Protein AF-A0AAD9R0N1-F1 (afdb_monomer_lite)

Secondary structure (DSSP, 8-state):
---TT----------HHHHHHHHHHHHHHHHTT----HHHHHHHHHHHHHHHHHSTTHHHHHHHHHHHHHHHHHHHHHHHHHT--SHHHHHHHHHHHHHHHHHHHHHTTGGGHHHHHHHT--PPP------TTPPPHHHHHHHHHHIIIIIHHHHHHH-----------TTHHIIIIIIHHHHHHHHHHHHHHHHHHHHHHHHHHHHHHHHHHHHHHHHHHHHHS--STT--HHHHHHHHHHHHHTGGGHHHHHHTHHHHHHHT-HHHHHHHHHHHTTSTTSSHHHHHHHHHHT----SHHHHHHHHHHHHHHHHHHHTT-HHHHHHHHHHHHHHHT-TTTSB---------S-------PPP-BSHHHHHHHHHHHHHBT-TTGGGS-HHHHHHHHHHHHHHHTT-S-HHHHHHHHHHHHHHHHHHT-BS-HHHHHHHHHHHHHTT--HHHHHHHHHHHHHHHHHHHHHHHHHHHHGGG-SGGGT-------TTTS---------PPPHHHHTTHHHHHHHHHHH-TT------GGG-EEEEEEEETTEEEEEEEESS-B-TTS-SEEEESPPSSGGG--TT-EEEE-TT--EEETTEEESEEEEE-B---------HHHHHHHHHHHHHHHHHHHSEEEHHHHHHHHHHHHTTT----HHHHHHHHHHHHHTTSEEE-SS-TTEEEE------PPEEEEE--SHHHHHHHHHHHHHSSSEEEEE-SSSSS-TT--EEEETTEEEESS--SBS-SBS-HHHHHHHHTTSS-GGGGG--S----TTSPPP----SSS---HHHHHHHHHHHHHHHHHHH-HHHHHHHHHHHTTT---SS-BHHHHHHHHHHHHHHH-TTS-HHHHHHHHHHHHHHHHHHHHHHT-S-GGGBBSTTGGG--PPBS-TTB--TT-TTHHHHHHHTTS-GGGEETT--EEEEE-------TT---S-SEEEEETTS-EEEESEEEE---HHHHHHHHHHHEESPPPHHHHHHHHHSEEE-EEEEEEEESS-SS-SS--EEE----HHHHH--S-STT---S---TTTS-GGGGG--EEEESSTT-SEEEEEEESTTHHHHHHS-HHHHHHHHHHHHHHHH--S--PPEEEEEE--SSS-TTTSSSEEE-BTT--THHHHHHH--BS-TTSB-TTSSB--SEEE-SGGG-SSSTTSHHHHHHHHHHHHHHHHHHHHT-

Radius of gyration: 57.83 Å; chains: 1; bounding box: 172×77×160 Å

pLDDT: mean 79.51, std 15.27, range [25.94, 98.38]

Organism: Acropora cervicornis (NCBI:txid6130)

Foldseek 3Di:
DPPPDDDDDDDDQDELVVCVVVLVVVLLCLLVVHDDDPVNLVSLLVVLLSQLPRPPCSLVVVVVVLLVSLLVSLLVLQCQLVVDPDPVVSVVSVVVVVVVLVVSLVPSCVSNPSSQVRVVDDDDDDDDPDDPDDRRPSSVSNVVSNCVRHVVVCLVVVDDDDDDDDDDDPCPCVVVTPLVVVLVVVLVVLLVVLVVCCVPPNLQVLLVVLVVVLVVLLVVCVVPPDDDPPDCSSVVSSLSSLCRSDVVCLVRNLVCLLVCVVVLVQVSLQSQLVSLVSPDCSCVSSLVSLLVVLDDDQAPVVLLVSLVSLVVSCCRRVVVPVSNVVSSLVSLLCRLWDCVSAWDDDPPPDDDDDDDDDDDDDTTGCNLVNLLVVLLCCFFPHPVVVVDDPVRSLVVLVSSLVSLLSDQQNQNNLLSNLVSLLLCLLVVGTPDPVVQVVSLVSCVVSPADPVSSVLSVQQVVQSVVQVVLLVVLLVVCVVVDACSVVDRDRQGDDVSNDDDPDDDDADDPPSVVVCVVSSQVSCCVVDPPDDDDDDQQSDWHWDWDQAPLAIETEIDRSDQFDPVQCQKDWPPHDPDPVRDDPPIDIDGDRPRFDADPNDTDRYYYYYRYDPSDDPSDDPPVLLVVLLVQLLVVCVVPQKDFQVRSLVSSQVVCSSNHRDDPVSNVVSVVVCVVVPQWDADPVDNRMIGGDPDPVQQFEEEEEAQALLSLLLQLLLQVVVRHHFAYEHQAPDHHQQFDWDDDPNDIFTFFDFFDFACAPQVLNVLCCVLVLDPPVLLPVFLAPDDLLDQDDDDDDDDDDDPPVLSVVLSVQQNVQLVLLLPLVSLVVVVVVCVVPDPDPFFFSQNSSVVSVVVVVVVVVVDDPVSSLVSVLSNLLSQLSVCQVQQAQGSRFAGSNCQNLADGYHGDRGRGGPPGPCVSSVSSCVSHDVVSYDYSFAWQAKEQDDDPPDPPDDPPARIWTAGPVRDIDGGNAYEYAFALLLCLVRQPRHYVVGDDPLLNLLSPQWGFWAKGKKKWAFPADPDALGWDKFFFRDRPCVQVPDDDDDPDDDPDPDLCNVQVQLSQFGIWTDSGRRGSMIMTMGIHPCLVVVLPDDQVSVVVSVVVRCCVRNVDPDDGDTPDIDMNDQCVDSRRNHRWIHNTSRHDLCSLCSNQAFPPGQVCADPLRGRSGHYGYAYLSNASHRGRDSSRRSVRSVVVSVSVVVRVVSD

Sequence (1204 aa):
MMSALLLNSKKSGIQFEDKWPELKPTVNKLLKQQAVSTQEWQTLFWDVHKICTWDEKGSQKVHKALKDEVASFIKHVQERVLKHEDNSTLLRSYISEWSKFFTQCSYLPKPFNTLESNLQGKAGGGSIKRPQNEQSTVQKLMLESWNDGIFNTIKSKLQSINLSSENLDKLKIYRENFEKAYLETTEEFYKTQAASYLQENGVQNYMQYAEMKLKEEEQRAVRYLETRKNCDSVLVLTDCCVNVLVGSFKETILAECPGMIAANETEKLLLMFQLMDRVRGGVDPMIANLESYIDSEKYVEELLTLFNRFSKLVKDAFNDDPRFLTARDKAFKTVVNDSTIFKLELPNKSKSGGGGLNTKSQPESRCPELLANFCDMLLRKTPYSKKLTSDEIQAKLKDVLLVLKYVINKDVFMRYHKAHLTRRLILDTSADSEMEENMVEWLRDVGMPADYINKLARMFQDIKVSNDLNQGFKTEYKKKGGIADSVNIKILNAGAWSRASERIPVSLPTELEDYIPGVEEFYRKNHSGRKLQWHHLMSNGVITFANKSGRFDLESLVAFAKLKRQILLCQPEAKSPKDFSESSLFWVNEDFAVIKNGKVQKRGKVNFIGRLQLSTEKSKQEENDGIEAIVKIMKMRKRITNAALQTELVEILKNMFIPQKKMIKEQIEWLIEHKYLRRDEEDINTFLYLLVMAKRPKVVVIGAGVAGLTAASKLYQSGQVEVCVLEASERVGGRMHTVTMGETKVEFGASWIHGTVGNPIFDLACNLKVLNKDDINKTWIHQGSRCKPEIVTMPYPYVDNQLLTEVWGVFHELLSETEDVAKMKSFKENFKQTTCLPKISVGEYLNHGFQSYLESCLSDKDEVLAMKKNLFRLFKERECINIGCHSLFDVNAEEFGEFNYFGGSDHCPIPGGYDNILKALQTQFDINCIHFNHAVMQVDWTTNHEEPSQKCHNPVKVLCNNGEAFEADHVILTVSLGVLKENALSLFNPPLPVEKISAIQNLGFGCVGKIVLEFEKPFWSTEEYSIHVIWDEEEFNNHGFNNGQLSKERGIFHDHPWVRCVFGFTTSCPGSNILLAWFHGKEARQIESTSTQEIAQICFAILEKCTSLKSFPPLLSVQVTQWATNPLTQGSYSFLSKAARASDFDCLASPLPPLSSVNKSGLPALQVMFAGEATNRHYYGTVHGAHMTGIREAERLLEYLGGQ

Structure (mmCIF, N/CA/C/O backbone):
data_AF-A0AAD9R0N1-F1
#
_entry.id   AF-A0AAD9R0N1-F1
#
loop_
_atom_site.group_PDB
_atom_site.id
_atom_site.type_symbol
_atom_site.label_atom_id
_atom_site.label_alt_id
_atom_site.label_comp_id
_atom_site.label_asym_id
_atom_site.label_entity_id
_atom_site.label_seq_id
_atom_site.pdbx_PDB_ins_code
_atom_site.Cartn_x
_atom_site.Cartn_y
_atom_site.Cartn_z
_atom_site.occupancy
_atom_site.B_iso_or_equiv
_atom_site.auth_seq_id
_atom_site.auth_comp_id
_atom_site.auth_asym_id
_atom_site.auth_atom_id
_atom_site.pdbx_PDB_model_num
ATOM 1 N N . MET A 1 1 ? -115.446 15.462 22.655 1.00 30.50 1 MET A N 1
ATOM 2 C CA . MET A 1 1 ? -116.686 14.842 22.132 1.00 30.50 1 MET A CA 1
ATOM 3 C C . MET A 1 1 ? -116.356 13.416 21.719 1.00 30.50 1 MET A C 1
ATOM 5 O O . MET A 1 1 ? -115.307 13.221 21.132 1.00 30.50 1 MET A O 1
ATOM 9 N N . MET A 1 2 ? -117.217 12.465 22.096 1.00 25.94 2 MET A N 1
ATOM 10 C CA . MET A 1 2 ? -117.108 11.002 21.930 1.00 25.94 2 MET A CA 1
ATOM 11 C C . MET A 1 2 ? -115.980 10.272 22.682 1.00 25.94 2 MET A C 1
ATOM 13 O O . MET A 1 2 ? -115.148 9.580 22.121 1.00 25.94 2 MET A O 1
ATOM 17 N N . SER A 1 3 ? -116.053 10.336 24.008 1.00 26.89 3 SER A N 1
ATOM 18 C CA . SER A 1 3 ? -116.666 9.220 24.750 1.00 26.89 3 SER A CA 1
ATOM 19 C C . SER A 1 3 ? -117.393 9.786 25.973 1.00 26.89 3 SER A C 1
ATOM 21 O O . SER A 1 3 ? -117.138 9.435 27.123 1.00 26.89 3 SER A O 1
ATOM 23 N N . ALA A 1 4 ? -118.282 10.748 25.726 1.00 36.97 4 ALA A N 1
ATOM 24 C CA . ALA A 1 4 ? -119.276 11.129 26.714 1.00 36.97 4 ALA A CA 1
ATOM 25 C C . ALA A 1 4 ? -120.370 10.060 26.655 1.00 36.97 4 ALA A C 1
ATOM 27 O O . ALA A 1 4 ? -121.183 10.149 25.743 1.00 36.97 4 ALA A O 1
ATOM 28 N N . LEU A 1 5 ? -120.308 9.036 27.526 1.00 31.19 5 LEU A N 1
ATOM 29 C CA . LEU A 1 5 ? -121.458 8.206 27.960 1.00 31.19 5 LEU A CA 1
ATOM 30 C C . LEU A 1 5 ? -121.145 7.061 28.957 1.00 31.19 5 LEU A C 1
ATOM 32 O O . LEU A 1 5 ? -121.941 6.140 29.084 1.00 31.19 5 LEU A O 1
ATOM 36 N N . LEU A 1 6 ? -120.061 7.118 29.742 1.00 36.75 6 LEU A N 1
ATOM 37 C CA . LEU A 1 6 ? -119.893 6.235 30.915 1.00 36.75 6 LEU A CA 1
ATOM 38 C C . LEU A 1 6 ? -119.541 7.057 32.162 1.00 36.75 6 LEU A C 1
ATOM 40 O O . LEU A 1 6 ? -118.459 6.968 32.731 1.00 36.75 6 LEU A O 1
ATOM 44 N N . LEU A 1 7 ? -120.480 7.921 32.549 1.00 39.88 7 LEU A N 1
ATOM 45 C CA . LEU A 1 7 ? -120.493 8.614 33.834 1.00 39.88 7 LEU A CA 1
ATOM 46 C C . LEU A 1 7 ? -121.350 7.819 34.830 1.00 39.88 7 LEU A C 1
ATOM 48 O O . LEU A 1 7 ? -122.467 7.425 34.509 1.00 39.88 7 LEU A O 1
ATOM 52 N N . ASN A 1 8 ? -120.830 7.731 36.058 1.00 40.97 8 ASN A N 1
ATOM 53 C CA . ASN A 1 8 ? -121.511 7.498 37.339 1.00 40.97 8 ASN A CA 1
ATOM 54 C C . ASN A 1 8 ? -121.691 6.065 37.876 1.00 40.97 8 ASN A C 1
ATOM 56 O O . ASN A 1 8 ? -122.774 5.491 37.809 1.00 40.97 8 ASN A O 1
ATOM 60 N N . SER A 1 9 ? -120.715 5.638 38.696 1.00 32.88 9 SER A N 1
ATOM 61 C CA . SER A 1 9 ? -121.011 5.018 40.003 1.00 32.88 9 SER A CA 1
ATOM 62 C C . SER A 1 9 ? -119.950 5.324 41.097 1.00 32.88 9 SER A C 1
ATOM 64 O O . SER A 1 9 ? -118.884 4.728 41.121 1.00 32.88 9 SER A O 1
ATOM 66 N N . LYS A 1 10 ? -120.283 6.273 41.992 1.00 41.28 10 LYS A N 1
ATOM 67 C CA . LYS A 1 10 ? -119.985 6.437 43.449 1.00 41.28 10 LYS A CA 1
ATOM 68 C C . LYS A 1 10 ? -118.621 6.048 44.115 1.00 41.28 10 LYS A C 1
ATOM 70 O O . LYS A 1 10 ? -118.294 4.878 44.220 1.00 41.28 10 LYS A O 1
ATOM 75 N N . LYS A 1 11 ? -118.054 7.061 44.820 1.00 46.06 11 LYS A N 1
ATOM 76 C CA . LYS A 1 11 ? -117.529 7.150 46.230 1.00 46.06 11 LYS A CA 1
ATOM 77 C C . LYS A 1 11 ? -116.320 6.311 46.728 1.00 46.06 11 LYS A C 1
ATOM 79 O O . LYS A 1 11 ? -116.475 5.124 46.952 1.00 46.06 11 LYS A O 1
ATOM 84 N N . SER A 1 12 ? -115.226 6.983 47.147 1.00 43.59 12 SER A N 1
ATOM 85 C CA . SER A 1 12 ? -114.833 7.291 48.560 1.00 43.59 12 SER A CA 1
ATOM 86 C C . SER A 1 12 ? -113.334 7.664 48.656 1.00 43.59 12 SER A C 1
ATOM 88 O O . SER A 1 12 ? -112.488 6.836 48.333 1.00 43.59 12 SER A O 1
ATOM 90 N N . GLY A 1 13 ? -112.985 8.880 49.095 1.00 53.50 13 GLY A N 1
ATOM 91 C CA . GLY A 1 13 ? -111.584 9.278 49.314 1.00 53.50 13 GLY A CA 1
ATOM 92 C C . GLY A 1 13 ? -111.029 8.681 50.612 1.00 53.50 13 GLY A C 1
ATOM 93 O O . GLY A 1 13 ? -111.632 8.871 51.661 1.00 53.50 13 GLY A O 1
ATOM 94 N N . ILE A 1 14 ? -109.912 7.955 50.538 1.00 65.38 14 ILE A N 1
ATOM 95 C CA . ILE A 1 14 ? -109.178 7.432 51.703 1.00 65.38 14 ILE A CA 1
ATOM 96 C C . ILE A 1 14 ? -108.215 8.526 52.186 1.00 65.38 14 ILE A C 1
ATOM 98 O O . ILE A 1 14 ? -107.434 9.024 51.380 1.00 65.38 14 ILE A O 1
ATOM 102 N N . GLN A 1 15 ? -108.260 8.888 53.472 1.00 74.38 15 GLN A N 1
ATOM 103 C CA . GLN A 1 15 ? -107.358 9.867 54.103 1.00 74.38 15 GLN A CA 1
ATOM 104 C C . GLN A 1 15 ? -106.393 9.174 55.085 1.00 74.38 15 GLN A C 1
ATOM 106 O O . GLN A 1 15 ? -106.718 8.126 55.650 1.00 74.38 15 GLN A O 1
ATOM 111 N N . PHE A 1 16 ? -105.199 9.743 55.299 1.00 80.00 16 PHE A N 1
ATOM 112 C CA . PHE A 1 16 ? -104.203 9.228 56.256 1.00 80.00 16 PHE A CA 1
ATOM 113 C C . PHE A 1 16 ? -104.770 9.056 57.676 1.00 80.00 16 PHE A C 1
ATOM 115 O O . PHE A 1 16 ? -104.472 8.066 58.350 1.00 80.00 16 PHE A O 1
ATOM 122 N N . GLU A 1 17 ? -105.595 10.008 58.111 1.00 79.44 17 GLU A N 1
ATOM 123 C CA . GLU A 1 17 ? -106.146 10.100 59.463 1.00 79.44 17 GLU A CA 1
ATOM 124 C C . GLU A 1 17 ? -107.025 8.893 59.834 1.00 79.44 17 GLU A C 1
ATOM 126 O O . GLU A 1 17 ? -107.040 8.493 60.997 1.00 79.44 17 GLU A O 1
ATOM 131 N N . ASP A 1 18 ? -107.666 8.256 58.850 1.00 76.88 18 ASP A N 1
ATOM 132 C CA . ASP A 1 18 ? -108.555 7.109 59.069 1.00 76.88 18 ASP A CA 1
ATOM 133 C C . ASP A 1 18 ? -107.799 5.773 59.136 1.00 76.88 18 ASP A C 1
ATOM 135 O O . ASP A 1 18 ? -108.271 4.811 59.738 1.00 76.88 18 ASP A O 1
ATOM 139 N N . LYS A 1 19 ? -106.621 5.689 58.503 1.00 79.50 19 LYS A N 1
ATOM 140 C CA . LYS A 1 19 ? -105.899 4.423 58.287 1.00 79.50 19 LYS A CA 1
ATOM 141 C C . LYS A 1 19 ? -104.656 4.263 59.155 1.00 79.50 19 LYS A C 1
ATOM 143 O O . LYS A 1 19 ? -104.335 3.150 59.561 1.00 79.50 19 LYS A O 1
ATOM 148 N N . TRP A 1 20 ? -103.957 5.345 59.497 1.00 83.44 20 TRP A N 1
ATOM 149 C CA . TRP A 1 20 ? -102.739 5.258 60.313 1.00 83.44 20 TRP A CA 1
ATOM 150 C C . TRP A 1 20 ? -102.938 4.637 61.712 1.00 83.44 20 TRP A C 1
ATOM 152 O O . TRP A 1 20 ? -102.081 3.842 62.117 1.00 83.44 20 TRP A O 1
ATOM 162 N N . PRO A 1 21 ? -104.041 4.901 62.448 1.00 80.88 21 PRO A N 1
ATOM 163 C CA . PRO A 1 21 ? -104.295 4.245 63.733 1.00 80.88 21 PRO A CA 1
ATOM 164 C C . PRO A 1 21 ? -104.389 2.713 63.634 1.00 80.88 21 PRO A C 1
ATOM 166 O O . PRO A 1 21 ? -103.973 2.024 64.563 1.00 80.88 21 PRO A O 1
ATOM 169 N N . GLU A 1 22 ? -104.866 2.181 62.502 1.00 79.38 22 GLU A N 1
ATOM 170 C CA . GLU A 1 22 ? -104.946 0.737 62.230 1.00 79.38 22 GLU A CA 1
ATOM 171 C C . GLU A 1 22 ? -103.569 0.134 61.883 1.00 79.38 22 GLU A C 1
ATOM 173 O O . GLU A 1 22 ? -103.292 -1.020 62.207 1.00 79.38 22 GLU A O 1
ATOM 178 N N . LEU A 1 23 ? -102.670 0.919 61.272 1.00 81.81 23 LEU A N 1
ATOM 179 C CA . LEU A 1 23 ? -101.340 0.474 60.824 1.00 81.81 23 LEU A CA 1
ATOM 180 C C . LEU A 1 23 ? -100.257 0.583 61.907 1.00 81.81 23 LEU A C 1
ATOM 182 O O . LEU A 1 23 ? -99.329 -0.233 61.956 1.00 81.81 23 LEU A O 1
ATOM 186 N N . LYS A 1 24 ? -100.369 1.580 62.792 1.00 82.69 24 LYS A N 1
ATOM 187 C CA . LYS A 1 24 ? -99.398 1.874 63.859 1.00 82.69 24 LYS A CA 1
ATOM 188 C C . LYS A 1 24 ? -99.059 0.669 64.762 1.00 82.69 24 LYS A C 1
ATOM 190 O O . LYS A 1 24 ? -97.879 0.516 65.096 1.00 82.69 24 LYS A O 1
ATOM 195 N N . PRO A 1 25 ? -100.002 -0.211 65.159 1.00 83.69 25 PRO A N 1
ATOM 196 C CA . PRO A 1 25 ? -99.687 -1.412 65.936 1.00 83.69 25 PRO A CA 1
ATOM 197 C C . PRO A 1 25 ? -98.745 -2.372 65.202 1.00 83.69 25 PRO A C 1
ATOM 199 O O . PRO A 1 25 ? -97.802 -2.887 65.802 1.00 83.69 25 PRO A O 1
ATOM 202 N N . THR A 1 26 ? -98.945 -2.570 63.898 1.00 82.62 26 THR A N 1
ATOM 203 C CA . THR A 1 26 ? -98.114 -3.458 63.071 1.00 82.62 26 THR A CA 1
ATOM 204 C C . THR A 1 26 ? -96.700 -2.901 62.900 1.00 82.62 26 THR A C 1
ATOM 206 O O . THR A 1 26 ? -95.727 -3.640 63.044 1.00 82.62 26 THR A O 1
ATOM 209 N N . VAL A 1 27 ? -96.557 -1.586 62.696 1.00 82.62 27 VAL A N 1
ATOM 210 C CA . VAL A 1 27 ? -95.244 -0.908 62.654 1.00 82.62 27 VAL A CA 1
ATOM 211 C C . VAL A 1 27 ? -94.501 -1.057 63.985 1.00 82.62 27 VAL A C 1
ATOM 213 O O . VAL A 1 27 ? -93.316 -1.388 64.007 1.00 82.62 27 VAL A O 1
ATOM 216 N N . ASN A 1 28 ? -95.211 -0.910 65.106 1.00 83.00 28 ASN A N 1
ATOM 217 C CA . ASN A 1 28 ? -94.647 -1.121 66.437 1.00 83.00 28 ASN A CA 1
ATOM 218 C C . ASN A 1 28 ? -94.223 -2.577 66.689 1.00 83.00 28 ASN A C 1
ATOM 220 O O . ASN A 1 28 ? -93.177 -2.800 67.301 1.00 83.00 28 ASN A O 1
ATOM 224 N N . LYS A 1 29 ? -94.979 -3.570 66.197 1.00 83.44 29 LYS A N 1
ATOM 225 C CA . LYS A 1 29 ? -94.567 -4.984 66.247 1.00 83.44 29 LYS A CA 1
ATOM 226 C C . LYS A 1 29 ? -93.256 -5.204 65.490 1.00 83.44 29 LYS A C 1
ATOM 228 O O . LYS A 1 29 ? -92.356 -5.849 66.023 1.00 83.44 29 LYS A O 1
ATOM 233 N N . LEU A 1 30 ? -93.107 -4.612 64.303 1.00 83.00 30 LEU A N 1
ATOM 234 C CA . LEU A 1 30 ? -91.883 -4.722 63.498 1.00 83.00 30 LEU A CA 1
ATOM 235 C C . LEU A 1 30 ? -90.668 -4.063 64.171 1.00 83.00 30 LEU A C 1
ATOM 237 O O . LEU A 1 30 ? -89.592 -4.667 64.195 1.00 83.00 30 LEU A O 1
ATOM 241 N N . LEU A 1 31 ? -90.852 -2.879 64.768 1.00 82.94 31 LEU A N 1
ATOM 242 C CA . LEU A 1 31 ? -89.825 -2.185 65.561 1.00 82.94 31 LEU A CA 1
ATOM 243 C C . LEU A 1 31 ? -89.439 -2.960 66.829 1.00 82.94 31 LEU A C 1
ATOM 245 O O . LEU A 1 31 ? -88.293 -2.918 67.259 1.00 82.94 31 LEU A O 1
ATOM 249 N N . LYS A 1 32 ? -90.367 -3.718 67.422 1.00 81.31 32 LYS A N 1
ATOM 250 C CA . LYS A 1 32 ? -90.118 -4.541 68.618 1.00 81.31 32 LYS A CA 1
ATOM 251 C C . LYS A 1 32 ? -89.719 -5.991 68.311 1.00 81.31 32 LYS A C 1
ATOM 253 O O . LYS A 1 32 ? -89.624 -6.776 69.248 1.00 81.31 32 LYS A O 1
ATOM 258 N N . GLN A 1 33 ? -89.490 -6.357 67.043 1.00 79.25 33 GLN A N 1
ATOM 259 C CA . GLN A 1 33 ? -89.204 -7.744 66.620 1.00 79.25 33 GLN A CA 1
ATOM 260 C C . GLN A 1 33 ? -90.277 -8.768 67.041 1.00 79.25 33 GLN A C 1
ATOM 262 O O . GLN A 1 33 ? -89.993 -9.941 67.268 1.00 79.25 33 GLN A O 1
ATOM 267 N N . GLN A 1 34 ? -91.531 -8.334 67.139 1.00 82.69 34 GLN A N 1
ATOM 268 C CA . GLN A 1 34 ? -92.659 -9.214 67.431 1.00 82.69 34 GLN A CA 1
ATOM 269 C C . GLN A 1 34 ? -93.178 -9.871 66.147 1.00 82.69 34 GLN A C 1
ATOM 271 O O . GLN A 1 34 ? -93.032 -9.326 65.052 1.00 82.69 34 GLN A O 1
ATOM 276 N N . ALA A 1 35 ? -93.802 -11.043 66.280 1.00 78.62 35 ALA A N 1
ATOM 277 C CA . ALA A 1 35 ? -94.359 -11.765 65.143 1.00 78.62 35 ALA A CA 1
ATOM 278 C C . ALA A 1 35 ? -95.481 -10.955 64.469 1.00 78.62 35 ALA A C 1
ATOM 280 O O . ALA A 1 35 ? -96.425 -10.509 65.125 1.00 78.62 35 ALA A O 1
ATOM 281 N N . VAL A 1 36 ? -95.365 -10.793 63.150 1.00 81.56 36 VAL A N 1
ATOM 282 C CA . VAL A 1 36 ? -96.368 -10.161 62.287 1.00 81.56 36 VAL A CA 1
ATOM 283 C C . VAL A 1 36 ? -96.816 -11.198 61.266 1.00 81.56 36 VAL A C 1
ATOM 285 O O . VAL A 1 36 ? -95.991 -11.764 60.548 1.00 81.56 36 VAL A O 1
ATOM 288 N N . SER A 1 37 ? -98.116 -11.469 61.223 1.00 84.25 37 SER A N 1
ATOM 289 C CA . SER A 1 37 ? -98.718 -12.428 60.296 1.00 84.25 37 SER A CA 1
ATOM 290 C C . SER A 1 37 ? -98.630 -11.946 58.844 1.00 84.25 37 SER A C 1
ATOM 292 O O . SER A 1 37 ? -98.535 -10.749 58.565 1.00 84.25 37 SER A O 1
ATOM 294 N N . THR A 1 38 ? -98.716 -12.872 57.885 1.00 81.50 38 THR A N 1
ATOM 295 C CA . THR A 1 38 ? -98.737 -12.533 56.451 1.00 81.50 38 THR A CA 1
ATOM 296 C C . THR A 1 38 ? -99.882 -11.577 56.102 1.00 81.50 38 THR A C 1
ATOM 298 O O . THR A 1 38 ? -99.714 -10.694 55.263 1.00 81.50 38 THR A O 1
ATOM 301 N N . GLN A 1 39 ? -101.026 -11.704 56.781 1.00 82.38 39 GLN A N 1
ATOM 302 C CA . GLN A 1 39 ? -102.185 -10.839 56.570 1.00 82.38 39 GLN A CA 1
ATOM 303 C C . GLN A 1 39 ? -101.932 -9.410 57.066 1.00 82.38 39 GLN A C 1
ATOM 305 O O . GLN A 1 39 ? -102.245 -8.455 56.358 1.00 82.38 39 GLN A O 1
ATOM 310 N N . GLU A 1 40 ? -101.304 -9.245 58.234 1.00 83.62 40 GLU A N 1
ATOM 311 C CA . GLU A 1 40 ? -100.885 -7.930 58.741 1.00 83.62 40 GLU A CA 1
ATOM 312 C C . GLU A 1 40 ? -99.843 -7.276 57.818 1.00 83.62 40 GLU A C 1
ATOM 314 O O . GLU A 1 40 ? -99.919 -6.076 57.566 1.00 83.62 40 GLU A O 1
ATOM 319 N N . TRP A 1 41 ? -98.916 -8.057 57.252 1.00 83.50 41 TRP A N 1
ATOM 320 C CA . TRP A 1 41 ? -97.927 -7.584 56.274 1.00 83.50 41 TRP A CA 1
ATOM 321 C C . TRP A 1 41 ? -98.556 -7.099 54.964 1.00 83.50 41 TRP A C 1
ATOM 323 O O . TRP A 1 41 ? -98.208 -6.025 54.471 1.00 83.50 41 TRP A O 1
ATOM 333 N N . GLN A 1 42 ? -99.485 -7.874 54.400 1.00 82.00 42 GLN A N 1
ATOM 334 C CA . GLN A 1 42 ? -100.199 -7.505 53.174 1.00 82.00 42 GLN A CA 1
ATOM 335 C C . GLN A 1 42 ? -101.091 -6.281 53.390 1.00 82.00 42 GLN A C 1
ATOM 337 O O . GLN A 1 42 ? -101.125 -5.395 52.538 1.00 82.00 42 GLN A O 1
ATOM 342 N N . THR A 1 43 ? -101.757 -6.207 54.545 1.00 83.69 43 THR A N 1
ATOM 343 C CA . THR A 1 43 ? -102.575 -5.050 54.934 1.00 83.69 43 THR A CA 1
ATOM 344 C C . THR A 1 43 ? -101.703 -3.805 55.074 1.00 83.69 43 THR A C 1
ATOM 346 O O . THR A 1 43 ? -102.003 -2.784 54.462 1.00 83.69 43 THR A O 1
ATOM 349 N N . LEU A 1 44 ? -100.564 -3.912 55.774 1.00 83.88 44 LEU A N 1
ATOM 350 C CA . LEU A 1 44 ? -99.612 -2.812 55.930 1.00 83.88 44 LEU A CA 1
ATOM 351 C C . LEU A 1 44 ? -99.099 -2.304 54.577 1.00 83.88 44 LEU A C 1
ATOM 353 O O . LEU A 1 44 ? -99.120 -1.103 54.331 1.00 83.88 44 LEU A O 1
ATOM 357 N N . PHE A 1 45 ? -98.691 -3.206 53.682 1.00 83.31 45 PHE A N 1
ATOM 358 C CA . PHE A 1 45 ? -98.234 -2.842 52.339 1.00 83.31 45 PHE A CA 1
ATOM 359 C C . PHE A 1 45 ? -99.336 -2.146 51.524 1.00 83.31 45 PHE A C 1
ATOM 361 O O . PHE A 1 45 ? -99.106 -1.102 50.909 1.00 83.31 45 PHE A O 1
ATOM 368 N N . TRP A 1 46 ? -100.542 -2.719 51.515 1.00 81.44 46 TRP A N 1
ATOM 369 C CA . TRP A 1 46 ? -101.650 -2.249 50.686 1.00 81.44 46 TRP A CA 1
ATOM 370 C C . TRP A 1 46 ? -102.214 -0.909 51.155 1.00 81.44 46 TRP A C 1
ATOM 372 O O . TRP A 1 46 ? -102.475 -0.029 50.332 1.00 81.44 46 TRP A O 1
ATOM 382 N N . ASP A 1 47 ? -102.360 -0.719 52.463 1.00 82.25 47 ASP A N 1
ATOM 383 C CA . ASP A 1 47 ? -102.876 0.528 53.019 1.00 82.25 47 ASP A CA 1
ATOM 384 C C . ASP A 1 47 ? -101.835 1.650 52.946 1.00 82.25 47 ASP A C 1
ATOM 386 O O . ASP A 1 47 ? -102.193 2.775 52.597 1.00 82.25 47 ASP A O 1
ATOM 390 N N . VAL A 1 48 ? -100.539 1.356 53.137 1.00 82.19 48 VAL A N 1
ATOM 391 C CA . VAL A 1 48 ? -99.461 2.327 52.867 1.00 82.19 48 VAL A CA 1
ATOM 392 C C . VAL A 1 48 ? -99.455 2.727 51.390 1.00 82.19 48 VAL A C 1
ATOM 394 O O . VAL A 1 48 ? -99.392 3.918 51.085 1.00 82.19 48 VAL A O 1
ATOM 397 N N . HIS A 1 49 ? -99.594 1.773 50.463 1.00 80.38 49 HIS A N 1
ATOM 398 C CA . HIS A 1 49 ? -99.714 2.065 49.032 1.00 80.38 49 HIS A CA 1
ATOM 399 C C . HIS A 1 49 ? -100.936 2.949 48.733 1.00 80.38 49 HIS A C 1
ATOM 401 O O . HIS A 1 49 ? -100.819 3.938 48.007 1.00 80.38 49 HIS A O 1
ATOM 407 N N . LYS A 1 50 ? -102.105 2.637 49.306 1.00 78.94 50 LYS A N 1
ATOM 408 C CA . LYS A 1 50 ? -103.331 3.430 49.132 1.00 78.94 50 LYS A CA 1
ATOM 409 C C . LYS A 1 50 ? -103.183 4.852 49.666 1.00 78.94 50 LYS A C 1
ATOM 411 O O . LYS A 1 50 ? -103.488 5.788 48.935 1.00 78.94 50 LYS A O 1
ATOM 416 N N . ILE A 1 51 ? -102.675 5.022 50.885 1.00 80.69 51 ILE A N 1
ATOM 417 C CA . ILE A 1 51 ? -102.450 6.346 51.480 1.00 80.69 51 ILE A CA 1
ATOM 418 C C . ILE A 1 51 ? -101.479 7.160 50.618 1.00 80.69 51 ILE A C 1
ATOM 420 O O . ILE A 1 51 ? -101.754 8.315 50.317 1.00 80.69 51 ILE A O 1
ATOM 424 N N . CYS A 1 52 ? -100.378 6.556 50.160 1.00 78.69 52 CYS A N 1
ATOM 425 C CA . CYS A 1 52 ? -99.393 7.258 49.332 1.00 78.69 52 CYS A CA 1
ATOM 426 C C . CYS A 1 52 ? -99.919 7.630 47.934 1.00 78.69 52 CYS A C 1
ATOM 428 O O . CYS A 1 52 ? -99.387 8.556 47.330 1.00 78.69 52 CYS A O 1
ATOM 430 N N . THR A 1 53 ? -100.929 6.916 47.417 1.00 76.75 53 THR A N 1
ATOM 431 C CA . THR A 1 53 ? -101.468 7.118 46.057 1.00 76.75 53 THR A CA 1
ATOM 432 C C . THR A 1 53 ? -102.681 8.053 46.022 1.00 76.75 53 THR A C 1
ATOM 434 O O . THR A 1 53 ? -102.851 8.783 45.049 1.00 76.75 53 THR A O 1
ATOM 437 N N . TRP A 1 54 ? -103.542 8.013 47.045 1.00 72.38 54 TRP A N 1
ATOM 438 C CA . TRP A 1 54 ? -104.861 8.663 47.022 1.00 72.38 54 TRP A CA 1
ATOM 439 C C . TRP A 1 54 ? -104.995 9.875 47.964 1.00 72.38 54 TRP A C 1
ATOM 441 O O . TRP A 1 54 ? -105.912 10.668 47.765 1.00 72.38 54 TRP A O 1
ATOM 451 N N . ASP A 1 55 ? -104.096 10.054 48.943 1.00 74.62 55 ASP A N 1
ATOM 452 C CA . ASP A 1 55 ? -103.983 11.280 49.755 1.00 74.62 55 ASP A CA 1
ATOM 453 C C . ASP A 1 55 ? -102.800 12.118 49.233 1.00 74.62 55 ASP A C 1
ATOM 455 O O . ASP A 1 55 ? -101.649 11.678 49.288 1.00 74.62 55 ASP A O 1
ATOM 459 N N . GLU A 1 56 ? -103.064 13.340 48.751 1.00 73.19 56 GLU A N 1
ATOM 460 C CA . GLU A 1 56 ? -102.043 14.253 48.203 1.00 73.19 56 GLU A CA 1
ATOM 461 C C . GLU A 1 56 ? -100.890 14.533 49.182 1.00 73.19 56 GLU A C 1
ATOM 463 O O . GLU A 1 56 ? -99.755 14.754 48.756 1.00 73.19 56 GLU A O 1
ATOM 468 N N . LYS A 1 57 ? -101.150 14.503 50.498 1.00 77.12 57 LYS A N 1
ATOM 469 C CA . LYS A 1 57 ? -100.130 14.673 51.550 1.00 77.12 57 LYS A CA 1
ATOM 470 C C . LYS A 1 57 ? -99.795 13.365 52.272 1.00 77.12 57 LYS A C 1
ATOM 472 O O . LYS A 1 57 ? -98.974 13.375 53.193 1.00 77.12 57 LYS A O 1
ATOM 477 N N . GLY A 1 58 ? -100.368 12.238 51.848 1.00 77.69 58 GLY A N 1
ATOM 478 C CA . GLY A 1 58 ? -100.256 10.939 52.515 1.00 77.69 58 GLY A CA 1
ATOM 479 C C . GLY A 1 58 ? -98.811 10.472 52.686 1.00 77.69 58 GLY A C 1
ATOM 480 O O . GLY A 1 58 ? -98.406 10.111 53.788 1.00 77.69 58 GLY A O 1
ATOM 481 N N . SER A 1 59 ? -97.988 10.574 51.637 1.00 80.12 59 SER A N 1
ATOM 482 C CA . SER A 1 59 ? -96.575 10.153 51.681 1.00 80.12 59 SER A CA 1
ATOM 483 C C . SER A 1 59 ? -95.739 10.948 52.700 1.00 80.12 59 SER A C 1
ATOM 485 O O . SER A 1 59 ? -94.919 10.377 53.419 1.00 80.12 59 SER A O 1
ATOM 487 N N . GLN A 1 60 ? -95.972 12.262 52.822 1.00 80.75 60 GLN A N 1
ATOM 488 C CA . GLN A 1 60 ? -95.279 13.113 53.802 1.00 80.75 60 GLN A CA 1
ATOM 489 C C . GLN A 1 60 ? -95.751 12.832 55.235 1.00 80.75 60 GLN A C 1
ATOM 491 O O . GLN A 1 60 ? -94.931 12.778 56.156 1.00 80.75 60 GLN A O 1
ATOM 496 N N . LYS A 1 61 ? -97.060 12.612 55.427 1.00 82.25 61 LYS A N 1
ATOM 497 C CA . LYS A 1 61 ? -97.644 12.267 56.732 1.00 82.25 61 LYS A CA 1
ATOM 498 C C . LYS A 1 61 ? -97.147 10.906 57.237 1.00 82.25 61 LYS A C 1
ATOM 500 O O . LYS A 1 61 ? -96.729 10.816 58.389 1.00 82.25 61 LYS A O 1
ATOM 505 N N . VAL A 1 62 ? -97.096 9.884 56.373 1.00 82.50 62 VAL A N 1
ATOM 506 C CA . VAL A 1 62 ? -96.557 8.551 56.712 1.00 82.50 62 VAL A CA 1
ATOM 507 C C . VAL A 1 62 ? -95.072 8.627 57.073 1.00 82.50 62 VAL A C 1
ATOM 509 O O . VAL A 1 62 ? -94.667 8.046 58.076 1.00 82.50 62 VAL A O 1
ATOM 512 N N . HIS A 1 63 ? -94.261 9.381 56.323 1.00 83.75 63 HIS A N 1
ATOM 513 C CA . HIS A 1 63 ? -92.837 9.552 56.637 1.00 83.75 63 HIS A CA 1
ATOM 514 C C . HIS A 1 63 ? -92.615 10.231 57.995 1.00 83.75 63 HIS A C 1
ATOM 516 O O . HIS A 1 63 ? -91.795 9.774 58.791 1.00 83.75 63 HIS A O 1
ATOM 522 N N . LYS A 1 64 ? -93.366 11.303 58.285 1.00 83.56 64 LYS A N 1
ATOM 523 C CA . LYS A 1 64 ? -93.293 11.999 59.576 1.00 83.56 64 LYS A CA 1
ATOM 524 C C . LYS A 1 64 ? -93.709 11.083 60.729 1.00 83.56 64 LYS A C 1
ATOM 526 O O . LYS A 1 64 ? -92.985 10.982 61.711 1.00 83.56 64 LYS A O 1
ATOM 531 N N . ALA A 1 65 ? -94.821 10.369 60.583 1.00 83.81 65 ALA A N 1
ATOM 532 C CA . ALA A 1 65 ? -95.299 9.471 61.625 1.00 83.81 65 ALA A CA 1
ATOM 533 C C . ALA A 1 65 ? -94.349 8.282 61.856 1.00 83.81 65 ALA A C 1
ATOM 535 O O . ALA A 1 65 ? -94.109 7.902 62.997 1.00 83.81 65 ALA A O 1
ATOM 536 N N . LEU A 1 66 ? -93.745 7.734 60.796 1.00 84.56 66 LEU A N 1
ATOM 537 C CA . LEU A 1 66 ? -92.721 6.694 60.915 1.00 84.56 66 LEU A CA 1
ATOM 538 C C . LEU A 1 66 ? -91.460 7.211 61.624 1.00 84.56 66 LEU A C 1
ATOM 540 O O . LEU A 1 66 ? -90.906 6.504 62.463 1.00 84.56 66 LEU A O 1
ATOM 544 N N . LYS A 1 67 ? -91.034 8.449 61.337 1.00 84.31 67 LYS A N 1
ATOM 545 C CA . LYS A 1 67 ? -89.927 9.116 62.042 1.00 84.31 67 LYS A CA 1
ATOM 546 C C . LYS A 1 67 ? -90.201 9.248 63.538 1.00 84.31 67 LYS A C 1
ATOM 548 O O . LYS A 1 67 ? -89.318 8.931 64.331 1.00 84.31 67 LYS A O 1
ATOM 553 N N . ASP A 1 68 ? -91.409 9.649 63.917 1.00 85.00 68 ASP A N 1
ATOM 554 C CA . ASP A 1 68 ? -91.784 9.800 65.324 1.00 85.00 68 ASP A CA 1
ATOM 555 C C . ASP A 1 68 ? -91.805 8.440 66.060 1.00 85.00 68 ASP A C 1
ATOM 557 O O . ASP A 1 68 ? -91.295 8.333 67.179 1.00 85.00 68 ASP A O 1
ATOM 561 N N . GLU A 1 69 ? -92.311 7.371 65.428 1.00 86.12 69 GLU A N 1
ATOM 562 C CA . GLU A 1 69 ? -92.306 6.017 66.016 1.00 86.12 69 GLU A CA 1
ATOM 563 C C . GLU A 1 69 ? -90.887 5.437 66.143 1.00 86.12 69 GLU A C 1
ATOM 565 O O . GLU A 1 69 ? -90.547 4.856 67.177 1.00 86.12 69 GLU A O 1
ATOM 570 N N . VAL A 1 70 ? -90.032 5.628 65.129 1.00 84.50 70 VAL A N 1
ATOM 571 C CA . VAL A 1 70 ? -88.620 5.213 65.177 1.00 84.50 70 VAL A CA 1
ATOM 572 C C . VAL A 1 70 ? -87.889 5.968 66.285 1.00 84.50 70 VAL A C 1
ATOM 574 O O . VAL A 1 70 ? -87.254 5.328 67.118 1.00 84.50 70 VAL A O 1
ATOM 577 N N . ALA A 1 71 ? -88.019 7.296 66.359 1.00 84.06 71 ALA A N 1
ATOM 578 C CA . ALA A 1 71 ? -87.362 8.114 67.381 1.00 84.06 71 ALA A CA 1
ATOM 579 C C . ALA A 1 71 ? -87.802 7.730 68.803 1.00 84.06 71 ALA A C 1
ATOM 581 O O . ALA A 1 71 ? -86.967 7.593 69.700 1.00 84.06 71 ALA A O 1
ATOM 582 N N . SER A 1 72 ? -89.102 7.482 68.998 1.00 84.19 72 SER A N 1
ATOM 583 C CA . SER A 1 72 ? -89.638 6.957 70.258 1.00 84.19 72 SER A CA 1
ATOM 584 C C . SER A 1 72 ? -89.007 5.611 70.619 1.00 84.19 72 SER A C 1
ATOM 586 O O . SER A 1 72 ? -88.568 5.414 71.755 1.00 84.19 72 SER A O 1
ATOM 588 N N . PHE A 1 73 ? -88.895 4.687 69.660 1.00 85.69 73 PHE A N 1
ATOM 589 C CA . PHE A 1 73 ? -88.262 3.392 69.890 1.00 85.69 73 PHE A CA 1
ATOM 590 C C . PHE A 1 73 ? -86.792 3.531 70.307 1.00 85.69 73 PHE A C 1
ATOM 592 O O . PHE A 1 73 ? -86.394 2.916 71.300 1.00 85.69 73 PHE A O 1
ATOM 599 N N . ILE A 1 74 ? -85.992 4.358 69.620 1.00 85.12 74 ILE A N 1
ATOM 600 C CA . ILE A 1 74 ? -84.563 4.465 69.966 1.00 85.12 74 ILE A CA 1
ATOM 601 C C . ILE A 1 74 ? -84.360 5.144 71.316 1.00 85.12 74 ILE A C 1
ATOM 603 O O . ILE A 1 74 ? -83.449 4.743 72.029 1.00 85.12 74 ILE A O 1
ATOM 607 N N . LYS A 1 75 ? -85.238 6.065 71.736 1.00 82.88 75 LYS A N 1
ATOM 608 C CA . LYS A 1 75 ? -85.201 6.627 73.096 1.00 82.88 75 LYS A CA 1
ATOM 609 C C . LYS A 1 75 ? -85.358 5.541 74.171 1.00 82.88 75 LYS A C 1
ATOM 611 O O . LYS A 1 75 ? -84.600 5.509 75.135 1.00 82.88 75 LYS A O 1
ATOM 616 N N . HIS A 1 76 ? -86.264 4.582 73.970 1.00 81.75 76 HIS A N 1
ATOM 617 C CA . HIS A 1 76 ? -86.413 3.447 74.892 1.00 81.75 76 HIS A CA 1
ATOM 618 C C . HIS A 1 76 ? -85.203 2.500 74.868 1.00 81.75 76 HIS A C 1
ATOM 620 O O . HIS A 1 76 ? -84.867 1.894 75.883 1.00 81.75 76 HIS A O 1
ATOM 626 N N . VAL A 1 77 ? -84.554 2.325 73.713 1.00 83.19 77 VAL A N 1
ATOM 627 C CA . VAL A 1 77 ? -83.323 1.524 73.612 1.00 83.19 77 VAL A CA 1
ATOM 628 C C . VAL A 1 77 ? -82.155 2.249 74.292 1.00 83.19 77 VAL A C 1
ATOM 630 O O . VAL A 1 77 ? -81.384 1.621 75.013 1.00 83.19 77 VAL A O 1
ATOM 633 N N . GLN A 1 78 ? -82.063 3.570 74.125 1.00 81.75 78 GLN A N 1
ATOM 634 C CA . GLN A 1 78 ? -81.065 4.435 74.750 1.00 81.75 78 GLN A CA 1
ATOM 635 C C . GLN A 1 78 ? -81.090 4.290 76.276 1.00 81.75 78 GLN A C 1
ATOM 637 O O . GLN A 1 78 ? -80.047 4.051 76.881 1.00 81.75 78 GLN A O 1
ATOM 642 N N . GLU A 1 79 ? -82.274 4.346 76.893 1.00 81.88 79 GLU A N 1
ATOM 643 C CA . GLU A 1 79 ? -82.453 4.144 78.339 1.00 81.88 79 GLU A CA 1
ATOM 644 C C . GLU A 1 79 ? -81.987 2.752 78.801 1.00 81.88 79 GLU A C 1
ATOM 646 O O . GLU A 1 79 ? -81.392 2.622 79.871 1.00 81.88 79 GLU A O 1
ATOM 651 N N . ARG A 1 80 ? -82.197 1.702 77.989 1.00 80.31 80 ARG A N 1
ATOM 652 C CA . ARG A 1 80 ? -81.724 0.341 78.307 1.00 80.31 80 ARG A CA 1
ATOM 653 C C . ARG A 1 80 ? -80.207 0.217 78.242 1.00 80.31 80 ARG A C 1
ATOM 655 O O . ARG A 1 80 ? -79.619 -0.410 79.119 1.00 80.31 80 ARG A O 1
ATOM 662 N N . VAL A 1 81 ? -79.581 0.800 77.221 1.00 77.69 81 VAL A N 1
ATOM 663 C CA . VAL A 1 81 ? -78.122 0.761 77.050 1.00 77.69 81 VAL A CA 1
ATOM 664 C C . VAL A 1 81 ? -77.442 1.585 78.147 1.00 77.69 81 VAL A C 1
ATOM 666 O O . VAL A 1 81 ? -76.532 1.088 78.805 1.00 77.69 81 VAL A O 1
ATOM 669 N N . LEU A 1 82 ? -77.927 2.803 78.416 1.00 75.62 82 LEU A N 1
ATOM 670 C CA . LEU A 1 82 ? -77.336 3.730 79.391 1.00 75.62 82 LEU A CA 1
ATOM 671 C C . LEU A 1 82 ? -77.553 3.343 80.862 1.00 75.62 82 LEU A C 1
ATOM 673 O O . LEU A 1 82 ? -76.974 3.984 81.736 1.00 75.62 82 LEU A O 1
ATOM 677 N N . LYS A 1 83 ? -78.340 2.298 81.153 1.00 77.88 83 LYS A N 1
ATOM 678 C CA . LYS A 1 83 ? -78.545 1.786 82.518 1.00 77.88 83 LYS A CA 1
ATOM 679 C C . LYS A 1 83 ? -77.273 1.183 83.135 1.00 77.88 83 LYS A C 1
ATOM 681 O O . LYS A 1 83 ? -77.199 1.033 84.351 1.00 77.88 83 LYS A O 1
ATOM 686 N N . HIS A 1 84 ? -76.292 0.806 82.317 1.00 71.94 84 HIS A N 1
ATOM 687 C CA . HIS A 1 84 ? -75.047 0.192 82.777 1.00 71.94 84 HIS A CA 1
ATOM 688 C C . HIS A 1 84 ? -73.941 1.246 82.965 1.00 71.94 84 HIS A C 1
ATOM 690 O O . HIS A 1 84 ? -73.644 1.999 82.039 1.00 71.94 84 HIS A O 1
ATOM 696 N N . GLU A 1 85 ? -73.321 1.285 84.151 1.00 63.66 85 GLU A N 1
ATOM 697 C CA . GLU A 1 85 ? -72.206 2.201 84.463 1.00 63.66 85 GLU A CA 1
ATOM 698 C C . GLU A 1 85 ? -70.827 1.646 84.067 1.00 63.66 85 GLU A C 1
ATOM 700 O O . GLU A 1 85 ? -69.954 2.417 83.681 1.00 63.66 85 GLU A O 1
ATOM 705 N N . ASP A 1 86 ? -70.631 0.322 84.115 1.00 73.25 86 ASP A N 1
ATOM 706 C CA . ASP A 1 86 ? -69.373 -0.330 83.726 1.00 73.25 86 ASP A CA 1
ATOM 707 C C . ASP A 1 86 ? -69.171 -0.324 82.201 1.00 73.25 86 ASP A C 1
ATOM 709 O O . ASP A 1 86 ? -70.023 -0.810 81.452 1.00 73.25 86 ASP A O 1
ATOM 713 N N . ASN A 1 87 ? -68.009 0.157 81.745 1.00 63.06 87 ASN A N 1
ATOM 714 C CA . ASN A 1 87 ? -67.679 0.318 80.323 1.00 63.06 87 ASN A CA 1
ATOM 715 C C . ASN A 1 87 ? -67.749 -1.005 79.538 1.00 63.06 87 ASN A C 1
ATOM 717 O O . ASN A 1 87 ? -68.210 -1.030 78.393 1.00 63.06 87 ASN A O 1
ATOM 721 N N . SER A 1 88 ? -67.346 -2.120 80.154 1.00 54.75 88 SER A N 1
ATOM 722 C CA . SER A 1 88 ? -67.330 -3.443 79.512 1.00 54.75 88 SER A CA 1
ATOM 723 C C . SER A 1 88 ? -68.748 -3.981 79.294 1.00 54.75 88 SER A C 1
ATOM 725 O O . SER A 1 88 ? -69.079 -4.530 78.238 1.00 54.75 88 SER A O 1
ATOM 727 N N . THR A 1 89 ? -69.606 -3.805 80.297 1.00 69.31 89 THR A N 1
ATOM 728 C CA . THR A 1 89 ? -71.007 -4.243 80.292 1.00 69.31 89 THR A CA 1
ATOM 729 C C . THR A 1 89 ? -71.878 -3.328 79.427 1.00 69.31 89 THR A C 1
ATOM 731 O O . THR A 1 89 ? -72.737 -3.814 78.686 1.00 69.31 89 THR A O 1
ATOM 734 N N . LEU A 1 90 ? -71.599 -2.021 79.441 1.00 71.56 90 LEU A N 1
ATOM 735 C CA . LEU A 1 90 ? -72.193 -1.017 78.556 1.00 71.56 90 LEU A CA 1
ATOM 736 C C . LEU A 1 90 ? -71.952 -1.367 77.081 1.00 71.56 90 LEU A C 1
ATOM 738 O O . LEU A 1 90 ? -72.901 -1.396 76.296 1.00 71.56 90 LEU A O 1
ATOM 742 N N . LEU A 1 91 ? -70.711 -1.707 76.712 1.00 66.38 91 LEU A N 1
ATOM 743 C CA . LEU A 1 91 ? -70.355 -2.069 75.337 1.00 66.38 91 LEU A CA 1
ATOM 744 C C . LEU A 1 91 ? -71.054 -3.359 74.879 1.00 66.38 91 LEU A C 1
ATOM 746 O O . LEU A 1 91 ? -71.590 -3.412 73.773 1.00 66.38 91 LEU A O 1
ATOM 750 N N . ARG A 1 92 ? -71.114 -4.390 75.734 1.00 67.44 92 ARG A N 1
ATOM 751 C CA . ARG A 1 92 ? -71.837 -5.640 75.423 1.00 67.44 92 ARG A CA 1
ATOM 752 C C . ARG A 1 92 ? -73.336 -5.407 75.227 1.00 67.44 92 ARG A C 1
ATOM 754 O O . ARG A 1 92 ? -73.921 -5.964 74.297 1.00 67.44 92 ARG A O 1
ATOM 761 N N . SER A 1 93 ? -73.943 -4.571 76.071 1.00 73.50 93 SER A N 1
ATOM 762 C CA . SER A 1 93 ? -75.356 -4.191 75.965 1.00 73.50 93 SER A CA 1
ATOM 763 C C . SER A 1 93 ? -75.629 -3.402 74.678 1.00 73.50 93 SER A C 1
ATOM 765 O O . SER A 1 93 ? -76.546 -3.741 73.927 1.00 73.50 93 SER A O 1
ATOM 767 N N . TYR A 1 94 ? -74.762 -2.438 74.344 1.00 75.94 94 TYR A N 1
ATOM 768 C CA . TYR A 1 94 ? -74.829 -1.690 73.087 1.00 75.94 94 TYR A CA 1
ATOM 769 C C . TYR A 1 94 ? -74.737 -2.600 71.856 1.00 75.94 94 TYR A C 1
ATOM 771 O O . TYR A 1 94 ? -75.578 -2.504 70.965 1.00 75.94 94 TYR A O 1
ATOM 779 N N . ILE A 1 95 ? -73.762 -3.517 71.812 1.00 71.19 95 ILE A N 1
ATOM 780 C CA . ILE A 1 95 ? -73.587 -4.454 70.689 1.00 71.19 95 ILE A CA 1
ATOM 781 C C . ILE A 1 95 ? -74.823 -5.351 70.529 1.00 71.19 95 ILE A C 1
ATOM 783 O O . ILE A 1 95 ? -75.275 -5.582 69.405 1.00 71.19 95 ILE A O 1
ATOM 787 N N . SER A 1 96 ? -75.395 -5.830 71.639 1.00 75.06 96 SER A N 1
ATOM 788 C CA . SER A 1 96 ? -76.603 -6.662 71.617 1.00 75.06 96 SER A CA 1
ATOM 789 C C . SER A 1 96 ? -77.804 -5.913 71.035 1.00 75.06 96 SER A C 1
ATOM 791 O O . SER A 1 96 ? -78.485 -6.431 70.147 1.00 75.06 96 SER A O 1
ATOM 793 N N . GLU A 1 97 ? -78.051 -4.680 71.482 1.00 81.06 97 GLU A N 1
ATOM 794 C CA . GLU A 1 97 ? -79.174 -3.877 70.990 1.00 81.06 97 GLU A CA 1
ATOM 795 C C . GLU A 1 97 ? -78.939 -3.377 69.552 1.00 81.06 97 GLU A C 1
ATOM 797 O O . GLU A 1 97 ? -79.876 -3.381 68.753 1.00 81.06 97 GLU A O 1
ATOM 802 N N . TRP A 1 98 ? -77.699 -3.040 69.175 1.00 80.56 98 TRP A N 1
ATOM 803 C CA . TRP A 1 98 ? -77.339 -2.688 67.796 1.00 80.56 98 TRP A CA 1
ATOM 804 C C . TRP A 1 98 ? -77.557 -3.854 66.834 1.00 80.56 98 TRP A C 1
ATOM 806 O O . TRP A 1 98 ? -78.106 -3.657 65.756 1.00 80.56 98 TRP A O 1
ATOM 816 N N . SER A 1 99 ? -77.189 -5.081 67.214 1.00 76.56 99 SER A N 1
ATOM 817 C CA . SER A 1 99 ? -77.406 -6.264 66.371 1.00 76.56 99 SER A CA 1
ATOM 818 C C . SER A 1 99 ? -78.899 -6.500 66.092 1.00 76.56 99 SER A C 1
ATOM 820 O O . SER A 1 99 ? -79.301 -6.743 64.945 1.00 76.56 99 SER A O 1
ATOM 822 N N . LYS A 1 100 ? -79.748 -6.333 67.116 1.00 79.19 100 LYS A N 1
ATOM 823 C CA . LYS A 1 100 ? -81.211 -6.396 66.963 1.00 79.19 100 LYS A CA 1
ATOM 824 C C . LYS A 1 100 ? -81.712 -5.285 66.038 1.00 79.19 100 LYS A C 1
ATOM 826 O O . LYS A 1 100 ? -82.434 -5.567 65.082 1.00 79.19 100 LYS A O 1
ATOM 831 N N . PHE A 1 101 ? -81.287 -4.046 66.273 1.00 82.75 101 PHE A N 1
ATOM 832 C CA . PHE A 1 101 ? -81.688 -2.889 65.474 1.00 82.75 101 PHE A CA 1
ATOM 833 C C . PHE A 1 101 ? -81.240 -2.982 64.010 1.00 82.75 101 PHE A C 1
ATOM 835 O O . PHE A 1 101 ? -82.022 -2.751 63.092 1.00 82.75 101 PHE A O 1
ATOM 842 N N . PHE A 1 102 ? -80.005 -3.410 63.765 1.00 78.81 102 PHE A N 1
ATOM 843 C CA . PHE A 1 102 ? -79.472 -3.598 62.420 1.00 78.81 102 PHE A CA 1
ATOM 844 C C . PHE A 1 102 ? -80.279 -4.639 61.632 1.00 78.81 102 PHE A C 1
ATOM 846 O O . PHE A 1 102 ? -80.556 -4.454 60.446 1.00 78.81 102 PHE A O 1
ATOM 853 N N . THR A 1 103 ? -80.741 -5.695 62.308 1.00 78.69 103 THR A N 1
ATOM 854 C CA . THR A 1 103 ? -81.657 -6.671 61.706 1.00 78.69 103 THR A CA 1
ATOM 855 C C . THR A 1 103 ? -82.994 -6.011 61.337 1.00 78.69 103 THR A C 1
ATOM 857 O O . THR A 1 103 ? -83.489 -6.239 60.234 1.00 78.69 103 THR A O 1
ATOM 860 N N . GLN A 1 104 ? -83.547 -5.131 62.185 1.00 80.44 104 GLN A N 1
ATOM 861 C CA . GLN A 1 104 ? -84.783 -4.371 61.901 1.00 80.44 104 GLN A CA 1
ATOM 862 C C . GLN A 1 104 ? -84.671 -3.499 60.647 1.00 80.44 104 GLN A C 1
ATOM 864 O O . GLN A 1 104 ? -85.583 -3.493 59.814 1.00 80.44 104 GLN A O 1
ATOM 869 N N . CYS A 1 105 ? -83.524 -2.846 60.459 1.00 79.69 105 CYS A N 1
ATOM 870 C CA . CYS A 1 105 ? -83.220 -2.021 59.289 1.00 79.69 105 CYS A CA 1
ATOM 871 C C . CYS A 1 105 ? -83.257 -2.790 57.956 1.00 79.69 105 CYS A C 1
ATOM 873 O O . CYS A 1 105 ? -83.343 -2.166 56.901 1.00 79.69 105 CYS A O 1
ATOM 875 N N . SER A 1 106 ? -83.200 -4.127 57.975 1.00 75.69 106 SER A N 1
ATOM 876 C CA . SER A 1 106 ? -83.245 -4.955 56.761 1.00 75.69 106 SER A CA 1
ATOM 877 C C . SER A 1 106 ? -84.663 -5.300 56.287 1.00 75.69 106 SER A C 1
ATOM 879 O O . SER A 1 106 ? -84.861 -5.609 55.108 1.00 75.69 106 SER A O 1
ATOM 881 N N . TYR A 1 107 ? -85.663 -5.261 57.177 1.00 78.88 107 TYR A N 1
ATOM 882 C CA . TYR A 1 107 ? -87.029 -5.680 56.850 1.00 78.88 107 TYR A CA 1
ATOM 883 C C . TYR A 1 107 ? -88.090 -4.597 57.060 1.00 78.88 107 TYR A C 1
ATOM 885 O O . TYR A 1 107 ? -89.035 -4.568 56.273 1.00 78.88 107 TYR A O 1
ATOM 893 N N . LEU A 1 108 ? -87.945 -3.685 58.033 1.00 81.81 108 LEU A N 1
ATOM 894 C CA . LEU A 1 108 ? -88.905 -2.591 58.254 1.00 81.81 108 LEU A CA 1
ATOM 895 C C . LEU A 1 108 ? -89.118 -1.700 57.017 1.00 81.81 108 LEU A C 1
ATOM 897 O O . LEU A 1 108 ? -90.245 -1.260 56.835 1.00 81.81 108 LEU A O 1
ATOM 901 N N . PRO A 1 109 ? -88.123 -1.458 56.141 1.00 82.69 109 PRO A N 1
ATOM 902 C CA . PRO A 1 109 ? -88.333 -0.670 54.925 1.00 82.69 109 PRO A CA 1
ATOM 903 C C . PRO A 1 109 ? -89.248 -1.302 53.867 1.00 82.69 109 PRO A C 1
ATOM 905 O O . PRO A 1 109 ? -89.898 -0.587 53.109 1.00 82.69 109 PRO A O 1
ATOM 908 N N . LYS A 1 110 ? -89.339 -2.638 53.817 1.00 79.31 110 LYS A N 1
ATOM 909 C CA . LYS A 1 110 ? -90.002 -3.379 52.725 1.00 79.31 110 LYS A CA 1
ATOM 910 C C . LYS A 1 110 ? -91.472 -2.991 52.452 1.00 79.31 110 LYS A C 1
ATOM 912 O O . LYS A 1 110 ? -91.825 -2.895 51.278 1.00 79.31 110 LYS A O 1
ATOM 917 N N . PRO A 1 111 ? -92.346 -2.760 53.455 1.00 76.81 111 PRO A N 1
ATOM 918 C CA . PRO A 1 111 ? -93.726 -2.345 53.225 1.00 76.81 111 PRO A CA 1
ATOM 919 C C . PRO A 1 111 ? -93.879 -0.855 52.878 1.00 76.81 111 PRO A C 1
ATOM 921 O O . PRO A 1 111 ? -94.964 -0.435 52.487 1.00 76.81 111 PRO A O 1
ATOM 924 N N . PHE A 1 112 ? -92.804 -0.064 52.966 1.00 81.56 112 PHE A N 1
ATOM 925 C CA . PHE A 1 112 ? -92.792 1.373 52.685 1.00 81.56 112 PHE A CA 1
ATOM 926 C C . PHE A 1 112 ? -92.102 1.726 51.360 1.00 81.56 112 PHE A C 1
ATOM 928 O O . PHE A 1 112 ? -91.880 2.899 51.090 1.00 81.56 112 PHE A O 1
ATOM 935 N N . ASN A 1 113 ? -91.806 0.759 50.488 1.00 76.56 113 ASN A N 1
ATOM 936 C CA . ASN A 1 113 ? -91.163 1.033 49.194 1.00 76.56 113 ASN A CA 1
ATOM 937 C C . ASN A 1 113 ? -91.939 2.062 48.340 1.00 76.56 113 ASN A C 1
ATOM 939 O O . ASN A 1 113 ? -91.335 2.896 47.670 1.00 76.56 113 ASN A O 1
ATOM 943 N N . THR A 1 114 ? -93.276 2.059 48.404 1.00 68.56 114 THR A N 1
ATOM 944 C CA . THR A 1 114 ? -94.146 3.013 47.687 1.00 68.56 114 THR A CA 1
ATOM 945 C C . THR A 1 114 ? -93.995 4.461 48.171 1.00 68.56 114 THR A C 1
ATOM 947 O O . THR A 1 114 ? -94.308 5.401 47.436 1.00 68.56 114 THR A O 1
ATOM 950 N N . LEU A 1 115 ? -93.513 4.645 49.405 1.00 72.75 115 LEU A N 1
ATOM 951 C CA . LEU A 1 115 ? -93.202 5.945 49.998 1.00 72.75 115 LEU A CA 1
ATOM 952 C C . LEU A 1 115 ? -92.024 6.603 49.265 1.00 72.75 115 LEU A C 1
ATOM 954 O O . LEU A 1 115 ? -92.037 7.806 49.015 1.00 72.75 115 LEU A O 1
ATOM 958 N N . GLU A 1 116 ? -91.028 5.805 48.874 1.00 68.50 116 GLU A N 1
ATOM 959 C CA . GLU A 1 116 ? -89.810 6.289 48.215 1.00 68.50 116 GLU A CA 1
ATOM 960 C C . GLU A 1 116 ? -90.093 6.839 46.818 1.00 68.50 116 GLU A C 1
ATOM 962 O O . GLU A 1 116 ? -89.518 7.848 46.420 1.00 68.50 116 GLU A O 1
ATOM 967 N N . SER A 1 117 ? -91.006 6.198 46.082 1.00 63.38 117 SER A N 1
ATOM 968 C CA . SER A 1 117 ? -91.394 6.619 44.733 1.00 63.38 117 SER A CA 1
ATOM 969 C C . SER A 1 117 ? -92.176 7.937 44.728 1.00 63.38 117 SER A C 1
ATOM 971 O O . SER A 1 117 ? -92.042 8.718 43.793 1.00 63.38 117 SER A O 1
ATOM 973 N N . ASN A 1 118 ? -92.980 8.197 45.766 1.00 62.88 118 ASN A N 1
ATOM 974 C CA . ASN A 1 118 ? -93.843 9.381 45.835 1.00 62.88 118 ASN A CA 1
ATOM 975 C C . ASN A 1 118 ? -93.175 10.588 46.512 1.00 62.88 118 ASN A C 1
ATOM 977 O O . ASN A 1 118 ? -93.465 11.724 46.143 1.00 62.88 118 ASN A O 1
ATOM 981 N N . LEU A 1 119 ? -92.254 10.377 47.460 1.00 64.94 119 LEU A N 1
ATOM 982 C CA . LEU A 1 119 ? -91.499 11.468 48.095 1.00 64.94 119 LEU A CA 1
ATOM 983 C C . LEU A 1 119 ? -90.455 12.113 47.167 1.00 64.94 119 LEU A C 1
ATOM 985 O O . LEU A 1 119 ? -90.054 13.245 47.420 1.00 64.94 119 LEU A O 1
ATOM 989 N N . GLN A 1 120 ? -90.036 11.433 46.092 1.00 57.75 120 GLN A N 1
ATOM 990 C CA . GLN A 1 120 ? -89.052 11.953 45.128 1.00 57.75 120 GLN A CA 1
ATOM 991 C C . GLN A 1 120 ? -89.647 12.863 44.029 1.00 57.75 120 GLN A C 1
ATOM 993 O O . GLN A 1 120 ? -88.887 13.460 43.273 1.00 57.75 120 GLN A O 1
ATOM 998 N N . GLY A 1 121 ? -90.975 13.047 43.973 1.00 50.91 121 GLY A N 1
ATOM 999 C CA . GLY A 1 121 ? -91.645 13.917 42.995 1.00 50.91 121 GLY A CA 1
ATOM 1000 C C . GLY A 1 121 ? -91.686 13.338 41.570 1.00 50.91 121 GLY A C 1
ATOM 1001 O O . GLY A 1 121 ? -90.791 12.616 41.142 1.00 50.91 121 GLY A O 1
ATOM 1002 N N . LYS A 1 122 ? -92.748 13.643 40.804 1.00 43.97 122 LYS A N 1
ATOM 1003 C CA . LYS A 1 122 ? -92.862 13.277 39.377 1.00 43.97 122 LYS A CA 1
ATOM 1004 C C . LYS A 1 122 ? -91.787 14.004 38.551 1.00 43.97 122 LYS A C 1
ATOM 1006 O O . LYS A 1 122 ? -92.052 15.067 37.999 1.00 43.97 122 LYS A O 1
ATOM 1011 N N . ALA A 1 123 ? -90.602 13.415 38.432 1.00 36.38 123 ALA A N 1
ATOM 1012 C CA . ALA A 1 123 ? -89.694 13.661 37.316 1.00 36.38 123 ALA A CA 1
ATOM 1013 C C . ALA A 1 123 ? -89.985 12.635 36.205 1.00 36.38 123 ALA A C 1
ATOM 1015 O O . ALA A 1 123 ? -90.305 11.481 36.484 1.00 36.38 123 ALA A O 1
ATOM 1016 N N . GLY A 1 124 ? -89.972 13.104 34.956 1.00 33.50 124 GLY A N 1
ATOM 1017 C CA . GLY A 1 124 ? -90.513 12.438 33.769 1.00 33.50 124 GLY A CA 1
ATOM 1018 C C . GLY A 1 124 ? -89.994 11.027 33.468 1.00 33.50 124 GLY A C 1
ATOM 1019 O O . GLY A 1 124 ? -88.957 10.586 33.950 1.00 33.50 124 GLY A O 1
ATOM 1020 N N . GLY A 1 125 ? -90.781 10.325 32.650 1.00 36.19 125 GLY A N 1
ATOM 1021 C CA . GLY A 1 125 ? -90.657 8.903 32.358 1.00 36.19 125 GLY A CA 1
ATOM 1022 C C . GLY A 1 125 ? -89.292 8.442 31.842 1.00 36.19 125 GLY A C 1
ATOM 1023 O O . GLY A 1 125 ? -88.674 9.060 30.982 1.00 36.19 125 GLY A O 1
ATOM 1024 N N . GLY A 1 126 ? -88.889 7.277 32.341 1.00 31.92 126 GLY A N 1
ATOM 1025 C CA . GLY A 1 126 ? -87.756 6.492 31.872 1.00 31.92 126 GLY A CA 1
ATOM 1026 C C . GLY A 1 126 ? -87.558 5.304 32.807 1.00 31.92 126 GLY A C 1
ATOM 1027 O O . GLY A 1 126 ? -87.392 5.480 34.010 1.00 31.92 126 GLY A O 1
ATOM 1028 N N . SER A 1 127 ? -87.621 4.081 32.277 1.00 39.53 127 SER A N 1
ATOM 1029 C CA . SER A 1 127 ? -87.315 2.862 33.030 1.00 39.53 127 SER A CA 1
ATOM 1030 C C . SER A 1 127 ? -85.829 2.863 33.405 1.00 39.53 127 SER A C 1
ATOM 1032 O O . SER A 1 127 ? -84.979 2.483 32.603 1.00 39.53 127 SER A O 1
ATOM 1034 N N . ILE A 1 128 ? -85.505 3.327 34.613 1.00 36.75 128 ILE A N 1
ATOM 1035 C CA . ILE A 1 128 ? -84.167 3.217 35.198 1.00 36.75 128 ILE A CA 1
ATOM 1036 C C . ILE A 1 128 ? -84.162 1.980 36.098 1.00 36.75 128 ILE A C 1
ATOM 1038 O O . ILE A 1 128 ? -84.785 1.958 37.161 1.00 36.75 128 ILE A O 1
ATOM 1042 N N . LYS A 1 129 ? -83.443 0.934 35.673 1.00 38.66 129 LYS A N 1
ATOM 1043 C CA . LYS A 1 129 ? -83.018 -0.155 36.562 1.00 38.66 129 LYS A CA 1
ATOM 1044 C C . LYS A 1 129 ? -82.136 0.455 37.658 1.00 38.66 129 LYS A C 1
ATOM 1046 O O . LYS A 1 129 ? -81.013 0.863 37.375 1.00 38.66 129 LYS A O 1
ATOM 1051 N N . ARG A 1 130 ? -82.651 0.543 38.891 1.00 34.66 130 ARG A N 1
ATOM 1052 C CA . ARG A 1 130 ? -81.889 1.031 40.052 1.00 34.66 130 ARG A CA 1
ATOM 1053 C C . ARG A 1 130 ? -80.717 0.082 40.372 1.00 34.66 130 ARG A C 1
ATOM 1055 O O . ARG A 1 130 ? -80.922 -1.135 40.371 1.00 34.66 130 ARG A O 1
ATOM 1062 N N . PRO A 1 131 ? -79.514 0.599 40.681 1.00 36.03 131 PRO A N 1
ATOM 1063 C CA . PRO A 1 131 ? -78.422 -0.192 41.245 1.00 36.03 131 PRO A CA 1
ATOM 1064 C C . PRO A 1 131 ? -78.845 -0.794 42.594 1.00 36.03 131 PRO A C 1
ATOM 1066 O O . PRO A 1 131 ? -79.479 -0.122 43.402 1.00 36.03 131 PRO A O 1
ATOM 1069 N N . GLN A 1 132 ? -78.463 -2.043 42.871 1.00 39.81 132 GLN A N 1
ATOM 1070 C CA . GLN A 1 132 ? -78.834 -2.823 44.070 1.00 39.81 132 GLN A CA 1
ATOM 1071 C C . GLN A 1 132 ? -78.348 -2.259 45.432 1.00 39.81 132 GLN A C 1
ATOM 1073 O O . GLN A 1 132 ? -78.417 -2.968 46.430 1.00 39.81 132 GLN A O 1
ATOM 1078 N N . ASN A 1 133 ? -77.845 -1.021 45.508 1.00 42.81 133 ASN A N 1
ATOM 1079 C CA . ASN A 1 133 ? -77.077 -0.533 46.662 1.00 42.81 133 ASN A CA 1
ATOM 1080 C C . ASN A 1 133 ? -77.434 0.879 47.170 1.00 42.81 133 ASN A C 1
ATOM 1082 O O . ASN A 1 133 ? -76.661 1.454 47.937 1.00 42.81 133 ASN A O 1
ATOM 1086 N N . GLU A 1 134 ? -78.588 1.438 46.803 1.00 50.59 134 GLU A N 1
ATOM 1087 C CA . GLU A 1 134 ? -79.104 2.644 47.467 1.00 50.59 134 GLU A CA 1
ATOM 1088 C C . GLU A 1 134 ? -79.902 2.252 48.720 1.00 50.59 134 GLU A C 1
ATOM 1090 O O . GLU A 1 134 ? -80.880 1.508 48.640 1.00 50.59 134 GLU A O 1
ATOM 1095 N N . GLN A 1 135 ? -79.448 2.718 49.893 1.00 57.19 135 GLN A N 1
ATOM 1096 C CA . GLN A 1 135 ? -80.155 2.522 51.161 1.00 57.19 135 GLN A CA 1
ATOM 1097 C C . GLN A 1 135 ? -81.550 3.135 51.071 1.00 57.19 135 GLN A C 1
ATOM 1099 O O . GLN A 1 135 ? -81.706 4.281 50.649 1.00 57.19 135 GLN A O 1
ATOM 1104 N N . SER A 1 136 ? -82.548 2.376 51.520 1.00 65.44 136 SER A N 1
ATOM 1105 C CA . SER A 1 136 ? -83.920 2.864 51.612 1.00 65.44 136 SER A CA 1
ATOM 1106 C C . SER A 1 136 ? -83.984 4.171 52.414 1.00 65.44 136 SER A C 1
ATOM 1108 O O . SER A 1 136 ? -83.274 4.327 53.409 1.00 65.44 136 SER A O 1
ATOM 1110 N N . THR A 1 137 ? -84.883 5.090 52.048 1.00 73.25 137 THR A N 1
ATOM 1111 C CA . THR A 1 137 ? -85.089 6.343 52.809 1.00 73.25 137 THR A CA 1
ATOM 1112 C C . THR A 1 137 ? -85.465 6.048 54.268 1.00 73.25 137 THR A C 1
ATOM 1114 O O . THR A 1 137 ? -85.008 6.728 55.185 1.00 73.25 137 THR A O 1
ATOM 1117 N N . VAL A 1 138 ? -86.217 4.966 54.498 1.00 77.62 138 VAL A N 1
ATOM 1118 C CA . VAL A 1 138 ? -86.564 4.474 55.840 1.00 77.62 138 VAL A CA 1
ATOM 1119 C C . VAL A 1 138 ? -85.343 3.885 56.548 1.00 77.62 138 VAL A C 1
ATOM 1121 O O . VAL A 1 138 ? -85.137 4.136 57.731 1.00 77.62 138 VAL A O 1
ATOM 1124 N N . GLN A 1 139 ? -84.499 3.140 55.833 1.00 79.88 139 GLN A N 1
ATOM 1125 C CA . GLN A 1 139 ? -83.264 2.587 56.395 1.00 79.88 139 GLN A CA 1
ATOM 1126 C C . GLN A 1 139 ? -82.284 3.694 56.808 1.00 79.88 139 GLN A C 1
ATOM 1128 O O . GLN A 1 139 ? -81.694 3.618 57.885 1.00 79.88 139 GLN A O 1
ATOM 1133 N N . LYS A 1 140 ? -82.147 4.740 55.988 1.00 79.00 140 LYS A N 1
ATOM 1134 C CA . LYS A 1 140 ? -81.335 5.923 56.291 1.00 79.00 140 LYS A CA 1
ATOM 1135 C C . LYS A 1 140 ? -81.856 6.648 57.534 1.00 79.00 140 LYS A C 1
ATOM 1137 O O . LYS A 1 140 ? -81.090 6.865 58.465 1.00 79.00 140 LYS A O 1
ATOM 1142 N N . LEU A 1 141 ? -83.165 6.898 57.598 1.00 81.00 141 LEU A N 1
ATOM 1143 C CA . LEU A 1 141 ? -83.828 7.486 58.765 1.00 81.00 141 LEU A CA 1
ATOM 1144 C C . LEU A 1 141 ? -83.566 6.689 60.054 1.00 81.00 141 LEU A C 1
ATOM 1146 O O . LEU A 1 141 ? -83.288 7.280 61.097 1.00 81.00 141 LEU A O 1
ATOM 1150 N N . MET A 1 142 ? -83.650 5.356 59.996 1.00 81.12 142 MET A N 1
ATOM 1151 C CA . MET A 1 142 ? -83.374 4.489 61.145 1.00 81.12 142 MET A CA 1
ATOM 1152 C C . MET A 1 142 ? -81.913 4.591 61.604 1.00 81.12 142 MET A C 1
ATOM 1154 O O . MET A 1 142 ? -81.658 4.761 62.796 1.00 81.12 142 MET A O 1
ATOM 1158 N N . LEU A 1 143 ? -80.956 4.515 60.674 1.00 80.81 143 LEU A N 1
ATOM 1159 C CA . LEU A 1 143 ? -79.526 4.585 60.989 1.00 80.81 143 LEU A CA 1
ATOM 1160 C C . LEU A 1 143 ? -79.117 5.961 61.538 1.00 80.81 143 LEU A C 1
ATOM 1162 O O . LEU A 1 143 ? -78.386 6.017 62.525 1.00 80.81 143 LEU A O 1
ATOM 1166 N N . GLU A 1 144 ? -79.624 7.050 60.955 1.00 79.62 144 GLU A N 1
ATOM 1167 C CA . GLU A 1 144 ? -79.400 8.419 61.445 1.00 79.62 144 GLU A CA 1
ATOM 1168 C C . GLU A 1 144 ? -79.989 8.606 62.845 1.00 79.62 144 GLU A C 1
ATOM 1170 O O . GLU A 1 144 ? -79.299 9.067 63.752 1.00 79.62 144 GLU A O 1
ATOM 1175 N N . SER A 1 145 ? -81.223 8.141 63.063 1.00 80.31 145 SER A N 1
ATOM 1176 C CA . SER A 1 145 ? -81.866 8.236 64.377 1.00 80.31 145 SER A CA 1
ATOM 1177 C C . SER A 1 145 ? -81.085 7.461 65.447 1.00 80.31 145 SER A C 1
ATOM 1179 O O . SER A 1 145 ? -81.003 7.913 66.588 1.00 80.31 145 SER A O 1
ATOM 1181 N N . TRP A 1 146 ? -80.513 6.292 65.119 1.00 81.62 146 TRP A N 1
ATOM 1182 C CA . TRP A 1 146 ? -79.707 5.513 66.071 1.00 81.62 146 TRP A CA 1
ATOM 1183 C C . TRP A 1 146 ? -78.385 6.203 66.393 1.00 81.62 146 TRP A C 1
ATOM 1185 O O . TRP A 1 146 ? -77.949 6.218 67.549 1.00 81.62 146 TRP A O 1
ATOM 1195 N N . ASN A 1 147 ? -77.757 6.776 65.366 1.00 76.12 147 ASN A N 1
ATOM 1196 C CA . ASN A 1 147 ? -76.521 7.523 65.509 1.00 76.12 147 ASN A CA 1
ATOM 1197 C C . ASN A 1 147 ? -76.710 8.721 66.453 1.00 76.12 147 ASN A C 1
ATOM 1199 O O . ASN A 1 147 ? -75.959 8.869 67.416 1.00 76.12 147 ASN A O 1
ATOM 1203 N N . ASP A 1 148 ? -77.760 9.511 66.228 1.00 76.56 148 ASP A N 1
ATOM 1204 C CA . ASP A 1 148 ? -78.067 10.693 67.035 1.00 76.56 148 ASP A CA 1
ATOM 1205 C C . ASP A 1 148 ? -78.559 10.328 68.439 1.00 76.56 148 ASP A C 1
ATOM 1207 O O . ASP A 1 148 ? -78.140 10.934 69.425 1.00 76.56 148 ASP A O 1
ATOM 1211 N N . GLY A 1 149 ? -79.414 9.310 68.549 1.00 73.50 149 GLY A N 1
ATOM 1212 C CA . GLY A 1 149 ? -80.032 8.925 69.815 1.00 73.50 149 GLY A CA 1
ATOM 1213 C C . GLY A 1 149 ? -79.096 8.174 70.758 1.00 73.50 149 GLY A C 1
ATOM 1214 O O . GLY A 1 149 ? -79.086 8.441 71.953 1.00 73.50 149 GLY A O 1
ATOM 1215 N N . ILE A 1 150 ? -78.294 7.231 70.261 1.00 75.62 150 ILE A N 1
ATOM 1216 C CA . ILE A 1 150 ? -77.531 6.316 71.125 1.00 75.62 150 ILE A CA 1
ATOM 1217 C C . ILE A 1 150 ? -76.037 6.509 70.931 1.00 75.62 150 ILE A C 1
ATOM 1219 O O . ILE A 1 150 ? -75.344 6.808 71.903 1.00 75.62 150 ILE A O 1
ATOM 1223 N N . PHE A 1 151 ? -75.545 6.374 69.697 1.00 72.50 151 PHE A N 1
ATOM 1224 C CA . PHE A 1 151 ? -74.107 6.345 69.420 1.00 72.50 151 PHE A CA 1
ATOM 1225 C C . PHE A 1 151 ? -73.405 7.643 69.834 1.00 72.50 151 PHE A C 1
ATOM 1227 O O . PHE A 1 151 ? -72.450 7.589 70.600 1.00 72.50 151 PHE A O 1
ATOM 1234 N N . ASN A 1 152 ? -73.918 8.810 69.434 1.00 70.75 152 ASN A N 1
ATOM 1235 C CA . ASN A 1 152 ? -73.356 10.110 69.819 1.00 70.75 152 ASN A CA 1
ATOM 1236 C C . ASN A 1 152 ? -73.412 10.361 71.337 1.00 70.75 152 ASN A C 1
ATOM 1238 O O . ASN A 1 152 ? -72.551 11.055 71.873 1.00 70.75 152 ASN A O 1
ATOM 1242 N N . THR A 1 153 ? -74.376 9.764 72.046 1.00 69.81 153 THR A N 1
ATOM 1243 C CA . THR A 1 153 ? -74.501 9.907 73.506 1.00 69.81 153 THR A CA 1
ATOM 1244 C C . THR A 1 153 ? -73.486 9.039 74.253 1.00 69.81 153 THR A C 1
ATOM 1246 O O . THR A 1 153 ? -72.917 9.475 75.251 1.00 69.81 153 THR A O 1
ATOM 1249 N N . ILE A 1 154 ? -73.231 7.813 73.779 1.00 69.06 154 ILE A N 1
ATOM 1250 C CA . ILE A 1 154 ? -72.207 6.928 74.362 1.00 69.06 154 ILE A CA 1
ATOM 1251 C C . ILE A 1 154 ? -70.794 7.253 73.859 1.00 69.06 154 ILE A C 1
ATOM 1253 O O . ILE A 1 154 ? -69.825 6.868 74.508 1.00 69.06 154 ILE A O 1
ATOM 1257 N N . LYS A 1 155 ? -70.668 7.986 72.741 1.00 62.91 155 LYS A N 1
ATOM 1258 C CA . LYS A 1 155 ? -69.396 8.403 72.131 1.00 62.91 155 LYS A CA 1
ATOM 1259 C C . LYS A 1 155 ? -68.487 9.098 73.142 1.00 62.91 155 LYS A C 1
ATOM 1261 O O . LYS A 1 155 ? -67.328 8.726 73.253 1.00 62.91 155 LYS A O 1
ATOM 1266 N N . SER A 1 156 ? -69.026 10.032 73.929 1.00 58.34 156 SER A N 1
ATOM 1267 C CA . SER A 1 156 ? -68.270 10.769 74.954 1.00 58.34 156 SER A CA 1
ATOM 1268 C C . SER A 1 156 ? -67.844 9.911 76.151 1.00 58.34 156 SER A C 1
ATOM 1270 O O . SER A 1 156 ? -66.831 10.214 76.775 1.00 58.34 156 SER A O 1
ATOM 1272 N N . LYS A 1 157 ? -68.583 8.836 76.466 1.00 62.22 157 LYS A N 1
ATOM 1273 C CA . LYS A 1 157 ? -68.195 7.855 77.496 1.00 62.22 157 LYS A CA 1
ATOM 1274 C C . LYS A 1 157 ? -67.126 6.878 77.005 1.00 62.22 157 LYS A C 1
ATOM 1276 O O . LYS A 1 157 ? -66.391 6.338 77.823 1.00 62.22 157 LYS A O 1
ATOM 1281 N N . LEU A 1 158 ? -67.064 6.629 75.697 1.00 56.62 158 LEU A N 1
ATOM 1282 C CA . LEU A 1 158 ? -66.149 5.657 75.104 1.00 56.62 158 LEU A CA 1
ATOM 1283 C C . LEU A 1 158 ? -64.835 6.281 74.632 1.00 56.62 158 LEU A C 1
ATOM 1285 O O . LEU A 1 158 ? -63.812 5.620 74.763 1.00 56.62 158 LEU A O 1
ATOM 1289 N N . GLN A 1 159 ? -64.823 7.523 74.143 1.00 48.03 159 GLN A N 1
ATOM 1290 C CA . GLN A 1 159 ? -63.602 8.189 73.686 1.00 48.03 159 GLN A CA 1
ATOM 1291 C C . GLN A 1 159 ? -63.657 9.708 73.902 1.00 48.03 159 GLN A C 1
ATOM 1293 O O . GLN A 1 159 ? -64.584 10.403 73.482 1.00 48.03 159 GLN A O 1
ATOM 1298 N N . SER A 1 160 ? -62.615 10.218 74.557 1.00 40.47 160 SER A N 1
ATOM 1299 C CA . SER A 1 160 ? -62.277 11.633 74.643 1.00 40.47 160 SER A CA 1
ATOM 1300 C C . SER A 1 160 ? -61.746 12.156 73.303 1.00 40.47 160 SER A C 1
ATOM 1302 O O . SER A 1 160 ? -60.884 11.526 72.699 1.00 40.47 160 SER A O 1
ATOM 1304 N N . ILE A 1 161 ? -62.168 13.379 72.961 1.00 34.91 161 ILE A N 1
ATOM 1305 C CA . ILE A 1 161 ? -61.691 14.267 71.879 1.00 34.91 161 ILE A CA 1
ATOM 1306 C C . I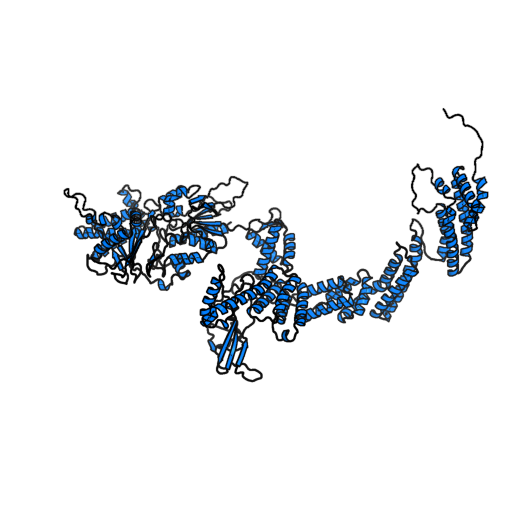LE A 1 161 ? -62.456 14.153 70.542 1.00 34.91 161 ILE A C 1
ATOM 1308 O O . ILE A 1 161 ? -63.103 13.172 70.203 1.00 34.91 161 ILE A O 1
ATOM 1312 N N . ASN A 1 162 ? -62.501 15.302 69.874 1.00 31.86 162 ASN A N 1
ATOM 1313 C CA . ASN A 1 162 ? -63.622 15.956 69.218 1.00 31.86 162 ASN A CA 1
ATOM 1314 C C . ASN A 1 162 ? -63.434 16.010 67.690 1.00 31.86 162 ASN A C 1
ATOM 1316 O O . ASN A 1 162 ? -62.303 16.190 67.250 1.00 31.86 162 ASN A O 1
ATOM 1320 N N . LEU A 1 163 ? -64.536 15.940 66.929 1.00 32.72 163 LEU A N 1
ATOM 1321 C CA . LEU A 1 163 ? -64.875 16.748 65.736 1.00 32.72 163 LEU A CA 1
ATOM 1322 C C . LEU A 1 163 ? -65.924 16.059 64.849 1.00 32.72 163 LEU A C 1
ATOM 1324 O O . LEU A 1 163 ? -66.121 14.845 64.860 1.00 32.72 163 LEU A O 1
ATOM 1328 N N . SER A 1 164 ? -66.662 16.909 64.144 1.00 32.88 164 SER A N 1
ATOM 1329 C CA . SER A 1 164 ? -67.937 16.658 63.488 1.00 32.88 164 SER A CA 1
ATOM 1330 C C . SER A 1 164 ? -67.861 16.797 61.966 1.00 32.88 164 SER A C 1
ATOM 1332 O O . SER A 1 164 ? -67.281 17.752 61.461 1.00 32.88 164 SER A O 1
ATOM 1334 N N . SER A 1 165 ? -68.662 15.952 61.315 1.00 32.03 165 SER A N 1
ATOM 1335 C CA . SER A 1 165 ? -69.476 16.215 60.121 1.00 32.03 165 SER A CA 1
ATOM 1336 C C . SER A 1 165 ? -68.924 15.961 58.705 1.00 32.03 165 SER A C 1
ATOM 1338 O O . SER A 1 165 ? -67.927 16.510 58.253 1.00 32.03 165 SER A O 1
ATOM 1340 N N . GLU A 1 166 ? -69.744 15.162 58.015 1.00 34.34 166 GLU A N 1
ATOM 1341 C CA . GLU A 1 166 ? -70.116 15.132 56.596 1.00 34.34 166 GLU A CA 1
ATOM 1342 C C . GLU A 1 166 ? -69.320 14.345 55.533 1.00 34.34 166 GLU A C 1
ATOM 1344 O O . GLU A 1 166 ? -68.101 14.405 55.400 1.00 34.34 166 GLU A O 1
ATOM 1349 N N . ASN A 1 167 ? -70.146 13.617 54.765 1.00 34.78 167 ASN A N 1
ATOM 1350 C CA . ASN A 1 167 ? -69.986 12.837 53.535 1.00 34.78 167 ASN A CA 1
ATOM 1351 C C . ASN A 1 167 ? -69.351 11.427 53.557 1.00 34.78 167 ASN A C 1
ATOM 1353 O O . ASN A 1 167 ? -68.148 11.242 53.690 1.00 34.78 167 ASN A O 1
ATOM 1357 N N . LEU A 1 168 ? -70.247 10.443 53.348 1.00 44.31 168 LEU A N 1
ATOM 1358 C CA . LEU A 1 168 ? -70.149 9.242 52.496 1.00 44.31 168 LEU A CA 1
ATOM 1359 C C . LEU A 1 168 ? -68.793 8.506 52.417 1.00 44.31 168 LEU A C 1
ATOM 1361 O O . LEU A 1 168 ? -68.323 8.183 51.332 1.00 44.31 168 LEU A O 1
ATOM 1365 N N . ASP A 1 169 ? -68.235 8.107 53.559 1.00 48.56 169 ASP A N 1
ATOM 1366 C CA . ASP A 1 169 ? -67.363 6.926 53.629 1.00 48.56 169 ASP A CA 1
ATOM 1367 C C . ASP A 1 169 ? -67.849 6.013 54.768 1.00 48.56 169 ASP A C 1
ATOM 1369 O O . ASP A 1 169 ? -67.938 6.430 55.926 1.00 48.56 169 ASP A O 1
ATOM 1373 N N . LYS A 1 170 ? -68.205 4.759 54.443 1.00 54.03 170 LYS A N 1
ATOM 1374 C CA . LYS A 1 170 ? -68.749 3.772 55.400 1.00 54.03 170 LYS A CA 1
ATOM 1375 C C . LYS A 1 170 ? -67.764 3.453 56.539 1.00 54.03 170 LYS A C 1
ATOM 1377 O O . LYS A 1 170 ? -68.191 2.886 57.541 1.00 54.03 170 LYS A O 1
ATOM 1382 N N . LEU A 1 171 ? -66.483 3.812 56.394 1.00 58.81 171 LEU A N 1
ATOM 1383 C CA . LEU A 1 171 ? -65.410 3.571 57.367 1.00 58.81 171 LEU A CA 1
ATOM 1384 C C . LEU A 1 171 ? -64.926 4.835 58.108 1.00 58.81 171 LEU A C 1
ATOM 1386 O O . LEU A 1 171 ? -64.096 4.709 59.006 1.00 58.81 171 LEU A O 1
ATOM 1390 N N . LYS A 1 172 ? -65.451 6.035 57.808 1.00 61.62 172 LYS A N 1
ATOM 1391 C CA . LYS A 1 172 ? -64.960 7.315 58.372 1.00 61.62 172 LYS A CA 1
ATOM 1392 C C . LYS A 1 172 ? -64.932 7.333 59.907 1.00 61.62 172 LYS A C 1
ATOM 1394 O O . LYS A 1 172 ? -63.922 7.680 60.505 1.00 61.62 172 LYS A O 1
ATOM 1399 N N . ILE A 1 173 ? -66.003 6.859 60.547 1.00 61.44 173 ILE A N 1
ATOM 1400 C CA . ILE A 1 173 ? -66.120 6.809 62.016 1.00 61.44 173 ILE A CA 1
ATOM 1401 C C . ILE A 1 173 ? -65.070 5.877 62.638 1.00 61.44 173 ILE A C 1
ATOM 1403 O O . ILE A 1 173 ? -64.527 6.188 63.695 1.00 61.44 173 ILE A O 1
ATOM 1407 N N . TYR A 1 174 ? -64.783 4.744 61.996 1.00 68.25 174 TYR A N 1
ATOM 1408 C CA . TYR A 1 174 ? -63.772 3.799 62.463 1.00 68.25 174 TYR A CA 1
ATOM 1409 C C . TYR A 1 174 ? -62.366 4.413 62.379 1.00 68.25 174 TYR A C 1
ATOM 1411 O O . TYR A 1 174 ? -61.631 4.355 63.366 1.00 68.25 174 TYR A O 1
ATOM 1419 N N . ARG A 1 175 ? -62.041 5.076 61.257 1.00 68.12 175 ARG A N 1
ATOM 1420 C CA . ARG A 1 175 ? -60.733 5.719 61.054 1.00 68.12 175 ARG A CA 1
ATOM 1421 C C . ARG A 1 175 ? -60.500 6.899 62.003 1.00 68.12 175 ARG A C 1
ATOM 1423 O O . ARG A 1 175 ? -59.448 7.011 62.624 1.00 68.12 175 ARG A O 1
ATOM 1430 N N . GLU A 1 176 ? -61.503 7.764 62.152 1.00 66.19 176 GLU A N 1
ATOM 1431 C CA . GLU A 1 176 ? -61.386 9.003 62.935 1.00 66.19 176 GLU A CA 1
ATOM 1432 C C . GLU A 1 176 ? -61.392 8.777 64.450 1.00 66.19 176 GLU A C 1
ATOM 1434 O O . GLU A 1 176 ? -60.783 9.564 65.171 1.00 66.19 176 GLU A O 1
ATOM 1439 N N . ASN A 1 177 ? -62.067 7.729 64.937 1.00 65.00 177 ASN A N 1
ATOM 1440 C CA . ASN A 1 177 ? -62.245 7.522 66.377 1.00 65.00 177 ASN A CA 1
ATOM 1441 C C . ASN A 1 177 ? -61.420 6.337 66.911 1.00 65.00 177 ASN A C 1
ATOM 1443 O O . ASN A 1 177 ? -60.685 6.494 67.881 1.00 65.00 177 ASN A O 1
ATOM 1447 N N . PHE A 1 178 ? -61.493 5.150 66.295 1.00 71.50 178 PHE A N 1
ATOM 1448 C CA . PHE A 1 178 ? -60.808 3.959 66.820 1.00 71.50 178 PHE A CA 1
ATOM 1449 C C . PHE A 1 178 ? -59.378 3.822 66.296 1.00 71.50 178 PHE A C 1
ATOM 1451 O O . PHE A 1 178 ? -58.449 3.7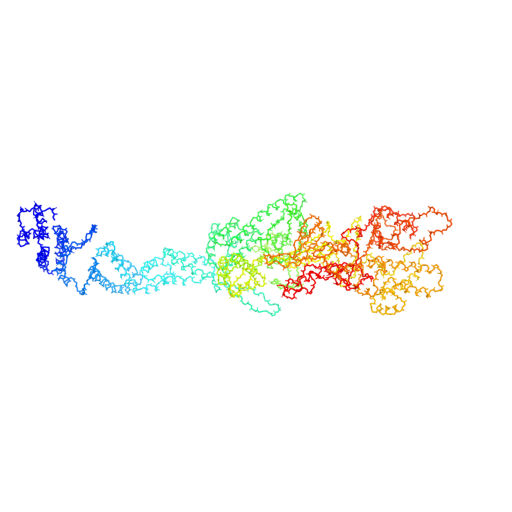68 67.095 1.00 71.50 178 PHE A O 1
ATOM 1458 N N . GLU A 1 179 ? -59.195 3.799 64.973 1.00 76.62 179 GLU A N 1
ATOM 1459 C CA . GLU A 1 179 ? -57.885 3.591 64.340 1.00 76.62 179 GLU A CA 1
ATOM 1460 C C . GLU A 1 179 ? -56.881 4.665 64.768 1.00 76.62 179 GLU A C 1
ATOM 1462 O O . GLU A 1 179 ? -55.783 4.334 65.203 1.00 76.62 179 GLU A O 1
ATOM 1467 N N . LYS A 1 180 ? -57.280 5.943 64.741 1.00 78.31 180 LYS A N 1
ATOM 1468 C CA . LYS A 1 180 ? -56.433 7.055 65.185 1.00 78.31 180 LYS A CA 1
ATOM 1469 C C . LYS A 1 180 ? -55.986 6.919 66.647 1.00 78.31 180 LYS A C 1
ATOM 1471 O O . LYS A 1 180 ? -54.793 6.978 66.919 1.00 78.31 180 LYS A O 1
ATOM 1476 N N . ALA A 1 181 ? -56.919 6.690 67.574 1.00 73.88 181 ALA A N 1
ATOM 1477 C CA . ALA A 1 181 ? -56.590 6.538 68.994 1.00 73.88 181 ALA A CA 1
ATOM 1478 C C . ALA A 1 181 ? -55.717 5.296 69.257 1.00 73.88 181 ALA A C 1
ATOM 1480 O O . ALA A 1 181 ? -54.831 5.318 70.113 1.00 73.88 181 ALA A O 1
ATOM 1481 N N . TYR A 1 182 ? -55.951 4.214 68.507 1.00 78.75 182 TYR A N 1
ATOM 1482 C CA . TYR A 1 182 ? -55.161 2.989 68.577 1.00 78.75 182 TYR A CA 1
ATOM 1483 C C . TYR A 1 182 ? -53.713 3.219 68.119 1.00 78.75 182 TYR A C 1
ATOM 1485 O O . TYR A 1 182 ? -52.784 2.783 68.799 1.00 78.75 182 TYR A O 1
ATOM 1493 N N . LEU A 1 183 ? -53.519 3.940 67.009 1.00 82.31 183 LEU A N 1
ATOM 1494 C CA . LEU A 1 183 ? -52.199 4.312 66.489 1.00 82.31 183 LEU A CA 1
ATOM 1495 C C . LEU A 1 183 ? -51.439 5.210 67.472 1.00 82.31 183 LEU A C 1
ATOM 1497 O O . LEU A 1 183 ? -50.314 4.878 67.833 1.00 82.31 183 LEU A O 1
ATOM 1501 N N . GLU A 1 184 ? -52.071 6.283 67.962 1.00 81.75 184 GLU A N 1
ATOM 1502 C CA . GLU A 1 184 ? -51.456 7.237 68.902 1.00 81.75 184 GLU A CA 1
ATOM 1503 C C . GLU A 1 184 ? -51.000 6.546 70.200 1.00 81.75 184 GLU A C 1
ATOM 1505 O O . GLU A 1 184 ? -49.869 6.734 70.647 1.00 81.75 184 GLU A O 1
ATOM 1510 N N . THR A 1 185 ? -51.841 5.671 70.763 1.00 80.75 185 THR A N 1
ATOM 1511 C CA . THR A 1 185 ? -51.503 4.924 71.990 1.00 80.75 185 THR A CA 1
ATOM 1512 C C . THR A 1 185 ? -50.368 3.922 71.751 1.00 80.75 185 THR A C 1
ATOM 1514 O O . THR A 1 185 ? -49.492 3.747 72.601 1.00 80.75 185 THR A O 1
ATOM 1517 N N . THR A 1 186 ? -50.370 3.252 70.594 1.00 84.56 186 THR A N 1
ATOM 1518 C CA . THR A 1 186 ? -49.337 2.268 70.235 1.00 84.56 186 THR A CA 1
ATOM 1519 C C . THR A 1 186 ? -47.987 2.948 69.999 1.00 84.56 186 THR A C 1
ATOM 1521 O O . THR A 1 186 ? -46.959 2.458 70.469 1.00 84.56 186 THR A O 1
ATOM 1524 N N . GLU A 1 187 ? -47.981 4.102 69.328 1.00 86.00 187 GLU A N 1
ATOM 1525 C CA . GLU A 1 187 ? -46.789 4.929 69.139 1.00 86.00 187 GLU A CA 1
ATOM 1526 C C . GLU A 1 187 ? -46.204 5.396 70.476 1.00 86.00 187 GLU A C 1
ATOM 1528 O O . GLU A 1 187 ? -45.011 5.203 70.716 1.00 86.00 187 GLU A O 1
ATOM 1533 N N . GLU A 1 188 ? -47.020 5.955 71.374 1.00 85.00 188 GLU A N 1
ATOM 1534 C CA . GLU A 1 188 ? -46.554 6.458 72.673 1.00 85.00 188 GLU A CA 1
ATOM 1535 C C . GLU A 1 188 ? -45.947 5.345 73.547 1.00 85.00 188 GLU A C 1
ATOM 1537 O O . GLU A 1 188 ? -44.874 5.518 74.144 1.00 85.00 188 GLU A O 1
ATOM 1542 N N . PHE A 1 189 ? -46.588 4.171 73.555 1.00 86.38 189 PHE A N 1
ATOM 1543 C CA . PHE A 1 189 ? -46.102 2.988 74.259 1.00 86.38 189 PHE A CA 1
ATOM 1544 C C . PHE A 1 189 ? -44.719 2.555 73.757 1.00 86.38 189 PHE A C 1
ATOM 1546 O O . PHE A 1 189 ? -43.771 2.441 74.545 1.00 86.38 189 PHE A O 1
ATOM 1553 N N . TYR A 1 190 ? -44.572 2.360 72.442 1.00 89.62 190 TYR A N 1
ATOM 1554 C CA . TYR A 1 190 ? -43.307 1.898 71.878 1.00 89.62 190 TYR A CA 1
ATOM 1555 C C . TYR A 1 190 ? -42.217 2.959 71.910 1.00 89.62 190 TYR A C 1
ATOM 1557 O O . TYR A 1 190 ? -41.061 2.602 72.109 1.00 89.62 190 TYR A O 1
ATOM 1565 N N . LYS A 1 191 ? -42.547 4.247 71.812 1.00 84.94 191 LYS A N 1
ATOM 1566 C CA . LYS A 1 191 ? -41.564 5.335 71.907 1.00 84.94 191 LYS A CA 1
ATOM 1567 C C . LYS A 1 191 ? -40.828 5.326 73.248 1.00 84.94 191 LYS A C 1
ATOM 1569 O O . LYS A 1 191 ? -39.617 5.526 73.285 1.00 84.94 191 LYS A O 1
ATOM 1574 N N . THR A 1 192 ? -41.542 5.040 74.335 1.00 85.38 192 THR A N 1
ATOM 1575 C CA . THR A 1 192 ? -40.953 4.945 75.678 1.00 85.38 192 THR A CA 1
ATOM 1576 C C . THR A 1 192 ? -40.224 3.614 75.874 1.00 85.38 192 THR A C 1
ATOM 1578 O O . THR A 1 192 ? -39.071 3.578 76.307 1.00 85.38 192 THR A O 1
ATOM 1581 N N . GLN A 1 193 ? -40.877 2.503 75.524 1.00 87.81 193 GLN A N 1
ATOM 1582 C CA . GLN A 1 193 ? -40.339 1.169 75.780 1.00 87.81 193 GLN A CA 1
ATOM 1583 C C . GLN A 1 193 ? -39.099 0.858 74.928 1.00 87.81 193 GLN A C 1
ATOM 1585 O O . GLN A 1 193 ? -38.142 0.265 75.427 1.00 87.81 193 GLN A O 1
ATOM 1590 N N . ALA A 1 194 ? -39.096 1.271 73.659 1.00 88.19 194 ALA A N 1
ATOM 1591 C CA . ALA A 1 194 ? -37.986 1.048 72.742 1.00 88.19 194 ALA A CA 1
ATOM 1592 C C . ALA A 1 194 ? -36.708 1.764 73.191 1.00 88.19 194 ALA A C 1
ATOM 1594 O O . ALA A 1 194 ? -35.642 1.152 73.224 1.00 88.19 194 ALA A O 1
ATOM 1595 N N . ALA A 1 195 ? -36.828 3.033 73.597 1.00 86.19 195 ALA A N 1
ATOM 1596 C CA . ALA A 1 195 ? -35.704 3.819 74.092 1.00 86.19 195 ALA A CA 1
ATOM 1597 C C . ALA A 1 195 ? -35.071 3.190 75.346 1.00 86.19 195 ALA A C 1
ATOM 1599 O O . ALA A 1 195 ? -33.848 3.077 75.422 1.00 86.19 195 ALA A O 1
ATOM 1600 N N . SER A 1 196 ? -35.897 2.720 76.293 1.00 87.81 196 SER A N 1
ATOM 1601 C CA . SER A 1 196 ? -35.432 2.027 77.507 1.00 87.81 196 SER A CA 1
ATOM 1602 C C . SER A 1 196 ? -34.699 0.725 77.168 1.00 87.81 196 SER A C 1
ATOM 1604 O O . SER A 1 196 ? -33.597 0.483 77.656 1.00 87.81 196 SER A O 1
ATOM 1606 N N . TYR A 1 197 ? -35.271 -0.097 76.281 1.00 90.25 197 TYR A N 1
ATOM 1607 C CA . TYR A 1 197 ? -34.693 -1.398 75.938 1.00 90.25 197 TYR A CA 1
ATOM 1608 C C . TYR A 1 197 ? -33.348 -1.268 75.214 1.00 90.25 197 TYR A C 1
ATOM 1610 O O . TYR A 1 197 ? -32.432 -2.050 75.472 1.00 90.25 197 TYR A O 1
ATOM 1618 N N . LEU A 1 198 ? -33.222 -0.283 74.315 1.00 89.44 198 LEU A N 1
ATOM 1619 C CA . LEU A 1 198 ? -31.983 -0.015 73.585 1.00 89.44 198 LEU A CA 1
ATOM 1620 C C . LEU A 1 198 ? -30.839 0.380 74.532 1.00 89.44 198 LEU A C 1
ATOM 1622 O O . LEU A 1 198 ? -29.717 -0.092 74.352 1.00 89.44 198 LEU A O 1
ATOM 1626 N N . GLN A 1 199 ? -31.122 1.213 75.540 1.00 87.12 199 GLN A N 1
ATOM 1627 C CA . GLN A 1 199 ? -30.123 1.649 76.521 1.00 87.12 199 GLN A CA 1
ATOM 1628 C C . GLN A 1 199 ? -29.624 0.505 77.412 1.00 87.12 199 GLN A C 1
ATOM 1630 O O . GLN A 1 199 ? -28.439 0.460 77.728 1.00 87.12 199 GLN A O 1
ATOM 1635 N N . GLU A 1 200 ? -30.501 -0.424 77.796 1.00 89.50 200 GLU A N 1
ATOM 1636 C CA . GLU A 1 200 ? -30.146 -1.532 78.693 1.00 89.50 200 GLU A CA 1
ATOM 1637 C C . GLU A 1 200 ? -29.431 -2.687 77.979 1.00 89.50 200 GLU A C 1
ATOM 1639 O O . GLU A 1 200 ? -28.513 -3.284 78.539 1.00 89.50 200 GLU A O 1
ATOM 1644 N N . ASN A 1 201 ? -29.842 -3.015 76.749 1.00 87.25 201 ASN A N 1
ATOM 1645 C CA . ASN A 1 201 ? -29.467 -4.278 76.097 1.00 87.25 201 ASN A CA 1
ATOM 1646 C C . ASN A 1 201 ? -28.565 -4.110 74.864 1.00 87.25 201 ASN A C 1
ATOM 1648 O O . ASN A 1 201 ? -28.089 -5.108 74.313 1.00 87.25 201 ASN A O 1
ATOM 1652 N N . GLY A 1 202 ? -28.322 -2.870 74.428 1.00 88.31 202 GLY A N 1
ATOM 1653 C CA . GLY A 1 202 ? -27.508 -2.547 73.259 1.00 88.31 202 GLY A CA 1
ATOM 1654 C C . GLY A 1 202 ? -28.200 -2.814 71.916 1.00 88.31 202 GLY A C 1
ATOM 1655 O O . GLY A 1 202 ? -29.271 -3.416 71.827 1.00 88.31 202 GLY A O 1
ATOM 1656 N N . VAL A 1 203 ? -27.559 -2.361 70.834 1.00 88.00 203 VAL A N 1
ATOM 1657 C CA . VAL A 1 203 ? -28.143 -2.309 69.479 1.00 88.00 203 VAL A CA 1
ATOM 1658 C C . VAL A 1 203 ? -28.483 -3.697 68.922 1.00 88.00 203 VAL A C 1
ATOM 1660 O O . VAL A 1 203 ? -29.539 -3.886 68.323 1.00 88.00 203 VAL A O 1
ATOM 1663 N N . GLN A 1 204 ? -27.618 -4.692 69.136 1.00 84.25 204 GLN A N 1
ATOM 1664 C CA . GLN A 1 204 ? -27.785 -6.026 68.542 1.00 84.25 204 GLN A CA 1
ATOM 1665 C C . GLN A 1 204 ? -29.008 -6.767 69.103 1.00 84.25 204 GLN A C 1
ATOM 1667 O O . GLN A 1 204 ? -29.816 -7.295 68.338 1.00 84.25 204 GLN A O 1
ATOM 1672 N N . ASN A 1 205 ? -29.186 -6.751 70.427 1.00 87.19 205 ASN A N 1
ATOM 1673 C CA . ASN A 1 205 ? -30.360 -7.341 71.078 1.00 87.19 205 ASN A CA 1
ATOM 1674 C C . ASN A 1 205 ? -31.626 -6.532 70.777 1.00 87.19 205 ASN A C 1
ATOM 1676 O O . ASN A 1 205 ? -32.705 -7.098 70.602 1.00 87.19 205 ASN A O 1
ATOM 1680 N N . TYR A 1 206 ? -31.493 -5.208 70.654 1.00 91.50 206 TYR A N 1
ATOM 1681 C CA . TYR A 1 206 ? -32.595 -4.341 70.261 1.00 91.50 206 TYR A CA 1
ATOM 1682 C C . TYR A 1 206 ? -33.149 -4.679 68.868 1.00 91.50 206 TYR A C 1
ATOM 1684 O O . TYR A 1 206 ? -34.363 -4.693 68.694 1.00 91.50 206 TYR A O 1
ATOM 1692 N N . MET A 1 207 ? -32.304 -5.019 67.886 1.00 89.62 207 MET A N 1
ATOM 1693 C CA . MET A 1 207 ? -32.782 -5.440 66.559 1.00 89.62 207 MET A CA 1
ATOM 1694 C C . MET A 1 207 ? -33.673 -6.691 66.631 1.00 89.62 207 MET A C 1
ATOM 1696 O O . MET A 1 207 ? -34.726 -6.743 65.996 1.00 89.62 207 MET A O 1
ATOM 1700 N N . GLN A 1 208 ? -33.297 -7.686 67.441 1.00 89.62 208 GLN A N 1
ATOM 1701 C CA . GLN A 1 208 ? -34.118 -8.889 67.635 1.00 89.62 208 GLN A CA 1
ATOM 1702 C C . GLN A 1 208 ? -35.441 -8.553 68.330 1.00 89.62 208 GLN A C 1
ATOM 1704 O O . GLN A 1 208 ? -36.500 -9.039 67.928 1.00 89.62 208 GLN A O 1
ATOM 1709 N N . TYR A 1 209 ? -35.383 -7.681 69.340 1.00 90.12 209 TYR A N 1
ATOM 1710 C CA . TYR A 1 209 ? -36.560 -7.171 70.034 1.00 90.12 209 TYR A CA 1
ATOM 1711 C C . TYR A 1 209 ? -37.514 -6.434 69.081 1.00 90.12 209 TYR A C 1
ATOM 1713 O O . TYR A 1 209 ? -38.714 -6.710 69.088 1.00 90.12 209 TYR A O 1
ATOM 1721 N N . ALA A 1 210 ? -36.993 -5.551 68.225 1.00 89.69 210 ALA A N 1
ATOM 1722 C CA . ALA A 1 210 ? -37.777 -4.798 67.253 1.00 89.69 210 ALA A CA 1
ATOM 1723 C C . ALA A 1 210 ? -38.477 -5.725 66.246 1.00 89.69 210 ALA A C 1
ATOM 1725 O O . ALA A 1 210 ? -39.683 -5.603 66.050 1.00 89.69 210 ALA A O 1
ATOM 1726 N N . GLU A 1 211 ? -37.767 -6.702 65.672 1.00 88.50 211 GLU A N 1
ATOM 1727 C CA . GLU A 1 211 ? -38.353 -7.667 64.728 1.00 88.50 211 GLU A CA 1
ATOM 1728 C C . GLU A 1 211 ? -39.441 -8.534 65.382 1.00 88.50 211 GLU A C 1
ATOM 1730 O O . GLU A 1 211 ? -40.498 -8.776 64.794 1.00 88.50 211 GLU A O 1
ATOM 1735 N N . MET A 1 212 ? -39.211 -8.977 66.622 1.00 90.19 212 MET A N 1
ATOM 1736 C CA . MET A 1 212 ? -40.200 -9.732 67.392 1.00 90.19 212 MET A CA 1
ATOM 1737 C C . MET A 1 212 ? -41.456 -8.894 67.657 1.00 90.19 212 MET A C 1
ATOM 1739 O O . MET A 1 212 ? -42.570 -9.372 67.440 1.00 90.19 212 MET A O 1
ATOM 1743 N N . LYS A 1 213 ? -41.296 -7.634 68.080 1.00 90.38 213 LYS A N 1
ATOM 1744 C CA . LYS A 1 213 ? -42.426 -6.742 68.373 1.00 90.38 213 LYS A CA 1
ATOM 1745 C C . LYS A 1 213 ? -43.203 -6.341 67.128 1.00 90.38 213 LYS A C 1
ATOM 1747 O O . LYS A 1 213 ? -44.428 -6.311 67.188 1.00 90.38 213 LYS A O 1
ATOM 1752 N N . LEU A 1 214 ? -42.533 -6.132 65.997 1.00 88.25 214 LEU A N 1
ATOM 1753 C CA . LEU A 1 214 ? -43.205 -5.901 64.717 1.00 88.25 214 LEU A CA 1
ATOM 1754 C C . LEU A 1 214 ? -44.108 -7.082 64.332 1.00 88.25 214 LEU A C 1
ATOM 1756 O O . LEU A 1 214 ? -45.256 -6.866 63.953 1.00 88.25 214 LEU A O 1
ATOM 1760 N N . LYS A 1 215 ? -43.637 -8.326 64.497 1.00 85.38 215 LYS A N 1
ATOM 1761 C CA . LYS A 1 215 ? -44.449 -9.532 64.245 1.00 85.38 215 LYS A CA 1
ATOM 1762 C C . LYS A 1 215 ? -45.630 -9.670 65.206 1.00 85.38 215 LYS A C 1
ATOM 1764 O O . LYS A 1 215 ? -46.717 -10.065 64.785 1.00 85.38 215 LYS A O 1
ATOM 1769 N N . GLU A 1 216 ? -45.432 -9.372 66.489 1.00 87.00 216 GLU A N 1
ATOM 1770 C CA . GLU A 1 216 ? -46.515 -9.390 67.482 1.00 87.00 216 GLU A CA 1
ATOM 1771 C C . GLU A 1 216 ? -47.610 -8.368 67.146 1.00 87.00 216 GLU A C 1
ATOM 1773 O O . GLU A 1 216 ? -48.796 -8.706 67.207 1.00 87.00 216 GLU A O 1
ATOM 1778 N N . GLU A 1 217 ? -47.230 -7.146 66.763 1.00 86.81 217 GLU A N 1
ATOM 1779 C CA . GLU A 1 217 ? -48.183 -6.090 66.412 1.00 86.81 217 GLU A CA 1
ATOM 1780 C C . GLU A 1 217 ? -48.871 -6.342 65.076 1.00 86.81 217 GLU A C 1
ATOM 1782 O O . GLU A 1 217 ? -50.072 -6.128 64.983 1.00 86.81 217 GLU A O 1
ATOM 1787 N N . GLU A 1 218 ? -48.189 -6.903 64.077 1.00 82.94 218 GLU A N 1
ATOM 1788 C CA . GLU A 1 218 ? -48.829 -7.327 62.825 1.00 82.94 218 GLU A CA 1
ATOM 1789 C C . GLU A 1 218 ? -49.913 -8.394 63.086 1.00 82.94 218 GLU A C 1
ATOM 1791 O O . GLU A 1 218 ? -51.046 -8.291 62.606 1.00 82.94 218 GLU A O 1
ATOM 1796 N N . GLN A 1 219 ? -49.625 -9.387 63.936 1.00 83.12 219 GLN A N 1
ATOM 1797 C CA . GLN A 1 219 ? -50.617 -10.392 64.340 1.00 83.12 219 GLN A CA 1
ATOM 1798 C C . GLN A 1 219 ? -51.766 -9.795 65.160 1.00 83.12 219 GLN A C 1
ATOM 1800 O O . GLN A 1 219 ? -52.906 -10.265 65.069 1.00 83.12 219 GLN A O 1
ATOM 1805 N N . ARG A 1 220 ? -51.484 -8.779 65.979 1.00 82.25 220 ARG A N 1
ATOM 1806 C CA . ARG A 1 220 ? -52.494 -8.054 66.754 1.00 82.25 220 ARG A CA 1
ATOM 1807 C C . ARG A 1 220 ? -53.379 -7.209 65.835 1.00 82.25 220 ARG A C 1
ATOM 1809 O O . ARG A 1 220 ? -54.601 -7.267 65.963 1.00 82.25 220 ARG A O 1
ATOM 1816 N N . ALA A 1 221 ? -52.791 -6.529 64.857 1.00 80.88 221 ALA A N 1
ATOM 1817 C CA . ALA A 1 221 ? -53.465 -5.720 63.849 1.00 80.88 221 ALA A CA 1
ATOM 1818 C C . ALA A 1 221 ? -54.551 -6.517 63.125 1.00 80.88 221 ALA A C 1
ATOM 1820 O O . ALA A 1 221 ? -55.699 -6.091 63.069 1.00 80.88 221 ALA A O 1
ATOM 1821 N N . VAL A 1 222 ? -54.219 -7.722 62.653 1.00 80.00 222 VAL A N 1
ATOM 1822 C CA . VAL A 1 222 ? -55.156 -8.602 61.931 1.00 80.00 222 VAL A CA 1
ATOM 1823 C C . VAL A 1 222 ? -56.366 -9.002 62.788 1.00 80.00 222 VAL A C 1
ATOM 1825 O O . VAL A 1 222 ? -57.437 -9.279 62.250 1.00 80.00 222 VAL A O 1
ATOM 1828 N N . ARG A 1 223 ? -56.223 -9.036 64.120 1.00 75.75 223 ARG A N 1
ATOM 1829 C CA . ARG A 1 223 ? -57.305 -9.408 65.049 1.00 75.75 223 ARG A CA 1
ATOM 1830 C C . ARG A 1 223 ? -58.218 -8.241 65.418 1.00 75.75 223 ARG A C 1
ATOM 1832 O O . ARG A 1 223 ? -59.399 -8.475 65.659 1.00 75.75 223 ARG A O 1
ATOM 1839 N N . TYR A 1 224 ? -57.673 -7.029 65.523 1.00 73.12 224 TYR A N 1
ATOM 1840 C CA . TYR A 1 224 ? -58.379 -5.874 66.094 1.00 73.12 224 TYR A CA 1
ATOM 1841 C C . TYR A 1 224 ? -58.679 -4.752 65.089 1.00 73.12 224 TYR A C 1
ATOM 1843 O O . TYR A 1 224 ? -59.554 -3.932 65.366 1.00 73.12 224 TYR A O 1
ATOM 1851 N N . LEU A 1 225 ? -58.003 -4.716 63.938 1.00 76.31 225 LEU A N 1
ATOM 1852 C CA . LEU A 1 225 ? -58.234 -3.743 62.870 1.00 76.31 225 LEU A CA 1
ATOM 1853 C C . LEU A 1 225 ? -59.061 -4.341 61.722 1.00 76.31 225 LEU A C 1
ATOM 1855 O O . LEU A 1 225 ? -59.160 -5.554 61.545 1.00 76.31 225 LEU A O 1
ATOM 1859 N N . GLU A 1 226 ? -59.682 -3.466 60.934 1.00 73.75 226 GLU A N 1
ATOM 1860 C CA . GLU A 1 226 ? -60.496 -3.831 59.776 1.00 73.75 226 GLU A CA 1
ATOM 1861 C C . GLU A 1 226 ? -59.646 -4.444 58.647 1.00 73.75 226 GLU A C 1
ATOM 1863 O O . GLU A 1 226 ? -58.680 -3.840 58.185 1.00 73.75 226 GLU A O 1
ATOM 1868 N N . THR A 1 227 ? -60.043 -5.631 58.173 1.00 75.56 227 THR A N 1
ATOM 1869 C CA . THR A 1 227 ? -59.308 -6.438 57.175 1.00 75.56 227 THR A CA 1
ATOM 1870 C C . THR A 1 227 ? -60.067 -6.633 55.854 1.00 75.56 227 THR A C 1
ATOM 1872 O O . THR A 1 227 ? -59.602 -7.345 54.960 1.00 75.56 227 THR A O 1
ATOM 1875 N N . ARG A 1 228 ? -61.250 -6.019 55.686 1.00 72.25 228 ARG A N 1
ATOM 1876 C CA . ARG A 1 228 ? -62.004 -6.061 54.420 1.00 72.25 228 ARG A CA 1
ATOM 1877 C C . ARG A 1 228 ? -61.218 -5.431 53.261 1.00 72.25 228 ARG A C 1
ATOM 1879 O O . ARG A 1 228 ? -60.509 -4.442 53.431 1.00 72.25 228 ARG A O 1
ATOM 1886 N N . LYS A 1 229 ? -61.412 -5.967 52.044 1.00 55.06 229 LYS A N 1
ATOM 1887 C CA . LYS A 1 229 ? -60.842 -5.406 50.802 1.00 55.06 229 LYS A CA 1
ATOM 1888 C C . LYS A 1 229 ? -61.215 -3.919 50.689 1.00 55.06 229 LYS A C 1
ATOM 1890 O O . LYS A 1 229 ? -62.406 -3.607 50.713 1.00 55.06 229 LYS A O 1
ATOM 1895 N N . ASN A 1 230 ? -60.197 -3.060 50.545 1.00 58.53 230 ASN A N 1
ATOM 1896 C CA . ASN A 1 230 ? -60.223 -1.583 50.512 1.00 58.53 230 ASN A CA 1
ATOM 1897 C C . ASN A 1 230 ? -59.983 -0.859 51.862 1.00 58.53 230 ASN A C 1
ATOM 1899 O O . ASN A 1 230 ? -60.270 0.337 51.957 1.00 58.53 230 ASN A O 1
ATOM 1903 N N . CYS A 1 231 ? -59.465 -1.537 52.896 1.00 66.88 231 CYS A N 1
ATOM 1904 C CA . CYS A 1 231 ? -59.017 -0.897 54.139 1.00 66.88 231 CYS A CA 1
ATOM 1905 C C . CYS A 1 231 ? -57.537 -1.199 54.422 1.00 66.88 231 CYS A C 1
ATOM 1907 O O . CYS A 1 231 ? -57.177 -2.354 54.628 1.00 66.88 231 CYS A O 1
ATOM 1909 N N . ASP A 1 232 ? -56.704 -0.156 54.475 1.00 75.94 232 ASP A N 1
ATOM 1910 C CA . ASP A 1 232 ? -55.249 -0.268 54.671 1.00 75.94 232 ASP A CA 1
ATOM 1911 C C . ASP A 1 232 ? -54.827 -0.145 56.148 1.00 75.94 232 ASP A C 1
ATOM 1913 O O . ASP A 1 232 ? -53.663 0.083 56.453 1.00 75.94 232 ASP A O 1
ATOM 1917 N N . SER A 1 233 ? -55.755 -0.304 57.096 1.00 78.81 233 SER A N 1
ATOM 1918 C CA . SER A 1 233 ? -55.508 -0.039 58.522 1.00 78.81 233 SER A CA 1
ATOM 1919 C C . SER A 1 233 ? -54.380 -0.860 59.134 1.00 78.81 233 SER A C 1
ATOM 1921 O O . SER A 1 233 ? -53.602 -0.363 59.944 1.00 78.81 233 SER A O 1
ATOM 1923 N N . VAL A 1 234 ? -54.261 -2.120 58.715 1.00 81.12 234 VAL A N 1
ATOM 1924 C CA . VAL A 1 234 ? -53.161 -2.996 59.133 1.00 81.12 234 VAL A CA 1
ATOM 1925 C C . VAL A 1 234 ? -51.818 -2.483 58.599 1.00 81.12 234 VAL A C 1
ATOM 1927 O O . VAL A 1 234 ? -50.826 -2.507 59.326 1.00 81.12 234 VAL A O 1
ATOM 1930 N N . LEU A 1 235 ? -51.784 -1.963 57.368 1.00 81.31 235 LEU A N 1
ATOM 1931 C CA . LEU A 1 235 ? -50.580 -1.375 56.773 1.00 81.31 235 LEU A CA 1
ATOM 1932 C C . LEU A 1 235 ? -50.193 -0.073 57.484 1.00 81.31 235 LEU A C 1
ATOM 1934 O O . LEU A 1 235 ? -49.024 0.114 57.798 1.00 81.31 235 LEU A O 1
ATOM 1938 N N . VAL A 1 236 ? -51.166 0.783 57.819 1.00 84.06 236 VAL A N 1
ATOM 1939 C CA . VAL A 1 236 ? -50.925 2.048 58.538 1.00 84.06 236 VAL A CA 1
ATOM 1940 C C . VAL A 1 236 ? -50.351 1.804 59.939 1.00 84.06 236 VAL A C 1
ATOM 1942 O O . VAL A 1 236 ? -49.405 2.486 60.335 1.00 84.06 236 VAL A O 1
ATOM 1945 N N . LEU A 1 237 ? -50.866 0.815 60.683 1.00 85.31 237 LEU A N 1
ATOM 1946 C CA . LEU A 1 237 ? -50.275 0.424 61.971 1.00 85.31 237 LEU A CA 1
ATOM 1947 C C . LEU A 1 237 ? -48.865 -0.135 61.793 1.00 85.31 237 LEU A C 1
ATOM 1949 O O . LEU A 1 237 ? -47.969 0.229 62.549 1.00 85.31 237 LEU A O 1
ATOM 1953 N N . THR A 1 238 ? -48.662 -0.987 60.789 1.00 83.69 238 THR A N 1
ATOM 1954 C CA . THR A 1 238 ? -47.345 -1.574 60.517 1.00 83.69 238 THR A CA 1
ATOM 1955 C C . THR A 1 238 ? -46.319 -0.481 60.212 1.00 83.69 238 THR A C 1
ATOM 1957 O O . THR A 1 238 ? -45.252 -0.474 60.822 1.00 83.69 238 THR A O 1
ATOM 1960 N N . ASP A 1 239 ? -46.663 0.504 59.377 1.00 84.75 239 ASP A N 1
ATOM 1961 C CA . ASP A 1 239 ? -45.819 1.672 59.091 1.00 84.75 239 ASP A CA 1
ATOM 1962 C C . ASP A 1 239 ? -45.539 2.505 60.353 1.00 84.75 239 ASP A C 1
ATOM 1964 O O . ASP A 1 239 ? -44.406 2.934 60.583 1.00 84.75 239 ASP A O 1
ATOM 1968 N N . CYS A 1 240 ? -46.545 2.712 61.209 1.00 86.25 240 CYS A N 1
ATOM 1969 C CA . CYS A 1 240 ? -46.385 3.403 62.489 1.00 86.25 240 CYS A CA 1
ATOM 1970 C C . CYS A 1 240 ? -45.390 2.672 63.404 1.00 86.25 240 CYS A C 1
ATOM 1972 O O . CYS A 1 240 ? -44.426 3.270 63.887 1.00 86.25 240 CYS A O 1
ATOM 1974 N N . CYS A 1 241 ? -45.567 1.363 63.599 1.00 86.69 241 CYS A N 1
ATOM 1975 C CA . CYS A 1 241 ? -44.672 0.545 64.413 1.00 86.69 241 CYS A CA 1
ATOM 1976 C C . CYS A 1 241 ? -43.252 0.511 63.836 1.00 86.69 241 CYS A C 1
ATOM 1978 O O . CYS A 1 241 ? -42.292 0.633 64.594 1.00 86.69 241 CYS A O 1
ATOM 1980 N N . VAL A 1 242 ? -43.096 0.408 62.512 1.00 88.25 242 VAL A N 1
ATOM 1981 C CA . VAL A 1 242 ? -41.788 0.465 61.840 1.00 88.25 242 VAL A CA 1
ATOM 1982 C C . VAL A 1 242 ? -41.107 1.815 62.073 1.00 88.25 242 VAL A C 1
ATOM 1984 O O . VAL A 1 242 ? -39.923 1.850 62.406 1.00 88.25 242 VAL A O 1
ATOM 1987 N N . ASN A 1 243 ? -41.829 2.932 61.973 1.00 86.75 243 ASN A N 1
ATOM 1988 C CA . ASN A 1 243 ? -41.259 4.261 62.214 1.00 86.75 243 ASN A CA 1
ATOM 1989 C C . ASN A 1 243 ? -40.810 4.458 63.672 1.00 86.75 243 ASN A C 1
ATOM 1991 O O . ASN A 1 243 ? -39.747 5.031 63.923 1.00 86.75 243 ASN A O 1
ATOM 1995 N N . VAL A 1 244 ? -41.578 3.958 64.640 1.00 89.25 244 VAL A N 1
ATOM 1996 C CA . VAL A 1 244 ? -41.277 4.129 66.071 1.00 89.25 244 VAL A CA 1
ATOM 1997 C C . VAL A 1 244 ? -40.181 3.169 66.539 1.00 89.25 244 VAL A C 1
ATOM 1999 O O . VAL A 1 244 ? -39.244 3.593 67.212 1.00 89.25 244 VAL A O 1
ATOM 2002 N N . LEU A 1 245 ? -40.254 1.890 66.155 1.00 87.81 245 LEU A N 1
ATOM 2003 C CA . LEU A 1 245 ? -39.294 0.863 66.573 1.00 87.81 245 LEU A CA 1
ATOM 2004 C C . LEU A 1 245 ? -37.991 0.907 65.769 1.00 87.81 245 LEU A C 1
ATOM 2006 O O . LEU A 1 245 ? -36.923 0.643 66.312 1.00 87.81 245 LEU A O 1
ATOM 2010 N N . VAL A 1 246 ? -38.047 1.224 64.478 1.00 87.94 246 VAL A N 1
ATOM 2011 C CA . VAL A 1 246 ? -36.878 1.132 63.592 1.00 87.94 246 VAL A CA 1
ATOM 2012 C C . VAL A 1 246 ? -36.473 2.510 63.080 1.00 87.94 246 VAL A C 1
ATOM 2014 O O . VAL A 1 246 ? -35.318 2.902 63.229 1.00 87.94 246 VAL A O 1
ATOM 2017 N N . GLY A 1 247 ? -37.418 3.287 62.543 1.00 86.38 247 GLY A N 1
ATOM 2018 C CA . GLY A 1 247 ? -37.151 4.601 61.947 1.00 86.38 247 GLY A CA 1
ATOM 2019 C C . GLY A 1 247 ? -36.520 5.610 62.914 1.00 86.38 247 GLY A C 1
ATOM 2020 O O . GLY A 1 247 ? -35.576 6.307 62.541 1.00 86.38 247 GLY A O 1
ATOM 2021 N N . SER A 1 248 ? -36.982 5.645 64.166 1.00 86.44 248 SER A N 1
ATOM 2022 C CA . SER A 1 248 ? -36.494 6.565 65.208 1.00 86.44 248 SER A CA 1
ATOM 2023 C C . SER A 1 248 ? -35.065 6.260 65.671 1.00 86.44 248 SER A C 1
ATOM 2025 O O . SER A 1 248 ? -34.355 7.164 66.102 1.00 86.44 248 SER A O 1
ATOM 2027 N N . PHE A 1 249 ? -34.623 5.006 65.540 1.00 88.56 249 PHE A N 1
ATOM 2028 C CA . PHE A 1 249 ? -33.298 4.538 65.968 1.00 88.56 249 PHE A CA 1
ATOM 2029 C C . PHE A 1 249 ? -32.398 4.150 64.789 1.00 88.56 249 PHE A C 1
ATOM 2031 O O . PHE A 1 249 ? -31.342 3.545 64.983 1.00 88.56 249 PHE A O 1
ATOM 2038 N N . LYS A 1 250 ? -32.795 4.505 63.559 1.00 87.88 250 LYS A N 1
ATOM 2039 C CA . LYS A 1 250 ? -32.116 4.094 62.324 1.00 87.88 250 LYS A CA 1
ATOM 2040 C C . LYS A 1 250 ? -30.620 4.416 62.339 1.00 87.88 250 LYS A C 1
ATOM 2042 O O . LYS A 1 250 ? -29.816 3.571 61.977 1.00 87.88 250 LYS A O 1
ATOM 2047 N N . GLU A 1 251 ? -30.233 5.609 62.797 1.00 87.62 251 GLU A N 1
ATOM 2048 C CA . GLU A 1 251 ? -28.835 6.060 62.772 1.00 87.62 251 GLU A CA 1
ATOM 2049 C C . GLU A 1 251 ? -27.975 5.253 63.746 1.00 87.62 251 GLU A C 1
ATOM 2051 O O . GLU A 1 251 ? -26.861 4.857 63.412 1.00 87.62 251 GLU A O 1
ATOM 2056 N N . THR A 1 252 ? -28.523 4.932 64.920 1.00 87.38 252 THR A N 1
ATOM 2057 C CA . THR A 1 252 ? -27.861 4.104 65.932 1.00 87.38 252 THR A CA 1
ATOM 2058 C C . THR A 1 252 ? -27.702 2.660 65.463 1.00 87.38 252 THR A C 1
ATOM 2060 O O . THR A 1 252 ? -26.656 2.059 65.689 1.00 87.38 252 THR A O 1
ATOM 2063 N N . ILE A 1 253 ? -28.708 2.108 64.775 1.00 88.44 253 ILE A N 1
ATOM 2064 C CA . ILE A 1 253 ? -28.627 0.759 64.199 1.00 88.44 253 ILE A CA 1
ATOM 2065 C C . ILE A 1 253 ? -27.585 0.717 63.072 1.00 88.44 253 ILE A C 1
ATOM 2067 O O . ILE A 1 253 ? -26.743 -0.178 63.035 1.00 88.44 253 ILE A O 1
ATOM 2071 N N . LEU A 1 254 ? -27.596 1.709 62.179 1.00 86.88 254 LEU A N 1
ATOM 2072 C CA . LEU A 1 254 ? -26.693 1.776 61.027 1.00 86.88 254 LEU A CA 1
ATOM 2073 C C . LEU A 1 254 ? -25.224 2.012 61.408 1.00 86.88 254 LEU A C 1
ATOM 2075 O O . LEU A 1 254 ? -24.341 1.605 60.653 1.00 86.88 254 LEU A O 1
ATOM 2079 N N . ALA A 1 255 ? -24.942 2.612 62.568 1.00 88.00 255 ALA A N 1
ATOM 2080 C CA . ALA A 1 255 ? -23.577 2.812 63.064 1.00 88.00 255 ALA A CA 1
ATOM 2081 C C . ALA A 1 255 ? -22.820 1.492 63.320 1.00 88.00 255 ALA A C 1
ATOM 2083 O O . ALA A 1 255 ? -21.598 1.452 63.191 1.00 88.00 255 ALA A O 1
ATOM 2084 N N . GLU A 1 256 ? -23.531 0.402 63.617 1.00 88.44 256 GLU A N 1
ATOM 2085 C CA . GLU A 1 256 ? -22.946 -0.933 63.824 1.00 88.44 256 GLU A CA 1
ATOM 2086 C C . GLU A 1 256 ? -22.646 -1.670 62.503 1.00 88.44 256 GLU A C 1
ATOM 2088 O O . GLU A 1 256 ? -21.878 -2.636 62.474 1.00 88.44 256 GLU A O 1
ATOM 2093 N N . CYS A 1 257 ? -23.227 -1.215 61.387 1.00 86.69 257 CYS A N 1
ATOM 2094 C CA . CYS A 1 257 ? -23.146 -1.882 60.086 1.00 86.69 257 CYS A CA 1
ATOM 2095 C C . CYS A 1 257 ? -21.695 -2.082 59.583 1.00 86.69 257 CYS A C 1
ATOM 2097 O O . CYS A 1 257 ? -21.364 -3.213 59.215 1.00 86.69 257 CYS A O 1
ATOM 2099 N N . PRO A 1 258 ? -20.786 -1.079 59.618 1.00 84.12 258 PRO A N 1
ATOM 2100 C CA . PRO A 1 258 ? -19.398 -1.269 59.182 1.00 84.12 258 PRO A CA 1
ATOM 2101 C C . PRO A 1 258 ? -18.645 -2.336 59.990 1.00 84.12 258 PRO A C 1
ATOM 2103 O O . PRO A 1 258 ? -17.897 -3.132 59.421 1.00 84.12 258 PRO A O 1
ATOM 2106 N N . GLY A 1 259 ? -18.864 -2.388 61.310 1.00 83.19 259 GLY A N 1
ATOM 2107 C CA . GLY A 1 259 ? -18.236 -3.373 62.194 1.00 83.19 259 GLY A CA 1
ATOM 2108 C C . GLY A 1 259 ? -18.693 -4.801 61.892 1.00 83.19 259 GLY A C 1
ATOM 2109 O O . GLY A 1 259 ? -17.869 -5.713 61.806 1.00 83.19 259 GLY A O 1
ATOM 2110 N N . MET A 1 260 ? -19.992 -4.987 61.639 1.00 85.56 260 MET A N 1
ATOM 2111 C CA . MET A 1 260 ? -20.564 -6.288 61.273 1.00 85.56 260 MET A CA 1
ATOM 2112 C C . MET A 1 260 ? -20.093 -6.774 59.895 1.00 85.56 260 MET A C 1
ATOM 2114 O O . MET A 1 260 ? -19.825 -7.966 59.724 1.00 85.56 260 MET A O 1
ATOM 2118 N N . ILE A 1 261 ? -19.938 -5.864 58.922 1.00 83.50 261 ILE A N 1
ATOM 2119 C CA . ILE A 1 261 ? -19.357 -6.172 57.603 1.00 83.50 261 ILE A CA 1
ATOM 2120 C C . ILE A 1 261 ? -17.899 -6.627 57.763 1.00 83.50 261 ILE A C 1
ATOM 2122 O O . ILE A 1 261 ? -17.506 -7.654 57.202 1.00 83.50 261 ILE A O 1
ATOM 2126 N N . ALA A 1 262 ? -17.109 -5.915 58.572 1.00 80.25 262 ALA A N 1
ATOM 2127 C CA . ALA A 1 262 ? -15.709 -6.253 58.807 1.00 80.25 262 ALA A CA 1
ATOM 2128 C C . ALA A 1 262 ? -15.528 -7.625 59.478 1.00 80.25 262 ALA A C 1
ATOM 2130 O O . ALA A 1 262 ? -14.667 -8.408 59.065 1.00 80.25 262 ALA A O 1
ATOM 2131 N N . ALA A 1 263 ? -16.375 -7.936 60.461 1.00 81.94 263 ALA A N 1
ATOM 2132 C CA . ALA A 1 263 ? -16.374 -9.197 61.202 1.00 81.94 263 ALA A CA 1
ATOM 2133 C C . ALA A 1 263 ? -17.076 -10.365 60.474 1.00 81.94 263 ALA A C 1
ATOM 2135 O O . ALA A 1 263 ? -17.022 -11.496 60.953 1.00 81.94 263 ALA A O 1
ATOM 2136 N N . ASN A 1 264 ? -17.691 -10.124 59.307 1.00 80.31 264 ASN A N 1
ATOM 2137 C CA . ASN A 1 264 ? -18.433 -11.117 58.521 1.00 80.31 264 ASN A CA 1
ATOM 2138 C C . ASN A 1 264 ? -19.608 -11.766 59.294 1.00 80.31 264 ASN A C 1
ATOM 2140 O O . ASN A 1 264 ? -19.861 -12.966 59.172 1.00 80.31 264 ASN A O 1
ATOM 2144 N N . GLU A 1 265 ? -20.332 -10.973 60.090 1.00 86.75 265 GLU A N 1
ATOM 2145 C CA . GLU A 1 265 ? -21.474 -11.420 60.903 1.00 86.75 265 GLU A CA 1
ATOM 2146 C C . GLU A 1 265 ? -22.779 -11.471 60.076 1.00 86.75 265 GLU A C 1
ATOM 2148 O O . GLU A 1 265 ? -23.677 -10.640 60.232 1.00 86.75 265 GLU A O 1
ATOM 2153 N N . THR A 1 266 ? -22.886 -12.450 59.172 1.00 85.88 266 THR A N 1
ATOM 2154 C CA . THR A 1 266 ? -23.967 -12.555 58.168 1.00 85.88 266 THR A CA 1
ATOM 2155 C C . THR A 1 266 ? -25.377 -12.613 58.762 1.00 85.88 266 THR A C 1
ATOM 2157 O O . THR A 1 266 ? -26.268 -11.930 58.268 1.00 85.88 266 THR A O 1
ATOM 2160 N N . GLU A 1 267 ? -25.588 -13.364 59.845 1.00 84.62 267 GLU A N 1
ATOM 2161 C CA . GLU A 1 267 ? -26.908 -13.499 60.486 1.00 84.62 267 GLU A CA 1
ATOM 2162 C C . GLU A 1 267 ? -27.425 -12.169 61.055 1.00 84.62 267 GLU A C 1
ATOM 2164 O O . GLU A 1 267 ? -28.610 -11.849 60.943 1.00 84.62 267 GLU A O 1
ATOM 2169 N N . LYS A 1 268 ? -26.530 -11.362 61.638 1.00 86.31 268 LYS A N 1
ATOM 2170 C CA . LYS A 1 268 ? -26.890 -10.060 62.218 1.00 86.31 268 LYS A CA 1
ATOM 2171 C C . LYS A 1 268 ? -27.136 -9.016 61.135 1.00 86.31 268 LYS A C 1
ATOM 2173 O O . LYS A 1 268 ? -28.063 -8.218 61.256 1.00 86.31 268 LYS A O 1
ATOM 2178 N N . LEU A 1 269 ? -26.346 -9.050 60.063 1.00 86.62 269 LEU A N 1
ATOM 2179 C CA . LEU A 1 269 ? -26.555 -8.205 58.889 1.00 86.62 269 LEU A CA 1
ATOM 2180 C C . LEU A 1 269 ? -27.873 -8.529 58.176 1.00 86.62 269 LEU A C 1
ATOM 2182 O O . LEU A 1 269 ? -28.558 -7.600 57.755 1.00 86.62 269 LEU A O 1
ATOM 2186 N N . LEU A 1 270 ? -28.266 -9.806 58.112 1.00 87.88 270 LEU A N 1
ATOM 2187 C CA . LEU A 1 270 ? -29.560 -10.221 57.566 1.00 87.88 270 LEU A CA 1
ATOM 2188 C C . LEU A 1 270 ? -30.725 -9.656 58.380 1.00 87.88 270 LEU A C 1
ATOM 2190 O O . LEU A 1 270 ? -31.676 -9.125 57.806 1.00 87.88 270 LEU A O 1
ATOM 2194 N N . LEU A 1 271 ? -30.634 -9.708 59.711 1.00 88.69 271 LEU A N 1
ATOM 2195 C CA . LEU A 1 271 ? -31.625 -9.095 60.595 1.00 88.69 271 LEU A CA 1
ATOM 2196 C C . LEU A 1 271 ? -31.681 -7.570 60.413 1.00 88.69 271 LEU A C 1
ATOM 2198 O O . LEU A 1 271 ? -32.765 -7.000 60.300 1.00 88.69 271 LEU A O 1
ATOM 2202 N N . MET A 1 272 ? -30.522 -6.909 60.341 1.00 89.75 272 MET A N 1
ATOM 2203 C CA . MET A 1 272 ? -30.440 -5.468 60.091 1.00 89.75 272 MET A CA 1
ATOM 2204 C C . MET A 1 272 ? -31.073 -5.098 58.744 1.00 89.75 272 MET A C 1
ATOM 2206 O O . MET A 1 272 ? -31.854 -4.152 58.679 1.00 89.75 272 MET A O 1
ATOM 2210 N N . PHE A 1 273 ? -30.796 -5.867 57.688 1.00 88.62 273 PHE A N 1
ATOM 2211 C CA . PHE A 1 273 ? -31.375 -5.671 56.360 1.00 88.62 273 PHE A CA 1
ATOM 2212 C C . PHE A 1 273 ? -32.900 -5.817 56.375 1.00 88.62 273 PHE A C 1
ATOM 2214 O O . PHE A 1 273 ? -33.594 -4.929 55.887 1.00 88.62 273 PHE A O 1
ATOM 2221 N N . GLN A 1 274 ? -33.434 -6.871 57.001 1.00 87.12 274 GLN A N 1
ATOM 2222 C CA . GLN A 1 274 ? -34.882 -7.093 57.114 1.00 87.12 274 GLN A CA 1
ATOM 2223 C C . GLN A 1 274 ? -35.614 -5.952 57.832 1.00 87.12 274 GLN A C 1
ATOM 2225 O O . GLN A 1 274 ? -36.758 -5.649 57.492 1.00 87.12 274 GLN A O 1
ATOM 2230 N N . LEU A 1 275 ? -34.968 -5.319 58.815 1.00 88.25 275 LEU A N 1
ATOM 2231 C CA . LEU A 1 275 ? -35.511 -4.159 59.523 1.00 88.25 275 LEU A CA 1
ATOM 2232 C C . LEU A 1 275 ? -35.403 -2.879 58.685 1.00 88.25 275 LEU A C 1
ATOM 2234 O O . LEU A 1 275 ? -36.374 -2.131 58.575 1.00 88.25 275 LEU A O 1
ATOM 2238 N N . MET A 1 276 ? -34.237 -2.626 58.086 1.00 88.94 276 MET A N 1
ATOM 2239 C CA . MET A 1 276 ? -33.977 -1.418 57.297 1.00 88.94 276 MET A CA 1
ATOM 2240 C C . MET A 1 276 ? -34.756 -1.381 55.981 1.00 88.94 276 MET A C 1
ATOM 2242 O O . MET A 1 276 ? -35.095 -0.293 55.526 1.00 88.94 276 MET A O 1
ATOM 2246 N N . ASP A 1 277 ? -35.091 -2.533 55.395 1.00 88.12 277 ASP A N 1
ATOM 2247 C CA . ASP A 1 277 ? -35.908 -2.612 54.176 1.00 88.12 277 ASP A CA 1
ATOM 2248 C C . ASP A 1 277 ? -37.362 -2.174 54.405 1.00 88.12 277 ASP A C 1
ATOM 2250 O O . ASP A 1 277 ? -38.021 -1.677 53.493 1.00 88.12 277 ASP A O 1
ATOM 2254 N N . ARG A 1 278 ? -37.848 -2.264 55.650 1.00 85.19 278 ARG A N 1
ATOM 2255 C CA . ARG A 1 278 ? -39.170 -1.745 56.036 1.00 85.19 278 ARG A CA 1
ATOM 2256 C C . ARG A 1 278 ? -39.176 -0.222 56.195 1.00 85.19 278 ARG A C 1
ATOM 2258 O O . ARG A 1 278 ? -40.236 0.394 56.131 1.00 85.19 278 ARG A O 1
ATOM 2265 N N . VAL A 1 279 ? -38.013 0.405 56.391 1.00 85.69 279 VAL A N 1
ATOM 2266 C CA . VAL A 1 279 ? -37.880 1.859 56.563 1.00 85.69 279 VAL A CA 1
ATOM 2267 C C . VAL A 1 279 ? -37.561 2.516 55.223 1.00 85.69 279 VAL A C 1
ATOM 2269 O O . VAL A 1 279 ? -36.603 2.156 54.540 1.00 85.69 279 VAL A O 1
ATOM 2272 N N . ARG A 1 280 ? -38.310 3.563 54.859 1.00 77.62 280 ARG A N 1
ATOM 2273 C CA . ARG A 1 280 ? -38.014 4.340 53.644 1.00 77.62 280 ARG A CA 1
ATOM 2274 C C . ARG A 1 280 ? -36.596 4.923 53.706 1.00 77.62 280 ARG A C 1
ATOM 2276 O O . ARG A 1 280 ? -36.294 5.722 54.589 1.00 77.62 280 ARG A O 1
ATOM 2283 N N . GLY A 1 281 ? -35.748 4.530 52.755 1.00 77.56 281 GLY A N 1
ATOM 2284 C CA . GLY A 1 281 ? -34.346 4.961 52.676 1.00 77.56 281 GLY A CA 1
ATOM 2285 C C . GLY A 1 281 ? -33.427 4.364 53.751 1.00 77.56 281 GLY A C 1
ATOM 2286 O O . GLY A 1 281 ? -32.316 4.852 53.932 1.00 77.56 281 GLY A O 1
ATOM 2287 N N . GLY A 1 282 ? -33.861 3.333 54.489 1.00 82.00 282 GLY A N 1
ATOM 2288 C CA . GLY A 1 282 ? -33.037 2.681 55.518 1.00 82.00 282 GLY A CA 1
ATOM 2289 C C . GLY A 1 282 ? -31.891 1.836 54.950 1.00 82.00 282 GLY A C 1
ATOM 2290 O O . GLY A 1 282 ? -30.868 1.660 55.605 1.00 82.00 282 GLY A O 1
ATOM 2291 N N . VAL A 1 283 ? -32.042 1.341 53.719 1.00 86.50 283 VAL A N 1
ATOM 2292 C CA . VAL A 1 283 ? -31.072 0.453 53.054 1.00 86.50 283 VAL A CA 1
ATOM 2293 C C . VAL A 1 283 ? -29.911 1.227 52.408 1.00 86.50 283 VAL A C 1
ATOM 2295 O O . VAL A 1 283 ? -28.799 0.705 52.325 1.00 86.50 283 VAL A O 1
ATOM 2298 N N . ASP A 1 284 ? -30.122 2.483 51.998 1.00 84.56 284 ASP A N 1
ATOM 2299 C CA . ASP A 1 284 ? -29.118 3.279 51.270 1.00 84.56 284 ASP A CA 1
ATOM 2300 C C . ASP A 1 284 ? -27.788 3.452 52.039 1.00 84.56 284 ASP A C 1
ATOM 2302 O O . ASP A 1 284 ? -26.721 3.289 51.439 1.00 84.56 284 ASP A O 1
ATOM 2306 N N . PRO A 1 285 ? -27.784 3.697 53.366 1.00 84.75 285 PRO A N 1
ATOM 2307 C CA . PRO A 1 285 ? -26.543 3.770 54.138 1.00 84.75 285 PRO A CA 1
ATOM 2308 C C . PRO A 1 285 ? -25.821 2.420 54.258 1.00 84.75 285 PRO A C 1
ATOM 2310 O O . PRO A 1 285 ? -24.592 2.383 54.290 1.00 84.75 285 PRO A O 1
ATOM 2313 N N . MET A 1 286 ? -26.555 1.299 54.280 1.00 85.12 286 MET A N 1
ATOM 2314 C CA . MET A 1 286 ? -25.950 -0.041 54.286 1.00 85.12 286 MET A CA 1
ATOM 2315 C C . MET A 1 286 ? -25.232 -0.331 52.963 1.00 85.12 286 MET A C 1
ATOM 2317 O O . MET A 1 286 ? -24.140 -0.899 52.961 1.00 85.12 286 MET A O 1
ATOM 2321 N N . ILE A 1 287 ? -25.815 0.112 51.845 1.00 82.25 287 ILE A N 1
ATOM 2322 C CA . ILE A 1 287 ? -25.193 0.055 50.518 1.00 82.25 287 ILE A CA 1
ATOM 2323 C C . ILE A 1 287 ? -23.897 0.875 50.499 1.00 82.25 287 ILE A C 1
ATOM 2325 O O . ILE A 1 287 ? -22.861 0.363 50.077 1.00 82.25 287 ILE A O 1
ATOM 2329 N N . ALA A 1 288 ? -23.929 2.110 51.007 1.00 81.38 288 ALA A N 1
ATOM 2330 C CA . ALA A 1 288 ? -22.747 2.971 51.071 1.00 81.38 288 ALA A CA 1
ATOM 2331 C C . ALA A 1 288 ? -21.616 2.362 51.926 1.00 81.38 288 ALA A C 1
ATOM 2333 O O . ALA A 1 288 ? -20.451 2.398 51.527 1.00 81.38 288 ALA A O 1
ATOM 2334 N N . ASN A 1 289 ? -21.955 1.745 53.065 1.00 80.69 289 ASN A N 1
ATOM 2335 C CA . ASN A 1 289 ? -20.989 1.055 53.925 1.00 80.69 289 ASN A CA 1
ATOM 2336 C C . ASN A 1 289 ? -20.348 -0.158 53.229 1.00 80.69 289 ASN A C 1
ATOM 2338 O O . ASN A 1 289 ? -19.142 -0.369 53.361 1.00 80.69 289 ASN A O 1
ATOM 2342 N N . LEU A 1 290 ? -21.126 -0.932 52.459 1.00 80.06 290 LEU A N 1
ATOM 2343 C CA . LEU A 1 290 ? -20.599 -2.045 51.665 1.00 80.06 290 LEU A CA 1
ATOM 2344 C C . LEU A 1 290 ? -19.655 -1.550 50.557 1.00 80.06 290 LEU A C 1
ATOM 2346 O O . LEU A 1 290 ? -18.575 -2.113 50.392 1.00 80.06 290 LEU A O 1
ATOM 2350 N N . GLU A 1 291 ? -20.031 -0.493 49.824 1.00 76.25 291 GLU A N 1
ATOM 2351 C CA . GLU A 1 291 ? -19.189 0.095 48.769 1.00 76.25 291 GLU A CA 1
ATOM 2352 C C . GLU A 1 291 ? -17.847 0.598 49.323 1.00 76.25 291 GLU A C 1
ATOM 2354 O O . GLU A 1 291 ? -16.809 0.372 48.702 1.00 76.25 291 GLU A O 1
ATOM 2359 N N . SER A 1 292 ? -17.854 1.232 50.501 1.00 73.50 292 SER A N 1
ATOM 2360 C CA . SER A 1 292 ? -16.644 1.765 51.139 1.00 73.50 292 SER A CA 1
ATOM 2361 C C . SER A 1 292 ? -15.701 0.686 51.681 1.00 73.50 292 SER A C 1
ATOM 2363 O O . SER A 1 292 ? -14.509 0.952 51.813 1.00 73.50 292 SER A O 1
ATOM 2365 N N . TYR A 1 293 ? -16.205 -0.498 52.040 1.00 71.69 293 TYR A N 1
ATOM 2366 C CA . TYR A 1 293 ? -15.388 -1.557 52.647 1.00 71.69 293 TYR A CA 1
ATOM 2367 C C . TYR A 1 293 ? -14.675 -2.447 51.610 1.00 71.69 293 TYR A C 1
ATOM 2369 O O . TYR A 1 293 ? -13.774 -3.202 51.959 1.00 71.69 293 TYR A O 1
ATOM 2377 N N . ILE A 1 294 ? -15.040 -2.348 50.327 1.00 66.38 294 ILE A N 1
ATOM 2378 C CA . ILE A 1 294 ? -14.434 -3.111 49.218 1.00 66.38 294 ILE A CA 1
ATOM 2379 C C . ILE A 1 294 ? -13.070 -2.514 48.777 1.00 66.38 294 ILE A C 1
ATOM 2381 O O . ILE A 1 294 ? -12.491 -2.950 47.787 1.00 66.38 294 ILE A O 1
ATOM 2385 N N . ASP A 1 295 ? -12.503 -1.552 49.512 1.00 54.00 295 ASP A N 1
ATOM 2386 C CA . ASP A 1 295 ? -11.279 -0.847 49.116 1.00 54.00 295 ASP A CA 1
ATOM 2387 C C . ASP A 1 295 ? -9.972 -1.514 49.608 1.00 54.00 295 ASP A C 1
ATOM 2389 O O . ASP A 1 295 ? -9.842 -1.937 50.757 1.00 54.00 295 ASP A O 1
ATOM 2393 N N . SER A 1 296 ? -8.963 -1.504 48.733 1.00 51.62 296 SER A N 1
ATOM 2394 C CA . SER A 1 296 ? -7.549 -1.869 48.931 1.00 51.62 296 SER A CA 1
ATOM 2395 C C . SER A 1 296 ? -7.156 -3.357 49.047 1.00 51.62 296 SER A C 1
ATOM 2397 O O . SER A 1 296 ? -7.076 -3.910 50.132 1.00 51.62 296 SER A O 1
ATOM 2399 N N . GLU A 1 297 ? -6.709 -3.973 47.940 1.00 50.12 297 GLU A N 1
ATOM 2400 C CA . GLU A 1 297 ? -5.804 -5.143 47.975 1.00 50.12 297 GLU A CA 1
ATOM 2401 C C . GLU A 1 297 ? -4.946 -5.232 46.691 1.00 50.12 297 GLU A C 1
ATOM 2403 O O . GLU A 1 297 ? -5.362 -4.796 45.616 1.00 50.12 297 GLU A O 1
ATOM 2408 N N . LYS A 1 298 ? -3.690 -5.704 46.806 1.00 50.09 298 LYS A N 1
ATOM 2409 C CA . LYS A 1 298 ? -2.611 -5.432 45.821 1.00 50.09 298 LYS A CA 1
ATOM 2410 C C . LYS A 1 298 ? -2.279 -6.591 44.871 1.00 50.09 298 LYS A C 1
ATOM 2412 O O . LYS A 1 298 ? -1.542 -6.369 43.906 1.00 50.09 298 LYS A O 1
ATOM 2417 N N . TYR A 1 299 ? -2.801 -7.799 45.091 1.00 60.03 299 TYR A N 1
ATOM 2418 C CA . TYR A 1 299 ? -2.500 -8.976 44.261 1.00 60.03 299 TYR A CA 1
ATOM 2419 C C . TYR A 1 299 ? -3.744 -9.603 43.615 1.00 60.03 299 TYR A C 1
ATOM 2421 O O . TYR A 1 299 ? -4.846 -9.520 44.138 1.00 60.03 299 TYR A O 1
ATOM 2429 N N . VAL A 1 300 ? -3.571 -10.266 42.463 1.00 62.69 300 VAL A N 1
ATOM 2430 C CA . VAL A 1 300 ? -4.682 -10.881 41.702 1.00 62.69 300 VAL A CA 1
ATOM 2431 C C . VAL A 1 300 ? -5.397 -11.980 42.496 1.00 62.69 300 VAL A C 1
ATOM 2433 O O . VAL A 1 300 ? -6.618 -12.038 42.464 1.00 62.69 300 VAL A O 1
ATOM 2436 N N . GLU A 1 301 ? -4.675 -12.838 43.226 1.00 66.31 301 GLU A N 1
ATOM 2437 C CA . GLU A 1 301 ? -5.313 -13.880 44.052 1.00 66.31 301 GLU A CA 1
ATOM 2438 C C . GLU A 1 301 ? -6.085 -13.298 45.239 1.00 66.31 301 GLU A C 1
ATOM 2440 O O . GLU A 1 301 ? -7.165 -13.785 45.568 1.00 66.31 301 GLU A O 1
ATOM 2445 N N . GLU A 1 302 ? -5.556 -12.236 45.842 1.00 68.25 302 GLU A N 1
ATOM 2446 C CA . GLU A 1 302 ? -6.230 -11.471 46.893 1.00 68.25 302 GLU A CA 1
ATOM 2447 C C . GLU A 1 302 ? -7.507 -10.827 46.333 1.00 68.25 302 GLU A C 1
ATOM 2449 O O . GLU A 1 302 ? -8.581 -11.027 46.884 1.00 68.25 302 GLU A O 1
ATOM 2454 N N . LEU A 1 303 ? -7.448 -10.230 45.137 1.00 73.06 303 LEU A N 1
ATOM 2455 C CA . LEU A 1 303 ? -8.605 -9.635 44.460 1.00 73.06 303 LEU A CA 1
ATOM 2456 C C . LEU A 1 303 ? -9.703 -10.659 44.107 1.00 73.06 303 LEU A C 1
ATOM 2458 O O . LEU A 1 303 ? -10.892 -10.364 44.240 1.00 73.06 303 LEU A O 1
ATOM 2462 N N . LEU A 1 304 ? -9.327 -11.876 43.700 1.00 72.81 304 LEU A N 1
ATOM 2463 C CA . LEU A 1 304 ? -10.278 -12.978 43.488 1.00 72.81 304 LEU A CA 1
ATOM 2464 C C . LEU A 1 304 ? -10.889 -13.455 44.815 1.00 72.81 304 LEU A C 1
ATOM 2466 O O . LEU A 1 304 ? -12.089 -13.723 44.897 1.00 72.81 304 LEU A O 1
ATOM 2470 N N . THR A 1 305 ? -10.079 -13.518 45.874 1.00 77.00 305 THR A N 1
ATOM 2471 C CA . THR A 1 305 ? -10.534 -13.879 47.225 1.00 77.00 305 THR A CA 1
ATOM 2472 C C . THR A 1 305 ? -11.512 -12.838 47.769 1.00 77.00 305 THR A C 1
ATOM 2474 O O . THR A 1 305 ? -12.560 -13.202 48.305 1.00 77.00 305 THR A O 1
ATOM 2477 N N . LEU A 1 306 ? -11.220 -11.554 47.557 1.00 77.62 306 LEU A N 1
ATOM 2478 C CA . LEU A 1 306 ? -12.069 -10.418 47.892 1.00 77.62 306 LEU A CA 1
ATOM 2479 C C . LEU A 1 306 ? -13.430 -10.539 47.194 1.00 77.62 306 LEU A C 1
ATOM 2481 O O . LEU A 1 306 ? -14.471 -10.485 47.851 1.00 77.62 306 LEU A O 1
ATOM 2485 N N . PHE A 1 307 ? -13.440 -10.789 45.878 1.00 79.44 307 PHE A N 1
ATOM 2486 C CA . PHE A 1 307 ? -14.674 -10.963 45.102 1.00 79.44 307 PHE A CA 1
ATOM 2487 C C . PHE A 1 307 ? -15.543 -12.107 45.622 1.00 79.44 307 PHE A C 1
ATOM 2489 O O . PHE A 1 307 ? -16.753 -11.939 45.815 1.00 79.44 307 PHE A O 1
ATOM 2496 N N . ASN A 1 308 ? -14.931 -13.256 45.901 1.00 80.94 308 ASN A N 1
ATOM 2497 C CA . ASN A 1 308 ? -15.638 -14.417 46.429 1.00 80.94 308 ASN A CA 1
ATOM 2498 C C . ASN A 1 308 ? -16.176 -14.166 47.845 1.00 80.94 308 ASN A C 1
ATOM 2500 O O . ASN A 1 308 ? -17.324 -14.513 48.134 1.00 80.94 308 ASN A O 1
ATOM 2504 N N . ARG A 1 309 ? -15.394 -13.502 48.709 1.00 82.50 309 ARG A N 1
ATOM 2505 C CA . ARG A 1 309 ? -15.808 -13.123 50.068 1.00 82.50 309 ARG A CA 1
ATOM 2506 C C . ARG A 1 309 ? -17.036 -12.216 50.045 1.00 82.50 309 ARG A C 1
ATOM 2508 O O . ARG A 1 309 ? -18.023 -12.530 50.704 1.00 82.50 309 ARG A O 1
ATOM 2515 N N . PHE A 1 310 ? -17.011 -11.132 49.271 1.00 82.25 310 PHE A N 1
ATOM 2516 C CA . PHE A 1 310 ? -18.138 -10.196 49.205 1.00 82.25 310 PHE A CA 1
ATOM 2517 C C . PHE A 1 310 ? -19.343 -10.756 48.451 1.00 82.25 310 PHE A C 1
ATOM 2519 O O . PHE A 1 310 ? -20.474 -10.438 48.799 1.00 82.25 310 PHE A O 1
ATOM 2526 N N . SER A 1 311 ? -19.139 -11.626 47.461 1.00 84.44 311 SER A N 1
ATOM 2527 C CA . SER A 1 311 ? -20.254 -12.322 46.808 1.00 84.44 311 SER A CA 1
ATOM 2528 C C . SER A 1 311 ? -20.967 -13.268 47.768 1.00 84.44 311 SER A C 1
ATOM 2530 O O . SER A 1 311 ? -22.194 -13.296 47.794 1.00 84.44 311 SER A O 1
ATOM 2532 N N . LYS A 1 312 ? -20.213 -13.985 48.610 1.00 84.19 312 LYS A N 1
ATOM 2533 C CA . LYS A 1 312 ? -20.791 -14.797 49.681 1.00 84.19 312 LYS A CA 1
ATOM 2534 C C . LYS A 1 312 ? -21.471 -13.934 50.745 1.00 84.19 312 LYS A C 1
ATOM 2536 O O . LYS A 1 312 ? -22.564 -14.275 51.174 1.00 84.19 312 LYS A O 1
ATOM 2541 N N . LEU A 1 313 ? -20.872 -12.801 51.120 1.00 84.56 313 LEU A N 1
ATOM 2542 C CA . LEU A 1 313 ? -21.481 -11.853 52.055 1.00 84.56 313 LEU A CA 1
ATOM 2543 C C . LEU A 1 313 ? -22.832 -11.347 51.536 1.00 84.56 313 LEU A C 1
ATOM 2545 O O . LEU A 1 313 ? -23.802 -11.385 52.275 1.00 84.56 313 LEU A O 1
ATOM 2549 N N . VAL A 1 314 ? -22.924 -10.918 50.273 1.00 87.12 314 VAL A N 1
ATOM 2550 C CA . VAL A 1 314 ? -24.191 -10.428 49.702 1.00 87.12 314 VAL A CA 1
ATOM 2551 C C . VAL A 1 314 ? -25.255 -11.519 49.659 1.00 87.12 314 VAL A C 1
ATOM 2553 O O . VAL A 1 314 ? -26.411 -11.264 49.996 1.00 87.12 314 VAL A O 1
ATOM 2556 N N . LYS A 1 315 ? -24.857 -12.745 49.327 1.00 85.50 315 LYS A N 1
ATOM 2557 C CA . LYS A 1 315 ? -25.754 -13.895 49.354 1.00 85.50 315 LYS A CA 1
ATOM 2558 C C . LYS A 1 315 ? -26.276 -14.190 50.760 1.00 85.50 315 LYS A C 1
ATOM 2560 O O . LYS A 1 315 ? -27.482 -14.257 50.969 1.00 85.50 315 LYS A O 1
ATOM 2565 N N . ASP A 1 316 ? -25.372 -14.341 51.722 1.00 85.25 316 ASP A N 1
ATOM 2566 C CA . ASP A 1 316 ? -25.703 -14.834 53.060 1.00 85.25 316 ASP A CA 1
ATOM 2567 C C . ASP A 1 316 ? -26.312 -13.732 53.955 1.00 85.25 316 ASP A C 1
ATOM 2569 O O . ASP A 1 316 ? -27.202 -14.010 54.753 1.00 85.25 316 ASP A O 1
ATOM 2573 N N . ALA A 1 317 ? -25.854 -12.481 53.827 1.00 85.00 317 ALA A N 1
ATOM 2574 C CA . ALA A 1 317 ? -26.284 -11.347 54.653 1.00 85.00 317 ALA A CA 1
ATOM 2575 C C . ALA A 1 317 ? -27.411 -10.510 54.031 1.00 85.00 317 ALA A C 1
ATOM 2577 O O . ALA A 1 317 ? -28.181 -9.895 54.760 1.00 85.00 317 ALA A O 1
ATOM 2578 N N . PHE A 1 318 ? -27.513 -10.459 52.699 1.00 87.94 318 PHE A N 1
ATOM 2579 C CA . PHE A 1 318 ? -28.487 -9.613 51.992 1.00 87.94 318 PHE A CA 1
ATOM 2580 C C . PHE A 1 318 ? -29.400 -10.411 51.049 1.00 87.94 318 PHE A C 1
ATOM 2582 O O . PHE A 1 318 ? -30.136 -9.815 50.270 1.00 87.94 318 PHE A O 1
ATOM 2589 N N . ASN A 1 319 ? -29.379 -11.749 51.125 1.00 86.25 319 ASN A N 1
ATOM 2590 C CA . ASN A 1 319 ? -30.252 -12.662 50.375 1.00 86.25 319 ASN A CA 1
ATOM 2591 C C . ASN A 1 319 ? -30.282 -12.395 48.856 1.00 86.25 319 ASN A C 1
ATOM 2593 O O . ASN A 1 319 ? -31.346 -12.418 48.237 1.00 86.25 319 ASN A O 1
ATOM 2597 N N . ASP A 1 320 ? -29.116 -12.099 48.272 1.00 85.69 320 ASP A N 1
ATOM 2598 C CA . ASP A 1 320 ? -28.964 -11.755 46.850 1.00 85.69 320 ASP A CA 1
ATOM 2599 C C . ASP A 1 320 ? -29.839 -10.560 46.398 1.00 85.69 320 ASP A C 1
ATOM 2601 O O . ASP A 1 320 ? -30.275 -10.489 45.245 1.00 85.69 320 ASP A O 1
ATOM 2605 N N . ASP A 1 321 ? -30.084 -9.585 47.285 1.00 87.25 321 ASP A N 1
ATOM 2606 C CA . ASP A 1 321 ? -30.839 -8.377 46.941 1.00 87.25 321 ASP A CA 1
ATOM 2607 C C . ASP A 1 321 ? -30.168 -7.604 45.776 1.00 87.25 321 ASP A C 1
ATOM 2609 O O . ASP A 1 321 ? -28.968 -7.289 45.834 1.00 87.25 321 ASP A O 1
ATOM 2613 N N . PRO A 1 322 ? -30.923 -7.243 44.716 1.00 85.31 322 PRO A N 1
ATOM 2614 C CA . PRO A 1 322 ? -30.375 -6.575 43.536 1.00 85.31 322 PRO A CA 1
ATOM 2615 C C . PRO A 1 322 ? -29.638 -5.259 43.822 1.00 85.31 322 PRO A C 1
ATOM 2617 O O . PRO A 1 322 ? -28.706 -4.912 43.088 1.00 85.31 322 PRO A O 1
ATOM 2620 N N . ARG A 1 323 ? -30.017 -4.519 44.875 1.00 86.62 323 ARG A N 1
ATOM 2621 C CA . ARG A 1 323 ? -29.373 -3.248 45.247 1.00 86.62 323 ARG A CA 1
ATOM 2622 C C . ARG A 1 323 ? -27.962 -3.495 45.778 1.00 86.62 323 ARG A C 1
ATOM 2624 O O . ARG A 1 323 ? -27.028 -2.817 45.353 1.00 86.62 323 ARG A O 1
ATOM 2631 N N . PHE A 1 324 ? -27.779 -4.511 46.622 1.00 84.31 324 PHE A N 1
ATOM 2632 C CA . PHE A 1 324 ? -26.466 -4.896 47.152 1.00 84.31 324 PHE A CA 1
ATOM 2633 C C . PHE A 1 324 ? -25.585 -5.585 46.104 1.00 84.31 324 PHE A C 1
ATOM 2635 O O . PHE A 1 324 ? -24.375 -5.353 46.077 1.00 84.31 324 PHE A O 1
ATOM 2642 N N . LEU A 1 325 ? -26.173 -6.364 45.189 1.00 84.81 325 LEU A N 1
ATOM 2643 C CA . LEU A 1 325 ? -25.453 -6.892 44.025 1.00 84.81 325 LEU A CA 1
ATOM 2644 C C . LEU A 1 325 ? -24.918 -5.758 43.137 1.00 84.81 325 LEU A C 1
ATOM 2646 O O . LEU A 1 325 ? -23.753 -5.787 42.739 1.00 84.81 325 LEU A O 1
ATOM 2650 N N . THR A 1 326 ? -25.734 -4.727 42.889 1.00 85.69 326 THR A N 1
ATOM 2651 C CA . THR A 1 326 ? -25.332 -3.533 42.124 1.00 85.69 326 THR A CA 1
ATOM 2652 C C . THR A 1 326 ? -24.225 -2.751 42.835 1.00 85.69 326 THR A C 1
ATOM 2654 O O . THR A 1 326 ? -23.260 -2.336 42.193 1.00 85.69 326 THR A O 1
ATOM 2657 N N . ALA A 1 327 ? -24.333 -2.584 44.155 1.00 82.50 327 ALA A N 1
ATOM 2658 C CA . ALA A 1 327 ? -23.332 -1.915 44.986 1.00 82.50 327 ALA A CA 1
ATOM 2659 C C . ALA A 1 327 ? -21.978 -2.635 44.950 1.00 82.50 327 ALA A C 1
ATOM 2661 O O . ALA A 1 327 ? -20.948 -2.022 44.664 1.00 82.50 327 ALA A O 1
ATOM 2662 N N . ARG A 1 328 ? -21.988 -3.961 45.149 1.00 86.88 328 ARG A N 1
ATOM 2663 C CA . ARG A 1 328 ? -20.807 -4.819 44.994 1.00 86.88 328 ARG A CA 1
ATOM 2664 C C . ARG A 1 328 ? -20.197 -4.634 43.606 1.00 86.88 328 ARG A C 1
ATOM 2666 O O . ARG A 1 328 ? -19.016 -4.327 43.494 1.00 86.88 328 ARG A O 1
ATOM 2673 N N . ASP A 1 329 ? -20.991 -4.787 42.549 1.00 84.56 329 ASP A N 1
ATOM 2674 C CA . ASP A 1 329 ? -20.517 -4.693 41.164 1.00 84.56 329 ASP A CA 1
ATOM 2675 C C . ASP A 1 329 ? -19.906 -3.319 40.844 1.00 84.56 329 ASP A C 1
ATOM 2677 O O . ASP A 1 329 ? -18.873 -3.233 40.172 1.00 84.56 329 ASP A O 1
ATOM 2681 N N . LYS A 1 330 ? -20.509 -2.239 41.353 1.00 83.25 330 LYS A N 1
ATOM 2682 C CA . LYS A 1 330 ? -19.998 -0.869 41.229 1.00 83.25 330 LYS A CA 1
ATOM 2683 C C . LYS A 1 330 ? -18.679 -0.691 41.980 1.00 83.25 330 LYS A C 1
ATOM 2685 O O . LYS A 1 330 ? -17.735 -0.157 41.398 1.00 83.25 330 LYS A O 1
ATOM 2690 N N . ALA A 1 331 ? -18.584 -1.168 43.218 1.00 81.06 331 ALA A N 1
ATOM 2691 C CA . ALA A 1 331 ? -17.364 -1.085 44.015 1.00 81.06 331 ALA A CA 1
ATOM 2692 C C . ALA A 1 331 ? -16.211 -1.881 43.380 1.00 81.06 331 ALA A C 1
ATOM 2694 O O . ALA A 1 331 ? -15.128 -1.336 43.172 1.00 81.06 331 ALA A O 1
ATOM 2695 N N . PHE A 1 332 ? -16.461 -3.122 42.946 1.00 81.44 332 PHE A N 1
ATOM 2696 C CA . PHE A 1 332 ? -15.459 -3.934 42.245 1.00 81.44 332 PHE A CA 1
ATOM 2697 C C . PHE A 1 332 ? -14.999 -3.301 40.934 1.00 81.44 332 PHE A C 1
ATOM 2699 O O . PHE A 1 332 ? -13.804 -3.313 40.629 1.00 81.44 332 PHE A O 1
ATOM 2706 N N . LYS A 1 333 ? -15.916 -2.697 40.168 1.00 83.62 333 LYS A N 1
ATOM 2707 C CA . LYS A 1 333 ? -15.554 -1.943 38.963 1.00 83.62 333 LYS A CA 1
ATOM 2708 C C . LYS A 1 333 ? -14.632 -0.767 39.285 1.00 83.62 333 LYS A C 1
ATOM 2710 O O . LYS A 1 333 ? -13.713 -0.513 38.512 1.00 83.62 333 LYS A O 1
ATOM 2715 N N . THR A 1 334 ? -14.831 -0.069 40.398 1.00 80.94 334 THR A N 1
ATOM 2716 C CA . THR A 1 334 ? -13.928 1.012 40.819 1.00 80.94 334 THR A CA 1
ATOM 2717 C C . THR A 1 334 ? -12.540 0.468 41.162 1.00 80.94 334 THR A C 1
ATOM 2719 O O . THR A 1 334 ? -11.560 0.918 40.575 1.00 80.94 334 THR A O 1
ATOM 2722 N N . VAL A 1 335 ? -12.457 -0.567 42.004 1.00 79.00 335 VAL A N 1
ATOM 2723 C CA . VAL A 1 335 ? -11.184 -1.151 42.475 1.00 79.00 335 VAL A CA 1
ATOM 2724 C C . VAL A 1 335 ? -10.331 -1.705 41.333 1.00 79.00 335 VAL A C 1
ATOM 2726 O O . VAL A 1 335 ? -9.140 -1.415 41.234 1.00 79.00 335 VAL A O 1
ATOM 2729 N N . VAL A 1 336 ? -10.930 -2.482 40.426 1.00 78.75 336 VAL A N 1
ATOM 2730 C CA . VAL A 1 336 ? -10.215 -3.120 39.304 1.00 78.75 336 VAL A CA 1
ATOM 2731 C C . VAL A 1 336 ? -9.611 -2.085 38.342 1.00 78.75 336 VAL A C 1
ATOM 2733 O O . VAL A 1 336 ? -8.557 -2.317 37.738 1.00 78.75 336 VAL A O 1
ATOM 2736 N N . ASN A 1 337 ? -10.258 -0.927 38.206 1.00 79.25 337 ASN A N 1
ATOM 2737 C CA . ASN A 1 337 ? -9.839 0.136 37.295 1.00 79.25 337 ASN A CA 1
ATOM 2738 C C . ASN A 1 337 ? -9.062 1.271 37.991 1.00 79.25 337 ASN A C 1
ATOM 2740 O O . ASN A 1 337 ? -8.691 2.236 37.322 1.00 79.25 337 ASN A O 1
ATOM 2744 N N . ASP A 1 338 ? -8.764 1.156 39.289 1.00 74.38 338 ASP A N 1
ATOM 2745 C CA . ASP A 1 338 ? -8.013 2.169 40.029 1.00 74.38 338 ASP A CA 1
ATOM 2746 C C . ASP A 1 338 ? -6.508 2.138 39.683 1.00 74.38 338 ASP A C 1
ATOM 2748 O O . ASP A 1 338 ? -5.781 1.168 39.926 1.00 74.38 338 ASP A O 1
ATOM 2752 N N . SER A 1 339 ? -6.023 3.243 39.112 1.00 65.31 339 SER A N 1
ATOM 2753 C CA . SER A 1 339 ? -4.620 3.434 38.714 1.00 65.31 339 SER A CA 1
ATOM 2754 C C . SER A 1 339 ? -3.669 3.713 39.887 1.00 65.31 339 SER A C 1
ATOM 2756 O O . SER A 1 339 ? -2.454 3.557 39.742 1.00 65.31 339 SER A O 1
ATOM 2758 N N . THR A 1 340 ? -4.185 4.114 41.052 1.00 62.38 340 THR A N 1
ATOM 2759 C CA . THR A 1 340 ? -3.393 4.363 42.265 1.00 62.38 340 THR A CA 1
ATOM 2760 C C . THR A 1 340 ? -3.017 3.063 42.975 1.00 62.38 340 THR A C 1
ATOM 2762 O O . THR A 1 340 ? -1.898 2.959 43.488 1.00 62.38 340 THR A O 1
ATOM 2765 N N . ILE A 1 341 ? -3.902 2.060 42.919 1.00 60.22 341 ILE A N 1
ATOM 2766 C CA . ILE A 1 341 ? -3.686 0.701 43.435 1.00 60.22 341 ILE A CA 1
ATOM 2767 C C . ILE A 1 341 ? -2.765 -0.084 42.489 1.00 60.22 341 ILE A C 1
ATOM 2769 O O . ILE A 1 341 ? -1.789 -0.697 42.930 1.00 60.22 341 ILE A O 1
ATOM 2773 N N . PHE A 1 342 ? -3.014 -0.006 41.177 1.00 58.03 342 PHE A N 1
ATOM 2774 C CA . PHE A 1 342 ? -2.280 -0.746 40.147 1.00 58.03 342 PHE A CA 1
ATOM 2775 C C . PHE A 1 342 ? -1.544 0.196 39.180 1.00 58.03 342 PHE A C 1
ATOM 2777 O O . PHE A 1 342 ? -1.949 0.354 38.031 1.00 58.03 342 PHE A O 1
ATOM 2784 N N . LYS A 1 343 ? -0.434 0.810 39.611 1.00 52.16 343 LYS A N 1
ATOM 2785 C CA . LYS A 1 343 ? 0.344 1.733 38.759 1.00 52.16 343 LYS A CA 1
ATOM 2786 C C . LYS A 1 343 ? 1.046 1.021 37.596 1.00 52.16 343 LYS A C 1
ATOM 2788 O O . LYS A 1 343 ? 1.869 0.125 37.806 1.00 52.16 343 LYS A O 1
ATOM 2793 N N . LEU A 1 344 ? 0.790 1.484 36.374 1.00 46.31 344 LEU A N 1
ATOM 2794 C CA . LEU A 1 344 ? 1.587 1.181 35.186 1.00 46.31 344 LEU A CA 1
ATOM 2795 C C . LEU A 1 344 ? 2.620 2.302 34.956 1.00 46.31 344 LEU A C 1
ATOM 2797 O O . LEU A 1 344 ? 2.287 3.351 34.408 1.00 46.31 344 LEU A O 1
ATOM 2801 N N . GLU A 1 345 ? 3.882 2.098 35.345 1.00 41.59 345 GLU A N 1
ATOM 2802 C CA . GLU A 1 345 ? 4.976 2.929 34.822 1.00 41.59 345 GLU A CA 1
ATOM 2803 C C . GLU A 1 345 ? 5.404 2.373 33.462 1.00 41.59 345 GLU A C 1
ATOM 2805 O O . GLU A 1 345 ? 6.067 1.338 33.365 1.00 41.59 345 GLU A O 1
ATOM 2810 N N . LEU A 1 346 ? 4.988 3.043 32.387 1.00 41.59 346 LEU A N 1
ATOM 2811 C CA . LEU A 1 346 ? 5.523 2.778 31.056 1.00 41.59 346 LEU A CA 1
ATOM 2812 C C . LEU A 1 346 ? 7.012 3.168 31.047 1.00 41.59 346 LEU A C 1
ATOM 2814 O O . LEU A 1 346 ? 7.344 4.282 31.465 1.00 41.59 346 LEU A O 1
ATOM 2818 N N . PRO A 1 347 ? 7.929 2.317 30.549 1.00 36.91 347 PRO A N 1
ATOM 2819 C CA . PRO A 1 347 ? 9.296 2.740 30.305 1.00 36.91 347 PRO A CA 1
ATOM 2820 C C . PRO A 1 347 ? 9.281 3.745 29.150 1.00 36.91 347 PRO A C 1
ATOM 2822 O O . PRO A 1 347 ? 9.302 3.368 27.979 1.00 36.91 347 PRO A O 1
ATOM 2825 N N . ASN A 1 348 ? 9.255 5.037 29.473 1.00 32.50 348 ASN A N 1
ATOM 2826 C CA . ASN A 1 348 ? 9.622 6.075 28.523 1.00 32.50 348 ASN A CA 1
ATOM 2827 C C . ASN A 1 348 ? 11.081 5.826 28.134 1.00 32.50 348 ASN A C 1
ATOM 2829 O O . ASN A 1 348 ? 11.994 6.081 28.923 1.00 32.50 348 ASN A O 1
ATOM 2833 N N . LYS A 1 349 ? 11.313 5.305 26.923 1.00 34.50 349 LYS A N 1
ATOM 2834 C CA . LYS A 1 349 ? 12.641 5.349 26.309 1.00 34.50 349 LYS A CA 1
ATOM 2835 C C . LYS A 1 349 ? 13.079 6.815 26.305 1.00 34.50 349 LYS A C 1
ATOM 2837 O O . LYS A 1 349 ? 12.463 7.669 25.675 1.00 34.50 349 LYS A O 1
ATOM 2842 N N . SER A 1 350 ? 14.115 7.103 27.078 1.00 33.22 350 SER A N 1
ATOM 2843 C CA . SER A 1 350 ? 14.726 8.415 27.184 1.00 33.22 350 SER A CA 1
ATOM 2844 C C . SER A 1 350 ? 15.338 8.845 25.851 1.00 33.22 350 SER A C 1
ATOM 2846 O O . SER A 1 350 ? 16.173 8.130 25.307 1.00 33.22 350 SER A O 1
ATOM 2848 N N . LYS A 1 351 ? 14.961 10.052 25.420 1.00 37.44 351 LYS A N 1
ATOM 2849 C CA . LYS A 1 351 ? 15.821 11.118 24.883 1.00 37.44 351 LYS A CA 1
ATOM 2850 C C . LYS A 1 351 ? 16.923 10.713 23.890 1.00 37.44 351 LYS A C 1
ATOM 2852 O O . LYS A 1 351 ? 18.026 10.359 24.292 1.00 37.44 351 LYS A O 1
ATOM 2857 N N . SER A 1 352 ? 16.688 11.040 22.623 1.00 30.78 352 SER A N 1
ATOM 2858 C CA . SER A 1 352 ? 17.729 11.557 21.731 1.00 30.78 352 SER A CA 1
ATOM 2859 C C . SER A 1 352 ? 17.127 12.608 20.790 1.00 30.78 352 SER A C 1
ATOM 2861 O O . SER A 1 352 ? 16.354 12.257 19.910 1.00 30.78 352 SER A O 1
ATOM 2863 N N . GLY A 1 353 ? 17.470 13.878 21.043 1.00 34.34 353 GLY A N 1
ATOM 2864 C CA . GLY A 1 353 ? 17.516 15.005 20.095 1.00 34.34 353 GLY A CA 1
ATOM 2865 C C . GLY A 1 353 ? 16.265 15.384 19.288 1.00 34.34 353 GLY A C 1
ATOM 2866 O O . GLY A 1 353 ? 15.944 14.729 18.308 1.00 34.34 353 GLY A O 1
ATOM 2867 N N . GLY A 1 354 ? 15.669 16.540 19.607 1.00 30.03 354 GLY A N 1
ATOM 2868 C CA . GLY A 1 354 ? 14.766 17.278 18.709 1.00 30.03 354 GLY A CA 1
ATOM 2869 C C . GLY A 1 354 ? 13.483 17.738 19.396 1.00 30.03 354 GLY A C 1
ATOM 2870 O O . GLY A 1 354 ? 12.700 16.918 19.858 1.00 30.03 354 GLY A O 1
ATOM 2871 N N . GLY A 1 355 ? 13.286 19.054 19.514 1.00 34.25 355 GLY A N 1
ATOM 2872 C CA . GLY A 1 355 ? 12.150 19.658 20.211 1.00 34.25 355 GLY A CA 1
ATOM 2873 C C . GLY A 1 355 ? 10.794 19.266 19.614 1.00 34.25 355 GLY A C 1
ATOM 2874 O O . GLY A 1 355 ? 10.506 19.568 18.463 1.00 34.25 355 GLY A O 1
ATOM 2875 N N . GLY A 1 356 ? 9.951 18.642 20.434 1.00 29.64 356 GLY A N 1
ATOM 2876 C CA . GLY A 1 356 ? 8.542 18.361 20.165 1.00 29.64 356 GLY A CA 1
ATOM 2877 C C . GLY A 1 356 ? 7.803 18.212 21.497 1.00 29.64 356 GLY A C 1
ATOM 2878 O O . GLY A 1 356 ? 8.364 17.687 22.458 1.00 29.64 356 GLY A O 1
ATOM 2879 N N . LEU A 1 357 ? 6.590 18.762 21.590 1.00 32.53 357 LEU A N 1
ATOM 2880 C CA . LEU A 1 357 ? 5.834 18.935 22.833 1.00 32.53 357 LEU A CA 1
ATOM 2881 C C . LEU A 1 357 ? 5.681 17.637 23.655 1.00 32.53 357 LEU A C 1
ATOM 2883 O O . LEU A 1 357 ? 5.240 16.605 23.161 1.00 32.53 357 LEU A O 1
ATOM 2887 N N . ASN A 1 358 ? 5.962 17.740 24.958 1.00 30.89 358 ASN A N 1
ATOM 2888 C CA . ASN A 1 358 ? 5.729 16.705 25.968 1.00 30.89 358 ASN A CA 1
ATOM 2889 C C . ASN A 1 358 ? 4.231 16.367 26.110 1.00 30.89 358 ASN A C 1
ATOM 2891 O O . ASN A 1 358 ? 3.495 17.076 26.799 1.00 30.89 358 ASN A O 1
ATOM 2895 N N . THR A 1 359 ? 3.780 15.237 25.568 1.00 36.44 359 THR A N 1
ATOM 2896 C CA . THR A 1 359 ? 2.483 14.639 25.923 1.00 36.44 359 THR A CA 1
ATOM 2897 C C . THR A 1 359 ? 2.647 13.672 27.097 1.00 36.44 359 THR A C 1
ATOM 2899 O O . THR A 1 359 ? 3.117 12.549 26.929 1.00 36.44 359 THR A O 1
ATOM 2902 N N . LYS A 1 360 ? 2.246 14.089 28.305 1.00 39.25 360 LYS A N 1
ATOM 2903 C CA . LYS A 1 360 ? 2.049 13.174 29.443 1.00 39.25 360 LYS A CA 1
ATOM 2904 C C . LYS A 1 360 ? 0.790 12.330 29.190 1.00 39.25 360 LYS A C 1
ATOM 2906 O O . LYS A 1 360 ? -0.310 12.877 29.205 1.00 39.25 360 LYS A O 1
ATOM 2911 N N . SER A 1 361 ? 0.934 11.025 28.964 1.00 47.88 361 SER A N 1
ATOM 2912 C CA . SER A 1 361 ? -0.186 10.073 29.007 1.00 47.88 361 SER A CA 1
ATOM 2913 C C . SER A 1 361 ? -0.660 9.880 30.454 1.00 47.88 361 SER A C 1
ATOM 2915 O O . SER A 1 361 ? 0.170 9.801 31.362 1.00 47.88 361 SER A O 1
ATOM 2917 N N . GLN A 1 362 ? -1.975 9.807 30.677 1.00 48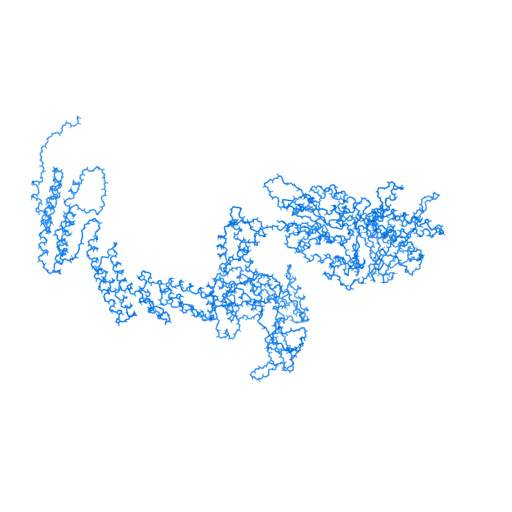.75 362 GLN A N 1
ATOM 2918 C CA . GLN A 1 362 ? -2.563 9.493 31.989 1.00 48.75 362 GLN A CA 1
ATOM 2919 C C . GLN A 1 362 ? -2.154 8.075 32.452 1.00 48.75 362 GLN A C 1
ATOM 2921 O O . GLN A 1 362 ? -1.983 7.193 31.608 1.00 48.75 362 GLN A O 1
ATOM 2926 N N . PRO A 1 363 ? -1.978 7.839 33.765 1.00 54.00 363 PRO A N 1
ATOM 2927 C CA . PRO A 1 363 ? -1.681 6.516 34.308 1.00 54.00 363 PRO A CA 1
ATOM 2928 C C . PRO A 1 363 ? -2.894 5.579 34.171 1.00 54.00 363 PRO A C 1
ATOM 2930 O O . PRO A 1 363 ? -4.009 5.935 34.538 1.00 54.00 363 PRO A O 1
ATOM 2933 N N . GLU A 1 364 ? -2.674 4.368 33.661 1.00 62.06 364 GLU A N 1
ATOM 2934 C CA . GLU A 1 364 ? -3.699 3.322 33.531 1.00 62.06 364 GLU A CA 1
ATOM 2935 C C . GLU A 1 364 ? -3.497 2.208 34.567 1.00 62.06 364 GLU A C 1
ATOM 2937 O O . GLU A 1 364 ? -2.375 1.977 35.025 1.00 62.06 364 GLU A O 1
ATOM 2942 N N . SER A 1 365 ? -4.580 1.497 34.910 1.00 67.62 365 SER A N 1
ATOM 2943 C CA . SER A 1 365 ? -4.527 0.325 35.793 1.00 67.62 365 SER A CA 1
ATOM 2944 C C . SER A 1 365 ? -3.725 -0.812 35.153 1.00 67.62 365 SER A C 1
ATOM 2946 O O . SER A 1 365 ? -3.956 -1.199 34.006 1.00 67.62 365 SER A O 1
ATOM 2948 N N . ARG A 1 366 ? -2.803 -1.398 35.921 1.00 72.06 366 ARG A N 1
ATOM 2949 C CA . ARG A 1 366 ? -2.033 -2.595 35.547 1.00 72.06 366 ARG A CA 1
ATOM 2950 C C . ARG A 1 366 ? -2.823 -3.903 35.709 1.00 72.06 366 ARG A C 1
ATOM 2952 O O . ARG A 1 366 ? -2.342 -4.963 35.309 1.00 72.06 366 ARG A O 1
ATOM 2959 N N . CYS A 1 367 ? -4.034 -3.858 36.268 1.00 79.56 367 CYS A N 1
ATOM 2960 C CA . CYS A 1 367 ? -4.853 -5.047 36.518 1.00 79.56 367 CYS A CA 1
ATOM 2961 C C . CYS A 1 367 ? -5.062 -5.942 35.268 1.00 79.56 367 CYS A C 1
ATOM 2963 O O . CYS A 1 367 ? -4.763 -7.134 35.361 1.00 79.56 367 CYS A O 1
ATOM 2965 N N . PRO A 1 368 ? -5.433 -5.424 34.074 1.00 83.56 368 PRO A N 1
ATOM 2966 C CA . PRO A 1 368 ? -5.612 -6.260 32.880 1.00 83.56 368 PRO A CA 1
ATOM 2967 C C . PRO A 1 368 ? -4.338 -7.020 32.460 1.00 83.56 368 PRO A C 1
ATOM 2969 O O . PRO A 1 368 ? -4.410 -8.182 32.058 1.00 83.56 368 PRO A O 1
ATOM 2972 N N . GLU A 1 369 ? -3.157 -6.397 32.585 1.00 80.75 369 GLU A N 1
ATOM 2973 C CA . GLU A 1 369 ? -1.861 -7.050 32.327 1.00 80.75 369 GLU A CA 1
ATOM 2974 C C . GLU A 1 369 ? -1.620 -8.187 33.329 1.00 80.75 369 GLU A C 1
ATOM 2976 O O . GLU A 1 369 ? -1.217 -9.290 32.950 1.00 80.75 369 GLU A O 1
ATOM 2981 N N . LEU A 1 370 ? -1.863 -7.929 34.618 1.00 79.75 370 LEU A N 1
ATOM 2982 C CA . LEU A 1 370 ? -1.664 -8.912 35.680 1.00 79.75 370 LEU A CA 1
ATOM 2983 C C . LEU A 1 370 ? -2.599 -10.115 35.520 1.00 79.75 370 LEU A C 1
ATOM 2985 O O . LEU A 1 370 ? -2.135 -11.247 35.658 1.00 79.75 370 LEU A O 1
ATOM 2989 N N . LEU A 1 371 ? -3.865 -9.892 35.152 1.00 85.94 371 LEU A N 1
ATOM 2990 C CA . LEU A 1 371 ? -4.820 -10.963 34.845 1.00 85.94 371 LEU A CA 1
ATOM 2991 C C . LEU A 1 371 ? -4.344 -11.815 33.658 1.00 85.94 371 LEU A C 1
ATOM 2993 O O . LEU A 1 371 ? -4.358 -13.045 33.738 1.00 85.94 371 LEU A O 1
ATOM 2997 N N . ALA A 1 372 ? -3.850 -11.191 32.583 1.00 87.44 372 ALA A N 1
ATOM 2998 C CA . ALA A 1 372 ? -3.318 -11.914 31.425 1.00 87.44 372 ALA A CA 1
ATOM 2999 C C . ALA A 1 372 ? -2.053 -12.724 31.769 1.00 87.44 372 ALA A C 1
ATOM 3001 O O . ALA A 1 372 ? -1.903 -13.866 31.330 1.00 87.44 372 ALA A O 1
ATOM 3002 N N . ASN A 1 373 ? -1.156 -12.162 32.587 1.00 83.81 373 ASN A N 1
ATOM 3003 C CA . ASN A 1 373 ? 0.040 -12.849 33.082 1.00 83.81 373 ASN A CA 1
ATOM 3004 C C . ASN A 1 373 ? -0.307 -14.025 34.007 1.00 83.81 373 ASN A C 1
ATOM 3006 O O . ASN A 1 373 ? 0.365 -15.056 33.972 1.00 83.81 373 ASN A O 1
ATOM 3010 N N . PHE A 1 374 ? -1.346 -13.880 34.830 1.00 84.94 374 PHE A N 1
ATOM 3011 C CA . PHE A 1 374 ? -1.831 -14.952 35.693 1.00 84.94 374 PHE A CA 1
ATOM 3012 C C . PHE A 1 374 ? -2.436 -16.095 34.866 1.00 84.94 374 PHE A C 1
ATOM 3014 O O . PHE A 1 374 ? -2.081 -17.251 35.092 1.00 84.94 374 PHE A O 1
ATOM 3021 N N . CYS A 1 375 ? -3.223 -15.781 33.828 1.00 89.81 375 CYS A N 1
ATOM 3022 C CA . CYS A 1 375 ? -3.692 -16.779 32.858 1.00 89.81 375 CYS A CA 1
ATOM 3023 C C . CYS A 1 375 ? -2.520 -17.525 32.197 1.00 89.81 375 CYS A C 1
ATOM 3025 O O . CYS A 1 375 ? -2.540 -18.750 32.135 1.00 89.81 375 CYS A O 1
ATOM 3027 N N . ASP A 1 376 ? -1.468 -16.821 31.752 1.00 88.44 376 ASP A N 1
ATOM 3028 C CA . ASP A 1 376 ? -0.264 -17.469 31.194 1.00 88.44 376 ASP A CA 1
ATOM 3029 C C . ASP A 1 376 ? 0.428 -18.399 32.198 1.00 88.44 376 ASP A C 1
ATOM 3031 O O . ASP A 1 376 ? 0.901 -19.477 31.837 1.00 88.44 376 ASP A O 1
ATOM 3035 N N . MET A 1 377 ? 0.485 -18.004 33.472 1.00 84.88 377 MET A N 1
ATOM 3036 C CA . MET A 1 377 ? 1.095 -18.816 34.524 1.00 84.88 377 MET A CA 1
ATOM 3037 C C . MET A 1 377 ? 0.327 -20.119 34.786 1.00 84.88 377 MET A C 1
ATOM 3039 O O . MET A 1 377 ? 0.968 -21.125 35.108 1.00 84.88 377 MET A O 1
ATOM 3043 N N . LEU A 1 378 ? -1.003 -20.092 34.651 1.00 87.81 378 LEU A N 1
ATOM 3044 C CA . LEU A 1 378 ? -1.891 -21.249 34.791 1.00 87.81 378 LEU A CA 1
ATOM 3045 C C . LEU A 1 378 ? -1.859 -22.161 33.555 1.00 87.81 378 LEU A C 1
ATOM 3047 O O . LEU A 1 378 ? -1.743 -23.374 33.698 1.00 87.81 378 LEU A O 1
ATOM 3051 N N . LEU A 1 379 ? -1.891 -21.580 32.351 1.00 90.31 379 LEU A N 1
ATOM 3052 C CA . LEU A 1 379 ? -1.960 -22.303 31.072 1.00 90.31 379 LEU A CA 1
ATOM 3053 C C . LEU A 1 379 ? -0.609 -22.875 30.604 1.00 90.31 379 LEU A C 1
ATOM 3055 O O . LEU A 1 379 ? -0.546 -23.593 29.610 1.00 90.31 379 LEU A O 1
ATOM 3059 N N . ARG A 1 380 ? 0.490 -22.594 31.311 1.00 87.12 380 ARG A N 1
ATOM 3060 C CA . ARG A 1 380 ? 1.835 -23.132 31.040 1.00 87.12 380 ARG A CA 1
ATOM 3061 C C . ARG A 1 380 ? 2.307 -24.012 32.189 1.00 87.12 380 ARG A C 1
ATOM 3063 O O . ARG A 1 380 ? 2.007 -23.723 33.338 1.00 87.12 380 ARG A O 1
ATOM 3070 N N . LYS A 1 381 ? 3.162 -25.006 31.904 1.00 79.88 381 LYS A N 1
ATOM 3071 C CA . LYS A 1 381 ? 3.773 -25.932 32.892 1.00 79.88 381 LYS A CA 1
ATOM 3072 C C . LYS A 1 381 ? 4.767 -25.252 33.854 1.00 79.88 381 LYS A C 1
ATOM 3074 O O . LYS A 1 381 ? 5.972 -25.516 33.840 1.00 79.88 381 LYS A O 1
ATOM 3079 N N . THR A 1 382 ? 4.267 -24.363 34.697 1.00 79.25 382 THR A N 1
ATOM 3080 C CA . THR A 1 382 ? 4.977 -23.652 35.766 1.00 79.25 382 THR A CA 1
ATOM 3081 C C . THR A 1 382 ? 5.052 -24.489 37.054 1.00 79.25 382 THR A C 1
ATOM 3083 O O . THR A 1 382 ? 4.275 -25.422 37.237 1.00 79.25 382 THR A O 1
ATOM 3086 N N . PRO A 1 383 ? 5.967 -24.186 37.996 1.00 75.19 383 PRO A N 1
ATOM 3087 C CA . PRO A 1 383 ? 5.964 -24.834 39.311 1.00 75.19 383 PRO A CA 1
ATOM 3088 C C . PRO A 1 383 ? 4.651 -24.659 40.086 1.00 75.19 383 PRO A C 1
ATOM 3090 O O . PRO A 1 383 ? 4.374 -25.452 40.976 1.00 75.19 383 PRO A O 1
ATOM 3093 N N . TYR A 1 384 ? 3.882 -23.615 39.765 1.00 76.56 384 TYR A N 1
ATOM 3094 C CA . TYR A 1 384 ? 2.595 -23.317 40.381 1.00 76.56 384 TYR A CA 1
ATOM 3095 C C . TYR A 1 384 ? 1.466 -24.158 39.768 1.00 76.56 384 TYR A C 1
ATOM 3097 O O . TYR A 1 384 ? 0.845 -24.931 40.485 1.00 76.56 384 TYR A O 1
ATOM 3105 N N . SER A 1 385 ? 1.278 -24.117 38.442 1.00 83.12 385 SER A N 1
ATOM 3106 C CA . SER A 1 385 ? 0.285 -24.958 37.738 1.00 83.12 385 SER A CA 1
ATOM 3107 C C . SER A 1 385 ? 0.482 -26.455 37.985 1.00 83.12 385 SER A C 1
ATOM 3109 O O . SER A 1 385 ? -0.489 -27.177 38.135 1.00 83.12 385 SER A O 1
ATOM 3111 N N . LYS A 1 386 ? 1.730 -26.931 38.113 1.00 83.44 386 LYS A N 1
ATOM 3112 C CA . LYS A 1 386 ? 2.028 -28.342 38.427 1.00 83.44 386 LYS A CA 1
ATOM 3113 C C . LYS A 1 386 ? 1.509 -28.814 39.789 1.00 83.44 386 LYS A C 1
ATOM 3115 O O . LYS A 1 386 ? 1.483 -30.018 40.017 1.00 83.44 386 LYS A O 1
ATOM 3120 N N . LYS A 1 387 ? 1.194 -27.895 40.706 1.00 86.00 387 LYS A N 1
ATOM 3121 C CA . LYS A 1 387 ? 0.614 -28.217 42.018 1.00 86.00 387 LYS A CA 1
ATOM 3122 C C . LYS A 1 387 ? -0.914 -28.269 41.992 1.00 86.00 387 LYS A C 1
ATOM 3124 O O . LYS A 1 387 ? -1.492 -28.643 43.002 1.00 86.00 387 LYS A O 1
ATOM 3129 N N . LEU A 1 388 ? -1.530 -27.864 40.883 1.00 85.19 388 LEU A N 1
ATOM 3130 C CA . LEU A 1 388 ? -2.972 -27.772 40.713 1.00 85.19 388 LEU A CA 1
ATOM 3131 C C . LEU A 1 388 ? -3.454 -28.873 39.764 1.00 85.19 388 LEU A C 1
ATOM 3133 O O . LEU A 1 388 ? -2.744 -29.283 38.842 1.00 85.19 388 LEU A O 1
ATOM 3137 N N . THR A 1 389 ? -4.671 -29.342 39.994 1.00 89.56 389 THR A N 1
ATOM 3138 C CA . THR A 1 389 ? -5.408 -30.224 39.084 1.00 89.56 389 THR A CA 1
ATOM 3139 C C . THR A 1 389 ? -5.991 -29.436 37.905 1.00 89.56 389 THR A C 1
ATOM 3141 O O . THR A 1 389 ? -6.087 -28.208 37.954 1.00 89.56 389 THR A O 1
ATOM 3144 N N . SER A 1 390 ? -6.391 -30.129 36.831 1.00 87.25 390 SER A N 1
ATOM 3145 C CA . SER A 1 390 ? -7.009 -29.467 35.667 1.00 87.25 390 SER A CA 1
ATOM 3146 C C . SER A 1 390 ? -8.304 -28.734 36.048 1.00 87.25 390 SER A C 1
ATOM 3148 O O . SER A 1 390 ? -8.509 -27.589 35.646 1.00 87.25 390 SER A O 1
ATOM 3150 N N . ASP A 1 391 ? -9.110 -29.327 36.936 1.00 88.81 391 ASP A N 1
ATOM 3151 C CA . ASP A 1 391 ? -10.350 -28.724 37.440 1.00 88.81 391 ASP A CA 1
ATOM 3152 C C . ASP A 1 391 ? -10.094 -27.452 38.267 1.00 88.81 391 ASP A C 1
ATOM 3154 O O . ASP A 1 391 ? -10.798 -26.452 38.111 1.00 88.81 391 ASP A O 1
ATOM 3158 N N . GLU A 1 392 ? -9.054 -27.443 39.109 1.00 88.75 392 GLU A N 1
ATOM 3159 C CA . GLU A 1 392 ? -8.657 -26.251 39.873 1.00 88.75 392 GLU A CA 1
ATOM 3160 C C . GLU A 1 392 ? -8.138 -25.130 38.963 1.00 88.75 392 GLU A C 1
ATOM 3162 O O . GLU A 1 392 ? -8.415 -23.952 39.207 1.00 88.75 392 GLU A O 1
ATOM 3167 N N . ILE A 1 393 ? -7.398 -25.479 37.904 1.00 89.31 393 ILE A N 1
ATOM 3168 C CA . ILE A 1 393 ? -6.942 -24.516 36.893 1.00 89.31 393 ILE A CA 1
ATOM 3169 C C . ILE A 1 393 ? -8.147 -23.915 36.165 1.00 89.31 393 ILE A C 1
ATOM 3171 O O . ILE A 1 393 ? -8.237 -22.691 36.053 1.00 89.31 393 ILE A O 1
ATOM 3175 N N . GLN A 1 394 ? -9.094 -24.748 35.730 1.00 91.12 394 GLN A N 1
ATOM 3176 C CA . GLN A 1 394 ? -10.334 -24.305 35.096 1.00 91.12 394 GLN A CA 1
ATOM 3177 C C . GLN A 1 394 ? -11.137 -23.364 36.002 1.00 91.12 394 GLN A C 1
ATOM 3179 O O . GLN A 1 394 ? -11.586 -22.313 35.541 1.00 91.12 394 GLN A O 1
ATOM 3184 N N . ALA A 1 395 ? -11.307 -23.707 37.282 1.00 88.50 395 ALA A N 1
ATOM 3185 C CA . ALA A 1 395 ? -12.016 -22.863 38.242 1.00 88.50 395 ALA A CA 1
ATOM 3186 C C . ALA A 1 395 ? -11.344 -21.487 38.381 1.00 88.50 395 ALA A C 1
ATOM 3188 O O . ALA A 1 395 ? -11.997 -20.460 38.201 1.00 88.50 395 ALA A O 1
ATOM 3189 N N . LYS A 1 396 ? -10.017 -21.454 38.573 1.00 86.50 396 LYS A N 1
ATOM 3190 C CA . LYS A 1 396 ? -9.257 -20.196 38.669 1.00 86.50 396 LYS A CA 1
ATOM 3191 C C . LYS A 1 396 ? -9.326 -19.356 37.390 1.00 86.50 396 LYS A C 1
ATOM 3193 O O . LYS A 1 396 ? -9.384 -18.133 37.478 1.00 86.50 396 LYS A O 1
ATOM 3198 N N . LEU A 1 397 ? -9.322 -19.975 36.206 1.00 90.44 397 LEU A N 1
ATOM 3199 C CA . LEU A 1 397 ? -9.489 -19.255 34.936 1.00 90.44 397 LEU A CA 1
ATOM 3200 C C . LEU A 1 397 ? -10.886 -18.628 34.826 1.00 90.44 397 LEU A C 1
ATOM 3202 O O . LEU A 1 397 ? -10.996 -17.472 34.422 1.00 90.44 397 LEU A O 1
ATOM 3206 N N . LYS A 1 398 ? -11.942 -19.336 35.245 1.00 89.19 398 LYS A N 1
ATOM 3207 C CA . LYS A 1 398 ? -13.308 -18.787 35.281 1.00 89.19 398 LYS A CA 1
ATOM 3208 C C . LYS A 1 398 ? -13.442 -17.616 36.256 1.00 89.19 398 LYS A C 1
ATOM 3210 O O . LYS A 1 398 ? -14.068 -16.618 35.902 1.00 89.19 398 LYS A O 1
ATOM 3215 N N . ASP A 1 399 ? -12.792 -17.677 37.416 1.00 85.69 399 ASP A N 1
ATOM 3216 C CA . ASP A 1 399 ? -12.782 -16.558 38.367 1.00 85.69 399 ASP A CA 1
ATOM 3217 C C . ASP A 1 399 ? -12.093 -15.316 37.767 1.00 85.69 399 ASP A C 1
ATOM 3219 O O . ASP A 1 399 ? -12.576 -14.190 37.905 1.00 85.69 399 ASP A O 1
ATOM 3223 N N . VAL A 1 400 ? -10.995 -15.504 37.021 1.00 87.56 400 VAL A N 1
ATOM 3224 C CA . VAL A 1 400 ? -10.323 -14.407 36.300 1.00 87.56 400 VAL A CA 1
ATOM 3225 C C . VAL A 1 400 ? -11.250 -13.765 35.268 1.00 87.56 400 VAL A C 1
ATOM 3227 O O . VAL A 1 400 ? -11.280 -12.540 35.146 1.00 87.56 400 VAL A O 1
ATOM 3230 N N . LEU A 1 401 ? -12.020 -14.569 34.536 1.00 87.31 401 LEU A N 1
ATOM 3231 C CA . LEU A 1 401 ? -12.978 -14.081 33.543 1.00 87.31 401 LEU A CA 1
ATOM 3232 C C . LEU A 1 401 ? -14.129 -13.289 34.176 1.00 87.31 401 LEU A C 1
ATOM 3234 O O . LEU A 1 401 ? -14.598 -12.309 33.592 1.00 87.31 401 LEU A O 1
ATOM 3238 N N . LEU A 1 402 ? -14.539 -13.661 35.390 1.00 83.44 402 LEU A N 1
ATOM 3239 C CA . LEU A 1 402 ? -15.531 -12.919 36.161 1.00 83.44 402 LEU A CA 1
ATOM 3240 C C . LEU A 1 402 ? -15.019 -11.524 36.533 1.00 83.44 402 LEU A C 1
ATOM 3242 O O . LEU A 1 402 ? -15.725 -10.539 36.327 1.00 83.44 402 LEU A O 1
ATOM 3246 N N . VAL A 1 403 ? -13.764 -11.416 36.980 1.00 84.19 403 VAL A N 1
ATOM 3247 C CA . VAL A 1 403 ? -13.112 -10.120 37.239 1.00 84.19 403 VAL A CA 1
ATOM 3248 C C . VAL A 1 403 ? -12.928 -9.318 35.948 1.00 84.19 403 VAL A C 1
ATOM 3250 O O . VAL A 1 403 ? -13.182 -8.112 35.923 1.00 84.19 403 VAL A O 1
ATOM 3253 N N . LEU A 1 404 ? -12.546 -9.979 34.851 1.00 87.12 404 LEU A N 1
ATOM 3254 C CA . LEU A 1 404 ? -12.343 -9.351 33.543 1.00 87.12 404 LEU A CA 1
ATOM 3255 C C . LEU A 1 404 ? -13.611 -8.652 33.025 1.00 87.12 404 LEU A C 1
ATOM 3257 O O . LEU A 1 404 ? -13.508 -7.668 32.293 1.00 87.12 404 LEU A O 1
ATOM 3261 N N . LYS A 1 405 ? -14.807 -9.092 33.440 1.00 84.62 405 LYS A N 1
ATOM 3262 C CA . LYS A 1 405 ? -16.078 -8.418 33.129 1.00 84.62 405 LYS A CA 1
ATOM 3263 C C . LYS A 1 405 ? -16.120 -6.968 33.634 1.00 84.62 405 LYS A C 1
ATOM 3265 O O . LYS A 1 405 ? -16.715 -6.126 32.960 1.00 84.62 405 LYS A O 1
ATOM 3270 N N . TYR A 1 406 ? -15.483 -6.681 34.771 1.00 85.44 406 TYR A N 1
ATOM 3271 C CA . TYR A 1 406 ? -15.451 -5.358 35.408 1.00 85.44 406 TYR A CA 1
ATOM 3272 C C . TYR A 1 406 ? -14.295 -4.472 34.916 1.00 85.44 406 TYR A C 1
ATOM 3274 O O . TYR A 1 406 ? -14.286 -3.269 35.181 1.00 85.44 406 TYR A O 1
ATOM 3282 N N . VAL A 1 407 ? -13.339 -5.033 34.171 1.00 83.88 407 VAL A N 1
ATOM 3283 C CA . VAL A 1 407 ? -12.236 -4.287 33.551 1.00 83.88 407 VAL A CA 1
ATOM 3284 C C . VAL A 1 407 ? -12.763 -3.419 32.404 1.00 83.88 407 VAL A C 1
ATOM 3286 O O . VAL A 1 407 ? -13.505 -3.899 31.547 1.00 83.88 407 VAL A O 1
ATOM 3289 N N . ILE A 1 408 ? -12.354 -2.148 32.368 1.00 80.38 408 ILE A N 1
ATOM 3290 C CA . ILE A 1 408 ? -12.710 -1.201 31.301 1.00 80.38 408 ILE A CA 1
ATOM 3291 C C . ILE A 1 408 ? -11.809 -1.389 30.069 1.00 80.38 408 ILE A C 1
ATOM 3293 O O . ILE A 1 408 ? -12.317 -1.551 28.964 1.00 80.38 408 ILE A O 1
ATOM 3297 N N . ASN A 1 409 ? -10.486 -1.407 30.257 1.00 78.62 409 ASN A N 1
ATOM 3298 C CA . ASN A 1 409 ? -9.496 -1.549 29.178 1.00 78.62 409 ASN A CA 1
ATOM 3299 C C . ASN A 1 409 ? -9.152 -3.032 28.948 1.00 78.62 409 ASN A C 1
ATOM 3301 O O . ASN A 1 409 ? -8.097 -3.538 29.348 1.00 78.62 409 ASN A O 1
ATOM 3305 N N . LYS A 1 410 ? -10.111 -3.762 28.375 1.00 84.88 410 LYS A N 1
ATOM 3306 C CA . LYS A 1 410 ? -10.003 -5.188 28.025 1.00 84.88 410 LYS A CA 1
ATOM 3307 C C . LYS A 1 410 ? -9.035 -5.431 26.864 1.00 84.88 410 LYS A C 1
ATOM 3309 O O . LYS A 1 410 ? -8.439 -6.503 26.781 1.00 84.88 410 LYS A O 1
ATOM 3314 N N . ASP A 1 411 ? -8.832 -4.441 26.004 1.00 77.31 411 ASP A N 1
ATOM 3315 C CA . ASP A 1 411 ? -7.833 -4.424 24.934 1.00 77.31 411 ASP A CA 1
ATOM 3316 C C . ASP A 1 411 ? -6.412 -4.710 25.458 1.00 77.31 411 ASP A C 1
ATOM 3318 O O . ASP A 1 411 ? -5.675 -5.504 24.865 1.00 77.31 411 ASP A O 1
ATOM 3322 N N . VAL A 1 412 ? -6.059 -4.156 26.624 1.00 79.25 412 VAL A N 1
ATOM 3323 C CA . VAL A 1 412 ? -4.774 -4.395 27.287 1.00 79.25 412 VAL A CA 1
ATOM 3324 C C . VAL A 1 412 ? -4.648 -5.871 27.648 1.00 79.25 412 VAL A C 1
ATOM 3326 O O . VAL A 1 412 ? -3.647 -6.499 27.294 1.00 79.25 412 VAL A O 1
ATOM 3329 N N . PHE A 1 413 ? -5.673 -6.452 28.282 1.00 86.38 413 PHE A N 1
ATOM 3330 C CA . PHE A 1 413 ? -5.705 -7.889 28.567 1.00 86.38 413 PHE A CA 1
ATOM 3331 C C . PHE A 1 413 ? -5.548 -8.700 27.275 1.00 86.38 413 PHE A C 1
ATOM 3333 O O . PHE A 1 413 ? -4.687 -9.574 27.213 1.00 86.38 413 PHE A O 1
ATOM 3340 N N . MET A 1 414 ? -6.312 -8.379 26.225 1.00 84.81 414 MET A N 1
ATOM 3341 C CA . MET A 1 414 ? -6.287 -9.109 24.953 1.00 84.81 414 MET A CA 1
ATOM 3342 C C . MET A 1 414 ? -4.932 -9.027 24.251 1.00 84.81 414 MET A C 1
ATOM 3344 O O . MET A 1 414 ? -4.468 -10.029 23.707 1.00 84.81 414 MET A O 1
ATOM 3348 N N . ARG A 1 415 ? -4.249 -7.878 24.300 1.00 78.62 415 ARG A N 1
ATOM 3349 C CA . ARG A 1 415 ? -2.901 -7.704 23.742 1.00 78.62 415 ARG A CA 1
ATOM 3350 C C . ARG A 1 415 ? -1.891 -8.618 24.430 1.00 78.62 415 ARG A C 1
ATOM 3352 O O . ARG A 1 415 ? -1.153 -9.332 23.749 1.00 78.62 415 ARG A O 1
ATOM 3359 N N . TYR A 1 416 ? -1.873 -8.630 25.765 1.00 81.19 416 TYR A N 1
ATOM 3360 C CA . TYR A 1 416 ? -0.979 -9.506 26.528 1.00 81.19 416 TYR A CA 1
ATOM 3361 C C . TYR A 1 416 ? -1.368 -10.979 26.387 1.00 81.19 416 TYR A C 1
ATOM 3363 O O . TYR A 1 416 ? -0.498 -11.818 26.168 1.00 81.19 416 TYR A O 1
ATOM 3371 N N . HIS A 1 417 ? -2.660 -11.301 26.443 1.00 87.56 417 HIS A N 1
ATOM 3372 C CA . HIS A 1 417 ? -3.156 -12.663 26.286 1.00 87.56 417 HIS A CA 1
ATOM 3373 C C . HIS A 1 417 ? -2.806 -13.229 24.906 1.00 87.56 417 HIS A C 1
ATOM 3375 O O . HIS A 1 417 ? -2.255 -14.325 24.826 1.00 87.56 417 HIS A O 1
ATOM 3381 N N . LYS A 1 418 ? -3.023 -12.458 23.830 1.00 85.25 418 LYS A N 1
ATOM 3382 C CA . LYS A 1 418 ? -2.623 -12.829 22.467 1.00 85.25 418 LYS A CA 1
ATOM 3383 C C . LYS A 1 418 ? -1.117 -13.043 22.365 1.00 85.25 418 LYS A C 1
ATOM 3385 O O . LYS A 1 418 ? -0.692 -14.049 21.812 1.00 85.25 418 LYS A O 1
ATOM 3390 N N . ALA A 1 419 ? -0.310 -12.131 22.908 1.00 79.69 419 ALA A N 1
ATOM 3391 C CA . ALA A 1 419 ? 1.145 -12.270 22.900 1.00 79.69 419 ALA A CA 1
ATOM 3392 C C . ALA A 1 419 ? 1.599 -13.555 23.619 1.00 79.69 419 ALA A C 1
ATOM 3394 O O . ALA A 1 419 ? 2.428 -14.310 23.102 1.00 79.69 419 ALA A O 1
ATOM 3395 N N . HIS A 1 420 ? 1.017 -13.844 24.784 1.00 84.56 420 HIS A N 1
ATOM 3396 C CA . HIS A 1 420 ? 1.301 -15.070 25.525 1.00 84.56 420 HIS A CA 1
ATOM 3397 C C . HIS A 1 420 ? 0.837 -16.318 24.770 1.00 84.56 420 HIS A C 1
ATOM 3399 O O . HIS A 1 420 ? 1.603 -17.272 24.670 1.00 84.56 420 HIS A O 1
ATOM 3405 N N . LEU A 1 421 ? -0.353 -16.300 24.164 1.00 88.44 421 LEU A N 1
ATOM 3406 C CA . LEU A 1 421 ? -0.855 -17.406 23.348 1.00 88.44 421 LEU A CA 1
ATOM 3407 C C . LEU A 1 421 ? 0.045 -17.666 22.134 1.00 88.44 421 LEU A C 1
ATOM 3409 O O . LEU A 1 421 ? 0.475 -18.797 21.926 1.00 88.44 421 LEU A O 1
ATOM 3413 N N . THR A 1 422 ? 0.401 -16.624 21.373 1.00 85.25 422 THR A N 1
ATOM 3414 C CA . THR A 1 422 ? 1.342 -16.706 20.242 1.00 85.25 422 THR A CA 1
ATOM 3415 C C . THR A 1 422 ? 2.622 -17.418 20.660 1.00 85.25 422 THR A C 1
ATOM 3417 O O . THR A 1 422 ? 3.087 -18.346 19.997 1.00 85.25 422 THR A O 1
ATOM 3420 N N . ARG A 1 423 ? 3.176 -17.018 21.806 1.00 80.69 423 ARG A N 1
ATOM 3421 C CA . ARG A 1 423 ? 4.372 -17.639 22.359 1.00 80.69 423 ARG A CA 1
ATOM 3422 C C . ARG A 1 423 ? 4.140 -19.103 22.734 1.00 80.69 423 ARG A C 1
ATOM 3424 O O . ARG A 1 423 ? 4.997 -19.934 22.433 1.00 80.69 423 ARG A O 1
ATOM 3431 N N . ARG A 1 424 ? 3.039 -19.420 23.420 1.00 87.44 424 ARG A N 1
ATOM 3432 C CA . ARG A 1 424 ? 2.749 -20.785 23.874 1.00 87.44 424 ARG A CA 1
ATOM 3433 C C . ARG A 1 424 ? 2.545 -21.742 22.705 1.00 87.44 424 ARG A C 1
ATOM 3435 O O . ARG A 1 424 ? 3.124 -22.824 22.747 1.00 87.44 424 ARG A O 1
ATOM 3442 N N . LEU A 1 425 ? 1.853 -21.305 21.652 1.00 88.62 425 LEU A N 1
ATOM 3443 C CA . LEU A 1 425 ? 1.622 -22.081 20.431 1.00 88.62 425 LEU A CA 1
ATOM 3444 C C . LEU A 1 425 ? 2.872 -22.229 19.554 1.00 88.62 425 LEU A C 1
ATOM 3446 O O . LEU A 1 425 ? 3.073 -23.274 18.944 1.00 88.62 425 LEU A O 1
ATOM 3450 N N . ILE A 1 426 ? 3.746 -21.220 19.474 1.00 84.19 426 ILE A N 1
ATOM 3451 C CA . ILE A 1 426 ? 5.000 -21.347 18.707 1.00 84.19 426 ILE A CA 1
ATOM 3452 C C . ILE A 1 426 ? 6.003 -22.235 19.437 1.00 84.19 426 ILE A C 1
ATOM 3454 O O . ILE A 1 426 ? 6.647 -23.067 18.805 1.00 84.19 426 ILE A O 1
ATOM 3458 N N . LEU A 1 427 ? 6.114 -22.101 20.759 1.00 79.75 427 LEU A N 1
ATOM 3459 C CA . LEU A 1 427 ? 7.079 -22.861 21.555 1.00 79.75 427 LEU A CA 1
ATOM 3460 C C . LEU A 1 427 ? 6.545 -24.216 22.049 1.00 79.75 427 LEU A C 1
ATOM 3462 O O . LEU A 1 427 ? 7.282 -24.916 22.737 1.00 79.75 427 LEU A O 1
ATOM 3466 N N . ASP A 1 428 ? 5.285 -24.556 21.759 1.00 82.69 428 ASP A N 1
ATOM 3467 C CA . ASP A 1 428 ? 4.582 -25.749 22.259 1.00 82.69 428 ASP A CA 1
ATOM 3468 C C . ASP A 1 428 ? 4.699 -25.904 23.789 1.00 82.69 428 ASP A C 1
ATOM 3470 O O . ASP A 1 428 ? 5.023 -26.962 24.328 1.00 82.69 428 ASP A O 1
ATOM 3474 N N . THR A 1 429 ? 4.475 -24.800 24.513 1.00 83.38 429 THR A N 1
ATOM 3475 C CA . THR A 1 429 ? 4.652 -24.736 25.981 1.00 83.38 429 THR A CA 1
ATOM 3476 C C . THR A 1 429 ? 3.350 -24.777 26.781 1.00 83.38 429 THR A C 1
ATOM 3478 O O . THR A 1 429 ? 3.400 -24.700 28.014 1.00 83.38 429 THR A O 1
ATOM 3481 N N . SER A 1 430 ? 2.203 -24.919 26.115 1.00 85.75 430 SER A N 1
ATOM 3482 C CA . SER A 1 430 ? 0.902 -25.076 26.770 1.00 85.75 430 SER A CA 1
ATOM 3483 C C . SER A 1 430 ? 0.888 -26.298 27.695 1.00 85.75 430 SER A C 1
ATOM 3485 O O . SER A 1 430 ? 1.484 -27.343 27.415 1.00 85.75 430 SER A O 1
ATOM 3487 N N . ALA A 1 431 ? 0.259 -26.143 28.858 1.00 83.38 431 ALA A N 1
ATOM 3488 C CA . ALA A 1 431 ? 0.062 -27.224 29.815 1.00 83.38 431 ALA A CA 1
ATOM 3489 C C . ALA A 1 431 ? -0.996 -28.212 29.320 1.00 83.38 431 ALA A C 1
ATOM 3491 O O . ALA A 1 431 ? -0.769 -29.419 29.414 1.00 83.38 431 ALA A O 1
ATOM 3492 N N . ASP A 1 432 ? -2.076 -27.667 28.764 1.00 86.00 432 ASP A N 1
ATOM 3493 C CA . ASP A 1 432 ? -3.261 -28.364 28.287 1.00 86.00 432 ASP A CA 1
ATOM 3494 C C . ASP A 1 432 ? -3.792 -27.624 27.047 1.00 86.00 432 ASP A C 1
ATOM 3496 O O . ASP A 1 432 ? -4.001 -26.411 27.093 1.00 86.00 432 ASP A O 1
ATOM 3500 N N . SER A 1 433 ? -3.935 -28.330 25.926 1.00 85.38 433 SER A N 1
ATOM 3501 C CA . SER A 1 433 ? -4.388 -27.744 24.659 1.00 85.38 433 SER A CA 1
ATOM 3502 C C . SER A 1 433 ? -5.901 -27.538 24.606 1.00 85.38 433 SER A C 1
ATOM 3504 O O . SER A 1 433 ? -6.348 -26.587 23.972 1.00 85.38 433 SER A O 1
ATOM 3506 N N . GLU A 1 434 ? -6.680 -28.385 25.278 1.00 89.12 434 GLU A N 1
ATOM 3507 C CA . GLU A 1 434 ? -8.140 -28.264 25.334 1.00 89.12 434 GLU A CA 1
ATOM 3508 C C . GLU A 1 434 ? -8.528 -27.054 26.185 1.00 89.12 434 GLU A C 1
ATOM 3510 O O . GLU A 1 434 ? -9.363 -26.246 25.787 1.00 89.12 434 GLU A O 1
ATOM 3515 N N . MET A 1 435 ? -7.825 -26.845 27.302 1.00 89.31 435 MET A N 1
ATOM 3516 C CA . MET A 1 435 ? -8.010 -25.662 28.146 1.00 89.31 435 MET A CA 1
ATOM 3517 C C . MET A 1 435 ? -7.725 -24.347 27.398 1.00 89.31 435 MET A C 1
ATOM 3519 O O . MET A 1 435 ? -8.359 -23.328 27.665 1.00 89.31 435 MET A O 1
ATOM 3523 N N . GLU A 1 436 ? -6.780 -24.353 26.455 1.00 90.25 436 GLU A N 1
ATOM 3524 C CA . GLU A 1 436 ? -6.464 -23.182 25.624 1.00 90.25 436 GLU A CA 1
ATOM 3525 C C . GLU A 1 436 ? -7.571 -22.891 24.602 1.00 90.25 436 GLU A C 1
ATOM 3527 O O . GLU A 1 436 ? -7.909 -21.724 24.401 1.00 90.25 436 GLU A O 1
ATOM 3532 N N . GLU A 1 437 ? -8.160 -23.924 23.988 1.00 90.38 437 GLU A N 1
ATOM 3533 C CA . GLU A 1 437 ? -9.324 -23.767 23.103 1.00 90.38 437 GLU A CA 1
ATOM 3534 C C . GLU A 1 437 ? -10.552 -23.287 23.904 1.00 90.38 437 GLU A C 1
ATOM 3536 O O . GLU A 1 437 ? -11.172 -22.287 23.530 1.00 90.38 437 GLU A O 1
ATOM 3541 N N . ASN A 1 438 ? -10.815 -23.889 25.071 1.00 91.69 438 ASN A N 1
ATOM 3542 C CA . ASN A 1 438 ? -11.879 -23.475 25.994 1.00 91.69 438 ASN A CA 1
ATOM 3543 C C . ASN A 1 438 ? -11.726 -22.015 26.441 1.00 91.69 438 ASN A C 1
ATOM 3545 O O . ASN A 1 438 ? -12.708 -21.281 26.512 1.00 91.69 438 ASN A O 1
ATOM 3549 N N . MET A 1 439 ? -10.499 -21.550 26.698 1.00 92.00 439 MET A N 1
ATOM 3550 C CA . MET A 1 439 ? -10.246 -20.154 27.065 1.00 92.00 439 MET A CA 1
ATOM 3551 C C . MET A 1 439 ? -10.691 -19.177 25.964 1.00 92.00 439 MET A C 1
ATOM 3553 O O . MET A 1 439 ? -11.216 -18.107 26.270 1.00 92.00 439 MET A O 1
ATOM 3557 N N . VAL A 1 440 ? -10.522 -19.527 24.683 1.00 90.94 440 VAL A N 1
ATOM 3558 C CA . VAL A 1 440 ? -10.995 -18.698 23.558 1.00 90.94 440 VAL A CA 1
ATOM 3559 C C . VAL A 1 440 ? -12.522 -18.638 23.517 1.00 90.94 440 VAL A C 1
ATOM 3561 O O . VAL A 1 440 ? -13.081 -17.573 23.241 1.00 90.94 440 VAL A O 1
ATOM 3564 N N . GLU A 1 441 ? -13.195 -19.752 23.803 1.00 89.50 441 GLU A N 1
ATOM 3565 C CA . GLU A 1 441 ? -14.656 -19.799 23.905 1.00 89.50 441 GLU A CA 1
ATOM 3566 C C . GLU A 1 441 ? -15.154 -18.976 25.092 1.00 89.50 441 GLU A C 1
ATOM 3568 O O . GLU A 1 441 ? -16.001 -18.102 24.921 1.00 89.50 441 GLU A O 1
ATOM 3573 N N . TRP A 1 442 ? -14.553 -19.130 26.270 1.00 93.31 442 TRP A N 1
ATOM 3574 C CA . TRP A 1 442 ? -14.961 -18.360 27.440 1.00 93.31 442 TRP A CA 1
ATOM 3575 C C . TRP A 1 442 ? -14.704 -16.854 27.278 1.00 93.31 442 TRP A C 1
ATOM 3577 O O . TRP A 1 442 ? -15.492 -16.037 27.750 1.00 93.31 442 TRP A O 1
ATOM 3587 N N . LEU A 1 443 ? -13.645 -16.446 26.567 1.00 91.12 443 LEU A N 1
ATOM 3588 C CA . LEU A 1 443 ? -13.434 -15.034 26.223 1.00 91.12 443 LEU A CA 1
ATOM 3589 C C . LEU A 1 443 ? -14.531 -14.491 25.295 1.00 91.12 443 LEU A C 1
ATOM 3591 O O . LEU A 1 443 ? -14.888 -13.314 25.401 1.00 91.12 443 LEU A O 1
ATOM 3595 N N . ARG A 1 444 ? -15.096 -15.332 24.420 1.00 88.94 444 ARG A N 1
ATOM 3596 C CA . ARG A 1 444 ? -16.276 -14.985 23.616 1.00 88.94 444 ARG A CA 1
ATOM 3597 C C . ARG A 1 444 ? -17.486 -14.728 24.515 1.00 88.94 444 ARG A C 1
ATOM 3599 O O . ARG A 1 444 ? -18.141 -13.702 24.344 1.00 88.94 444 ARG A O 1
ATOM 3606 N N . ASP A 1 445 ? -17.719 -15.591 25.502 1.00 87.25 445 ASP A N 1
ATOM 3607 C CA . ASP A 1 445 ? -18.852 -15.493 26.436 1.00 87.25 445 ASP A CA 1
ATOM 3608 C C . ASP A 1 445 ? -18.772 -14.259 27.350 1.00 87.25 445 ASP A C 1
ATOM 3610 O O . ASP A 1 445 ? -19.791 -13.657 27.690 1.00 87.25 445 ASP A O 1
ATOM 3614 N N . VAL A 1 446 ? -17.559 -13.811 27.698 1.00 86.00 446 VAL A N 1
ATOM 3615 C CA . VAL A 1 446 ? -17.324 -12.555 28.445 1.00 86.00 446 VAL A CA 1
ATOM 3616 C C . VAL A 1 446 ? -17.650 -11.300 27.609 1.00 86.00 446 VAL A C 1
ATOM 3618 O O . VAL A 1 446 ? -17.707 -10.185 28.141 1.00 86.00 446 VAL A O 1
ATOM 3621 N N . GLY A 1 447 ? -17.902 -11.458 26.306 1.00 82.88 447 GLY A N 1
ATOM 3622 C CA . GLY A 1 447 ? -18.271 -10.377 25.393 1.00 82.88 447 GLY A CA 1
ATOM 3623 C C . GLY A 1 447 ? -17.076 -9.673 24.750 1.00 82.88 447 GLY A C 1
ATOM 3624 O O . GLY A 1 447 ? -17.177 -8.492 24.408 1.00 82.88 447 GLY A O 1
ATOM 3625 N N . MET A 1 448 ? -15.938 -10.361 24.599 1.00 84.69 448 MET A N 1
ATOM 3626 C CA . MET A 1 448 ? -14.820 -9.846 23.800 1.00 84.69 448 MET A CA 1
ATOM 3627 C C . MET A 1 448 ? -15.215 -9.769 22.314 1.00 84.69 448 MET A C 1
ATOM 3629 O O . MET A 1 448 ? -15.954 -10.636 21.838 1.00 84.69 448 MET A O 1
ATOM 3633 N N . PRO A 1 449 ? -14.729 -8.777 21.541 1.00 79.94 449 PRO A N 1
ATOM 3634 C CA . PRO A 1 449 ? -15.124 -8.629 20.143 1.00 79.94 449 PRO A CA 1
ATOM 3635 C C . PRO A 1 449 ? -14.806 -9.859 19.294 1.00 79.94 449 PRO A C 1
ATOM 3637 O O . PRO A 1 449 ? -13.693 -10.396 19.334 1.00 79.94 449 PRO A O 1
ATOM 3640 N N . ALA A 1 450 ? -15.769 -10.246 18.457 1.00 80.50 450 ALA A N 1
ATOM 3641 C CA . ALA A 1 450 ? -15.670 -11.427 17.608 1.00 80.50 450 ALA A CA 1
ATOM 3642 C C . ALA A 1 450 ? -14.428 -11.403 16.704 1.00 80.50 450 ALA A C 1
ATOM 3644 O O . ALA A 1 450 ? -13.771 -12.428 16.561 1.00 80.50 450 ALA A O 1
ATOM 3645 N N . ASP A 1 451 ? -14.039 -10.247 16.159 1.00 77.69 451 ASP A N 1
ATOM 3646 C CA . ASP A 1 451 ? -12.881 -10.139 15.259 1.00 77.69 451 ASP A CA 1
ATOM 3647 C C . ASP A 1 451 ? -11.559 -10.536 15.930 1.00 77.69 451 ASP A C 1
ATOM 3649 O O . ASP A 1 451 ? -10.705 -11.175 15.311 1.00 77.69 451 ASP A O 1
ATOM 3653 N N . TYR A 1 452 ? -11.389 -10.208 17.213 1.00 80.31 452 TYR A N 1
ATOM 3654 C CA . TYR A 1 452 ? -10.208 -10.596 17.986 1.00 80.31 452 TYR A CA 1
ATOM 3655 C C . TYR A 1 452 ? -10.240 -12.084 18.339 1.00 80.31 452 TYR A C 1
ATOM 3657 O O . TYR A 1 452 ? -9.242 -12.783 18.154 1.00 80.31 452 TYR A O 1
ATOM 3665 N N . ILE A 1 453 ? -11.393 -12.586 18.782 1.00 88.94 453 ILE A N 1
ATOM 3666 C CA . ILE A 1 453 ? -11.583 -14.002 19.119 1.00 88.94 453 ILE A CA 1
ATOM 3667 C C . ILE A 1 453 ? -11.408 -14.899 17.890 1.00 88.94 453 ILE A C 1
ATOM 3669 O O . ILE A 1 453 ? -10.739 -15.927 17.968 1.00 88.94 453 ILE A O 1
ATOM 3673 N N . ASN A 1 454 ? -11.909 -14.480 16.730 1.00 87.75 454 ASN A N 1
ATOM 3674 C CA . ASN A 1 454 ? -11.744 -15.187 15.462 1.00 87.75 454 ASN A CA 1
ATOM 3675 C C . ASN A 1 454 ? -10.272 -15.256 15.038 1.00 87.75 454 ASN A C 1
ATOM 3677 O O . ASN A 1 454 ? -9.837 -16.279 14.509 1.00 87.75 454 ASN A O 1
ATOM 3681 N N . LYS A 1 455 ? -9.482 -14.203 15.301 1.00 86.31 455 LYS A N 1
ATOM 3682 C CA . LYS A 1 455 ? -8.026 -14.235 15.091 1.00 86.31 455 LYS A CA 1
ATOM 3683 C C . LYS A 1 455 ? -7.357 -15.261 16.011 1.00 86.31 455 LYS A C 1
ATOM 3685 O O . LYS A 1 455 ? -6.540 -16.027 15.512 1.00 86.31 455 LYS A O 1
ATOM 3690 N N . LEU A 1 456 ? -7.718 -15.320 17.300 1.00 90.31 456 LEU A N 1
ATOM 3691 C CA . LEU A 1 456 ? -7.179 -16.328 18.231 1.00 90.31 456 LEU A CA 1
ATOM 3692 C C . LEU A 1 456 ? -7.567 -17.751 17.811 1.00 90.31 456 LEU A C 1
ATOM 3694 O O . LEU A 1 456 ? -6.696 -18.604 17.701 1.00 90.31 456 LEU A O 1
ATOM 3698 N N . ALA A 1 457 ? -8.839 -17.997 17.489 1.00 90.56 457 ALA A N 1
ATOM 3699 C CA . ALA A 1 457 ? -9.310 -19.298 17.011 1.00 90.56 457 ALA A CA 1
ATOM 3700 C C . ALA A 1 457 ? -8.581 -19.738 15.726 1.00 90.56 457 ALA A C 1
ATOM 3702 O O . ALA A 1 457 ? -8.153 -20.887 15.603 1.00 90.56 457 ALA A O 1
ATOM 3703 N N . ARG A 1 458 ? -8.357 -18.805 14.788 1.00 91.12 458 ARG A N 1
ATOM 3704 C CA . ARG A 1 458 ? -7.589 -19.066 13.563 1.00 91.12 458 ARG A CA 1
ATOM 3705 C C . ARG A 1 458 ? -6.126 -19.423 13.843 1.00 91.12 458 ARG A C 1
ATOM 3707 O O . ARG A 1 458 ? -5.578 -20.231 13.105 1.00 91.12 458 ARG A O 1
ATOM 3714 N N . MET A 1 459 ? -5.513 -18.923 14.920 1.00 92.00 459 MET A N 1
ATOM 3715 C CA . MET A 1 459 ? -4.154 -19.336 15.304 1.00 92.00 459 MET A CA 1
ATOM 3716 C C . MET A 1 459 ? -4.078 -20.841 15.616 1.00 92.00 459 MET A C 1
ATOM 3718 O O . MET A 1 459 ? -3.145 -21.504 15.173 1.00 92.00 459 MET A O 1
ATOM 3722 N N . PHE A 1 460 ? -5.071 -21.424 16.296 1.00 92.25 460 PHE A N 1
ATOM 3723 C CA . PHE A 1 460 ? -5.105 -22.878 16.527 1.00 92.25 460 PHE A CA 1
ATOM 3724 C C . PHE A 1 460 ? -5.271 -23.663 15.223 1.00 92.25 460 PHE A C 1
ATOM 3726 O O . PHE A 1 460 ? -4.598 -24.674 15.018 1.00 92.25 460 PHE A O 1
ATOM 3733 N N . GLN A 1 461 ? -6.128 -23.178 14.318 1.00 91.56 461 GLN A N 1
ATOM 3734 C CA . GLN A 1 461 ? -6.302 -23.784 12.998 1.00 91.56 461 GLN A CA 1
ATOM 3735 C C . GLN A 1 461 ? -4.999 -23.751 12.187 1.00 91.56 461 GLN A C 1
ATOM 3737 O O . GLN A 1 461 ? -4.623 -24.766 11.605 1.00 91.56 461 GLN A O 1
ATOM 3742 N N . ASP A 1 462 ? -4.286 -22.623 12.192 1.00 92.50 462 ASP A N 1
ATOM 3743 C CA . ASP A 1 462 ? -3.001 -22.479 11.505 1.00 92.50 462 ASP A CA 1
ATOM 3744 C C . ASP A 1 462 ? -1.952 -23.458 12.055 1.00 92.50 462 ASP A C 1
ATOM 3746 O O . ASP A 1 462 ? -1.208 -24.048 11.276 1.00 92.50 462 ASP A O 1
ATOM 3750 N N . ILE A 1 463 ? -1.910 -23.692 13.376 1.00 92.12 463 ILE A N 1
ATOM 3751 C CA . ILE A 1 463 ? -1.014 -24.698 13.976 1.00 92.12 463 ILE A CA 1
ATOM 3752 C C . ILE A 1 463 ? -1.361 -26.109 13.498 1.00 92.12 463 ILE A C 1
ATOM 3754 O O . ILE A 1 463 ? -0.455 -26.857 13.130 1.00 92.12 463 ILE A O 1
ATOM 3758 N N . LYS A 1 464 ? -2.651 -26.469 13.461 1.00 91.19 464 LYS A N 1
ATOM 3759 C CA . LYS A 1 464 ? -3.105 -27.781 12.965 1.00 91.19 464 LYS A CA 1
ATOM 3760 C C . LYS A 1 464 ? -2.691 -27.975 11.498 1.00 91.19 464 LYS A C 1
ATOM 3762 O O . LYS A 1 464 ? -1.971 -28.922 11.197 1.00 91.19 464 LYS A O 1
ATOM 3767 N N . VAL A 1 465 ? -3.007 -27.011 10.629 1.00 91.62 465 VAL A N 1
ATOM 3768 C CA . VAL A 1 465 ? -2.621 -27.031 9.202 1.00 91.62 465 VAL A CA 1
ATOM 3769 C C . VAL A 1 465 ? -1.102 -27.086 9.027 1.00 91.62 465 VAL A C 1
ATOM 3771 O O . VAL A 1 465 ? -0.590 -27.814 8.179 1.00 91.62 465 VAL A O 1
ATOM 3774 N N . SER A 1 466 ? -0.354 -26.337 9.835 1.00 92.12 466 SER A N 1
ATOM 3775 C CA . SER A 1 466 ? 1.103 -26.351 9.768 1.00 92.12 466 SER A CA 1
ATOM 3776 C C . SER A 1 466 ? 1.695 -27.696 10.188 1.00 92.12 466 SER A C 1
ATOM 3778 O O . SER A 1 466 ? 2.713 -28.101 9.629 1.00 92.12 466 SER A O 1
ATOM 3780 N N . ASN A 1 467 ? 1.099 -28.387 11.160 1.00 90.75 467 ASN A N 1
ATOM 3781 C CA . ASN A 1 467 ? 1.542 -29.721 11.557 1.00 90.75 467 ASN A CA 1
ATOM 3782 C C . ASN A 1 467 ? 1.317 -30.738 10.431 1.00 90.75 467 ASN A C 1
ATOM 3784 O O . ASN A 1 467 ? 2.215 -31.536 10.162 1.00 90.75 467 ASN A O 1
ATOM 3788 N N . ASP A 1 468 ? 0.189 -30.655 9.724 1.00 90.06 468 ASP A N 1
ATOM 3789 C CA . ASP A 1 468 ? -0.095 -31.507 8.563 1.00 90.06 468 ASP A CA 1
ATOM 3790 C C . ASP A 1 468 ? 0.920 -31.264 7.433 1.00 90.06 468 ASP A C 1
ATOM 3792 O O . ASP A 1 468 ? 1.484 -32.208 6.873 1.00 90.06 468 ASP A O 1
ATOM 3796 N N . LEU A 1 469 ? 1.238 -29.993 7.154 1.00 89.44 469 LEU A N 1
ATOM 3797 C CA . LEU A 1 469 ? 2.271 -29.618 6.182 1.00 89.44 469 LEU A CA 1
ATOM 3798 C C . LEU A 1 469 ? 3.656 -30.140 6.579 1.00 89.44 469 LEU A C 1
ATOM 3800 O O . LEU A 1 469 ? 4.380 -30.651 5.725 1.00 89.44 469 LEU A O 1
ATOM 3804 N N . ASN A 1 470 ? 4.016 -30.068 7.864 1.00 89.12 470 ASN A N 1
ATOM 3805 C CA . ASN A 1 470 ? 5.271 -30.634 8.362 1.00 89.12 470 ASN A CA 1
ATOM 3806 C C . ASN A 1 470 ? 5.339 -32.146 8.173 1.00 89.12 470 ASN A C 1
ATOM 3808 O O . ASN A 1 470 ? 6.383 -32.660 7.778 1.00 89.12 470 ASN A O 1
ATOM 3812 N N . GLN A 1 471 ? 4.256 -32.870 8.455 1.00 88.69 471 GLN A N 1
ATOM 3813 C CA . GLN A 1 471 ? 4.218 -34.320 8.261 1.00 88.69 471 GLN A CA 1
ATOM 3814 C C . GLN A 1 471 ? 4.338 -34.690 6.779 1.00 88.69 471 GLN A C 1
ATOM 3816 O O . GLN A 1 471 ? 5.109 -35.593 6.434 1.00 88.69 471 GLN A O 1
ATOM 3821 N N . GLY A 1 472 ? 3.641 -33.962 5.900 1.00 87.50 472 GLY A N 1
ATOM 3822 C CA . GLY A 1 472 ? 3.758 -34.124 4.451 1.00 87.50 472 GLY A CA 1
ATOM 3823 C C . GLY A 1 472 ? 5.187 -33.889 3.965 1.00 87.50 472 GLY A C 1
ATOM 3824 O O . GLY A 1 472 ? 5.763 -34.740 3.286 1.00 87.50 472 GLY A O 1
ATOM 3825 N N . PHE A 1 473 ? 5.801 -32.791 4.408 1.00 87.12 473 PHE A N 1
ATOM 3826 C CA . PHE A 1 473 ? 7.171 -32.447 4.049 1.00 87.12 473 PHE A CA 1
ATOM 3827 C C . PHE A 1 473 ? 8.186 -33.481 4.545 1.00 87.12 473 PHE A C 1
ATOM 3829 O O . PHE A 1 473 ? 9.004 -33.963 3.761 1.00 87.12 473 PHE A O 1
ATOM 3836 N N . LYS A 1 474 ? 8.093 -33.899 5.817 1.00 87.06 474 LYS A N 1
ATOM 3837 C CA . LYS A 1 474 ? 8.958 -34.948 6.381 1.00 87.06 474 LYS A CA 1
ATOM 3838 C C . LYS A 1 474 ? 8.842 -36.251 5.601 1.00 87.06 474 LYS A C 1
ATOM 3840 O O . LYS A 1 474 ? 9.854 -36.897 5.363 1.00 87.06 474 LYS A O 1
ATOM 3845 N N . THR A 1 475 ? 7.642 -36.620 5.158 1.00 85.69 475 THR A N 1
ATOM 3846 C CA . THR A 1 475 ? 7.417 -37.844 4.374 1.00 85.69 475 THR A CA 1
ATOM 3847 C C . THR A 1 475 ? 8.069 -37.773 2.988 1.00 85.69 475 THR A C 1
ATOM 3849 O O . THR A 1 475 ? 8.701 -38.742 2.564 1.00 85.69 475 THR A O 1
ATOM 3852 N N . GLU A 1 476 ? 7.968 -36.634 2.295 1.00 82.88 476 GLU A N 1
ATOM 3853 C CA . GLU A 1 476 ? 8.564 -36.434 0.963 1.00 82.88 476 GLU A CA 1
ATOM 3854 C C . GLU A 1 476 ? 10.100 -36.341 1.031 1.00 82.88 476 GLU A C 1
ATOM 3856 O O . GLU A 1 476 ? 10.797 -36.948 0.213 1.00 82.88 476 GLU A O 1
ATOM 3861 N N . TYR A 1 477 ? 10.643 -35.665 2.050 1.00 78.00 477 TYR A N 1
ATOM 3862 C CA . TYR A 1 477 ? 12.086 -35.442 2.207 1.00 78.00 477 TYR A CA 1
ATOM 3863 C C . TYR A 1 477 ? 12.835 -36.554 2.955 1.00 78.00 477 TYR A C 1
ATOM 3865 O O . TYR A 1 477 ? 14.065 -36.602 2.885 1.00 78.00 477 TYR A O 1
ATOM 3873 N N . LYS A 1 478 ? 12.139 -37.522 3.572 1.00 70.62 478 LYS A N 1
ATOM 3874 C CA . LYS A 1 478 ? 12.769 -38.676 4.248 1.00 70.62 478 LYS A CA 1
ATOM 3875 C C . LYS A 1 478 ? 13.697 -39.482 3.335 1.00 70.62 478 LYS A C 1
ATOM 3877 O O . LYS A 1 478 ? 14.670 -40.069 3.796 1.00 70.62 478 LYS A O 1
ATOM 3882 N N . LYS A 1 479 ? 13.400 -39.504 2.030 1.00 64.25 479 LYS A N 1
ATOM 3883 C CA . LYS A 1 479 ? 14.154 -40.258 1.015 1.00 64.25 479 LYS A CA 1
ATOM 3884 C C . LYS A 1 479 ? 15.499 -39.624 0.640 1.00 64.25 479 LYS A C 1
ATOM 3886 O O . LYS A 1 479 ? 16.333 -40.320 0.075 1.00 64.25 479 LYS A O 1
ATOM 3891 N N . LYS A 1 480 ? 15.712 -38.335 0.934 1.00 65.81 480 LYS A N 1
ATOM 3892 C CA . LYS A 1 480 ? 16.928 -37.592 0.555 1.00 65.81 480 LYS A CA 1
ATOM 3893 C C . LYS A 1 480 ? 18.028 -37.610 1.633 1.00 65.81 480 LYS A C 1
ATOM 3895 O O . LYS A 1 480 ? 19.147 -37.209 1.339 1.00 65.81 480 LYS A O 1
ATOM 3900 N N . GLY A 1 481 ? 17.737 -38.119 2.838 1.00 60.00 481 GLY A N 1
ATOM 3901 C CA . GLY A 1 481 ? 18.644 -38.057 3.994 1.00 60.00 481 GLY A CA 1
ATOM 3902 C C . GLY A 1 481 ? 18.807 -36.628 4.543 1.00 60.00 481 GLY A C 1
ATOM 3903 O O . GLY A 1 481 ? 18.557 -35.656 3.838 1.00 60.00 481 GLY A O 1
ATOM 3904 N N . GLY A 1 482 ? 19.187 -36.481 5.819 1.00 68.69 482 GLY A N 1
ATOM 3905 C CA . GLY A 1 482 ? 19.492 -35.176 6.434 1.00 68.69 482 GLY A CA 1
ATOM 3906 C C . GLY A 1 482 ? 18.731 -34.872 7.730 1.00 68.69 482 GLY A C 1
ATOM 3907 O O . GLY A 1 482 ? 18.157 -35.758 8.358 1.00 68.69 482 GLY A O 1
ATOM 3908 N N . ILE A 1 483 ? 18.724 -33.596 8.134 1.00 74.69 483 ILE A N 1
ATOM 3909 C CA . ILE A 1 483 ? 18.143 -33.104 9.402 1.00 74.69 483 ILE A CA 1
ATOM 3910 C C . ILE A 1 483 ? 16.605 -33.010 9.405 1.00 74.69 483 ILE A C 1
ATOM 3912 O O . ILE A 1 483 ? 16.025 -32.475 10.347 1.00 74.69 483 ILE A O 1
ATOM 3916 N N . ALA A 1 484 ? 15.932 -33.519 8.369 1.00 72.75 484 ALA A N 1
ATOM 3917 C CA . ALA A 1 484 ? 14.508 -33.286 8.135 1.00 72.75 484 ALA A CA 1
ATOM 3918 C C . ALA A 1 484 ? 13.596 -33.758 9.280 1.00 72.75 484 ALA A C 1
ATOM 3920 O O . ALA A 1 484 ? 12.623 -33.088 9.629 1.00 72.75 484 ALA A O 1
ATOM 3921 N N . ASP A 1 485 ? 13.946 -34.874 9.923 1.00 78.19 485 ASP A N 1
ATOM 3922 C CA . ASP A 1 485 ? 13.206 -35.389 11.078 1.00 78.19 485 ASP A CA 1
ATOM 3923 C C . ASP A 1 485 ? 13.347 -34.478 12.315 1.00 78.19 485 ASP A C 1
ATOM 3925 O O . ASP A 1 485 ? 12.406 -34.371 13.112 1.00 78.19 485 ASP A O 1
ATOM 3929 N N . SER A 1 486 ? 14.470 -33.761 12.427 1.00 80.31 486 SER A N 1
ATOM 3930 C CA . SER A 1 486 ? 14.827 -32.875 13.544 1.00 80.31 486 SER A CA 1
ATOM 3931 C C . SER A 1 486 ? 14.302 -31.441 13.400 1.00 80.31 486 SER A C 1
ATOM 3933 O O . SER A 1 486 ? 14.286 -30.705 14.385 1.00 80.31 486 SER A O 1
ATOM 3935 N N . VAL A 1 487 ? 13.862 -31.033 12.204 1.00 84.75 487 VAL A N 1
ATOM 3936 C CA . VAL A 1 487 ? 13.340 -29.683 11.935 1.00 84.75 487 VAL A CA 1
ATOM 3937 C C . VAL A 1 487 ? 11.807 -29.683 11.961 1.00 84.75 487 VAL A C 1
ATOM 3939 O O . VAL A 1 487 ? 11.155 -30.615 11.488 1.00 84.75 487 VAL A O 1
ATOM 3942 N N . ASN A 1 488 ? 11.209 -28.636 12.535 1.00 87.00 488 ASN A N 1
ATOM 3943 C CA . ASN A 1 488 ? 9.761 -28.426 12.567 1.00 87.00 488 ASN A CA 1
ATOM 3944 C C . ASN A 1 488 ? 9.439 -27.006 12.079 1.00 87.00 488 ASN A C 1
ATOM 3946 O O . ASN A 1 488 ? 9.892 -26.038 12.688 1.00 87.00 488 ASN A O 1
ATOM 3950 N N . ILE A 1 489 ? 8.688 -26.866 10.984 1.00 88.75 489 ILE A N 1
ATOM 3951 C CA . ILE A 1 489 ? 8.457 -25.580 10.309 1.00 88.75 489 ILE A CA 1
ATOM 3952 C C . ILE A 1 489 ? 7.039 -25.100 10.583 1.00 88.75 489 ILE A C 1
ATOM 3954 O O . ILE A 1 489 ? 6.069 -25.715 10.156 1.00 88.75 489 ILE A O 1
ATOM 3958 N N . LYS A 1 490 ? 6.890 -23.959 11.253 1.00 89.62 490 LYS A N 1
ATOM 3959 C CA . LYS A 1 490 ? 5.566 -23.385 11.517 1.00 89.62 490 LYS A CA 1
ATOM 3960 C C . LYS A 1 490 ? 5.186 -22.381 10.428 1.00 89.62 490 LYS A C 1
ATOM 3962 O O . LYS A 1 490 ? 5.691 -21.261 10.424 1.00 89.62 490 LYS A O 1
ATOM 3967 N N . ILE A 1 491 ? 4.309 -22.780 9.506 1.00 90.12 491 ILE A N 1
ATOM 3968 C CA . ILE A 1 491 ? 3.776 -21.923 8.437 1.00 90.12 491 ILE A CA 1
ATOM 3969 C C . ILE A 1 491 ? 2.460 -21.313 8.915 1.00 90.12 491 ILE A C 1
ATOM 3971 O O . ILE A 1 491 ? 1.450 -22.001 9.028 1.00 90.12 491 ILE A O 1
ATOM 3975 N N . LEU A 1 492 ? 2.484 -20.013 9.207 1.00 89.88 492 LEU A N 1
ATOM 3976 C CA . LEU A 1 492 ? 1.414 -19.313 9.921 1.00 89.88 492 LEU A CA 1
ATOM 3977 C C . LEU A 1 492 ? 0.853 -18.154 9.089 1.00 89.88 492 LEU A C 1
ATOM 3979 O O . LEU A 1 492 ? 1.576 -17.519 8.318 1.00 89.88 492 LEU A O 1
ATOM 3983 N N . ASN A 1 493 ? -0.435 -17.836 9.255 1.00 87.50 493 ASN A N 1
ATOM 3984 C CA . ASN A 1 493 ? -1.059 -16.727 8.539 1.00 87.50 493 ASN A CA 1
ATOM 3985 C C . ASN A 1 493 ? -0.627 -15.371 9.125 1.00 87.50 493 ASN A C 1
ATOM 3987 O O . ASN A 1 493 ? -0.962 -15.025 10.261 1.00 87.50 493 ASN A O 1
ATOM 3991 N N . ALA A 1 494 ? 0.037 -14.545 8.314 1.00 80.50 494 ALA A N 1
ATOM 3992 C CA . ALA A 1 494 ? 0.528 -13.232 8.733 1.00 80.50 494 ALA A CA 1
ATOM 3993 C C . ALA A 1 494 ? -0.563 -12.286 9.289 1.00 80.50 494 ALA A C 1
ATOM 3995 O O . ALA A 1 494 ? -0.259 -11.408 10.095 1.00 80.50 494 ALA A O 1
ATOM 3996 N N . GLY A 1 495 ? -1.828 -12.441 8.882 1.00 77.00 495 GLY A N 1
ATOM 3997 C CA . GLY A 1 495 ? -2.943 -11.609 9.349 1.00 77.00 495 GLY A CA 1
ATOM 3998 C C . GLY A 1 495 ? -3.436 -11.939 10.764 1.00 77.00 495 GLY A C 1
ATOM 3999 O O . GLY A 1 495 ? -3.932 -11.053 11.460 1.00 77.00 495 GLY A O 1
ATOM 4000 N N . ALA A 1 496 ? -3.288 -13.188 11.220 1.00 80.81 496 ALA A N 1
ATOM 4001 C CA . ALA A 1 496 ? -3.779 -13.622 12.532 1.00 80.81 496 ALA A CA 1
ATOM 4002 C C . ALA A 1 496 ? -2.732 -13.442 13.648 1.00 80.81 496 ALA A C 1
ATOM 4004 O O . ALA A 1 496 ? -3.082 -13.026 14.755 1.00 80.81 496 ALA A O 1
ATOM 4005 N N . TRP A 1 497 ? -1.447 -13.653 13.352 1.00 80.75 497 TRP A N 1
ATOM 4006 C CA . TRP A 1 497 ? -0.379 -13.805 14.354 1.00 80.75 497 TRP A CA 1
ATOM 4007 C C . TRP A 1 497 ? 0.295 -12.503 14.838 1.00 80.75 497 TRP A C 1
ATOM 4009 O O . TRP A 1 497 ? 1.127 -12.562 15.739 1.00 80.75 497 TRP A O 1
ATOM 4019 N N . SER A 1 498 ? -0.152 -11.336 14.345 1.00 62.66 498 SER A N 1
ATOM 4020 C CA . SER A 1 498 ? 0.395 -9.985 14.612 1.00 62.66 498 SER A CA 1
ATOM 4021 C C . SER A 1 498 ? 1.836 -9.765 14.120 1.00 62.66 498 SER A C 1
ATOM 4023 O O . SER A 1 498 ? 2.713 -10.604 14.287 1.00 62.66 498 SER A O 1
ATOM 4025 N N . ARG A 1 499 ? 2.084 -8.602 13.501 1.00 60.50 499 ARG A N 1
ATOM 4026 C CA . ARG A 1 499 ? 3.370 -8.233 12.886 1.00 60.50 499 ARG A CA 1
ATOM 4027 C C . ARG A 1 499 ? 4.295 -7.562 13.905 1.00 60.50 499 ARG A C 1
ATOM 4029 O O . ARG A 1 499 ? 3.905 -6.554 14.484 1.00 60.50 499 ARG A O 1
ATOM 4036 N N . ALA A 1 500 ? 5.530 -8.040 14.035 1.00 52.19 500 ALA A N 1
ATOM 4037 C CA . ALA A 1 500 ? 6.654 -7.154 14.321 1.00 52.19 500 ALA A CA 1
ATOM 4038 C C . ALA A 1 500 ? 7.147 -6.619 12.966 1.00 52.19 500 ALA A C 1
ATOM 4040 O O . ALA A 1 500 ? 7.408 -7.398 12.051 1.00 52.19 500 ALA A O 1
ATOM 4041 N N . SER A 1 501 ? 7.204 -5.299 12.792 1.00 48.47 501 SER A N 1
ATOM 4042 C CA . SER A 1 501 ? 7.683 -4.669 11.549 1.00 48.47 501 SER A CA 1
ATOM 4043 C C . SER A 1 501 ? 9.197 -4.793 11.354 1.00 48.47 501 SER A C 1
ATOM 4045 O O . SER A 1 501 ? 9.699 -4.517 10.266 1.00 48.47 501 SER A O 1
ATOM 4047 N N . GLU A 1 502 ? 9.931 -5.197 12.390 1.00 52.34 502 GLU A N 1
ATOM 4048 C CA . GLU A 1 502 ? 11.386 -5.278 12.360 1.00 52.34 502 GLU A CA 1
ATOM 4049 C C . GLU A 1 502 ? 11.858 -6.577 11.704 1.00 52.34 502 GLU A C 1
ATOM 4051 O O . GLU A 1 502 ? 11.818 -7.665 12.281 1.00 52.34 502 GLU A O 1
ATOM 4056 N N . ARG A 1 503 ? 12.346 -6.441 10.469 1.00 61.66 503 ARG A N 1
ATOM 4057 C CA . ARG A 1 503 ? 13.148 -7.469 9.809 1.00 61.66 503 ARG A CA 1
ATOM 4058 C C . ARG A 1 503 ? 14.547 -7.425 10.404 1.00 61.66 503 ARG A C 1
ATOM 4060 O O . ARG A 1 503 ? 15.337 -6.560 10.041 1.00 61.66 503 ARG A O 1
ATOM 4067 N N . ILE A 1 504 ? 14.844 -8.350 11.306 1.00 64.31 504 ILE A N 1
ATOM 4068 C CA . ILE A 1 504 ? 16.208 -8.544 11.793 1.00 64.31 504 ILE A CA 1
ATOM 4069 C C . ILE A 1 504 ? 16.832 -9.654 10.939 1.00 64.31 504 ILE A C 1
ATOM 4071 O O . ILE A 1 504 ? 16.410 -10.806 11.074 1.00 64.31 504 ILE A O 1
ATOM 4075 N N . PRO A 1 505 ? 17.770 -9.335 10.026 1.00 64.19 505 PRO A N 1
ATOM 4076 C CA . PRO A 1 505 ? 18.501 -10.362 9.302 1.00 64.19 505 PRO A CA 1
ATOM 4077 C C . PRO A 1 505 ? 19.352 -11.145 10.303 1.00 64.19 505 PRO A C 1
ATOM 4079 O O . PRO A 1 505 ? 20.067 -10.556 11.114 1.00 64.19 505 PRO A O 1
ATOM 4082 N N . VAL A 1 506 ? 19.252 -12.471 10.266 1.00 71.69 506 VAL A N 1
ATOM 4083 C CA . VAL A 1 506 ? 20.076 -13.359 11.087 1.00 71.69 506 VAL A CA 1
ATOM 4084 C C . VAL A 1 506 ? 20.726 -14.382 10.174 1.00 71.69 506 VAL A C 1
ATOM 4086 O O . VAL A 1 506 ? 20.031 -15.007 9.379 1.00 71.69 506 VAL A O 1
ATOM 4089 N N . SER A 1 507 ? 22.041 -14.545 10.294 1.00 75.06 507 SER A N 1
ATOM 4090 C CA . SER A 1 507 ? 22.777 -15.632 9.646 1.00 75.06 507 SER A CA 1
ATOM 4091 C C . SER A 1 507 ? 22.486 -16.942 10.372 1.00 75.06 507 SER A C 1
ATOM 4093 O O . SER A 1 507 ? 22.586 -16.999 11.603 1.00 75.06 507 SER A O 1
ATOM 4095 N N . LEU A 1 508 ? 22.098 -17.979 9.632 1.00 80.06 508 LEU A N 1
ATOM 4096 C CA . LEU A 1 508 ? 21.789 -19.286 10.204 1.00 80.06 508 LEU A CA 1
ATOM 4097 C C . LEU A 1 508 ? 22.976 -20.244 10.011 1.00 80.06 508 LEU A C 1
ATOM 4099 O O . LEU A 1 508 ? 23.806 -20.033 9.133 1.00 80.06 508 LEU A O 1
ATOM 4103 N N . PRO A 1 509 ? 23.083 -21.310 10.823 1.00 81.62 509 PRO A N 1
ATOM 4104 C CA . PRO A 1 509 ? 23.987 -22.417 10.525 1.00 81.62 509 PRO A CA 1
ATOM 4105 C C . PRO A 1 509 ? 23.727 -22.990 9.127 1.00 81.62 509 PRO A C 1
ATOM 4107 O O . PRO A 1 509 ? 22.567 -23.116 8.723 1.00 81.62 509 PRO A O 1
ATOM 4110 N N . THR A 1 510 ? 24.792 -23.375 8.421 1.00 79.38 510 THR A N 1
ATOM 4111 C CA . THR A 1 510 ? 24.740 -23.867 7.034 1.00 79.38 510 THR A CA 1
ATOM 4112 C C . THR A 1 510 ? 23.757 -25.026 6.867 1.00 79.38 510 THR A C 1
ATOM 4114 O O . THR A 1 510 ? 23.009 -25.064 5.896 1.00 79.38 510 THR A O 1
ATOM 4117 N N . GLU A 1 511 ? 23.646 -25.911 7.864 1.00 79.31 511 GLU A N 1
ATOM 4118 C CA . GLU A 1 511 ? 22.717 -27.045 7.827 1.00 79.31 511 GLU A CA 1
ATOM 4119 C C . GLU A 1 511 ? 21.241 -26.614 7.752 1.00 79.31 511 GLU A C 1
ATOM 4121 O O . GLU A 1 511 ? 20.411 -27.347 7.217 1.00 79.31 511 GLU A O 1
ATOM 4126 N N . LEU A 1 512 ? 20.897 -25.439 8.295 1.00 82.62 512 LEU A N 1
ATOM 4127 C CA . LEU A 1 512 ? 19.555 -24.857 8.207 1.00 82.62 512 LEU A CA 1
ATOM 4128 C C . LEU A 1 512 ? 19.377 -24.005 6.943 1.00 82.62 512 LEU A C 1
ATOM 4130 O O . LEU A 1 512 ? 18.281 -24.008 6.382 1.00 82.62 512 LEU A O 1
ATOM 4134 N N . GLU A 1 513 ? 20.420 -23.301 6.489 1.00 83.00 513 GLU A N 1
ATOM 4135 C CA . GLU A 1 513 ? 20.381 -22.514 5.244 1.00 83.00 513 GLU A CA 1
ATOM 4136 C C . GLU A 1 513 ? 20.145 -23.409 4.022 1.00 83.00 513 GLU A C 1
ATOM 4138 O O . GLU A 1 513 ? 19.267 -23.108 3.213 1.00 83.00 513 GLU A O 1
ATOM 4143 N N . ASP A 1 514 ? 20.809 -24.566 3.958 1.00 82.00 514 ASP A N 1
ATOM 4144 C CA . ASP A 1 514 ? 20.628 -25.558 2.888 1.00 82.00 514 ASP A CA 1
ATOM 4145 C C . ASP A 1 514 ? 19.214 -26.168 2.878 1.00 82.00 514 ASP A C 1
ATOM 4147 O O . ASP A 1 514 ? 18.730 -26.666 1.857 1.00 82.00 514 ASP A O 1
ATOM 4151 N N . TYR A 1 515 ? 18.522 -26.126 4.019 1.00 82.94 515 TYR A N 1
ATOM 4152 C CA . TYR A 1 515 ? 17.195 -26.710 4.182 1.00 82.94 515 TYR A CA 1
ATOM 4153 C C . TYR A 1 515 ? 16.066 -25.776 3.716 1.00 82.94 515 TYR A C 1
ATOM 4155 O O . TYR A 1 515 ? 15.034 -2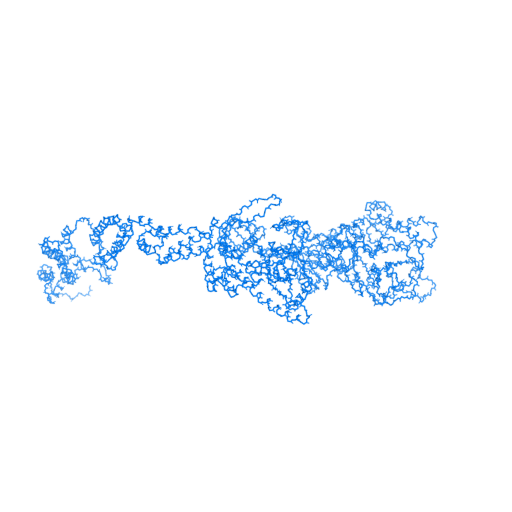6.251 3.235 1.00 82.94 515 TYR A O 1
ATOM 4163 N N . ILE A 1 516 ? 16.253 -24.453 3.817 1.00 87.50 516 ILE A N 1
ATOM 4164 C CA . ILE A 1 516 ? 15.237 -23.434 3.493 1.00 87.50 516 ILE A CA 1
ATOM 4165 C C . ILE A 1 516 ? 14.714 -23.543 2.046 1.00 87.50 516 ILE A C 1
ATOM 4167 O O . ILE A 1 516 ? 13.489 -23.602 1.881 1.00 87.50 516 ILE A O 1
ATOM 4171 N N . PRO A 1 517 ? 15.562 -23.636 0.999 1.00 87.62 517 PRO A N 1
ATOM 4172 C CA . PRO A 1 517 ? 15.088 -23.738 -0.382 1.00 87.62 517 PRO A CA 1
ATOM 4173 C C . PRO A 1 517 ? 14.180 -24.950 -0.621 1.00 87.62 517 PRO A C 1
ATOM 4175 O O . PRO A 1 517 ? 13.184 -24.843 -1.337 1.00 87.62 517 PRO A O 1
ATOM 4178 N N . GLY A 1 518 ? 14.472 -26.085 0.027 1.00 86.94 518 GLY A N 1
ATOM 4179 C CA . GLY A 1 518 ? 13.657 -27.298 -0.087 1.00 86.94 518 GLY A CA 1
ATOM 4180 C C . GLY A 1 518 ? 12.253 -27.137 0.502 1.00 86.94 518 GLY A C 1
ATOM 4181 O O . GLY A 1 518 ? 11.279 -27.644 -0.055 1.00 86.94 518 GLY A O 1
ATOM 4182 N N . VAL A 1 519 ? 12.127 -26.375 1.592 1.00 88.19 519 VAL A N 1
ATOM 4183 C CA . VAL A 1 519 ? 10.827 -26.021 2.185 1.00 88.19 519 VAL A CA 1
ATOM 4184 C C . VAL A 1 519 ? 10.033 -25.105 1.258 1.00 88.19 519 VAL A C 1
ATOM 4186 O O . VAL A 1 519 ? 8.833 -25.306 1.059 1.00 88.19 519 VAL A O 1
ATOM 4189 N N . GLU A 1 520 ? 10.692 -24.097 0.685 1.00 89.69 520 GLU A N 1
ATOM 4190 C CA . GLU A 1 520 ? 10.053 -23.145 -0.225 1.00 89.69 520 GLU A CA 1
ATOM 4191 C C . GLU A 1 520 ? 9.563 -23.815 -1.508 1.00 89.69 520 GLU A C 1
ATOM 4193 O O . GLU A 1 520 ? 8.472 -23.497 -1.986 1.00 89.69 520 GLU A O 1
ATOM 4198 N N . GLU A 1 521 ? 10.333 -24.759 -2.045 1.00 88.12 521 GLU A N 1
ATOM 4199 C CA . GLU A 1 521 ? 9.949 -25.557 -3.206 1.00 88.12 521 GLU A CA 1
ATOM 4200 C C . GLU A 1 521 ? 8.739 -26.453 -2.904 1.00 88.12 521 GLU A C 1
ATOM 4202 O O . GLU A 1 521 ? 7.745 -26.403 -3.636 1.00 88.12 521 GLU A O 1
ATOM 4207 N N . PHE A 1 522 ? 8.771 -27.204 -1.794 1.00 88.75 522 PHE A N 1
ATOM 4208 C CA . PHE A 1 522 ? 7.644 -28.032 -1.351 1.00 88.75 522 PHE A CA 1
ATOM 4209 C C . PHE A 1 522 ? 6.364 -27.206 -1.177 1.00 88.75 522 PHE A C 1
ATOM 4211 O O . PHE A 1 522 ? 5.290 -27.590 -1.648 1.00 88.75 522 PHE A O 1
ATOM 4218 N N . TYR A 1 523 ? 6.467 -26.039 -0.537 1.00 90.19 523 TYR A N 1
ATOM 4219 C CA . TYR A 1 523 ? 5.309 -25.180 -0.314 1.00 90.19 523 TYR A CA 1
ATOM 4220 C C . TYR A 1 523 ? 4.769 -24.586 -1.619 1.00 90.19 523 TYR A C 1
ATOM 4222 O O . TYR A 1 523 ? 3.558 -24.589 -1.832 1.00 90.19 523 TYR A O 1
ATOM 4230 N N . ARG A 1 524 ? 5.650 -24.122 -2.516 1.00 89.06 524 ARG A N 1
ATOM 4231 C CA . ARG A 1 524 ? 5.274 -23.557 -3.824 1.00 89.06 524 ARG A CA 1
ATOM 4232 C C . ARG A 1 524 ? 4.565 -24.580 -4.709 1.00 89.06 524 ARG A C 1
ATOM 4234 O O . ARG A 1 524 ? 3.616 -24.223 -5.398 1.00 89.06 524 ARG A O 1
ATOM 4241 N N . LYS A 1 525 ? 4.997 -25.844 -4.662 1.00 87.69 525 LYS A N 1
ATOM 4242 C CA . LYS A 1 525 ? 4.371 -26.962 -5.384 1.00 87.69 525 LYS A CA 1
ATOM 4243 C C . LYS A 1 525 ? 2.937 -27.225 -4.915 1.00 87.69 525 LYS A C 1
ATOM 4245 O O . LYS A 1 525 ? 2.072 -27.501 -5.739 1.00 87.69 525 LYS A O 1
ATOM 4250 N N . ASN A 1 526 ? 2.679 -27.108 -3.611 1.00 86.00 526 ASN A N 1
ATOM 4251 C CA . ASN A 1 526 ? 1.371 -27.406 -3.017 1.00 86.00 526 ASN A CA 1
ATOM 4252 C C . ASN A 1 526 ? 0.438 -26.184 -2.928 1.00 86.00 526 ASN A C 1
ATOM 4254 O O . ASN A 1 526 ? -0.775 -26.341 -2.784 1.00 86.00 526 ASN A O 1
ATOM 4258 N N . HIS A 1 527 ? 0.978 -24.964 -3.016 1.00 86.31 527 HIS A N 1
ATOM 4259 C CA . HIS A 1 527 ? 0.220 -23.721 -2.892 1.00 86.31 527 HIS A CA 1
ATOM 4260 C C . HIS A 1 527 ? 0.679 -22.664 -3.910 1.00 86.31 527 HIS A C 1
ATOM 4262 O O . HIS A 1 527 ? 1.672 -21.964 -3.705 1.00 86.31 527 HIS A O 1
ATOM 4268 N N . SER A 1 528 ? -0.101 -22.478 -4.978 1.00 82.88 528 SER A N 1
ATOM 4269 C CA . SER A 1 528 ? 0.117 -21.420 -5.973 1.00 82.88 528 SER A CA 1
ATOM 4270 C C . SER A 1 528 ? -0.345 -20.048 -5.463 1.00 82.88 528 SER A C 1
ATOM 4272 O O . SER A 1 528 ? -1.391 -19.931 -4.824 1.00 82.88 528 SER A O 1
ATOM 4274 N N . GLY A 1 529 ? 0.415 -18.992 -5.766 1.00 80.62 529 GLY A N 1
ATOM 4275 C CA . GLY A 1 529 ? 0.046 -17.605 -5.439 1.00 80.62 529 GLY A CA 1
ATOM 4276 C C . GLY A 1 529 ? 0.321 -17.169 -3.993 1.00 80.62 529 GLY A C 1
ATOM 4277 O O . GLY A 1 529 ? -0.100 -16.087 -3.591 1.00 80.62 529 GLY A O 1
ATOM 4278 N N . ARG A 1 530 ? 1.030 -17.979 -3.193 1.00 84.19 530 ARG A N 1
ATOM 4279 C CA . ARG A 1 530 ? 1.451 -17.628 -1.825 1.00 84.19 530 ARG A CA 1
ATOM 4280 C C . ARG A 1 530 ? 2.972 -17.518 -1.738 1.00 84.19 530 ARG A C 1
ATOM 4282 O O . ARG A 1 530 ? 3.688 -18.306 -2.346 1.00 84.19 530 ARG A O 1
ATOM 4289 N N . LYS A 1 531 ? 3.467 -16.561 -0.948 1.00 80.00 531 LYS A N 1
ATOM 4290 C CA . LYS A 1 531 ? 4.902 -16.355 -0.695 1.00 80.00 531 LYS A CA 1
ATOM 4291 C C . LYS A 1 531 ? 5.209 -16.558 0.785 1.00 80.00 531 LYS A C 1
ATOM 4293 O O . LYS A 1 531 ? 4.555 -15.951 1.633 1.00 80.00 531 LYS A O 1
ATOM 4298 N N . LEU A 1 532 ? 6.205 -17.392 1.082 1.00 86.75 532 LEU A N 1
ATOM 4299 C CA . LEU A 1 532 ? 6.702 -17.576 2.443 1.00 86.75 532 LEU A CA 1
ATOM 4300 C C . LEU A 1 532 ? 7.561 -16.382 2.872 1.00 86.75 532 LEU A C 1
ATOM 4302 O O . LEU A 1 532 ? 8.258 -15.765 2.065 1.00 86.75 532 LEU A O 1
ATOM 4306 N N . GLN A 1 533 ? 7.480 -16.051 4.157 1.00 83.69 533 GLN A N 1
ATOM 4307 C CA . GLN A 1 533 ? 8.317 -15.046 4.801 1.00 83.69 533 GLN A CA 1
ATOM 4308 C C . GLN A 1 533 ? 8.876 -15.648 6.087 1.00 83.69 533 GLN A C 1
ATOM 4310 O O . GLN A 1 533 ? 8.114 -16.039 6.972 1.00 83.69 533 GLN A O 1
ATOM 4315 N N . TRP A 1 534 ? 10.200 -15.731 6.185 1.00 84.25 534 TRP A N 1
ATOM 4316 C CA . TRP A 1 534 ? 10.872 -16.346 7.324 1.00 84.25 534 TRP A CA 1
ATOM 4317 C C . TRP A 1 534 ? 10.983 -15.375 8.499 1.00 84.25 534 TRP A C 1
ATOM 4319 O O . TRP A 1 534 ? 11.482 -14.259 8.359 1.00 84.25 534 TRP A O 1
ATOM 4329 N N . HIS A 1 535 ? 10.525 -15.808 9.675 1.00 80.81 535 HIS A N 1
ATOM 4330 C CA . HIS A 1 535 ? 10.531 -15.004 10.898 1.00 80.81 535 HIS A CA 1
ATOM 4331 C C . HIS A 1 535 ? 11.461 -15.612 11.963 1.00 80.81 535 HIS A C 1
ATOM 4333 O O . HIS A 1 535 ? 11.023 -16.165 12.978 1.00 80.81 535 HIS A O 1
ATOM 4339 N N . HIS A 1 536 ? 12.773 -15.487 11.750 1.00 79.50 536 HIS A N 1
ATOM 4340 C CA . HIS A 1 536 ? 13.794 -16.166 12.563 1.00 79.50 536 HIS A CA 1
ATOM 4341 C C . HIS A 1 536 ? 13.781 -15.784 14.053 1.00 79.50 536 HIS A C 1
ATOM 4343 O O . HIS A 1 536 ? 14.060 -16.630 14.895 1.00 79.50 536 HIS A O 1
ATOM 4349 N N . LEU A 1 537 ? 13.353 -14.569 14.420 1.00 74.12 537 LEU A N 1
ATOM 4350 C CA . LEU A 1 537 ? 13.263 -14.127 15.827 1.00 74.12 537 LEU A CA 1
ATOM 4351 C C . LEU A 1 537 ? 12.331 -14.980 16.704 1.00 74.12 537 LEU A C 1
ATOM 4353 O O . LEU A 1 537 ? 12.465 -14.986 17.926 1.00 74.12 537 LEU A O 1
ATOM 4357 N N . MET A 1 538 ? 11.371 -15.674 16.089 1.00 76.00 538 MET A N 1
ATOM 4358 C CA . MET A 1 538 ? 10.420 -16.549 16.783 1.00 76.00 538 MET A CA 1
ATOM 4359 C C . MET A 1 538 ? 10.812 -18.026 16.679 1.00 76.00 538 MET A C 1
ATOM 4361 O O . MET A 1 538 ? 10.112 -18.882 17.212 1.00 76.00 538 MET A O 1
ATOM 4365 N N . SER A 1 539 ? 11.928 -18.325 16.011 1.00 80.50 539 SER A N 1
ATOM 4366 C CA . SER A 1 539 ? 12.462 -19.677 15.882 1.00 80.50 539 SER A CA 1
ATOM 4367 C C . SER A 1 539 ? 13.265 -20.058 17.128 1.00 80.50 539 SER A C 1
ATOM 4369 O O . SER A 1 539 ? 13.976 -19.235 17.717 1.00 80.50 539 SER A O 1
ATOM 4371 N N . ASN A 1 540 ? 13.158 -21.319 17.531 1.00 80.75 540 ASN A N 1
ATOM 4372 C CA . ASN A 1 540 ? 13.929 -21.922 18.610 1.00 80.75 540 ASN A CA 1
ATOM 4373 C C . ASN A 1 540 ? 14.590 -23.219 18.133 1.00 80.75 540 ASN A C 1
ATOM 4375 O O . ASN A 1 540 ? 14.158 -23.839 17.164 1.00 80.75 540 ASN A O 1
ATOM 4379 N N . GLY A 1 541 ? 15.640 -23.632 18.834 1.00 82.75 541 GLY A N 1
ATOM 4380 C CA . GLY A 1 541 ? 16.341 -24.875 18.544 1.00 82.75 541 GLY A CA 1
ATOM 4381 C C . GLY A 1 541 ? 16.988 -25.470 19.785 1.00 82.75 541 GLY A C 1
ATOM 4382 O O . GLY A 1 541 ? 17.180 -24.788 20.799 1.00 82.75 541 GLY A O 1
ATOM 4383 N N . VAL A 1 542 ? 17.314 -26.758 19.691 1.00 84.19 542 VAL A N 1
ATOM 4384 C CA . VAL A 1 542 ? 18.135 -27.466 20.673 1.00 84.19 542 VAL A CA 1
ATOM 4385 C C . VAL A 1 542 ? 19.493 -27.729 20.043 1.00 84.19 542 VAL A C 1
ATOM 4387 O O . VAL A 1 542 ? 19.568 -28.368 18.999 1.00 84.19 542 VAL A O 1
ATOM 4390 N N . ILE A 1 543 ? 20.551 -27.231 20.675 1.00 81.69 543 ILE A N 1
ATOM 4391 C CA . ILE A 1 543 ? 21.931 -27.412 20.222 1.00 81.69 543 ILE A CA 1
ATOM 4392 C C . ILE A 1 543 ? 22.669 -28.234 21.272 1.00 81.69 543 ILE A C 1
ATOM 4394 O O . ILE A 1 543 ? 22.649 -27.888 22.453 1.00 81.69 543 ILE A O 1
ATOM 4398 N N . THR A 1 544 ? 23.340 -29.308 20.864 1.00 84.81 544 THR A N 1
ATOM 4399 C CA . THR A 1 544 ? 24.198 -30.074 21.774 1.00 84.81 544 THR A CA 1
ATOM 4400 C C . THR A 1 544 ? 25.561 -29.394 21.887 1.00 84.81 544 THR A C 1
ATOM 4402 O O . THR A 1 544 ? 26.340 -29.366 20.939 1.00 84.81 544 THR A O 1
ATOM 4405 N N . PHE A 1 545 ? 25.861 -28.869 23.070 1.00 83.56 545 PHE A N 1
ATOM 4406 C CA . PHE A 1 545 ? 27.134 -28.257 23.429 1.00 83.56 545 PHE A CA 1
ATOM 4407 C C . PHE A 1 545 ? 28.023 -29.264 24.157 1.00 83.56 545 PHE A C 1
ATOM 4409 O O . PHE A 1 545 ? 27.652 -29.791 25.209 1.00 83.56 545 PHE A O 1
ATOM 4416 N N . ALA A 1 546 ? 29.194 -29.548 23.596 1.00 82.56 546 ALA A N 1
ATOM 4417 C CA . ALA A 1 546 ? 30.181 -30.441 24.186 1.00 82.56 546 ALA A CA 1
ATOM 4418 C C . ALA A 1 546 ? 31.401 -29.637 24.639 1.00 82.56 546 ALA A C 1
ATOM 4420 O O . ALA A 1 546 ? 31.938 -28.859 23.858 1.00 82.56 546 ALA A O 1
ATOM 4421 N N . ASN A 1 547 ? 31.841 -29.856 25.876 1.00 82.62 547 ASN A N 1
ATOM 4422 C CA . ASN A 1 547 ? 33.056 -29.266 26.434 1.00 82.62 547 ASN A CA 1
ATOM 4423 C C . ASN A 1 547 ? 33.802 -30.285 27.314 1.00 82.62 547 ASN A C 1
ATOM 4425 O O . ASN A 1 547 ? 33.420 -31.459 27.393 1.00 82.62 547 ASN A O 1
ATOM 4429 N N . LYS A 1 548 ? 34.853 -29.840 28.013 1.00 83.12 548 LYS A N 1
ATOM 4430 C CA . LYS A 1 548 ? 35.641 -30.688 28.931 1.00 83.12 548 LYS A CA 1
ATOM 4431 C C . LYS A 1 548 ? 34.812 -31.284 30.075 1.00 83.12 548 LYS A C 1
ATOM 4433 O O . LYS A 1 548 ? 35.086 -32.398 30.523 1.00 83.12 548 LYS A O 1
ATOM 4438 N N . SER A 1 549 ? 33.794 -30.563 30.537 1.00 79.75 549 SER A N 1
ATOM 4439 C CA . SER A 1 549 ? 32.943 -30.949 31.668 1.00 79.75 549 SER A CA 1
ATOM 4440 C C . SER A 1 549 ? 31.826 -31.934 31.297 1.00 79.75 549 SER A C 1
ATOM 4442 O O . SER A 1 549 ? 31.336 -32.661 32.169 1.00 79.75 549 SER A O 1
ATOM 4444 N N . GLY A 1 550 ? 31.413 -32.000 30.027 1.00 84.06 550 GLY A N 1
ATOM 4445 C CA . GLY A 1 550 ? 30.354 -32.905 29.588 1.00 84.06 550 GLY A CA 1
ATOM 4446 C C . GLY A 1 550 ? 29.688 -32.539 28.262 1.00 84.06 550 GLY A C 1
ATOM 4447 O O . GLY A 1 550 ? 30.192 -31.747 27.472 1.00 84.06 550 GLY A O 1
ATOM 4448 N N . ARG A 1 551 ? 28.524 -33.151 28.012 1.00 85.56 551 ARG A N 1
ATOM 4449 C CA . ARG A 1 551 ? 27.648 -32.829 26.871 1.00 85.56 551 ARG A CA 1
ATOM 4450 C C . ARG A 1 551 ? 26.305 -32.317 27.368 1.00 85.56 551 ARG A C 1
ATOM 4452 O O . ARG A 1 551 ? 25.632 -33.013 28.129 1.00 85.56 551 ARG A O 1
ATOM 4459 N N . PHE A 1 552 ? 25.905 -31.136 26.922 1.00 85.31 552 PHE A N 1
ATOM 4460 C CA . PHE A 1 552 ? 24.716 -30.439 27.395 1.00 85.31 552 PHE A CA 1
ATOM 4461 C C . PHE A 1 552 ? 23.822 -30.026 26.232 1.00 85.31 552 PHE A C 1
ATOM 4463 O O . PHE A 1 552 ? 24.294 -29.430 25.273 1.00 85.31 552 PHE A O 1
ATOM 4470 N N . ASP A 1 553 ? 22.523 -30.278 26.343 1.00 85.56 553 ASP A N 1
ATOM 4471 C CA . ASP A 1 553 ? 21.550 -29.820 25.351 1.00 85.56 553 ASP A CA 1
ATOM 4472 C C . ASP A 1 553 ? 21.067 -28.417 25.724 1.00 85.56 553 ASP A C 1
ATOM 4474 O O . ASP A 1 553 ? 20.479 -28.209 26.791 1.00 85.56 553 ASP A O 1
ATOM 4478 N N . LEU A 1 554 ? 21.331 -27.442 24.859 1.00 80.94 554 LEU A N 1
ATOM 4479 C CA . LEU A 1 554 ? 20.997 -26.036 25.050 1.00 80.94 554 LEU A CA 1
ATOM 4480 C C . LEU A 1 554 ? 19.732 -25.702 24.257 1.00 80.94 554 LEU A C 1
ATOM 4482 O O . LEU A 1 554 ? 19.740 -25.762 23.033 1.00 80.94 554 LEU A O 1
ATOM 4486 N N . GLU A 1 555 ? 18.652 -25.312 24.934 1.00 76.88 555 GLU A N 1
ATOM 4487 C CA . GLU A 1 555 ? 17.489 -24.728 24.252 1.00 76.88 555 GLU A CA 1
ATOM 4488 C C . GLU A 1 555 ? 17.694 -23.219 24.129 1.00 76.88 555 GLU A C 1
ATOM 4490 O O . GLU A 1 555 ? 17.736 -22.525 25.152 1.00 76.88 555 GLU A O 1
ATOM 4495 N N . SER A 1 556 ? 17.795 -22.701 22.905 1.00 67.25 556 SER A N 1
ATOM 4496 C CA . SER A 1 556 ? 17.973 -21.268 22.650 1.00 67.25 556 SER A CA 1
ATOM 4497 C C . SER A 1 556 ? 16.970 -20.743 21.626 1.00 67.25 556 SER A C 1
ATOM 4499 O O . SER A 1 556 ? 16.545 -21.457 20.719 1.00 67.25 556 SER A O 1
ATOM 4501 N N . LEU A 1 557 ? 16.598 -19.472 21.787 1.00 59.66 557 LEU A N 1
ATOM 4502 C CA . LEU A 1 557 ? 16.025 -18.669 20.709 1.00 59.66 557 LEU A CA 1
ATOM 4503 C C . LEU A 1 557 ? 17.162 -18.115 19.850 1.00 59.66 557 LEU A C 1
ATOM 4505 O O . LEU A 1 557 ? 18.281 -17.944 20.340 1.00 59.66 557 LEU A O 1
ATOM 4509 N N . VAL A 1 558 ? 16.842 -17.773 18.604 1.00 54.72 558 VAL A N 1
ATOM 4510 C CA . VAL A 1 558 ? 17.752 -17.058 17.695 1.00 54.72 558 VAL A CA 1
ATOM 4511 C C . VAL A 1 558 ? 18.122 -15.660 18.238 1.00 54.72 558 VAL A C 1
ATOM 4513 O O . VAL A 1 558 ? 19.200 -15.152 17.954 1.00 54.72 558 VAL A O 1
ATOM 4516 N N . ALA A 1 559 ? 17.280 -15.060 19.091 1.00 51.84 559 ALA A N 1
ATOM 4517 C CA . ALA A 1 559 ? 17.533 -13.781 19.762 1.00 51.84 559 ALA A CA 1
ATOM 4518 C C . ALA A 1 559 ? 17.248 -13.840 21.281 1.00 51.84 559 ALA A C 1
ATOM 4520 O O . ALA A 1 559 ? 16.353 -14.556 21.732 1.00 51.84 559 ALA A O 1
ATOM 4521 N N . PHE A 1 560 ? 17.973 -13.030 22.068 1.00 53.59 560 PHE A N 1
ATOM 4522 C CA . PHE A 1 560 ? 17.816 -12.836 23.527 1.00 53.59 560 PHE A CA 1
ATOM 4523 C C . PHE A 1 560 ? 18.220 -14.022 24.434 1.00 53.59 560 PHE A C 1
ATOM 4525 O O . PHE A 1 560 ? 17.441 -14.471 25.285 1.00 53.59 560 PHE A O 1
ATOM 4532 N N . ALA A 1 561 ? 19.462 -14.506 24.317 1.00 55.03 561 ALA A N 1
ATOM 4533 C CA . ALA A 1 561 ? 20.012 -15.499 25.245 1.00 55.03 561 ALA A CA 1
ATOM 4534 C C . ALA A 1 561 ? 20.150 -14.942 26.682 1.00 55.03 561 ALA A C 1
ATOM 4536 O O . ALA A 1 561 ? 20.540 -13.794 26.904 1.00 55.03 561 ALA A O 1
ATOM 4537 N N . LYS A 1 562 ? 19.841 -15.760 27.698 1.00 56.44 562 LYS A N 1
ATOM 4538 C CA . LYS A 1 562 ? 20.043 -15.390 29.113 1.00 56.44 562 LYS A CA 1
ATOM 4539 C C . LYS A 1 562 ? 21.538 -15.255 29.445 1.00 56.44 562 LYS A C 1
ATOM 4541 O O . LYS A 1 562 ? 22.191 -16.260 29.707 1.00 56.44 562 LYS A O 1
ATOM 4546 N N . LEU A 1 563 ? 22.025 -14.020 29.588 1.00 56.84 563 LEU A N 1
ATOM 4547 C CA . LEU A 1 563 ? 23.417 -13.700 29.966 1.00 56.84 563 LEU A CA 1
ATOM 4548 C C . LEU A 1 563 ? 23.870 -14.268 31.324 1.00 56.84 563 LEU A C 1
ATOM 4550 O O . LEU A 1 563 ? 25.055 -14.459 31.556 1.00 56.84 563 LEU A O 1
ATOM 4554 N N . LYS A 1 564 ? 22.936 -14.583 32.235 1.00 54.06 564 LYS A N 1
ATOM 4555 C CA . LYS A 1 564 ? 23.260 -15.076 33.591 1.00 54.06 564 LYS A CA 1
ATOM 4556 C C . LYS A 1 564 ? 23.885 -16.477 33.634 1.00 54.06 564 LYS A C 1
ATOM 4558 O O . LYS A 1 564 ? 24.269 -16.930 34.707 1.00 54.06 564 LYS A O 1
ATOM 4563 N N . ARG A 1 565 ? 23.919 -17.203 32.517 1.00 58.75 565 ARG A N 1
ATOM 4564 C CA . ARG A 1 565 ? 24.519 -18.538 32.425 1.00 58.75 565 ARG A CA 1
ATOM 4565 C C . ARG A 1 565 ? 25.658 -18.439 31.415 1.00 58.75 565 ARG A C 1
ATOM 4567 O O . ARG A 1 565 ? 25.401 -18.436 30.219 1.00 58.75 565 ARG A O 1
ATOM 4574 N N . GLN A 1 566 ? 26.880 -18.291 31.924 1.00 62.69 566 GLN A N 1
ATOM 4575 C CA . GLN A 1 566 ? 28.119 -18.033 31.181 1.00 62.69 566 GLN A CA 1
ATOM 4576 C C . GLN A 1 566 ? 28.506 -19.207 30.254 1.00 62.69 566 GLN A C 1
ATOM 4578 O O . GLN A 1 566 ? 29.487 -19.895 30.516 1.00 62.69 566 GLN A O 1
ATOM 4583 N N . ILE A 1 567 ? 27.732 -19.495 29.197 1.00 71.06 567 ILE A N 1
ATOM 4584 C CA . ILE A 1 567 ? 28.211 -20.370 28.105 1.00 71.06 567 ILE A CA 1
ATOM 4585 C C . ILE A 1 567 ? 29.327 -19.657 27.346 1.00 71.06 567 ILE A C 1
ATOM 4587 O O . ILE A 1 567 ? 30.312 -20.276 26.964 1.00 71.06 567 ILE A O 1
ATOM 4591 N N . LEU A 1 568 ? 29.154 -18.353 27.136 1.00 76.00 568 LEU A N 1
ATOM 4592 C CA . LEU A 1 568 ? 30.176 -17.475 26.600 1.00 76.00 568 LEU A CA 1
ATOM 4593 C C . LEU A 1 568 ? 30.717 -16.621 27.743 1.00 76.00 568 LEU A C 1
ATOM 4595 O O . LEU A 1 568 ? 29.947 -16.088 28.547 1.00 76.00 568 LEU A O 1
ATOM 4599 N N . LEU A 1 569 ? 32.036 -16.526 27.815 1.00 79.56 569 LEU A N 1
ATOM 4600 C CA . LEU A 1 569 ? 32.744 -15.551 28.633 1.00 79.56 569 LEU A CA 1
ATOM 4601 C C . LEU A 1 569 ? 32.967 -14.300 27.782 1.00 79.56 569 LEU A C 1
ATOM 4603 O O . LEU A 1 569 ? 33.099 -14.404 26.561 1.00 79.56 569 LEU A O 1
ATOM 4607 N N . CYS A 1 570 ? 32.962 -13.127 28.415 1.00 82.50 570 CYS A N 1
ATOM 4608 C CA . CYS A 1 570 ? 33.165 -11.863 27.719 1.00 82.50 570 CYS A CA 1
ATOM 4609 C C . CYS A 1 570 ? 34.148 -10.947 28.453 1.00 82.50 570 CYS A C 1
ATOM 4611 O O . CYS A 1 570 ? 34.231 -10.972 29.683 1.00 82.50 570 CYS A O 1
ATOM 4613 N N . GLN A 1 571 ? 34.860 -10.112 27.694 1.00 80.75 571 GLN A N 1
ATOM 4614 C CA . GLN A 1 571 ? 35.715 -9.050 28.221 1.00 80.75 571 GLN A CA 1
ATOM 4615 C C . GLN A 1 571 ? 35.436 -7.734 27.479 1.00 80.75 571 GLN A C 1
ATOM 4617 O O . GLN A 1 571 ? 35.547 -7.720 26.252 1.00 80.75 571 GLN A O 1
ATOM 4622 N N . PRO A 1 572 ? 35.119 -6.629 28.185 1.00 80.25 572 PRO A N 1
ATOM 4623 C CA . PRO A 1 572 ? 34.921 -6.521 29.638 1.00 80.25 572 PRO A CA 1
ATOM 4624 C C . PRO A 1 572 ? 33.669 -7.275 30.135 1.00 80.25 572 PRO A C 1
ATOM 4626 O O . PRO A 1 572 ? 32.795 -7.649 29.355 1.00 80.25 572 PRO A O 1
ATOM 4629 N N . GLU A 1 573 ? 33.599 -7.544 31.442 1.00 78.31 573 GLU A N 1
ATOM 4630 C CA . GLU A 1 573 ? 32.479 -8.288 32.032 1.00 78.31 573 GLU A CA 1
ATOM 4631 C C . GLU A 1 573 ? 31.185 -7.456 31.974 1.00 78.31 573 GLU A C 1
ATOM 4633 O O . GLU A 1 573 ? 31.088 -6.384 32.574 1.00 78.31 573 GLU A O 1
ATOM 4638 N N . ALA A 1 574 ? 30.181 -7.958 31.254 1.00 73.75 574 ALA A N 1
ATOM 4639 C CA . ALA A 1 574 ? 28.894 -7.295 31.067 1.00 73.75 574 ALA A CA 1
ATOM 4640 C C . ALA A 1 574 ? 27.831 -7.873 32.013 1.00 73.75 574 ALA A C 1
ATOM 4642 O O . ALA A 1 574 ? 27.619 -9.087 32.076 1.00 73.75 574 ALA A O 1
ATOM 4643 N N . LYS A 1 575 ? 27.098 -7.007 32.722 1.00 72.00 575 LYS A N 1
ATOM 4644 C CA . LYS A 1 575 ? 25.965 -7.402 33.584 1.00 72.00 575 LYS A CA 1
ATOM 4645 C C . LYS A 1 575 ? 24.625 -7.285 32.855 1.00 72.00 575 LYS A C 1
ATOM 4647 O O . LYS A 1 575 ? 23.659 -7.959 33.228 1.00 72.00 575 LYS A O 1
ATOM 4652 N N . SER A 1 576 ? 24.558 -6.449 31.823 1.00 70.69 576 SER A N 1
ATOM 4653 C CA . SER A 1 576 ? 23.390 -6.214 30.978 1.00 70.69 576 SER A CA 1
ATOM 4654 C C . SER A 1 576 ? 23.768 -6.212 29.489 1.00 70.69 576 SER A C 1
ATOM 4656 O O . SER A 1 576 ? 24.902 -5.875 29.159 1.00 70.69 576 SER A O 1
ATOM 4658 N N . PRO A 1 577 ? 22.833 -6.507 28.560 1.00 70.44 577 PRO A N 1
ATOM 4659 C CA . PRO A 1 577 ? 23.113 -6.420 27.124 1.00 70.44 577 PRO A CA 1
ATOM 4660 C C . PRO A 1 577 ? 23.538 -5.026 26.636 1.00 70.44 577 PRO A C 1
ATOM 4662 O O . PRO A 1 577 ? 24.061 -4.906 25.537 1.00 70.44 577 PRO A O 1
ATOM 4665 N N . LYS A 1 578 ? 23.285 -3.970 27.423 1.00 77.62 578 LYS A N 1
ATOM 4666 C CA . LYS A 1 578 ? 23.687 -2.593 27.098 1.00 77.62 578 LYS A CA 1
ATOM 4667 C C . LYS A 1 578 ? 25.151 -2.308 27.424 1.00 77.62 578 LYS A C 1
ATOM 4669 O O . LYS A 1 578 ? 25.661 -1.278 27.005 1.00 77.62 578 LYS A O 1
ATOM 4674 N N . ASP A 1 579 ? 25.790 -3.188 28.191 1.00 79.50 579 ASP A N 1
ATOM 4675 C CA . ASP A 1 579 ? 27.177 -3.021 28.618 1.00 79.50 579 ASP A CA 1
ATOM 4676 C C . ASP A 1 579 ? 28.149 -3.508 27.528 1.00 79.50 579 ASP A C 1
ATOM 4678 O O . ASP A 1 579 ? 29.354 -3.301 27.641 1.00 79.50 579 ASP A O 1
ATOM 4682 N N . PHE A 1 580 ? 27.631 -4.156 26.475 1.00 81.06 580 PHE A N 1
ATOM 4683 C CA . PHE A 1 580 ? 28.417 -4.574 25.323 1.00 81.06 580 PHE A CA 1
ATOM 4684 C C . PHE A 1 580 ? 28.785 -3.379 24.443 1.00 81.06 580 PHE A C 1
ATOM 4686 O O . PHE A 1 580 ? 27.945 -2.555 24.083 1.00 81.06 580 PHE A O 1
ATOM 4693 N N . SER A 1 581 ? 30.052 -3.340 24.062 1.00 80.25 581 SER A N 1
ATOM 4694 C CA . SER A 1 581 ? 30.637 -2.426 23.085 1.00 80.25 581 SER A CA 1
ATOM 4695 C C . SER A 1 581 ? 31.126 -3.206 21.864 1.00 80.25 581 SER A C 1
ATOM 4697 O O . SER A 1 581 ? 31.301 -4.423 21.925 1.00 80.25 581 SER A O 1
ATOM 4699 N N . GLU A 1 582 ? 31.448 -2.506 20.777 1.00 81.62 582 GLU A N 1
ATOM 4700 C CA . GLU A 1 582 ? 32.110 -3.111 19.607 1.00 81.62 582 GLU A CA 1
ATOM 4701 C C . GLU A 1 582 ? 33.468 -3.756 19.953 1.00 81.62 582 GLU A C 1
ATOM 4703 O O . GLU A 1 582 ? 33.927 -4.652 19.255 1.00 81.62 582 GLU A O 1
ATOM 4708 N N . SER A 1 583 ? 34.092 -3.350 21.065 1.00 84.06 583 SER A N 1
ATOM 4709 C CA . SER A 1 583 ? 35.341 -3.918 21.590 1.00 84.06 583 SER A CA 1
ATOM 4710 C C . SER A 1 583 ? 35.156 -5.130 22.513 1.00 84.06 583 SER A C 1
ATOM 4712 O O . SER A 1 583 ? 36.138 -5.633 23.059 1.00 84.06 583 SER A O 1
ATOM 4714 N N . SER A 1 584 ? 33.920 -5.591 22.728 1.00 85.69 584 SER A N 1
ATOM 4715 C CA . SER A 1 584 ? 33.642 -6.737 23.596 1.00 85.69 584 SER A CA 1
ATOM 4716 C C . SER A 1 584 ? 34.057 -8.045 22.922 1.00 85.69 584 SER A C 1
ATOM 4718 O O . SER A 1 584 ? 33.502 -8.433 21.896 1.00 85.69 584 SER A O 1
ATOM 4720 N N . LEU A 1 585 ? 35.020 -8.745 23.518 1.00 83.75 585 LEU A N 1
ATOM 4721 C CA . LEU A 1 585 ? 35.475 -10.054 23.051 1.00 83.75 585 LEU A CA 1
ATOM 4722 C C . LEU A 1 585 ? 34.641 -11.157 23.702 1.00 83.75 585 LEU A C 1
ATOM 4724 O O . LEU A 1 585 ? 34.379 -11.089 24.902 1.00 83.75 585 LEU A O 1
ATOM 4728 N N . PHE A 1 586 ? 34.269 -12.182 22.931 1.00 84.38 586 PHE A N 1
ATOM 4729 C CA . PHE A 1 586 ? 33.506 -13.343 23.397 1.00 84.38 586 PHE A CA 1
ATOM 4730 C C . PHE A 1 586 ? 34.249 -14.641 23.083 1.00 84.38 586 PHE A C 1
ATOM 4732 O O . PHE A 1 586 ? 34.794 -14.797 21.992 1.00 84.38 586 PHE A O 1
ATOM 4739 N N . TRP A 1 587 ? 34.230 -15.598 24.008 1.00 83.44 587 TRP A N 1
ATOM 4740 C CA . TRP A 1 587 ? 34.758 -16.945 23.778 1.00 83.44 587 TRP A CA 1
ATOM 4741 C C . TRP A 1 587 ? 33.967 -17.999 24.552 1.00 83.44 587 TRP A C 1
ATOM 4743 O O . TRP A 1 587 ? 33.225 -17.691 25.485 1.00 83.44 587 TRP A O 1
ATOM 4753 N N . VAL A 1 588 ? 34.107 -19.259 24.145 1.00 82.94 588 VAL A N 1
ATOM 4754 C CA . VAL A 1 588 ? 33.387 -20.395 24.733 1.00 82.94 588 VAL A CA 1
ATOM 4755 C C . VAL A 1 588 ? 33.932 -20.733 26.124 1.00 82.94 588 VAL A C 1
ATOM 4757 O O . VAL A 1 588 ? 35.141 -20.818 26.332 1.00 82.94 588 VAL A O 1
ATOM 4760 N N . ASN A 1 589 ? 33.032 -20.959 27.082 1.00 83.69 589 ASN A N 1
ATOM 4761 C CA . ASN A 1 589 ? 33.366 -21.429 28.420 1.00 83.69 589 ASN A CA 1
ATOM 4762 C C . ASN A 1 589 ? 33.555 -22.956 28.443 1.00 83.69 589 ASN A C 1
ATOM 4764 O O . ASN A 1 589 ? 32.598 -23.725 28.595 1.00 83.69 589 ASN A O 1
ATOM 4768 N N . GLU A 1 590 ? 34.805 -23.398 28.336 1.00 82.00 590 GLU A N 1
ATOM 4769 C CA . GLU A 1 590 ? 35.178 -24.819 28.392 1.00 82.00 590 GLU A CA 1
ATOM 4770 C C . GLU A 1 590 ? 34.888 -25.487 29.745 1.00 82.00 590 GLU A C 1
ATOM 4772 O O . GLU A 1 590 ? 34.694 -26.703 29.804 1.00 82.00 590 GLU A O 1
ATOM 4777 N N . ASP A 1 591 ? 34.783 -24.697 30.815 1.00 80.50 591 ASP A N 1
ATOM 4778 C CA . ASP A 1 591 ? 34.526 -25.181 32.174 1.00 80.50 591 ASP A CA 1
ATOM 4779 C C . ASP A 1 591 ? 33.029 -25.192 32.525 1.00 80.50 591 ASP A C 1
ATOM 4781 O O . ASP A 1 591 ? 32.642 -25.592 33.627 1.00 80.50 591 ASP A O 1
ATOM 4785 N N . PHE A 1 592 ? 32.154 -24.794 31.593 1.00 81.88 592 PHE A N 1
ATOM 4786 C CA . PHE A 1 592 ? 30.712 -24.754 31.823 1.00 81.88 592 PHE A CA 1
ATOM 4787 C C . PHE A 1 592 ? 30.168 -26.119 32.279 1.00 81.88 592 PHE A C 1
ATOM 4789 O O . PHE A 1 592 ? 30.314 -27.138 31.603 1.00 81.88 592 PHE A O 1
ATOM 4796 N N . ALA A 1 593 ? 29.486 -26.137 33.421 1.00 76.69 593 ALA A N 1
ATOM 4797 C CA . ALA A 1 593 ? 28.905 -27.338 33.997 1.00 76.69 593 ALA A CA 1
ATOM 4798 C C . ALA A 1 593 ? 27.568 -27.035 34.675 1.00 76.69 593 ALA A C 1
ATOM 4800 O O . ALA A 1 593 ? 27.399 -26.020 35.353 1.00 76.69 593 ALA A O 1
ATOM 4801 N N . VAL A 1 594 ? 26.609 -27.954 34.555 1.00 77.00 594 VAL A N 1
ATOM 4802 C CA . VAL A 1 594 ? 25.371 -27.885 35.339 1.00 77.00 594 VAL A CA 1
ATOM 4803 C C . VAL A 1 594 ? 25.646 -28.459 36.725 1.00 77.00 594 VAL A C 1
ATOM 4805 O O . VAL A 1 594 ? 26.004 -29.627 36.849 1.00 77.00 594 VAL A O 1
ATOM 4808 N N . ILE A 1 595 ? 25.460 -27.662 37.777 1.00 77.94 595 ILE A N 1
ATOM 4809 C CA . ILE A 1 595 ? 25.605 -28.117 39.165 1.00 77.94 595 ILE A CA 1
ATOM 4810 C C . ILE A 1 595 ? 24.220 -28.457 39.716 1.00 77.94 595 ILE A C 1
ATOM 4812 O O . ILE A 1 595 ? 23.327 -27.610 39.748 1.00 77.94 595 ILE A O 1
ATOM 4816 N N . LYS A 1 596 ? 24.035 -29.699 40.171 1.00 77.12 596 LYS A N 1
ATOM 4817 C CA . LYS A 1 596 ? 22.814 -30.148 40.856 1.00 77.12 596 LYS A CA 1
ATOM 4818 C C . LYS A 1 596 ? 23.209 -30.795 42.179 1.00 77.12 596 LYS A C 1
ATOM 4820 O O . LYS A 1 596 ? 24.026 -31.712 42.189 1.00 77.12 596 LYS A O 1
ATOM 4825 N N . ASN A 1 597 ? 22.664 -30.297 43.290 1.00 75.69 597 ASN A N 1
ATOM 4826 C CA . ASN A 1 597 ? 22.991 -30.738 44.655 1.00 75.69 597 ASN A CA 1
ATOM 4827 C C . ASN A 1 597 ? 24.510 -30.759 44.943 1.00 75.69 597 ASN A C 1
ATOM 4829 O O . ASN A 1 597 ? 25.033 -31.737 45.470 1.00 75.69 597 ASN A O 1
ATOM 4833 N N . GLY A 1 598 ? 25.237 -29.717 44.523 1.00 76.56 598 GLY A N 1
ATOM 4834 C CA . GLY A 1 598 ? 26.687 -29.600 44.737 1.00 76.56 598 GLY A CA 1
ATOM 4835 C C . GLY A 1 598 ? 27.567 -30.509 43.866 1.00 76.56 598 GLY A C 1
ATOM 4836 O O . GLY A 1 598 ? 28.785 -30.439 43.975 1.00 76.56 598 GLY A O 1
ATOM 4837 N N . LYS A 1 599 ? 26.990 -31.338 42.981 1.00 80.25 599 LYS A N 1
ATOM 4838 C CA . LYS A 1 599 ? 27.739 -32.207 42.057 1.00 80.25 599 LYS A CA 1
ATOM 4839 C C . LYS A 1 599 ? 27.646 -31.711 40.615 1.00 80.25 599 LYS A C 1
ATOM 4841 O O . LYS A 1 599 ? 26.548 -31.445 40.112 1.00 80.25 599 LYS A O 1
ATOM 4846 N N . VAL A 1 600 ? 28.798 -31.654 39.946 1.00 80.69 600 VAL A N 1
ATOM 4847 C CA . VAL A 1 600 ? 28.920 -31.380 38.507 1.00 80.69 600 VAL A CA 1
ATOM 4848 C C . VAL A 1 600 ? 28.267 -32.508 37.711 1.00 80.69 600 VAL A C 1
ATOM 4850 O O . VAL A 1 600 ? 28.588 -33.683 37.888 1.00 80.69 600 VAL A O 1
ATOM 4853 N N . GLN A 1 601 ? 27.326 -32.151 36.844 1.00 83.31 601 GLN A N 1
ATOM 4854 C CA . GLN A 1 601 ? 26.657 -33.088 35.954 1.00 83.31 601 GLN A CA 1
ATOM 4855 C C . GLN A 1 601 ? 27.432 -33.197 34.640 1.00 83.31 601 GLN A C 1
ATOM 4857 O O . GLN A 1 601 ? 27.704 -32.185 34.005 1.00 83.31 601 GLN A O 1
ATOM 4862 N N . LYS A 1 602 ? 27.727 -34.427 34.201 1.00 81.31 602 LYS A N 1
ATOM 4863 C CA . LYS A 1 602 ? 28.372 -34.693 32.897 1.00 81.31 602 LYS A CA 1
ATOM 4864 C C . LYS A 1 602 ? 27.404 -34.623 31.709 1.00 81.31 602 LYS A C 1
ATOM 4866 O O . LYS A 1 602 ? 27.835 -34.635 30.557 1.00 81.31 602 LYS A O 1
ATOM 4871 N N . ARG A 1 603 ? 26.094 -34.625 31.983 1.00 81.31 603 ARG A N 1
ATOM 4872 C CA . ARG A 1 603 ? 25.014 -34.487 31.000 1.00 81.31 603 ARG A CA 1
ATOM 4873 C C . ARG A 1 603 ? 23.857 -33.694 31.588 1.00 81.31 603 ARG A C 1
ATOM 4875 O O . ARG A 1 603 ? 23.593 -33.787 32.785 1.00 81.31 603 ARG A O 1
ATOM 4882 N N . GLY A 1 604 ? 23.141 -32.949 30.755 1.00 79.25 604 GLY A N 1
ATOM 4883 C CA . GLY A 1 604 ? 21.947 -32.230 31.189 1.00 79.25 604 GLY A CA 1
ATOM 4884 C C . GLY A 1 604 ? 21.365 -31.334 30.108 1.00 79.25 604 GLY A C 1
ATOM 4885 O O . GLY A 1 604 ? 22.011 -31.063 29.103 1.00 79.25 604 GLY A O 1
ATOM 4886 N N . LYS A 1 605 ? 20.142 -30.857 30.346 1.00 79.25 605 LYS A N 1
ATOM 4887 C CA . LYS A 1 605 ? 19.434 -29.938 29.455 1.00 79.25 605 LYS A CA 1
ATOM 4888 C C . LYS A 1 605 ? 19.309 -28.567 30.109 1.00 79.25 605 LYS A C 1
ATOM 4890 O O . LYS A 1 605 ? 18.943 -28.465 31.283 1.00 79.25 605 LYS A O 1
ATOM 4895 N N . VAL A 1 606 ? 19.623 -27.514 29.366 1.00 75.94 606 VAL A N 1
ATOM 4896 C CA . VAL A 1 606 ? 19.731 -26.149 29.877 1.00 75.94 606 VAL A CA 1
ATOM 4897 C C . VAL A 1 606 ? 18.945 -25.210 28.968 1.00 75.94 606 VAL A C 1
ATOM 4899 O O . VAL A 1 606 ? 19.240 -25.073 27.789 1.00 75.94 606 VAL A O 1
ATOM 4902 N N . ASN A 1 607 ? 17.935 -24.545 29.524 1.00 73.81 607 ASN A N 1
ATOM 4903 C CA . ASN A 1 607 ? 17.077 -23.643 28.762 1.00 73.81 607 ASN A CA 1
ATOM 4904 C C . ASN A 1 607 ? 17.531 -22.176 28.906 1.00 73.81 607 ASN A C 1
ATOM 4906 O O . ASN A 1 607 ? 17.474 -21.590 29.998 1.00 73.81 607 ASN A O 1
ATOM 4910 N N . PHE A 1 608 ? 17.946 -21.586 27.784 1.00 67.88 608 PHE A N 1
ATOM 4911 C CA . PHE A 1 608 ? 18.394 -20.197 27.642 1.00 67.88 608 PHE A CA 1
ATOM 4912 C C . PHE A 1 608 ? 17.332 -19.267 27.071 1.00 67.88 608 PHE A C 1
ATOM 4914 O O . PHE A 1 608 ? 17.552 -18.057 27.042 1.00 67.88 608 PHE A O 1
ATOM 4921 N N . ILE A 1 609 ? 16.166 -19.796 26.699 1.00 64.19 609 ILE A N 1
ATOM 4922 C CA . ILE A 1 609 ? 15.023 -19.024 26.219 1.00 64.19 609 ILE A CA 1
ATOM 4923 C C . ILE A 1 609 ? 14.601 -18.038 27.326 1.00 64.19 609 ILE A C 1
ATOM 4925 O O . ILE A 1 609 ? 14.106 -18.413 28.400 1.00 64.19 609 ILE A O 1
ATOM 4929 N N . GLY A 1 610 ? 14.877 -16.750 27.094 1.00 56.06 610 GLY A N 1
ATOM 4930 C CA . GLY A 1 610 ? 14.467 -15.618 27.930 1.00 56.06 610 GLY A CA 1
ATOM 4931 C C . GLY A 1 610 ? 12.959 -15.373 27.888 1.00 56.06 610 GLY A C 1
ATOM 4932 O O . GLY A 1 610 ? 12.211 -16.137 27.283 1.00 56.06 610 GLY A O 1
ATOM 4933 N N . ARG A 1 611 ? 12.467 -14.283 28.492 1.00 53.41 611 ARG A N 1
ATOM 4934 C CA . ARG A 1 611 ? 11.136 -13.774 28.124 1.00 53.41 611 ARG A CA 1
ATOM 4935 C C . ARG A 1 611 ? 11.269 -13.173 26.716 1.00 53.41 611 ARG A C 1
ATOM 4937 O O . ARG A 1 611 ? 11.715 -12.044 26.614 1.00 53.41 611 ARG A O 1
ATOM 4944 N N . LEU A 1 612 ? 10.915 -13.925 25.661 1.00 52.28 612 LEU A N 1
ATOM 4945 C CA . LEU A 1 612 ? 10.582 -13.386 24.331 1.00 52.28 612 LEU A CA 1
ATOM 4946 C C . LEU A 1 612 ? 9.758 -12.104 24.529 1.00 52.28 612 LEU A C 1
ATOM 4948 O O . LEU A 1 612 ? 8.633 -12.187 25.029 1.00 52.28 612 LEU A O 1
ATOM 4952 N N . GLN A 1 613 ? 10.363 -10.947 24.266 1.00 50.84 613 GLN A N 1
ATOM 4953 C CA . GLN A 1 613 ? 9.696 -9.654 24.346 1.00 50.84 613 GLN A CA 1
ATOM 4954 C C . GLN A 1 613 ? 8.956 -9.461 23.030 1.00 50.84 613 GLN A C 1
ATOM 4956 O O . GLN A 1 613 ? 9.551 -9.103 22.023 1.00 50.84 613 GLN A O 1
ATOM 4961 N N . LEU A 1 614 ? 7.662 -9.763 23.030 1.00 55.47 614 LEU A N 1
ATOM 4962 C CA . LEU A 1 614 ? 6.788 -9.375 21.932 1.00 55.47 614 LEU A CA 1
ATOM 4963 C C . LEU A 1 614 ? 6.499 -7.880 22.095 1.00 55.47 614 LEU A C 1
ATOM 4965 O O . LEU A 1 614 ? 6.159 -7.443 23.196 1.00 55.47 614 LEU A O 1
ATOM 4969 N N . SER A 1 615 ? 6.690 -7.096 21.034 1.00 51.78 615 SER A N 1
ATOM 4970 C CA . SER A 1 615 ? 6.434 -5.657 21.045 1.00 51.78 615 SER A CA 1
ATOM 4971 C C . SER A 1 615 ? 4.957 -5.406 21.349 1.00 51.78 615 SER A C 1
ATOM 4973 O O . SER A 1 615 ? 4.083 -5.664 20.525 1.00 51.78 615 SER A O 1
ATOM 4975 N N . THR A 1 616 ? 4.663 -4.901 22.542 1.00 51.88 616 THR A N 1
ATOM 4976 C CA . THR A 1 616 ? 3.311 -4.508 22.955 1.00 51.88 616 THR A CA 1
ATOM 4977 C C . THR A 1 616 ? 3.013 -3.077 22.501 1.00 51.88 616 THR A C 1
ATOM 4979 O O . THR A 1 616 ? 2.594 -2.262 23.323 1.00 51.88 616 THR A O 1
ATOM 4982 N N . GLU A 1 617 ? 3.316 -2.730 21.242 1.00 52.34 617 GLU A N 1
ATOM 4983 C CA . GLU A 1 617 ? 3.118 -1.364 20.741 1.00 52.34 617 GLU A CA 1
ATOM 4984 C C . GLU A 1 617 ? 1.659 -0.943 20.938 1.00 52.34 617 GLU A C 1
ATOM 4986 O O . GLU A 1 617 ? 0.728 -1.598 20.472 1.00 52.34 617 GLU A O 1
ATOM 4991 N N . LYS A 1 618 ? 1.490 0.127 21.716 1.00 52.47 618 LYS A N 1
ATOM 4992 C CA . LYS A 1 618 ? 0.214 0.572 22.275 1.00 52.47 618 LYS A CA 1
ATOM 4993 C C . LYS A 1 618 ? -0.510 1.586 21.374 1.00 52.47 618 LYS A C 1
ATOM 4995 O O . LYS A 1 618 ? -1.722 1.543 21.286 1.00 52.47 618 LYS A O 1
ATOM 5000 N N . SER A 1 619 ? 0.224 2.426 20.633 1.00 53.09 619 SER A N 1
ATOM 5001 C CA . SER A 1 619 ? -0.360 3.611 19.970 1.00 53.09 619 SER A CA 1
ATOM 5002 C C . SER A 1 619 ? -1.100 3.310 18.658 1.00 53.09 619 SER A C 1
ATOM 5004 O O . SER A 1 619 ? -2.260 3.664 18.503 1.00 53.09 619 SER A O 1
ATOM 5006 N N . LYS A 1 620 ? -0.476 2.593 17.713 1.00 55.53 620 LYS A N 1
ATOM 5007 C CA . LYS A 1 620 ? -1.009 2.507 16.337 1.00 55.53 620 LYS A CA 1
ATOM 5008 C C . LYS A 1 620 ? -2.280 1.665 16.198 1.00 55.53 620 LYS A C 1
ATOM 5010 O O . LYS A 1 620 ? -3.067 1.900 15.290 1.00 55.53 620 LYS A O 1
ATOM 5015 N N . GLN A 1 621 ? -2.474 0.655 17.049 1.00 60.12 621 GLN A N 1
ATOM 5016 C CA . GLN A 1 621 ? -3.634 -0.237 16.933 1.00 60.12 621 GLN A CA 1
ATOM 5017 C C . GLN A 1 621 ? -4.907 0.410 17.494 1.00 60.12 621 GLN A C 1
ATOM 5019 O O . GLN A 1 621 ? -5.944 0.329 16.849 1.00 60.12 621 GLN A O 1
ATOM 5024 N N . GLU A 1 622 ? -4.820 1.090 18.643 1.00 62.88 622 GLU A N 1
ATOM 5025 C CA . GLU A 1 622 ? -5.935 1.849 19.236 1.00 62.88 622 GLU A CA 1
ATOM 5026 C C . GLU A 1 622 ? -6.357 3.010 18.311 1.00 62.88 622 GLU A C 1
ATOM 5028 O O . GLU A 1 622 ? -7.550 3.244 18.095 1.00 62.88 622 GLU A O 1
ATOM 5033 N N . GLU A 1 623 ? -5.376 3.676 17.683 1.00 62.78 623 GLU A N 1
ATOM 5034 C CA . GLU A 1 623 ? -5.599 4.700 16.655 1.00 62.78 623 GLU A CA 1
ATOM 5035 C C . GLU A 1 623 ? -6.342 4.135 15.431 1.00 62.78 623 GLU A C 1
ATOM 5037 O O . GLU A 1 623 ? -7.345 4.715 15.011 1.00 62.78 623 GLU A O 1
ATOM 5042 N N . ASN A 1 624 ? -5.907 2.987 14.898 1.00 66.62 624 ASN A N 1
ATOM 5043 C CA . ASN A 1 624 ? -6.536 2.343 13.739 1.00 66.62 624 ASN A CA 1
ATOM 5044 C C . ASN A 1 624 ? -7.957 1.839 14.034 1.00 66.62 624 ASN A C 1
ATOM 5046 O O . ASN A 1 624 ? -8.863 2.079 13.236 1.00 66.62 624 ASN A O 1
ATOM 5050 N N . ASP A 1 625 ? -8.163 1.172 15.174 1.00 69.31 625 ASP A N 1
ATOM 5051 C CA . ASP A 1 625 ? -9.464 0.613 15.559 1.00 69.31 625 ASP A CA 1
ATOM 5052 C C . ASP A 1 625 ? -10.499 1.743 15.776 1.00 69.31 625 ASP A C 1
ATOM 5054 O O . ASP A 1 625 ? -11.665 1.613 15.389 1.00 69.31 625 ASP A O 1
ATOM 5058 N N . GLY A 1 626 ? -10.079 2.889 16.334 1.00 72.69 626 GLY A N 1
ATOM 5059 C CA . GLY A 1 626 ? -10.940 4.068 16.476 1.00 72.69 626 GLY A CA 1
ATOM 5060 C C . GLY A 1 626 ? -11.291 4.734 15.141 1.00 72.69 626 GLY A C 1
ATOM 5061 O O . GLY A 1 626 ? -12.458 5.060 14.912 1.00 72.69 626 GLY A O 1
ATOM 5062 N N . ILE A 1 627 ? -10.325 4.859 14.224 1.00 74.94 627 ILE A N 1
ATOM 5063 C CA . ILE A 1 627 ? -10.563 5.353 12.856 1.00 74.94 627 ILE A CA 1
ATOM 5064 C C . ILE A 1 627 ? -11.568 4.449 12.127 1.00 74.94 627 ILE A C 1
ATOM 5066 O O . ILE A 1 627 ? -12.540 4.943 11.549 1.00 74.94 627 ILE A O 1
ATOM 5070 N N . GLU A 1 628 ? -11.380 3.128 12.184 1.00 78.50 628 GLU A N 1
ATOM 5071 C CA . GLU A 1 628 ? -12.267 2.159 11.534 1.00 78.50 628 GLU A CA 1
ATOM 5072 C C . GLU A 1 628 ? -13.703 2.245 12.078 1.00 78.50 628 GLU A C 1
ATOM 5074 O O . GLU A 1 628 ? -14.669 2.275 11.304 1.00 78.50 628 GLU A O 1
ATOM 5079 N N . ALA A 1 629 ? -13.856 2.357 13.401 1.00 81.88 629 ALA A N 1
ATOM 5080 C CA . ALA A 1 629 ? -15.157 2.495 14.047 1.00 81.88 629 ALA A CA 1
ATOM 5081 C C . ALA A 1 629 ? -15.873 3.803 13.662 1.00 81.88 629 ALA A C 1
ATOM 5083 O O . ALA A 1 629 ? -17.056 3.761 13.307 1.00 81.88 629 ALA A O 1
ATOM 5084 N N . ILE A 1 630 ? -15.170 4.945 13.654 1.00 85.31 630 ILE A N 1
ATOM 5085 C CA . ILE A 1 630 ? -15.741 6.236 13.224 1.00 85.31 630 ILE A CA 1
ATOM 5086 C C . ILE A 1 630 ? -16.208 6.149 11.768 1.00 85.31 630 ILE A C 1
ATOM 5088 O O . ILE A 1 630 ? -17.331 6.546 11.454 1.00 85.31 630 ILE A O 1
ATOM 5092 N N . VAL A 1 631 ? -15.395 5.576 10.876 1.00 82.88 631 VAL A N 1
ATOM 5093 C CA . VAL A 1 631 ? -15.765 5.403 9.462 1.00 82.88 631 VAL A CA 1
ATOM 5094 C C . VAL A 1 631 ? -17.000 4.510 9.316 1.00 82.88 631 VAL A C 1
ATOM 5096 O O . VAL A 1 631 ? -17.872 4.807 8.498 1.00 82.88 631 VAL A O 1
ATOM 5099 N N . LYS A 1 632 ? -17.123 3.440 10.109 1.00 82.19 632 LYS A N 1
ATOM 5100 C CA . LYS A 1 632 ? -18.289 2.541 10.086 1.00 82.19 632 LYS A CA 1
ATOM 5101 C C . LYS A 1 632 ? -19.579 3.246 10.519 1.00 82.19 632 LYS A C 1
ATOM 5103 O O . LYS A 1 632 ? -20.592 3.112 9.829 1.00 82.19 632 LYS A O 1
ATOM 5108 N N . ILE A 1 633 ? -19.532 4.031 11.600 1.00 87.25 633 ILE A N 1
ATOM 5109 C CA . ILE A 1 633 ? -20.664 4.858 12.060 1.00 87.25 633 ILE A CA 1
ATOM 5110 C C . ILE A 1 633 ? -21.065 5.851 10.967 1.00 87.25 633 ILE A C 1
ATOM 5112 O O . ILE A 1 633 ? -22.232 5.939 10.575 1.00 87.25 633 ILE A O 1
ATOM 5116 N N . MET A 1 634 ? -20.078 6.560 10.421 1.00 85.19 634 MET A N 1
ATOM 5117 C CA . MET A 1 634 ? -20.302 7.599 9.422 1.00 85.19 634 MET A CA 1
ATOM 5118 C C . MET A 1 634 ? -20.861 7.035 8.111 1.00 85.19 634 MET A C 1
ATOM 5120 O O . MET A 1 634 ? -21.774 7.633 7.541 1.00 85.19 634 MET A O 1
ATOM 5124 N N . LYS A 1 635 ? -20.434 5.837 7.689 1.00 79.81 635 LYS A N 1
ATOM 5125 C CA . LYS A 1 635 ? -21.033 5.106 6.557 1.00 79.81 635 LYS A CA 1
ATOM 5126 C C . LYS A 1 635 ? -22.521 4.813 6.758 1.00 79.81 635 LYS A C 1
ATOM 5128 O O . LYS A 1 635 ? -23.290 4.940 5.807 1.00 79.81 635 LYS A O 1
ATOM 5133 N N . MET A 1 636 ? -22.927 4.421 7.968 1.00 80.56 636 MET A N 1
ATOM 5134 C CA . MET A 1 636 ? -24.326 4.102 8.276 1.00 80.56 636 MET A CA 1
ATOM 5135 C C . MET A 1 636 ? -25.202 5.351 8.380 1.00 80.56 636 MET A C 1
ATOM 5137 O O . MET A 1 636 ? -26.296 5.381 7.819 1.00 80.56 636 MET A O 1
ATOM 5141 N N . ARG A 1 637 ? -24.745 6.375 9.109 1.00 85.38 637 ARG A N 1
ATOM 5142 C CA . ARG A 1 637 ? -25.565 7.550 9.444 1.00 85.38 637 ARG A CA 1
ATOM 5143 C C . ARG A 1 637 ? -25.521 8.646 8.386 1.00 85.38 637 ARG A C 1
ATOM 5145 O O . ARG A 1 637 ? -26.487 9.390 8.257 1.00 85.38 637 ARG A O 1
ATOM 5152 N N . LYS A 1 638 ? -24.427 8.749 7.624 1.00 84.00 638 LYS A N 1
ATOM 5153 C CA . LYS A 1 638 ? -24.107 9.794 6.629 1.00 84.00 638 LYS A CA 1
ATOM 5154 C C . LYS A 1 638 ? -24.046 11.238 7.152 1.00 84.00 638 LYS A C 1
ATOM 5156 O O . LYS A 1 638 ? -23.305 12.041 6.598 1.00 84.00 638 LYS A O 1
ATOM 5161 N N . ARG A 1 639 ? -24.781 11.572 8.210 1.00 89.12 639 ARG A N 1
ATOM 5162 C CA . ARG A 1 639 ? -24.769 12.846 8.933 1.00 89.12 639 ARG A CA 1
ATOM 5163 C C . ARG A 1 639 ? -24.959 12.556 10.419 1.00 89.12 639 ARG A C 1
ATOM 5165 O O . ARG A 1 639 ? -25.879 11.822 10.774 1.00 89.12 639 ARG A O 1
ATOM 5172 N N . ILE A 1 640 ? -24.104 13.099 11.279 1.00 91.75 640 ILE A N 1
ATOM 5173 C CA . ILE A 1 640 ? -24.181 12.878 12.731 1.00 91.75 640 ILE A CA 1
ATOM 5174 C C . ILE A 1 640 ? -23.603 14.072 13.495 1.00 91.75 640 ILE A C 1
ATOM 5176 O O . ILE A 1 640 ? -22.662 14.711 13.031 1.00 91.75 640 ILE A O 1
ATOM 5180 N N . THR A 1 641 ? -24.133 14.365 14.680 1.00 92.81 641 THR A N 1
ATOM 5181 C CA . THR A 1 641 ? -23.548 15.376 15.571 1.00 92.81 641 THR A CA 1
ATOM 5182 C C . THR A 1 641 ? -22.344 14.809 16.323 1.00 92.81 641 THR A C 1
ATOM 5184 O O . THR A 1 641 ? -22.227 13.602 16.522 1.00 92.81 641 THR A O 1
ATOM 5187 N N . ASN A 1 642 ? -21.451 15.672 16.799 1.00 89.50 642 ASN A N 1
ATOM 5188 C CA . ASN A 1 642 ? -20.260 15.290 17.551 1.00 89.50 642 ASN A CA 1
ATOM 5189 C C . ASN A 1 642 ? -20.630 14.531 18.834 1.00 89.50 642 ASN A C 1
ATOM 5191 O O . ASN A 1 642 ? -20.050 13.490 19.125 1.00 89.50 642 ASN A O 1
ATOM 5195 N N . ALA A 1 643 ? -21.659 14.994 19.552 1.00 87.88 643 ALA A N 1
ATOM 5196 C CA . ALA A 1 643 ? -22.161 14.306 20.738 1.00 87.88 643 ALA A CA 1
ATOM 5197 C C . ALA A 1 643 ? -22.671 12.892 20.408 1.00 87.88 643 ALA A C 1
ATOM 5199 O O . ALA A 1 643 ? -22.273 11.938 21.070 1.00 87.88 643 ALA A O 1
ATOM 5200 N N . ALA A 1 644 ? -23.481 12.743 19.353 1.00 88.44 644 ALA A N 1
ATOM 5201 C CA . ALA A 1 644 ? -23.995 11.438 18.940 1.00 88.44 644 ALA A CA 1
ATOM 5202 C C . ALA A 1 644 ? -22.881 10.509 18.423 1.00 88.44 644 ALA A C 1
ATOM 5204 O O . ALA A 1 644 ? -22.879 9.327 18.754 1.00 88.44 644 ALA A O 1
ATOM 5205 N N . LEU A 1 645 ? -21.896 11.041 17.688 1.00 89.12 645 LEU A N 1
ATOM 5206 C CA . LEU A 1 645 ? -20.727 10.283 17.237 1.00 89.12 645 LEU A CA 1
ATOM 5207 C C . LEU A 1 645 ? -19.898 9.776 18.415 1.00 89.12 645 LEU A C 1
ATOM 5209 O O . LEU A 1 645 ? -19.516 8.612 18.424 1.00 89.12 645 LEU A O 1
ATOM 5213 N N . GLN A 1 646 ? -19.643 10.621 19.418 1.00 87.69 646 GLN A N 1
ATOM 5214 C CA . GLN A 1 646 ? -18.938 10.205 20.631 1.00 87.69 646 GLN A CA 1
ATOM 5215 C C . GLN A 1 646 ? -19.704 9.105 21.371 1.00 87.69 646 GLN A C 1
ATOM 5217 O O . GLN A 1 646 ? -19.090 8.127 21.788 1.00 87.69 646 GLN A O 1
ATOM 5222 N N . THR A 1 647 ? -21.026 9.231 21.509 1.00 88.12 647 THR A N 1
ATOM 5223 C CA . THR A 1 647 ? -21.857 8.210 22.161 1.00 88.12 647 THR A CA 1
ATOM 5224 C C . THR A 1 647 ? -21.818 6.880 21.408 1.00 88.12 647 THR A C 1
ATOM 5226 O O . THR A 1 647 ? -21.504 5.862 22.020 1.00 88.12 647 THR A O 1
ATOM 5229 N N . GLU A 1 648 ? -22.060 6.875 20.092 1.00 89.44 648 GLU A N 1
ATOM 5230 C CA . GLU A 1 648 ? -22.028 5.643 19.286 1.00 89.44 648 GLU A CA 1
ATOM 5231 C C . GLU A 1 648 ? -20.617 5.027 19.245 1.00 89.44 648 GLU A C 1
ATOM 5233 O O . GLU A 1 648 ? -20.463 3.812 19.359 1.00 89.44 648 GLU A O 1
ATOM 5238 N N . LEU A 1 649 ? -19.564 5.849 19.158 1.00 87.06 649 LEU A N 1
ATOM 5239 C CA . LEU A 1 649 ? -18.179 5.375 19.169 1.00 87.06 649 LEU A CA 1
ATOM 5240 C C . LEU A 1 649 ? -17.818 4.712 20.501 1.00 87.06 649 LEU A C 1
ATOM 5242 O O . LEU A 1 649 ? -17.215 3.638 20.512 1.00 87.06 649 LEU A O 1
ATOM 5246 N N . VAL A 1 650 ? -18.217 5.321 21.621 1.00 85.25 650 VAL A N 1
ATOM 5247 C CA . VAL A 1 650 ? -18.062 4.712 22.946 1.00 85.25 650 VAL A CA 1
ATOM 5248 C C . VAL A 1 650 ? -18.858 3.411 23.017 1.00 85.25 650 VAL A C 1
ATOM 5250 O O . VAL A 1 650 ? -18.339 2.432 23.534 1.00 85.25 650 VAL A O 1
ATOM 5253 N N . GLU A 1 651 ? -20.071 3.335 22.472 1.00 84.12 651 GLU A N 1
ATOM 5254 C CA . GLU A 1 651 ? -20.855 2.095 22.482 1.00 84.12 651 GLU A CA 1
ATOM 5255 C C . GLU A 1 651 ? -20.241 0.951 21.671 1.00 84.12 651 GLU A C 1
ATOM 5257 O O . GLU A 1 651 ? -20.351 -0.201 22.096 1.00 84.12 651 GLU A O 1
ATOM 5262 N N . ILE A 1 652 ? -19.585 1.251 20.548 1.00 81.31 652 ILE A N 1
ATOM 5263 C CA . ILE A 1 652 ? -18.878 0.252 19.736 1.00 81.31 652 ILE A CA 1
ATOM 5264 C C . ILE A 1 652 ? -17.594 -0.201 20.438 1.00 81.31 652 ILE A C 1
ATOM 5266 O O . ILE A 1 652 ? -17.300 -1.397 20.477 1.00 81.31 652 ILE A O 1
ATOM 5270 N N . LEU A 1 653 ? -16.837 0.740 21.008 1.00 81.50 653 LEU A N 1
ATOM 5271 C CA . LEU A 1 653 ? -15.516 0.461 21.571 1.00 81.50 653 LEU A CA 1
ATOM 5272 C C . LEU A 1 653 ? -15.543 0.039 23.048 1.00 81.50 653 LEU A C 1
ATOM 5274 O O . LEU A 1 653 ? -14.578 -0.582 23.484 1.00 81.50 653 LEU A O 1
ATOM 5278 N N . LYS A 1 654 ? -16.636 0.259 23.805 1.00 77.88 654 LYS A N 1
ATOM 5279 C CA . LYS A 1 654 ? -16.728 0.006 25.269 1.00 77.88 654 LYS A CA 1
ATOM 5280 C C . LYS A 1 654 ? -16.354 -1.407 25.712 1.00 77.88 654 LYS A C 1
ATOM 5282 O O . LYS A 1 654 ? -16.014 -1.601 26.874 1.00 77.88 654 LYS A O 1
ATOM 5287 N N . ASN A 1 655 ? -16.458 -2.394 24.822 1.00 73.50 655 ASN A N 1
ATOM 5288 C CA . ASN A 1 655 ? -16.082 -3.779 25.116 1.00 73.50 655 ASN A CA 1
ATOM 5289 C C . ASN A 1 655 ? -14.567 -4.032 24.991 1.00 73.50 655 ASN A C 1
ATOM 5291 O O . ASN A 1 655 ? -14.109 -5.102 25.382 1.00 73.50 655 ASN A O 1
ATOM 5295 N N . MET A 1 656 ? -13.804 -3.066 24.474 1.00 74.25 656 MET A N 1
ATOM 5296 C CA . MET A 1 656 ? -12.345 -3.083 24.353 1.00 74.25 656 MET A CA 1
ATOM 5297 C C . MET A 1 656 ? -11.705 -2.019 25.235 1.00 74.25 656 MET A C 1
ATOM 5299 O O . MET A 1 656 ? -10.906 -2.360 26.097 1.00 74.25 656 MET A O 1
ATOM 5303 N N . PHE A 1 657 ? -12.067 -0.754 25.036 1.00 76.62 657 PHE A N 1
ATOM 5304 C CA . PHE A 1 657 ? -11.566 0.378 25.808 1.00 76.62 657 PHE A CA 1
ATOM 5305 C C . PHE A 1 657 ? -12.535 1.557 25.697 1.00 76.62 657 PHE A C 1
ATOM 5307 O O . PHE A 1 657 ? -13.384 1.610 24.807 1.00 76.62 657 PHE A O 1
ATOM 5314 N N . ILE A 1 658 ? -12.413 2.534 26.594 1.00 75.81 658 ILE A N 1
ATOM 5315 C CA . ILE A 1 658 ? -13.187 3.774 26.479 1.00 75.81 658 ILE A CA 1
ATOM 5316 C C . ILE A 1 658 ? -12.341 4.808 25.723 1.00 75.81 658 ILE A C 1
ATOM 5318 O O . ILE A 1 658 ? -11.313 5.243 26.251 1.00 75.81 658 ILE A O 1
ATOM 5322 N N . PRO A 1 659 ? -12.746 5.222 24.506 1.00 77.94 659 PRO A N 1
ATOM 5323 C CA . PRO A 1 659 ? -11.978 6.163 23.705 1.00 77.94 659 PRO A CA 1
ATOM 5324 C C . PRO A 1 659 ? -11.900 7.529 24.398 1.00 77.94 659 PRO A C 1
ATOM 5326 O O . PRO A 1 659 ? -12.908 8.106 24.813 1.00 77.94 659 PRO A O 1
ATOM 5329 N N . GLN A 1 660 ? -10.687 8.069 24.527 1.00 76.44 660 GLN A N 1
ATOM 5330 C CA . GLN A 1 660 ? -10.478 9.377 25.149 1.00 76.44 660 GLN A CA 1
ATOM 5331 C C . GLN A 1 660 ? -10.926 10.502 24.211 1.00 76.44 660 GLN A C 1
ATOM 5333 O O . GLN A 1 660 ? -10.626 10.474 23.020 1.00 76.44 660 GLN A O 1
ATOM 5338 N N . LYS A 1 661 ? -11.541 11.566 24.749 1.00 78.00 661 LYS A N 1
ATOM 5339 C CA . LYS A 1 661 ? -11.987 12.731 23.951 1.00 78.00 661 LYS A CA 1
ATOM 5340 C C . LYS A 1 661 ? -10.884 13.329 23.070 1.00 78.00 661 LYS A C 1
ATOM 5342 O O . LYS A 1 661 ? -11.166 13.775 21.963 1.00 78.00 661 LYS A O 1
ATOM 5347 N N . LYS A 1 662 ? -9.640 13.335 23.560 1.00 78.31 662 LYS A N 1
ATOM 5348 C CA . LYS A 1 662 ? -8.475 13.813 22.807 1.00 78.31 662 LYS A CA 1
ATOM 5349 C C . LYS A 1 662 ? -8.217 12.953 21.564 1.00 78.31 662 LYS A C 1
ATOM 5351 O O . LYS A 1 662 ? -8.148 13.502 20.474 1.00 78.31 662 LYS A O 1
ATOM 5356 N N . MET A 1 663 ? -8.166 11.633 21.735 1.00 78.50 663 MET A N 1
ATOM 5357 C CA . MET A 1 663 ? -7.981 10.674 20.642 1.00 78.50 663 MET A CA 1
ATOM 5358 C C . MET A 1 663 ? -9.098 10.800 19.599 1.00 78.50 663 MET A C 1
ATOM 5360 O O . MET A 1 663 ? -8.822 10.867 18.410 1.00 78.50 663 MET A O 1
ATOM 5364 N N . ILE A 1 664 ? -10.356 10.916 20.041 1.00 83.75 664 ILE A N 1
ATOM 5365 C CA . ILE A 1 664 ? -11.501 11.101 19.134 1.00 83.75 664 ILE A CA 1
ATOM 5366 C C . ILE A 1 664 ? -11.330 12.380 18.306 1.00 83.75 664 ILE A C 1
ATOM 5368 O O . ILE A 1 664 ? -11.592 12.382 17.107 1.00 83.75 664 ILE A O 1
ATOM 5372 N N . LYS A 1 665 ? -10.872 13.471 18.932 1.00 84.44 665 LYS A N 1
ATOM 5373 C CA . LYS A 1 665 ? -10.630 14.739 18.240 1.00 84.44 665 LYS A CA 1
ATOM 5374 C C . LYS A 1 665 ? -9.528 14.603 17.185 1.00 84.44 665 LYS A C 1
ATOM 5376 O O . LYS A 1 665 ? -9.761 14.998 16.050 1.00 84.44 665 LYS A O 1
ATOM 5381 N N . GLU A 1 666 ? -8.391 14.008 17.543 1.00 82.88 666 GLU A N 1
ATOM 5382 C CA . GLU A 1 666 ? -7.263 13.770 16.626 1.00 82.88 666 GLU A CA 1
ATOM 5383 C C . GLU A 1 666 ? -7.675 12.870 15.449 1.00 82.88 666 GLU A C 1
ATOM 5385 O O . GLU A 1 666 ? -7.349 13.157 14.302 1.00 82.88 666 GLU A O 1
ATOM 5390 N N . GLN A 1 667 ? -8.472 11.827 15.701 1.00 85.50 667 GLN A N 1
ATOM 5391 C CA . GLN A 1 667 ? -8.989 10.938 14.656 1.00 85.50 667 GLN A CA 1
ATOM 5392 C C . GLN A 1 667 ? -9.992 11.633 13.731 1.00 85.50 667 GLN A C 1
ATOM 5394 O O . GLN A 1 667 ? -9.969 11.407 12.525 1.00 85.50 667 GLN A O 1
ATOM 5399 N N . ILE A 1 668 ? -10.875 12.480 14.269 1.00 86.81 668 ILE A N 1
ATOM 5400 C CA . ILE A 1 668 ? -11.805 13.276 13.458 1.00 86.81 668 ILE A CA 1
ATOM 5401 C C . ILE A 1 668 ? -11.035 14.281 12.599 1.00 86.81 668 ILE A C 1
ATOM 5403 O O . ILE A 1 668 ? -11.359 14.430 11.426 1.00 86.81 668 ILE A O 1
ATOM 5407 N N . GLU A 1 669 ? -10.030 14.958 13.159 1.00 84.81 669 GLU A N 1
ATOM 5408 C CA . GLU A 1 669 ? -9.167 15.883 12.414 1.00 84.81 669 GLU A CA 1
ATOM 5409 C C . GLU A 1 669 ? -8.445 15.149 11.284 1.00 84.81 669 GLU A C 1
ATOM 5411 O O . GLU A 1 669 ? -8.587 15.543 10.128 1.00 84.81 669 GLU A O 1
ATOM 5416 N N . TRP A 1 670 ? -7.821 14.009 11.584 1.00 82.75 670 TRP A N 1
ATOM 5417 C CA . TRP A 1 670 ? -7.193 13.151 10.582 1.00 82.75 670 TRP A CA 1
ATOM 5418 C C . TRP A 1 670 ? -8.182 12.716 9.488 1.00 82.75 670 TRP A C 1
ATOM 5420 O O . TRP A 1 670 ? -7.880 12.805 8.301 1.00 82.75 670 TRP A O 1
ATOM 5430 N N . LEU A 1 671 ? -9.398 12.299 9.855 1.00 83.38 671 LEU A N 1
ATOM 5431 C CA . LEU A 1 671 ? -10.437 11.891 8.902 1.00 83.38 671 LEU A CA 1
ATOM 5432 C C . LEU A 1 671 ? -10.958 13.051 8.042 1.00 83.38 671 LEU A C 1
ATOM 5434 O O . LEU A 1 671 ? -11.371 12.818 6.904 1.00 83.38 671 LEU A O 1
ATOM 5438 N N . ILE A 1 672 ? -10.960 14.279 8.564 1.00 83.38 672 ILE A N 1
ATOM 5439 C CA . ILE A 1 672 ? -11.309 15.482 7.802 1.00 83.38 672 ILE A CA 1
ATOM 5440 C C . ILE A 1 672 ? -10.182 15.834 6.828 1.00 83.38 672 ILE A C 1
ATOM 5442 O O . ILE A 1 672 ? -10.454 16.039 5.646 1.00 83.38 672 ILE A O 1
ATOM 5446 N N . GLU A 1 673 ? -8.929 15.841 7.290 1.00 78.06 673 GLU A N 1
ATOM 5447 C CA . GLU A 1 673 ? -7.743 16.073 6.451 1.00 78.06 673 GLU A CA 1
ATOM 5448 C C . GLU A 1 673 ? -7.668 15.070 5.293 1.00 78.06 673 GLU A C 1
ATOM 5450 O O . GLU A 1 673 ? -7.422 15.445 4.151 1.00 78.06 673 GLU A O 1
ATOM 5455 N N . HIS A 1 674 ? -7.981 13.801 5.566 1.00 71.25 674 HIS A N 1
ATOM 5456 C CA . HIS A 1 674 ? -7.971 12.724 4.574 1.00 71.25 674 HIS A CA 1
ATOM 5457 C C . HIS A 1 674 ? -9.307 12.578 3.822 1.00 71.25 674 HIS A C 1
ATOM 5459 O O . HIS A 1 674 ? -9.534 11.567 3.157 1.00 71.25 674 HIS A O 1
ATOM 5465 N N . LYS A 1 675 ? -10.199 13.577 3.912 1.00 77.00 675 LYS A N 1
ATOM 5466 C CA . LYS A 1 675 ? -11.450 13.687 3.137 1.00 77.00 675 LYS A CA 1
ATOM 5467 C C . LYS A 1 675 ? -12.446 12.529 3.323 1.00 77.00 675 LYS A C 1
ATOM 5469 O O . LYS A 1 675 ? -13.294 12.298 2.464 1.00 77.00 675 LYS A O 1
ATOM 5474 N N . TYR A 1 676 ? -12.411 11.833 4.458 1.00 71.62 676 TYR A N 1
ATOM 5475 C CA . TYR A 1 676 ? -13.449 10.864 4.843 1.00 71.62 676 TYR A CA 1
ATOM 5476 C C . TYR A 1 676 ? -14.681 11.550 5.444 1.00 71.62 676 TYR A C 1
ATOM 5478 O O . TYR A 1 676 ? -15.803 11.046 5.336 1.00 71.62 676 TYR A O 1
ATOM 5486 N N . LEU A 1 677 ? -14.475 12.698 6.090 1.00 86.00 677 LEU A N 1
ATOM 5487 C CA . LEU A 1 677 ? -15.502 13.491 6.757 1.00 86.00 677 LEU A CA 1
ATOM 5488 C C . LEU A 1 677 ? -15.365 14.958 6.360 1.00 86.00 677 LEU A C 1
ATOM 5490 O O . LEU A 1 677 ? -14.270 15.436 6.085 1.00 86.00 677 LEU A O 1
ATOM 5494 N N . ARG A 1 678 ? -16.466 15.701 6.403 1.00 85.50 678 ARG A N 1
ATOM 5495 C CA . ARG A 1 678 ? -16.423 17.166 6.452 1.00 85.50 678 ARG A CA 1
ATOM 5496 C C . ARG A 1 678 ? -17.339 17.685 7.545 1.00 85.50 678 ARG A C 1
ATOM 5498 O O . ARG A 1 678 ? -18.268 16.989 7.953 1.00 85.50 678 ARG A O 1
ATOM 5505 N N . ARG A 1 679 ? -17.092 18.906 8.012 1.00 89.69 679 ARG A N 1
ATOM 5506 C CA . ARG A 1 679 ? -18.048 19.611 8.873 1.00 89.69 679 ARG A CA 1
ATOM 5507 C C . ARG A 1 679 ? -19.214 20.117 8.028 1.00 89.69 679 ARG A C 1
ATOM 5509 O O . ARG A 1 679 ? -19.031 20.427 6.850 1.00 89.69 679 ARG A O 1
ATOM 5516 N N . ASP A 1 680 ? -20.399 20.123 8.617 1.00 86.75 680 ASP A N 1
ATOM 5517 C CA . ASP A 1 680 ? -21.575 20.758 8.034 1.00 86.75 680 ASP A CA 1
ATOM 5518 C C . ASP A 1 680 ? -21.327 22.275 7.916 1.00 86.75 680 ASP A C 1
ATOM 5520 O O . ASP A 1 680 ? -20.628 22.861 8.747 1.00 86.75 680 ASP A O 1
ATOM 5524 N N . GLU A 1 681 ? -21.834 22.893 6.849 1.00 83.06 681 GLU A N 1
ATOM 5525 C CA . GLU A 1 681 ? -21.610 24.317 6.554 1.00 83.06 681 GLU A CA 1
ATOM 5526 C C . GLU A 1 681 ? -22.405 25.219 7.510 1.00 83.06 681 GLU A C 1
ATOM 5528 O O . GLU A 1 681 ? -21.985 26.342 7.787 1.00 83.06 681 GLU A O 1
ATOM 5533 N N . GLU A 1 682 ? -23.510 24.711 8.067 1.00 83.62 682 GLU A N 1
ATOM 5534 C CA . GLU A 1 682 ? -24.378 25.445 8.993 1.00 83.62 682 GLU A CA 1
ATOM 5535 C C . GLU A 1 682 ? -24.065 25.151 10.472 1.00 83.62 682 GLU A C 1
ATOM 5537 O O . GLU A 1 682 ? -24.302 25.997 11.334 1.00 83.62 682 GLU A O 1
ATOM 5542 N N . ASP A 1 683 ? -23.509 23.972 10.786 1.00 86.69 683 ASP A N 1
ATOM 5543 C CA . ASP A 1 683 ? -23.192 23.551 12.157 1.00 86.69 683 ASP A CA 1
ATOM 5544 C C . ASP A 1 683 ? -21.846 22.815 12.257 1.00 86.69 683 ASP A C 1
ATOM 5546 O O . ASP A 1 683 ? -21.704 21.642 11.909 1.00 86.69 683 ASP A O 1
ATOM 5550 N N . ILE A 1 684 ? -20.862 23.481 12.864 1.00 83.56 684 ILE A N 1
ATOM 5551 C CA . ILE A 1 684 ? -19.517 22.936 13.099 1.00 83.56 684 ILE A CA 1
ATOM 5552 C C . ILE A 1 684 ? -19.494 21.687 13.993 1.00 83.56 684 ILE A C 1
ATOM 5554 O O . ILE A 1 684 ? -18.483 20.979 14.011 1.00 83.56 684 ILE A O 1
ATOM 5558 N N . ASN A 1 685 ? -20.561 21.438 14.761 1.00 87.62 685 ASN A N 1
ATOM 5559 C CA . ASN A 1 685 ? -20.710 20.253 15.601 1.00 87.62 685 ASN A CA 1
ATOM 5560 C C . ASN A 1 685 ? -21.348 19.084 14.852 1.00 87.62 685 ASN A C 1
ATOM 5562 O O . ASN A 1 685 ? -21.503 18.020 15.447 1.00 87.62 685 ASN A O 1
ATOM 5566 N N . THR A 1 686 ? -21.693 19.245 13.578 1.00 89.19 686 THR A N 1
ATOM 5567 C CA . THR A 1 686 ? -22.243 18.186 12.740 1.00 89.19 686 THR A CA 1
ATOM 5568 C C . THR A 1 686 ? -21.217 17.757 11.696 1.00 89.19 686 THR A C 1
ATOM 5570 O O . THR A 1 686 ? -20.581 18.572 11.030 1.00 89.19 686 THR A O 1
ATOM 5573 N N . PHE A 1 687 ? -21.039 16.444 11.562 1.00 91.06 687 PHE A N 1
ATOM 5574 C CA . PHE A 1 687 ? -20.156 15.822 10.587 1.00 91.06 687 PHE A CA 1
ATOM 5575 C C . PHE A 1 687 ? -20.978 15.172 9.481 1.00 91.06 687 PHE A C 1
ATOM 5577 O O . PHE A 1 687 ? -21.939 14.441 9.734 1.00 91.06 687 PHE A O 1
ATOM 5584 N N . LEU A 1 688 ? -20.559 15.411 8.247 1.00 85.12 688 LEU A N 1
ATOM 5585 C CA . LEU A 1 688 ? -21.084 14.793 7.044 1.00 85.12 688 LEU A CA 1
ATOM 5586 C C . LEU A 1 688 ? -20.083 13.746 6.568 1.00 85.12 688 LEU A C 1
ATOM 5588 O O . LEU A 1 688 ? -18.894 14.028 6.403 1.00 85.12 688 LEU A O 1
ATOM 5592 N N . TYR A 1 689 ? -20.573 12.533 6.341 1.00 82.69 689 TYR A N 1
ATOM 5593 C CA . TYR A 1 689 ? -19.793 11.485 5.713 1.00 82.69 689 TYR A CA 1
ATOM 5594 C C . TYR A 1 689 ? -19.638 11.825 4.242 1.00 82.69 689 TYR A C 1
ATOM 5596 O O . TYR A 1 689 ? -20.625 11.963 3.512 1.00 82.69 689 TYR A O 1
ATOM 5604 N N . LEU A 1 690 ? -18.395 11.940 3.799 1.00 73.38 690 LEU A N 1
ATOM 5605 C CA . LEU A 1 690 ? -18.114 12.023 2.384 1.00 73.38 690 LEU A CA 1
ATOM 5606 C C . LEU A 1 690 ? -18.205 10.595 1.854 1.00 73.38 690 LEU A C 1
ATOM 5608 O O . LEU A 1 690 ? -17.380 9.742 2.173 1.00 73.38 690 LEU A O 1
ATOM 5612 N N . LEU A 1 691 ? -19.266 10.310 1.088 1.00 46.34 691 LEU A N 1
ATOM 5613 C CA . LEU A 1 691 ? -19.462 9.031 0.401 1.00 46.34 691 LEU A CA 1
ATOM 5614 C C . LEU A 1 691 ? -18.513 8.971 -0.796 1.00 46.34 691 LEU A C 1
ATOM 5616 O O . LEU A 1 691 ? -18.905 8.986 -1.955 1.00 46.34 691 LEU A O 1
ATOM 5620 N N . VAL A 1 692 ? -17.235 8.985 -0.467 1.00 45.34 692 VAL A N 1
ATOM 5621 C CA . VAL A 1 692 ? -16.113 8.777 -1.343 1.00 45.34 692 VAL A CA 1
ATOM 5622 C C . VAL A 1 692 ? -15.175 7.999 -0.422 1.00 45.34 692 VAL A C 1
ATOM 5624 O O . VAL A 1 692 ? -14.484 8.565 0.417 1.00 45.34 692 VAL A O 1
ATOM 5627 N N . MET A 1 693 ? -15.102 6.670 -0.571 1.00 41.91 693 MET A N 1
ATOM 5628 C CA . MET A 1 693 ? -13.733 6.162 -0.650 1.00 41.91 693 MET A CA 1
ATOM 5629 C C . MET A 1 693 ? -13.159 7.019 -1.758 1.00 41.91 693 MET A C 1
ATOM 5631 O O . MET A 1 693 ? -13.679 6.881 -2.864 1.00 41.91 693 MET A O 1
ATOM 5635 N N . ALA A 1 694 ? -12.286 7.989 -1.459 1.00 45.47 694 ALA A N 1
ATOM 5636 C CA . ALA A 1 694 ? -11.526 8.661 -2.499 1.00 45.47 694 ALA A CA 1
ATOM 5637 C C . ALA A 1 694 ? -10.934 7.511 -3.300 1.00 45.47 694 ALA A C 1
ATOM 5639 O O . ALA A 1 694 ? -10.047 6.801 -2.824 1.00 45.47 694 ALA A O 1
ATOM 5640 N N . LYS A 1 695 ? -11.600 7.183 -4.409 1.00 55.31 695 LYS A N 1
ATOM 5641 C CA . LYS A 1 695 ? -11.188 6.126 -5.301 1.00 55.31 695 LYS A CA 1
ATOM 5642 C C . LYS A 1 695 ? -9.809 6.618 -5.675 1.00 55.31 695 LYS A C 1
ATOM 5644 O O . LYS A 1 695 ? -9.693 7.760 -6.122 1.00 55.31 695 LYS A O 1
ATOM 5649 N N . ARG A 1 696 ? -8.781 5.857 -5.294 1.00 72.81 696 ARG A N 1
ATOM 5650 C CA . ARG A 1 696 ? -7.411 6.260 -5.592 1.00 72.81 696 ARG A CA 1
ATOM 5651 C C . ARG A 1 696 ? -7.406 6.609 -7.076 1.00 72.81 696 ARG A C 1
ATOM 5653 O O . ARG A 1 696 ? -7.910 5.773 -7.834 1.00 72.81 696 ARG A O 1
ATOM 5660 N N . PRO A 1 697 ? -6.961 7.817 -7.462 1.00 85.88 697 PRO A N 1
ATOM 5661 C CA . PRO A 1 697 ? -7.040 8.234 -8.848 1.00 85.88 697 PRO A CA 1
ATOM 5662 C C . PRO A 1 697 ? -6.452 7.138 -9.728 1.00 85.88 697 PRO A C 1
ATOM 5664 O O . PRO A 1 697 ? -5.372 6.615 -9.432 1.00 85.88 697 PRO A O 1
ATOM 5667 N N . LYS A 1 698 ? -7.207 6.720 -10.737 1.00 91.75 698 LYS A N 1
ATOM 5668 C CA . LYS A 1 698 ? -6.792 5.685 -11.672 1.00 91.75 698 LYS A CA 1
ATOM 5669 C C . LYS A 1 698 ? -5.830 6.297 -12.669 1.00 91.75 698 LYS A C 1
ATOM 5671 O O . LYS A 1 698 ? -6.193 7.215 -13.402 1.00 91.75 698 LYS A O 1
ATOM 5676 N N . VAL A 1 699 ? -4.615 5.775 -12.706 1.00 96.19 699 VAL A N 1
ATOM 5677 C CA . VAL A 1 699 ? -3.573 6.211 -13.627 1.00 96.19 699 VAL A CA 1
ATOM 5678 C C . VAL A 1 699 ? -3.261 5.081 -14.589 1.00 96.19 699 VAL A C 1
ATOM 5680 O O . VAL A 1 699 ? -2.819 4.009 -14.174 1.00 96.19 699 VAL A O 1
ATOM 5683 N N . VAL A 1 700 ? -3.473 5.334 -15.878 1.00 98.00 700 VAL A N 1
ATOM 5684 C CA . VAL A 1 700 ? -3.096 4.412 -16.951 1.00 98.00 700 VAL A CA 1
ATOM 5685 C C . VAL A 1 700 ? -1.776 4.870 -17.566 1.00 98.00 700 VAL A C 1
ATOM 5687 O O . VAL A 1 700 ? -1.664 5.970 -18.099 1.00 98.00 700 VAL A O 1
ATOM 5690 N N . VAL A 1 701 ? -0.758 4.022 -17.507 1.00 98.38 701 VAL A N 1
ATOM 5691 C CA . VAL A 1 701 ? 0.523 4.221 -18.183 1.00 98.38 701 VAL A CA 1
ATOM 5692 C C . VAL A 1 701 ? 0.504 3.426 -19.484 1.00 98.38 701 VAL A C 1
ATOM 5694 O O . VAL A 1 701 ? 0.332 2.211 -19.469 1.00 98.38 701 VAL A O 1
ATOM 5697 N N . ILE A 1 702 ? 0.673 4.095 -20.620 1.00 98.00 702 ILE A N 1
ATOM 5698 C CA . ILE A 1 702 ? 0.680 3.454 -21.939 1.00 98.00 702 ILE A CA 1
ATOM 5699 C C . ILE A 1 702 ? 2.133 3.214 -22.351 1.00 98.00 702 ILE A C 1
ATOM 5701 O O . ILE A 1 702 ? 2.894 4.165 -22.558 1.00 98.00 702 ILE A O 1
ATOM 5705 N N . GLY A 1 703 ? 2.497 1.940 -22.484 1.00 96.56 703 GLY A N 1
ATOM 5706 C CA . GLY A 1 703 ? 3.844 1.449 -22.762 1.00 96.56 703 GLY A CA 1
ATOM 5707 C C . GLY A 1 703 ? 4.603 1.046 -21.494 1.00 96.56 703 GLY A C 1
ATOM 5708 O O . GLY A 1 703 ? 4.725 1.814 -20.543 1.00 96.56 703 GLY A O 1
ATOM 5709 N N . ALA A 1 704 ? 5.176 -0.154 -21.501 1.00 95.44 704 ALA A N 1
ATOM 5710 C CA . ALA A 1 704 ? 6.032 -0.720 -20.460 1.00 95.44 704 ALA A CA 1
ATOM 5711 C C . ALA A 1 704 ? 7.521 -0.674 -20.861 1.00 95.44 704 ALA A C 1
ATOM 5713 O O . ALA A 1 704 ? 8.303 -1.582 -20.562 1.00 95.44 704 ALA A O 1
ATOM 5714 N N . GLY A 1 705 ? 7.934 0.395 -21.551 1.00 94.81 705 GLY A N 1
ATOM 5715 C CA . GLY A 1 705 ? 9.347 0.753 -21.712 1.00 94.81 705 GLY A CA 1
ATOM 5716 C C . GLY A 1 705 ? 9.943 1.319 -20.416 1.00 94.81 705 GLY A C 1
ATOM 5717 O O . GLY A 1 705 ? 9.240 1.479 -19.419 1.00 94.81 705 GLY A O 1
ATOM 5718 N N . VAL A 1 706 ? 11.232 1.682 -20.415 1.00 95.12 706 VAL A N 1
ATOM 5719 C CA . VAL A 1 706 ? 11.899 2.200 -19.200 1.00 95.12 706 VAL A CA 1
ATOM 5720 C C . VAL A 1 706 ? 11.192 3.425 -18.599 1.00 95.12 706 VAL A C 1
ATOM 5722 O O . VAL A 1 706 ? 11.043 3.488 -17.381 1.00 95.12 706 VAL A O 1
ATOM 5725 N N . ALA A 1 707 ? 10.687 4.352 -19.424 1.00 96.88 707 ALA A N 1
ATOM 5726 C CA . ALA A 1 707 ? 9.936 5.523 -18.963 1.00 96.88 707 ALA A CA 1
ATOM 5727 C C . ALA A 1 707 ? 8.632 5.125 -18.254 1.00 96.88 707 ALA A C 1
ATOM 5729 O O . ALA A 1 707 ? 8.372 5.572 -17.138 1.00 96.88 707 ALA A O 1
ATOM 5730 N N . GLY A 1 708 ? 7.846 4.242 -18.878 1.00 97.12 708 GLY A N 1
ATOM 5731 C CA . GLY A 1 708 ? 6.565 3.782 -18.348 1.00 97.12 708 GLY A CA 1
ATOM 5732 C C . GLY A 1 708 ? 6.715 2.944 -17.084 1.00 97.12 708 GLY A C 1
ATOM 5733 O O . GLY A 1 708 ? 6.051 3.220 -16.090 1.00 97.12 708 GLY A O 1
ATOM 5734 N N . LEU A 1 709 ? 7.650 1.987 -17.061 1.00 96.19 709 LEU A N 1
ATOM 5735 C CA . LEU A 1 709 ? 7.936 1.192 -15.860 1.00 96.19 709 LEU A CA 1
ATOM 5736 C C . LEU A 1 709 ? 8.444 2.057 -14.704 1.00 96.19 709 LEU A C 1
ATOM 5738 O O . LEU A 1 709 ? 8.090 1.815 -13.553 1.00 96.19 709 LEU A O 1
ATOM 5742 N N . THR A 1 710 ? 9.255 3.075 -15.002 1.00 95.81 710 THR A N 1
ATOM 5743 C CA . THR A 1 710 ? 9.734 4.025 -13.990 1.00 95.81 710 THR A CA 1
ATOM 5744 C C . THR A 1 710 ? 8.579 4.837 -13.407 1.00 95.81 710 THR A C 1
ATOM 5746 O O . THR A 1 710 ? 8.450 4.918 -12.184 1.00 95.81 710 THR A O 1
ATOM 5749 N N . ALA A 1 711 ? 7.717 5.392 -14.266 1.00 97.50 711 ALA A N 1
ATOM 5750 C CA . ALA A 1 711 ? 6.544 6.146 -13.838 1.00 97.50 711 ALA A CA 1
ATOM 5751 C C . ALA A 1 711 ? 5.590 5.271 -13.009 1.00 97.50 711 ALA A C 1
ATOM 5753 O O . ALA A 1 711 ? 5.209 5.643 -11.900 1.00 97.50 711 ALA A O 1
ATOM 5754 N N . ALA A 1 712 ? 5.270 4.072 -13.505 1.00 96.88 712 ALA A N 1
ATOM 5755 C CA . ALA A 1 712 ? 4.405 3.111 -12.832 1.00 96.88 712 ALA A CA 1
ATOM 5756 C C . ALA A 1 712 ? 4.960 2.692 -11.466 1.00 96.88 712 ALA A C 1
ATOM 5758 O O . ALA A 1 712 ? 4.226 2.717 -10.480 1.00 96.88 712 ALA A O 1
ATOM 5759 N N . SER A 1 713 ? 6.257 2.375 -11.382 1.00 94.69 713 SER A N 1
ATOM 5760 C CA . SER A 1 713 ? 6.902 2.011 -10.118 1.00 94.69 713 SER A CA 1
ATOM 5761 C C . SER A 1 713 ? 6.829 3.148 -9.095 1.00 94.69 713 SER A C 1
ATOM 5763 O O . SER A 1 713 ? 6.385 2.938 -7.965 1.00 94.69 713 SER A O 1
ATOM 5765 N N . LYS A 1 714 ? 7.184 4.378 -9.495 1.00 95.00 714 LYS A N 1
ATOM 5766 C CA . LYS A 1 714 ? 7.142 5.558 -8.617 1.00 95.00 714 LYS A CA 1
ATOM 5767 C C . LYS A 1 714 ? 5.719 5.847 -8.121 1.00 95.00 714 LYS A C 1
ATOM 5769 O O . LYS A 1 714 ? 5.516 6.061 -6.925 1.00 95.00 714 LYS A O 1
ATOM 5774 N N . LEU A 1 715 ? 4.733 5.809 -9.019 1.00 95.38 715 LEU A N 1
ATOM 5775 C CA . LEU A 1 715 ? 3.321 6.011 -8.688 1.00 95.38 715 LEU A CA 1
ATOM 5776 C C . LEU A 1 715 ? 2.790 4.917 -7.759 1.00 95.38 715 LEU A C 1
ATOM 5778 O O . LEU A 1 715 ? 2.132 5.224 -6.766 1.00 95.38 715 LEU A O 1
ATOM 5782 N N . TYR A 1 716 ? 3.119 3.654 -8.023 1.00 93.69 716 TYR A N 1
ATOM 5783 C CA . TYR A 1 716 ? 2.689 2.526 -7.202 1.00 93.69 716 TYR A CA 1
ATOM 5784 C C . TYR A 1 716 ? 3.279 2.594 -5.787 1.00 93.69 716 TYR A C 1
ATOM 5786 O O . TYR A 1 716 ? 2.557 2.432 -4.801 1.00 93.69 716 TYR A O 1
ATOM 5794 N N . GLN A 1 717 ? 4.574 2.907 -5.670 1.00 89.81 717 GLN A N 1
ATOM 5795 C CA . GLN A 1 717 ? 5.263 3.057 -4.384 1.00 89.81 717 GLN A CA 1
ATOM 5796 C C . GLN A 1 717 ? 4.704 4.199 -3.528 1.00 89.81 717 GLN A C 1
ATOM 5798 O O . GLN A 1 717 ? 4.769 4.114 -2.302 1.00 89.81 717 GLN A O 1
ATOM 5803 N N . SER A 1 718 ? 4.121 5.238 -4.140 1.00 89.62 718 SER A N 1
ATOM 5804 C CA . SER A 1 718 ? 3.473 6.329 -3.398 1.00 89.62 718 SER A CA 1
ATOM 5805 C C . SER A 1 718 ? 2.267 5.859 -2.574 1.00 89.62 718 SER A C 1
ATOM 5807 O O . SER A 1 718 ? 1.931 6.470 -1.562 1.00 89.62 718 SER A O 1
ATOM 5809 N N . GLY A 1 719 ? 1.580 4.798 -3.022 1.00 85.06 719 GLY A N 1
ATOM 5810 C CA . GLY A 1 719 ? 0.324 4.327 -2.440 1.00 85.06 719 GLY A CA 1
ATOM 5811 C C . GLY A 1 719 ? -0.871 5.279 -2.604 1.00 85.06 719 GLY A C 1
ATOM 5812 O O . GLY A 1 719 ? -1.931 4.985 -2.050 1.00 85.06 719 GLY A O 1
ATOM 5813 N N . GLN A 1 720 ? -0.727 6.388 -3.342 1.00 82.94 720 GLN A N 1
ATOM 5814 C CA . GLN A 1 720 ? -1.765 7.419 -3.500 1.00 82.94 720 GLN A CA 1
ATOM 5815 C C . GLN A 1 720 ? -2.726 7.141 -4.667 1.00 82.94 720 GLN A C 1
ATOM 5817 O O . GLN A 1 720 ? -3.880 7.562 -4.622 1.00 82.94 720 GLN A O 1
ATOM 5822 N N . VAL A 1 721 ? -2.281 6.391 -5.678 1.00 89.38 721 VAL A N 1
ATOM 5823 C CA . VAL A 1 721 ? -3.019 6.133 -6.928 1.00 89.38 721 VAL A CA 1
ATOM 5824 C C . VAL A 1 721 ? -3.219 4.636 -7.193 1.00 89.38 721 VAL A C 1
ATOM 5826 O O . VAL A 1 721 ? -2.545 3.791 -6.600 1.00 89.38 721 VAL A O 1
ATOM 5829 N N . GLU A 1 722 ? -4.168 4.300 -8.068 1.00 91.56 722 GLU A N 1
ATOM 5830 C CA . GLU A 1 722 ? -4.325 2.964 -8.659 1.00 91.56 722 GLU A CA 1
ATOM 5831 C C . GLU A 1 722 ? -3.617 2.968 -10.019 1.00 91.56 722 GLU A C 1
ATOM 5833 O O . GLU A 1 722 ? -3.983 3.749 -10.892 1.00 91.56 722 GLU A O 1
ATOM 5838 N N . VAL A 1 723 ? -2.587 2.138 -10.195 1.00 95.38 723 VAL A N 1
ATOM 5839 C CA . VAL A 1 723 ? -1.762 2.128 -11.414 1.00 95.38 723 VAL A CA 1
ATOM 5840 C C . VAL A 1 723 ? -2.139 0.945 -12.296 1.00 95.38 723 VAL A C 1
ATOM 5842 O O . VAL A 1 723 ? -2.189 -0.189 -11.827 1.00 95.38 723 VAL A O 1
ATOM 5845 N N . CYS A 1 724 ? -2.335 1.210 -13.582 1.00 96.38 724 CYS A N 1
ATOM 5846 C CA . CYS A 1 724 ? -2.498 0.218 -14.636 1.00 96.38 724 CYS A CA 1
ATOM 5847 C C . CYS A 1 724 ? -1.504 0.542 -15.759 1.00 96.38 724 CYS A C 1
ATOM 5849 O O . CYS A 1 724 ? -1.359 1.700 -16.135 1.00 96.38 724 CYS A O 1
ATOM 5851 N N . VAL A 1 725 ? -0.794 -0.454 -16.280 1.00 98.00 725 VAL A N 1
ATOM 5852 C CA . VAL A 1 725 ? 0.157 -0.316 -17.386 1.00 98.00 725 VAL A CA 1
ATOM 5853 C C . VAL A 1 725 ? -0.368 -1.120 -18.567 1.00 98.00 725 VAL A C 1
ATOM 5855 O O . VAL A 1 725 ? -0.583 -2.322 -18.438 1.00 98.00 725 VAL A O 1
ATOM 5858 N N . LEU A 1 726 ? -0.550 -0.479 -19.716 1.00 97.75 726 LEU A N 1
ATOM 5859 C CA . LEU A 1 726 ? -0.974 -1.130 -20.954 1.00 97.75 726 LEU A CA 1
ATOM 5860 C C . LEU A 1 726 ? 0.240 -1.294 -21.867 1.00 97.75 726 LEU A C 1
ATOM 5862 O O . LEU A 1 726 ? 0.820 -0.304 -22.315 1.00 97.75 726 LEU A O 1
ATOM 5866 N N . GLU A 1 727 ? 0.637 -2.536 -22.126 1.00 96.56 727 GLU A N 1
ATOM 5867 C CA . GLU A 1 727 ? 1.748 -2.883 -23.011 1.00 96.56 727 GLU A CA 1
ATOM 5868 C C . GLU A 1 727 ? 1.211 -3.569 -24.268 1.00 96.56 727 GLU A C 1
ATOM 5870 O O . GLU A 1 727 ? 0.448 -4.532 -24.196 1.00 96.56 727 GLU A O 1
ATOM 5875 N N . ALA A 1 728 ? 1.612 -3.065 -25.434 1.00 95.50 728 ALA A N 1
ATOM 5876 C CA . ALA A 1 728 ? 1.155 -3.575 -26.721 1.00 95.50 728 ALA A CA 1
ATOM 5877 C C . ALA A 1 728 ? 1.791 -4.928 -27.076 1.00 95.50 728 ALA A C 1
ATOM 5879 O O . ALA A 1 728 ? 1.186 -5.719 -27.794 1.00 95.50 728 ALA A O 1
ATOM 5880 N N . SER A 1 729 ? 3.002 -5.182 -26.581 1.00 92.94 729 SER A N 1
ATOM 5881 C CA . SER A 1 729 ? 3.754 -6.419 -26.770 1.00 92.94 729 SER A CA 1
ATOM 5882 C C . SER A 1 729 ? 3.408 -7.486 -25.720 1.00 92.94 729 SER A C 1
ATOM 5884 O O . SER A 1 729 ? 2.734 -7.230 -24.722 1.00 92.94 729 SER A O 1
ATOM 5886 N N . GLU A 1 730 ? 3.931 -8.692 -25.922 1.00 93.38 730 GLU A N 1
ATOM 5887 C CA . GLU A 1 730 ? 3.950 -9.781 -24.938 1.00 93.38 730 GLU A CA 1
ATOM 5888 C C . GLU A 1 730 ? 5.065 -9.625 -23.885 1.00 93.38 730 GLU A C 1
ATOM 5890 O O . GLU A 1 730 ? 5.097 -10.362 -22.899 1.00 93.38 730 GLU A O 1
ATOM 5895 N N . ARG A 1 731 ? 5.985 -8.665 -24.077 1.00 91.94 731 ARG A N 1
ATOM 5896 C CA . ARG A 1 731 ? 7.104 -8.388 -23.164 1.00 91.94 731 ARG A CA 1
ATOM 5897 C C . ARG A 1 731 ? 7.216 -6.913 -22.799 1.00 91.94 731 ARG A C 1
ATOM 5899 O O . ARG A 1 731 ? 6.914 -6.030 -23.595 1.00 91.94 731 ARG A O 1
ATOM 5906 N N . VAL A 1 732 ? 7.774 -6.651 -21.620 1.00 92.88 732 VAL A N 1
ATOM 5907 C CA . VAL A 1 732 ? 8.202 -5.301 -21.231 1.00 92.88 732 VAL A CA 1
ATOM 5908 C C . VAL A 1 732 ? 9.504 -4.902 -21.937 1.00 92.88 732 VAL A C 1
ATOM 5910 O O . VAL A 1 732 ? 10.239 -5.742 -22.470 1.00 92.88 732 VAL A O 1
ATOM 5913 N N . GLY A 1 733 ? 9.818 -3.607 -21.902 1.00 89.88 733 GLY A N 1
ATOM 5914 C CA . GLY A 1 733 ? 11.125 -3.061 -22.269 1.00 89.88 733 GLY A CA 1
ATOM 5915 C C . GLY A 1 733 ? 11.162 -2.203 -23.522 1.00 89.88 733 GLY A C 1
ATOM 5916 O O . GLY A 1 733 ? 12.111 -1.439 -23.699 1.00 89.88 733 GLY A O 1
ATOM 5917 N N . GLY A 1 734 ? 10.139 -2.263 -24.377 1.00 90.75 734 GLY A N 1
ATOM 5918 C CA . GLY A 1 734 ? 10.143 -1.545 -25.652 1.00 90.75 734 GLY A CA 1
ATOM 5919 C C . GLY A 1 734 ? 11.422 -1.843 -26.449 1.00 90.75 734 GLY A C 1
ATOM 5920 O O . GLY A 1 734 ? 11.729 -3.004 -26.732 1.00 90.75 734 GLY A O 1
ATOM 5921 N N . ARG A 1 735 ? 12.203 -0.797 -26.753 1.00 91.75 735 ARG A N 1
ATOM 5922 C CA . ARG A 1 735 ? 13.488 -0.909 -27.471 1.00 91.75 735 ARG A CA 1
ATOM 5923 C C . ARG A 1 735 ? 14.640 -1.468 -26.625 1.00 91.75 735 ARG A C 1
ATOM 5925 O O . ARG A 1 735 ? 15.642 -1.869 -27.191 1.00 91.75 735 ARG A O 1
ATOM 5932 N N . MET A 1 736 ? 14.538 -1.539 -25.297 1.00 91.94 736 MET A N 1
ATOM 5933 C CA . MET A 1 736 ? 15.520 -2.264 -24.477 1.00 91.94 736 MET A CA 1
ATOM 5934 C C . MET A 1 736 ? 15.220 -3.764 -24.553 1.00 91.94 736 MET A C 1
ATOM 5936 O O . MET A 1 736 ? 14.168 -4.218 -24.095 1.00 91.94 736 MET A O 1
ATOM 5940 N N . HIS A 1 737 ? 16.127 -4.522 -25.169 1.00 91.44 737 HIS A N 1
ATOM 5941 C CA . HIS A 1 737 ? 15.960 -5.954 -25.377 1.00 91.44 737 HIS A CA 1
ATOM 5942 C C . HIS A 1 737 ? 17.310 -6.664 -25.427 1.00 91.44 737 HIS A C 1
ATOM 5944 O O . HIS A 1 737 ? 18.107 -6.410 -26.329 1.00 91.44 737 HIS A O 1
ATOM 5950 N N . THR A 1 738 ? 17.522 -7.572 -24.480 1.00 91.69 738 THR A N 1
ATOM 5951 C CA . THR A 1 738 ? 18.674 -8.469 -24.457 1.00 91.69 738 THR A CA 1
ATOM 5952 C C . THR A 1 738 ? 18.253 -9.842 -24.979 1.00 91.69 738 THR A C 1
ATOM 5954 O O . THR A 1 738 ? 17.246 -10.393 -24.530 1.00 91.69 738 THR A O 1
ATOM 5957 N N . VAL A 1 739 ? 19.026 -10.406 -25.905 1.00 89.94 739 VAL A N 1
ATOM 5958 C CA . VAL A 1 739 ? 18.837 -11.748 -26.475 1.00 89.94 739 VAL A CA 1
ATOM 5959 C C . VAL A 1 739 ? 20.024 -12.623 -26.080 1.00 89.94 739 VAL A C 1
ATOM 5961 O O . VAL A 1 739 ? 21.151 -12.147 -25.995 1.00 89.94 739 VAL A O 1
ATOM 5964 N N . THR A 1 740 ? 19.785 -13.903 -25.795 1.00 89.25 740 THR A N 1
ATOM 5965 C CA . THR A 1 740 ? 20.864 -14.869 -25.516 1.00 89.25 740 THR A CA 1
ATOM 5966 C C . THR A 1 740 ? 21.149 -15.674 -26.781 1.00 89.25 740 THR A C 1
ATOM 5968 O O . THR A 1 740 ? 20.231 -16.288 -27.324 1.00 89.25 740 THR A O 1
ATOM 5971 N N . MET A 1 741 ? 22.395 -15.645 -27.254 1.00 85.69 741 MET A N 1
ATOM 5972 C CA . MET A 1 741 ? 22.882 -16.359 -28.439 1.00 85.69 741 MET A CA 1
ATOM 5973 C C . MET A 1 741 ? 24.079 -17.218 -28.023 1.00 85.69 741 MET A C 1
ATOM 5975 O O . MET A 1 741 ? 25.101 -16.692 -27.576 1.00 85.69 741 MET A O 1
ATOM 5979 N N . GLY A 1 742 ? 23.912 -18.541 -28.069 1.00 79.88 742 GLY A N 1
ATOM 5980 C CA . GLY A 1 742 ? 24.844 -19.470 -27.431 1.00 79.88 742 GLY A CA 1
ATOM 5981 C C . GLY A 1 742 ? 24.945 -19.202 -25.924 1.00 79.88 742 GLY A C 1
ATOM 5982 O O . GLY A 1 742 ? 23.934 -19.180 -25.220 1.00 79.88 742 GLY A O 1
ATOM 5983 N N . GLU A 1 743 ? 26.161 -18.960 -25.434 1.00 80.06 743 GLU A N 1
ATOM 5984 C CA . GLU A 1 743 ? 26.433 -18.558 -24.042 1.00 80.06 743 GLU A CA 1
ATOM 5985 C C . GLU A 1 743 ? 26.534 -17.028 -23.859 1.00 80.06 743 GLU A C 1
ATOM 5987 O O . GLU A 1 743 ? 26.668 -16.539 -22.735 1.00 80.06 743 GLU A O 1
ATOM 5992 N N . THR A 1 744 ? 26.443 -16.253 -24.947 1.00 84.12 744 THR A N 1
ATOM 5993 C CA . THR A 1 744 ? 26.660 -14.799 -24.942 1.00 84.12 744 THR A CA 1
ATOM 5994 C C . THR A 1 744 ? 25.333 -14.040 -24.919 1.00 84.12 744 THR A C 1
ATOM 5996 O O . THR A 1 744 ? 24.370 -14.390 -25.605 1.00 84.12 744 THR A O 1
ATOM 5999 N N . LYS A 1 745 ? 25.268 -12.952 -24.144 1.00 87.69 745 LYS A N 1
ATOM 6000 C CA . LYS A 1 745 ? 24.129 -12.025 -24.162 1.00 87.69 745 LYS A CA 1
ATOM 6001 C C . LYS A 1 745 ? 24.412 -10.854 -25.092 1.00 87.69 745 LYS A C 1
ATOM 6003 O O . LYS A 1 745 ? 25.438 -10.198 -24.961 1.00 87.69 745 LYS A O 1
ATOM 6008 N N . VAL A 1 746 ? 23.477 -10.585 -25.995 1.00 88.25 746 VAL A N 1
ATOM 6009 C CA . VAL A 1 746 ? 23.580 -9.542 -27.014 1.00 88.25 746 VAL A CA 1
ATOM 6010 C C . VAL A 1 746 ? 22.454 -8.537 -26.836 1.00 88.25 746 VAL A C 1
ATOM 6012 O O . VAL A 1 746 ? 21.279 -8.897 -26.760 1.00 88.25 746 VAL A O 1
ATOM 6015 N N . GLU A 1 747 ? 22.807 -7.258 -26.812 1.00 89.94 747 GLU A N 1
ATOM 6016 C CA . GLU A 1 747 ? 21.831 -6.176 -26.749 1.00 89.94 747 GLU A CA 1
ATOM 6017 C C . GLU A 1 747 ? 21.313 -5.841 -28.145 1.00 89.94 747 GLU A C 1
ATOM 6019 O O . GLU A 1 747 ? 22.074 -5.423 -29.018 1.00 89.94 747 GLU A O 1
ATOM 6024 N N . PHE A 1 748 ? 20.007 -5.966 -28.363 1.00 90.75 748 PHE A N 1
ATOM 6025 C CA . PHE A 1 748 ? 19.362 -5.592 -29.625 1.00 90.75 748 PHE A CA 1
ATOM 6026 C C . PHE A 1 748 ? 19.065 -4.089 -29.677 1.00 90.75 748 PHE A C 1
ATOM 6028 O O . PHE A 1 748 ? 19.000 -3.499 -30.752 1.00 90.75 748 PHE A O 1
ATOM 6035 N N . GLY A 1 749 ? 18.907 -3.453 -28.516 1.00 87.62 749 GLY A N 1
ATOM 6036 C CA . GLY A 1 749 ? 18.691 -2.013 -28.388 1.00 87.62 749 GLY A CA 1
ATOM 6037 C C . GLY A 1 749 ? 19.838 -1.316 -27.676 1.00 87.62 749 GLY A C 1
ATOM 6038 O O . GLY A 1 749 ? 20.994 -1.451 -28.078 1.00 87.62 749 GLY A O 1
ATOM 6039 N N . ALA A 1 750 ? 19.509 -0.576 -26.613 1.00 86.38 750 ALA A N 1
ATOM 6040 C CA . ALA A 1 750 ? 20.484 0.119 -25.777 1.00 86.38 750 ALA A CA 1
ATOM 6041 C C . ALA A 1 750 ? 21.574 -0.839 -25.267 1.00 86.38 750 ALA A C 1
ATOM 6043 O O . ALA A 1 750 ? 21.267 -1.840 -24.625 1.00 86.38 750 ALA A O 1
ATOM 6044 N N . SER A 1 751 ? 22.832 -0.518 -25.574 1.00 81.38 751 SER A N 1
ATOM 6045 C CA . SER A 1 751 ? 23.978 -1.399 -25.320 1.00 81.38 751 SER A CA 1
ATOM 6046 C C . SER A 1 751 ? 24.734 -1.085 -24.026 1.00 81.38 751 SER A C 1
ATOM 6048 O O . SER A 1 751 ? 25.342 -1.977 -23.444 1.00 81.38 751 SER A O 1
ATOM 6050 N N . TRP A 1 752 ? 24.757 0.180 -23.598 1.00 82.75 752 TRP A N 1
ATOM 6051 C CA . TRP A 1 752 ? 25.590 0.640 -22.483 1.00 82.75 752 TRP A CA 1
ATOM 6052 C C . TRP A 1 752 ? 24.982 1.852 -21.774 1.00 82.75 752 TRP A C 1
ATOM 6054 O O . TRP A 1 752 ? 24.046 2.499 -22.254 1.00 82.75 752 TRP A O 1
ATOM 6064 N N . ILE A 1 753 ? 25.485 2.129 -20.574 1.00 85.69 753 ILE A N 1
ATOM 6065 C CA . ILE A 1 753 ? 25.193 3.347 -19.822 1.00 85.69 753 ILE A CA 1
ATOM 6066 C C . ILE A 1 753 ? 26.223 4.405 -20.231 1.00 85.69 753 ILE A C 1
ATOM 6068 O O . ILE A 1 753 ? 27.425 4.157 -20.157 1.00 85.69 753 ILE A O 1
ATOM 6072 N N . HIS A 1 754 ? 25.731 5.566 -20.666 1.00 82.62 754 HIS A N 1
ATOM 6073 C CA . HIS A 1 754 ? 26.548 6.696 -21.109 1.00 82.62 754 HIS A CA 1
ATOM 6074 C C . HIS A 1 754 ? 26.887 7.618 -19.932 1.00 82.62 754 HIS A C 1
ATOM 6076 O O . HIS A 1 754 ? 26.031 8.394 -19.497 1.00 82.62 754 HIS A O 1
ATOM 6082 N N . GLY A 1 755 ? 28.106 7.511 -19.406 1.00 84.31 755 GLY A N 1
ATOM 6083 C CA . GLY A 1 755 ? 28.570 8.247 -18.233 1.00 84.31 755 GLY A CA 1
ATOM 6084 C C . GLY A 1 755 ? 28.187 7.551 -16.925 1.00 84.31 755 GLY A C 1
ATOM 6085 O O . GLY A 1 755 ? 27.050 7.114 -16.731 1.00 84.31 755 GLY A O 1
ATOM 6086 N N . THR A 1 756 ? 29.144 7.451 -16.004 1.00 84.38 756 THR A N 1
ATOM 6087 C CA . THR A 1 756 ? 28.993 6.781 -14.698 1.00 84.38 756 THR A CA 1
ATOM 6088 C C . THR A 1 756 ? 28.922 7.753 -13.522 1.00 84.38 756 THR A C 1
ATOM 6090 O O . THR A 1 756 ? 28.683 7.340 -12.390 1.00 84.38 756 THR A O 1
ATOM 6093 N N . VAL A 1 757 ? 29.102 9.053 -13.766 1.00 84.62 757 VAL A N 1
ATOM 6094 C CA . VAL A 1 757 ? 29.060 10.101 -12.741 1.00 84.62 757 VAL A CA 1
ATOM 6095 C C . VAL A 1 757 ? 27.783 10.917 -12.899 1.00 84.62 757 VAL A C 1
ATOM 6097 O O . VAL A 1 757 ? 27.590 11.605 -13.899 1.00 84.62 757 VAL A O 1
ATOM 6100 N N . GLY A 1 758 ? 26.906 10.844 -11.895 1.00 84.81 758 GLY A N 1
ATOM 6101 C CA . GLY A 1 758 ? 25.636 11.579 -11.864 1.00 84.81 758 GLY A CA 1
ATOM 6102 C C . GLY A 1 758 ? 24.552 11.030 -12.799 1.00 84.81 758 GLY A C 1
ATOM 6103 O O . GLY A 1 758 ? 23.476 11.619 -12.880 1.00 84.81 758 GLY A O 1
ATOM 6104 N N . ASN A 1 759 ? 24.813 9.919 -13.497 1.00 90.06 759 ASN A N 1
ATOM 6105 C CA . ASN A 1 759 ? 23.835 9.291 -14.376 1.00 90.06 759 ASN A CA 1
ATOM 6106 C C . ASN A 1 759 ? 22.813 8.473 -13.555 1.00 90.06 759 ASN A C 1
ATOM 6108 O O . ASN A 1 759 ? 23.192 7.492 -12.907 1.00 90.06 759 ASN A O 1
ATOM 6112 N N . PRO A 1 760 ? 21.504 8.779 -13.638 1.00 91.44 760 PRO A N 1
ATOM 6113 C CA . PRO A 1 760 ? 20.490 8.120 -12.816 1.00 91.44 760 PRO A CA 1
ATOM 6114 C C . PRO A 1 760 ? 20.299 6.635 -13.149 1.00 91.44 760 PRO A C 1
ATOM 6116 O O . PRO A 1 760 ? 19.900 5.863 -12.282 1.00 91.44 760 PRO A O 1
ATOM 6119 N N . ILE A 1 761 ? 20.603 6.201 -14.376 1.00 91.50 761 ILE A N 1
ATOM 6120 C CA . ILE A 1 761 ? 20.548 4.781 -14.750 1.00 91.50 761 ILE A CA 1
ATOM 6121 C C . ILE A 1 761 ? 21.714 4.004 -14.143 1.00 91.50 761 ILE A C 1
ATOM 6123 O O . ILE A 1 761 ? 21.520 2.869 -13.710 1.00 91.50 761 ILE A O 1
ATOM 6127 N N . PHE A 1 762 ? 22.898 4.613 -14.068 1.00 89.44 762 PHE A N 1
ATOM 6128 C CA . PHE A 1 762 ? 24.043 4.018 -13.382 1.00 89.44 762 PHE A CA 1
ATOM 6129 C C . PHE A 1 762 ? 23.743 3.818 -11.891 1.00 89.44 762 PHE A C 1
ATOM 6131 O O . PHE A 1 762 ? 23.889 2.710 -11.362 1.00 89.44 762 PHE A O 1
ATOM 6138 N N . ASP A 1 763 ? 23.234 4.863 -11.235 1.00 88.44 763 ASP A N 1
ATOM 6139 C CA . ASP A 1 763 ? 22.843 4.808 -9.825 1.00 88.44 763 ASP A CA 1
ATOM 6140 C C . ASP A 1 763 ? 21.725 3.788 -9.591 1.00 88.44 763 ASP A C 1
ATOM 6142 O O . ASP A 1 763 ? 21.776 3.006 -8.639 1.00 88.44 763 ASP A O 1
ATOM 6146 N N . LEU A 1 764 ? 20.734 3.738 -10.487 1.00 87.94 764 LEU A N 1
ATOM 6147 C CA . LEU A 1 764 ? 19.663 2.749 -10.445 1.00 87.94 764 LEU A CA 1
ATOM 6148 C C . LEU A 1 764 ? 20.209 1.321 -10.582 1.00 87.94 764 LEU A C 1
ATOM 6150 O O . LEU A 1 764 ? 19.859 0.465 -9.772 1.00 87.94 764 LEU A O 1
ATOM 6154 N N . ALA A 1 765 ? 21.087 1.053 -11.552 1.00 88.62 765 ALA A N 1
ATOM 6155 C CA . ALA A 1 765 ? 21.687 -0.267 -11.749 1.00 88.62 765 ALA A CA 1
ATOM 6156 C C . ALA A 1 765 ? 22.490 -0.725 -10.517 1.00 88.62 765 ALA A C 1
ATOM 6158 O O . ALA A 1 765 ? 22.377 -1.885 -10.105 1.00 88.62 765 ALA A O 1
ATOM 6159 N N . CYS A 1 766 ? 23.222 0.198 -9.881 1.00 86.94 766 CYS A N 1
ATOM 6160 C CA . CYS A 1 766 ? 23.933 -0.051 -8.627 1.00 86.94 766 CYS A CA 1
ATOM 6161 C C . CYS A 1 766 ? 22.976 -0.333 -7.459 1.00 86.94 766 CYS A C 1
ATOM 6163 O O . CYS A 1 766 ? 23.148 -1.310 -6.729 1.00 86.94 766 CYS A O 1
ATOM 6165 N N . ASN A 1 767 ? 21.934 0.487 -7.291 1.00 85.50 767 ASN A N 1
ATOM 6166 C CA . ASN A 1 767 ? 20.946 0.336 -6.217 1.00 85.50 767 ASN A CA 1
ATOM 6167 C C . ASN A 1 767 ? 20.162 -0.979 -6.327 1.00 85.50 767 ASN A C 1
ATOM 6169 O O . ASN A 1 767 ? 19.832 -1.599 -5.315 1.00 85.50 767 ASN A O 1
ATOM 6173 N N . LEU A 1 768 ? 19.899 -1.428 -7.555 1.00 82.19 768 LEU A N 1
ATOM 6174 C CA . LEU A 1 768 ? 19.239 -2.701 -7.846 1.00 82.19 768 LEU A CA 1
ATOM 6175 C C . LEU A 1 768 ? 20.189 -3.904 -7.774 1.00 82.19 768 LEU A C 1
ATOM 6177 O O . LEU A 1 768 ? 19.733 -5.033 -7.943 1.00 82.19 768 LEU A O 1
ATOM 6181 N N . LYS A 1 769 ? 21.482 -3.679 -7.497 1.00 83.81 769 LYS A N 1
ATOM 6182 C CA . LYS A 1 769 ? 22.541 -4.701 -7.444 1.00 83.81 769 LYS A CA 1
ATOM 6183 C C . LYS A 1 769 ? 22.686 -5.497 -8.744 1.00 83.81 769 LYS A C 1
ATOM 6185 O O . LYS A 1 769 ? 23.099 -6.653 -8.725 1.00 83.81 769 LYS A O 1
ATOM 6190 N N . VAL A 1 770 ? 22.332 -4.874 -9.866 1.00 83.50 770 VAL A N 1
ATOM 6191 C CA . VAL A 1 770 ? 22.547 -5.422 -11.213 1.00 83.50 770 VAL A CA 1
ATOM 6192 C C . VAL A 1 770 ? 23.965 -5.093 -11.698 1.00 83.50 770 VAL A C 1
ATOM 6194 O O . VAL A 1 770 ? 24.525 -5.806 -12.523 1.00 83.50 770 VAL A O 1
ATOM 6197 N N . LEU A 1 771 ? 24.564 -4.036 -11.143 1.00 83.25 771 LEU A N 1
ATOM 6198 C CA . LEU A 1 771 ? 25.928 -3.593 -11.408 1.00 83.25 771 LEU A CA 1
ATOM 6199 C C . LEU A 1 771 ? 26.637 -3.322 -10.072 1.00 83.25 771 LEU A C 1
ATOM 6201 O O . LEU A 1 771 ? 26.051 -2.679 -9.200 1.00 83.25 771 LEU A O 1
ATOM 6205 N N . ASN A 1 772 ? 27.876 -3.789 -9.882 1.00 80.06 772 ASN A N 1
ATOM 6206 C CA . ASN A 1 772 ? 28.670 -3.400 -8.711 1.00 80.06 772 ASN A CA 1
ATOM 6207 C C . ASN A 1 772 ? 29.495 -2.151 -9.029 1.00 80.06 772 ASN A C 1
ATOM 6209 O O . ASN A 1 772 ? 29.939 -1.956 -10.157 1.00 80.06 772 ASN A O 1
ATOM 6213 N N . LYS A 1 773 ? 29.775 -1.321 -8.020 1.00 71.88 773 LYS A N 1
ATOM 6214 C CA . LYS A 1 773 ? 30.629 -0.133 -8.206 1.00 71.88 773 LYS A CA 1
ATOM 6215 C C . LYS A 1 773 ? 32.055 -0.487 -8.648 1.00 71.88 773 LYS A C 1
ATOM 6217 O O . LYS A 1 773 ? 32.691 0.307 -9.324 1.00 71.88 773 LYS A O 1
ATOM 6222 N N . ASP A 1 774 ? 32.534 -1.689 -8.343 1.00 68.19 774 ASP A N 1
ATOM 6223 C CA . ASP A 1 774 ? 33.844 -2.160 -8.807 1.00 68.19 774 ASP A CA 1
ATOM 6224 C C . ASP A 1 774 ? 33.837 -2.554 -10.299 1.00 68.19 774 ASP A C 1
ATOM 6226 O O . ASP A 1 774 ? 34.892 -2.645 -10.926 1.00 68.19 774 ASP A O 1
ATOM 6230 N N . ASP A 1 775 ? 32.653 -2.736 -10.900 1.00 65.81 775 ASP A N 1
ATOM 6231 C CA . ASP A 1 775 ? 32.496 -3.030 -12.329 1.00 65.81 775 ASP A CA 1
ATOM 6232 C C . ASP A 1 775 ? 32.624 -1.767 -13.212 1.00 65.81 775 ASP A C 1
ATOM 6234 O O . ASP A 1 775 ? 32.694 -1.892 -14.431 1.00 65.81 775 ASP A O 1
ATOM 6238 N N . ILE A 1 776 ? 32.732 -0.560 -12.626 1.00 62.94 776 ILE A N 1
ATOM 6239 C CA . ILE A 1 776 ? 32.863 0.732 -13.344 1.00 62.94 776 ILE A CA 1
ATOM 6240 C C . ILE A 1 776 ? 34.044 0.743 -14.326 1.00 62.94 776 ILE A C 1
ATOM 6242 O O . ILE A 1 776 ? 33.957 1.350 -15.393 1.00 62.94 776 ILE A O 1
ATOM 6246 N N . ASN A 1 777 ? 35.140 0.064 -13.976 1.00 56.16 777 ASN A N 1
ATOM 6247 C CA . ASN A 1 777 ? 36.363 0.034 -14.780 1.00 56.16 777 ASN A CA 1
ATOM 6248 C C . ASN A 1 777 ? 36.375 -1.091 -15.826 1.00 56.16 777 ASN A C 1
ATOM 6250 O O . ASN A 1 777 ? 37.305 -1.163 -16.627 1.00 56.16 777 ASN A O 1
ATOM 6254 N N . LYS A 1 778 ? 35.363 -1.970 -15.843 1.00 58.66 778 LYS A N 1
ATOM 6255 C CA . LYS A 1 778 ? 35.221 -3.004 -16.873 1.00 58.66 778 LYS A CA 1
ATOM 6256 C C . LYS A 1 778 ? 34.604 -2.373 -18.117 1.00 58.66 778 LYS A C 1
ATOM 6258 O O . LYS A 1 778 ? 33.400 -2.444 -18.339 1.00 58.66 778 LYS A O 1
ATOM 6263 N N . THR A 1 779 ? 35.436 -1.737 -18.927 1.00 54.81 779 THR A N 1
ATOM 6264 C CA . THR A 1 779 ? 35.078 -1.359 -20.297 1.00 54.81 779 THR A CA 1
ATOM 6265 C C . THR A 1 779 ? 35.157 -2.620 -21.155 1.00 54.81 779 THR A C 1
ATOM 6267 O O . THR A 1 779 ? 36.206 -3.240 -21.261 1.00 54.81 779 THR A O 1
ATOM 6270 N N . TRP A 1 780 ? 34.022 -3.080 -21.691 1.00 57.62 780 TRP A N 1
ATOM 6271 C CA . TRP A 1 780 ? 34.008 -4.221 -22.626 1.00 57.62 780 TRP A CA 1
ATOM 6272 C C . TRP A 1 780 ? 34.391 -3.796 -24.051 1.00 57.62 780 TRP A C 1
ATOM 6274 O O . TRP A 1 780 ? 34.703 -4.654 -24.872 1.00 57.62 780 TRP A O 1
ATOM 6284 N N . ILE A 1 781 ? 34.349 -2.486 -24.322 1.00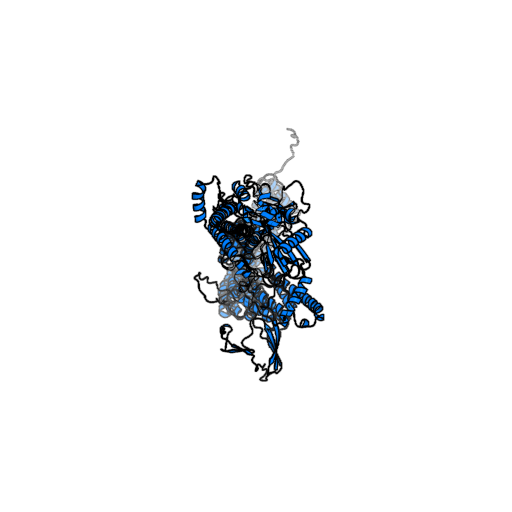 56.50 781 ILE A N 1
ATOM 6285 C CA . ILE A 1 781 ? 34.731 -1.830 -25.573 1.00 56.50 781 ILE A CA 1
ATOM 6286 C C . ILE A 1 781 ? 35.440 -0.511 -25.189 1.00 56.50 781 ILE A C 1
ATOM 6288 O O . ILE A 1 781 ? 34.815 0.371 -24.598 1.00 56.50 781 ILE A O 1
ATOM 6292 N N . HIS A 1 782 ? 36.740 -0.399 -25.453 1.00 50.59 782 HIS A N 1
ATOM 6293 C CA . HIS A 1 782 ? 37.605 0.769 -25.288 1.00 50.59 782 HIS A CA 1
ATOM 6294 C C . HIS A 1 782 ? 37.512 1.734 -26.480 1.00 50.59 782 HIS A C 1
ATOM 6296 O O . HIS A 1 782 ? 37.714 2.937 -26.299 1.00 50.59 782 HIS A O 1
ATOM 6302 N N . GLN A 1 783 ? 37.165 1.262 -27.684 1.00 55.66 783 GLN A N 1
ATOM 6303 C CA . GLN A 1 783 ? 36.953 2.134 -28.842 1.00 55.66 783 GLN A CA 1
ATOM 6304 C C . GLN A 1 783 ? 35.545 2.732 -28.839 1.00 55.66 783 GLN A C 1
ATOM 6306 O O . GLN A 1 783 ? 34.641 2.273 -29.541 1.00 55.66 783 GLN A O 1
ATOM 6311 N N . GLY A 1 784 ? 35.368 3.812 -28.079 1.00 57.84 784 GLY A N 1
ATOM 6312 C CA . GLY A 1 784 ? 34.168 4.630 -28.186 1.00 57.84 784 GLY A CA 1
ATOM 6313 C C . GLY A 1 784 ? 33.975 5.161 -29.608 1.00 57.84 784 GLY A C 1
ATOM 6314 O O . GLY A 1 784 ? 34.930 5.465 -30.331 1.00 57.84 784 GLY A O 1
ATOM 6315 N N . SER A 1 785 ? 32.724 5.301 -30.040 1.00 56.47 785 SER A N 1
ATOM 6316 C CA . SER A 1 785 ? 32.404 5.815 -31.377 1.00 56.47 785 SER A CA 1
ATOM 6317 C C . SER A 1 785 ? 32.936 7.235 -31.628 1.00 56.47 785 SER A C 1
ATOM 6319 O O . SER A 1 785 ? 33.145 7.607 -32.780 1.00 56.47 785 SER A O 1
ATOM 6321 N N . ARG A 1 786 ? 33.178 8.009 -30.558 1.00 68.56 786 ARG A N 1
ATOM 6322 C CA . ARG A 1 786 ? 33.798 9.346 -30.579 1.00 68.56 786 ARG A CA 1
ATOM 6323 C C . ARG A 1 786 ? 35.279 9.353 -30.189 1.00 68.56 786 ARG A C 1
ATOM 6325 O O . ARG A 1 786 ? 35.855 10.414 -29.978 1.00 68.56 786 ARG A O 1
ATOM 6332 N N . CYS A 1 787 ? 35.910 8.188 -30.113 1.00 76.25 787 CYS A N 1
ATOM 6333 C CA . CYS A 1 787 ? 37.356 8.067 -29.988 1.00 76.25 787 CYS A CA 1
ATOM 6334 C C . CYS A 1 787 ? 37.989 7.865 -31.371 1.00 76.25 787 CYS A C 1
ATOM 6336 O O . CYS A 1 787 ? 37.377 7.287 -32.287 1.00 76.25 787 CYS A O 1
ATOM 6338 N N . LYS A 1 788 ? 39.249 8.302 -31.501 1.00 82.88 788 LYS A N 1
ATOM 6339 C CA . LYS A 1 788 ? 40.074 7.992 -32.672 1.00 82.88 788 LYS A CA 1
ATOM 6340 C C . LYS A 1 788 ? 40.160 6.469 -32.814 1.00 82.88 788 LYS A C 1
ATOM 6342 O O . LYS A 1 788 ? 40.522 5.820 -31.832 1.00 82.88 788 LYS A O 1
ATOM 6347 N N . PRO A 1 789 ? 39.885 5.886 -33.993 1.00 77.81 789 PRO A N 1
ATOM 6348 C CA . PRO A 1 789 ? 40.132 4.466 -34.203 1.00 77.81 789 PRO A CA 1
ATOM 6349 C C . PRO A 1 789 ? 41.601 4.113 -33.947 1.00 77.81 789 PRO A C 1
ATOM 6351 O O . PRO A 1 789 ? 42.513 4.871 -34.311 1.00 77.81 789 PRO A O 1
ATOM 6354 N N . GLU A 1 790 ? 41.833 2.956 -33.337 1.00 71.94 790 GLU A N 1
ATOM 6355 C CA . GLU A 1 790 ? 43.173 2.389 -33.200 1.00 71.94 790 GLU A CA 1
ATOM 6356 C C . GLU A 1 790 ? 43.444 1.405 -34.335 1.00 71.94 790 GLU A C 1
ATOM 6358 O O . GLU A 1 790 ? 42.556 0.666 -34.764 1.00 71.94 790 GLU A O 1
ATOM 6363 N N . ILE A 1 791 ? 44.685 1.398 -34.820 1.00 70.19 791 ILE A N 1
ATOM 6364 C CA . ILE A 1 791 ? 45.130 0.489 -35.874 1.00 70.19 791 ILE A CA 1
ATOM 6365 C C . ILE A 1 791 ? 45.828 -0.694 -35.207 1.00 70.19 791 ILE A C 1
ATOM 6367 O O . ILE A 1 791 ? 46.918 -0.543 -34.656 1.00 70.19 791 ILE A O 1
ATOM 6371 N N . VAL A 1 792 ? 45.211 -1.873 -35.275 1.00 61.56 792 VAL A N 1
ATOM 6372 C CA . VAL A 1 792 ? 45.832 -3.135 -34.851 1.00 61.56 792 VAL A CA 1
ATOM 6373 C C . VAL A 1 792 ? 46.526 -3.753 -36.066 1.00 61.56 792 VAL A C 1
ATOM 6375 O O . VAL A 1 792 ? 45.904 -3.952 -37.107 1.00 61.56 792 VAL A O 1
ATOM 6378 N N . THR A 1 793 ? 47.826 -4.037 -35.969 1.00 50.38 793 THR A N 1
ATOM 6379 C CA . THR A 1 793 ? 48.636 -4.571 -37.080 1.00 50.38 793 THR A CA 1
ATOM 6380 C C . THR A 1 793 ? 48.169 -5.963 -37.525 1.00 50.38 793 THR A C 1
ATOM 6382 O O . THR A 1 793 ? 48.548 -6.966 -36.927 1.00 50.38 793 THR A O 1
ATOM 6385 N N . MET A 1 794 ? 47.397 -6.016 -38.613 1.00 51.12 794 MET A N 1
ATOM 6386 C CA . MET A 1 794 ? 47.131 -7.188 -39.464 1.00 51.12 794 MET A CA 1
ATOM 6387 C C . MET A 1 794 ? 47.291 -6.769 -40.945 1.00 51.12 794 MET A C 1
ATOM 6389 O O . MET A 1 794 ? 47.219 -5.574 -41.242 1.00 51.12 794 MET A O 1
ATOM 6393 N N . PRO A 1 795 ? 47.601 -7.687 -41.884 1.00 48.44 795 PRO A N 1
ATOM 6394 C CA . PRO A 1 795 ? 48.147 -7.303 -43.180 1.00 48.44 795 PRO A CA 1
ATOM 6395 C C . PRO A 1 795 ? 47.055 -6.825 -44.151 1.00 48.44 795 PRO A C 1
ATOM 6397 O O . PRO A 1 795 ? 46.224 -7.616 -44.576 1.00 48.44 795 PRO A O 1
ATOM 6400 N N . TYR A 1 796 ? 47.184 -5.564 -44.575 1.00 51.06 796 TYR A N 1
ATOM 6401 C CA . TYR A 1 796 ? 46.605 -4.936 -45.776 1.00 51.06 796 TYR A CA 1
ATOM 6402 C C . TYR A 1 796 ? 45.099 -4.587 -45.822 1.00 51.06 796 TYR A C 1
ATOM 6404 O O . TYR A 1 796 ? 44.268 -5.370 -45.374 1.00 51.06 796 TYR A O 1
ATOM 6412 N N . PRO A 1 797 ? 44.738 -3.473 -46.508 1.00 53.88 797 PRO A N 1
ATOM 6413 C CA . PRO A 1 797 ? 45.581 -2.327 -46.873 1.00 53.88 797 PRO A CA 1
ATOM 6414 C C . PRO A 1 797 ? 45.793 -1.398 -45.662 1.00 53.88 797 PRO A C 1
ATOM 6416 O O . PRO A 1 797 ? 44.877 -1.112 -44.898 1.00 53.88 797 PRO A O 1
ATOM 6419 N N . TYR A 1 798 ? 47.032 -0.948 -45.469 1.00 64.44 798 TYR A N 1
ATOM 6420 C CA . TYR A 1 798 ? 47.438 -0.127 -44.328 1.00 64.44 798 TYR A CA 1
ATOM 6421 C C . TYR A 1 798 ? 46.991 1.327 -44.527 1.00 64.44 798 TYR A C 1
ATOM 6423 O O . TYR A 1 798 ? 47.476 2.002 -45.434 1.00 64.44 798 TYR A O 1
ATOM 6431 N N . VAL A 1 799 ? 46.085 1.818 -43.680 1.00 73.38 799 VAL A N 1
ATOM 6432 C CA . VAL A 1 799 ? 45.852 3.262 -43.534 1.00 73.38 799 VAL A CA 1
ATOM 6433 C C . VAL A 1 799 ? 47.001 3.827 -42.712 1.00 73.38 799 VAL A C 1
ATOM 6435 O O . VAL A 1 799 ? 47.288 3.327 -41.625 1.00 73.38 799 VAL A O 1
ATOM 6438 N N . ASP A 1 800 ? 47.659 4.872 -43.208 1.00 81.31 800 ASP A N 1
ATOM 6439 C CA . ASP A 1 800 ? 48.687 5.560 -42.433 1.00 81.31 800 ASP A CA 1
ATOM 6440 C C . ASP A 1 800 ? 48.078 6.144 -41.145 1.00 81.31 800 ASP A C 1
ATOM 6442 O O . ASP A 1 800 ? 47.146 6.950 -41.183 1.00 81.31 800 ASP A O 1
ATOM 6446 N N . ASN A 1 801 ? 48.610 5.743 -39.986 1.00 84.44 801 ASN A N 1
ATOM 6447 C CA . ASN A 1 801 ? 48.159 6.237 -38.687 1.00 84.44 801 ASN A CA 1
ATOM 6448 C C . ASN A 1 801 ? 48.330 7.760 -38.550 1.00 84.44 801 ASN A C 1
ATOM 6450 O O . ASN A 1 801 ? 47.552 8.396 -37.835 1.00 84.44 801 ASN A O 1
ATOM 6454 N N . GLN A 1 802 ? 49.326 8.353 -39.217 1.00 86.62 802 GLN A N 1
ATOM 6455 C CA . GLN A 1 802 ? 49.510 9.803 -39.224 1.00 86.62 802 GLN A CA 1
ATOM 6456 C C . GLN A 1 802 ? 48.351 10.487 -39.956 1.00 86.62 802 GLN A C 1
ATOM 6458 O O . GLN A 1 802 ? 47.732 11.389 -39.394 1.00 86.62 802 GLN A O 1
ATOM 6463 N N . LEU A 1 803 ? 47.995 9.987 -41.142 1.00 89.19 803 LEU A N 1
ATOM 6464 C CA . LEU A 1 803 ? 46.859 10.471 -41.928 1.00 89.19 803 LEU A CA 1
ATOM 6465 C C . LEU A 1 803 ? 45.533 10.302 -41.176 1.00 89.19 803 LEU A C 1
ATOM 6467 O O . LEU A 1 803 ? 44.720 11.223 -41.118 1.00 89.19 803 LEU A O 1
ATOM 6471 N N . LEU A 1 804 ? 45.330 9.138 -40.551 1.00 89.12 804 LEU A N 1
ATOM 6472 C CA . LEU A 1 804 ? 44.160 8.874 -39.715 1.00 89.12 804 LEU A CA 1
ATOM 6473 C C . LEU A 1 804 ? 44.049 9.891 -38.572 1.00 89.12 804 LEU A C 1
ATOM 6475 O O . LEU A 1 804 ? 42.964 10.400 -38.306 1.00 89.12 804 LEU A O 1
ATOM 6479 N N . THR A 1 805 ? 45.166 10.178 -37.899 1.00 90.94 805 THR A N 1
ATOM 6480 C CA . THR A 1 805 ? 45.217 11.117 -36.769 1.00 90.94 805 THR A CA 1
ATOM 6481 C C . THR A 1 805 ? 44.953 12.552 -37.210 1.00 90.94 805 THR A C 1
ATOM 6483 O O . THR A 1 805 ? 44.231 13.268 -36.521 1.00 90.94 805 THR A O 1
ATOM 6486 N N . GLU A 1 806 ? 45.480 12.955 -38.364 1.00 93.00 806 GLU A N 1
ATOM 6487 C CA . GLU A 1 806 ? 45.242 14.268 -38.965 1.00 93.00 806 GLU A CA 1
ATOM 6488 C C . GLU A 1 806 ? 43.754 14.481 -39.287 1.00 93.00 806 GLU A C 1
ATOM 6490 O O . GLU A 1 806 ? 43.135 15.406 -38.761 1.00 93.00 806 GLU A O 1
ATOM 6495 N N . VAL A 1 807 ? 43.152 13.592 -40.088 1.00 93.56 807 VAL A N 1
ATOM 6496 C CA . VAL A 1 807 ? 41.741 13.715 -40.505 1.00 93.56 807 VAL A CA 1
ATOM 6497 C C . VAL A 1 807 ? 40.798 13.589 -39.308 1.00 93.56 807 VAL A C 1
ATOM 6499 O O . VAL A 1 807 ? 39.794 14.297 -39.234 1.00 93.56 807 VAL A O 1
ATOM 6502 N N . TRP A 1 808 ? 41.125 12.716 -38.349 1.00 92.56 808 TRP A N 1
ATOM 6503 C CA . TRP A 1 808 ? 40.388 12.617 -37.092 1.00 92.56 808 TRP A CA 1
ATOM 6504 C C . TRP A 1 808 ? 40.434 13.927 -36.304 1.00 92.56 808 TRP A C 1
ATOM 6506 O O . TRP A 1 808 ? 39.398 14.360 -35.812 1.00 92.56 808 TRP A O 1
ATOM 6516 N N . GLY A 1 809 ? 41.607 14.561 -36.199 1.00 94.25 809 GLY A N 1
ATOM 6517 C CA . GLY A 1 809 ? 41.768 15.845 -35.516 1.00 94.25 809 GLY A CA 1
ATOM 6518 C C . GLY A 1 809 ? 40.853 16.917 -36.102 1.00 94.25 809 GLY A C 1
ATOM 6519 O O . GLY A 1 809 ? 40.118 17.556 -35.354 1.00 94.25 809 GLY A O 1
ATOM 6520 N N . VAL A 1 810 ? 40.816 17.022 -37.435 1.00 95.31 810 VAL A N 1
ATOM 6521 C CA . VAL A 1 810 ? 39.922 17.946 -38.153 1.00 95.31 810 VAL A CA 1
ATOM 6522 C C . VAL A 1 810 ? 38.452 17.626 -37.877 1.00 95.31 810 VAL A C 1
ATOM 6524 O O . VAL A 1 810 ? 37.678 18.516 -37.536 1.00 95.31 810 VAL A O 1
ATOM 6527 N N . PHE A 1 811 ? 38.046 16.359 -37.999 1.00 95.12 811 PHE A N 1
ATOM 6528 C CA . PHE A 1 811 ? 36.662 15.957 -37.741 1.00 95.12 811 PHE A CA 1
ATOM 6529 C C . PHE A 1 811 ? 36.237 16.243 -36.294 1.00 95.12 811 PHE A C 1
ATOM 6531 O O . PHE A 1 811 ? 35.166 16.801 -36.068 1.00 95.12 811 PHE A O 1
ATOM 6538 N N . HIS A 1 812 ? 37.077 15.878 -35.324 1.00 93.31 812 HIS A N 1
ATOM 6539 C CA . HIS A 1 812 ? 36.815 16.062 -33.901 1.00 93.31 812 HIS A CA 1
ATOM 6540 C C . HIS A 1 812 ? 36.725 17.545 -33.526 1.00 93.31 812 HIS A C 1
ATOM 6542 O O . HIS A 1 812 ? 35.827 17.924 -32.779 1.00 93.31 812 HIS A O 1
ATOM 6548 N N . GLU A 1 813 ? 37.626 18.383 -34.047 1.00 94.19 813 GLU A N 1
ATOM 6549 C CA . GLU A 1 813 ? 37.569 19.833 -33.850 1.00 94.19 813 GLU A CA 1
ATOM 6550 C C . GLU A 1 813 ? 36.259 20.396 -34.403 1.00 94.19 813 GLU A C 1
ATOM 6552 O O . GLU A 1 813 ? 35.474 20.947 -33.636 1.00 94.19 813 GLU A O 1
ATOM 6557 N N . LEU A 1 814 ? 35.959 20.162 -35.686 1.00 94.25 814 LEU A N 1
ATOM 6558 C CA . LEU A 1 814 ? 34.736 20.666 -36.319 1.00 94.25 814 LEU A CA 1
ATOM 6559 C C . LEU A 1 814 ? 33.462 20.189 -35.605 1.00 94.25 814 LEU A C 1
ATOM 6561 O O . LEU A 1 814 ? 32.517 20.960 -35.454 1.00 94.25 814 LEU A O 1
ATOM 6565 N N . LEU A 1 815 ? 33.415 18.933 -35.150 1.00 92.88 815 LEU A N 1
ATOM 6566 C CA . LEU A 1 815 ? 32.275 18.414 -34.393 1.00 92.88 815 LEU A CA 1
ATOM 6567 C C . LEU A 1 815 ? 32.157 19.100 -33.024 1.00 92.88 815 LEU A C 1
ATOM 6569 O O . LEU A 1 815 ? 31.067 19.542 -32.668 1.00 92.88 815 LEU A O 1
ATOM 6573 N N . SER A 1 816 ? 33.263 19.255 -32.292 1.00 91.88 816 SER A N 1
ATOM 6574 C CA . SER A 1 816 ? 33.285 19.955 -31.000 1.00 91.88 816 SER A CA 1
ATOM 6575 C C . SER A 1 816 ? 32.829 21.413 -31.129 1.00 91.88 816 SER A C 1
ATOM 6577 O O . SER A 1 816 ? 32.127 21.922 -30.259 1.00 91.88 816 SER A O 1
ATOM 6579 N N . GLU A 1 817 ? 33.134 22.078 -32.246 1.00 92.31 817 GLU A N 1
ATOM 6580 C CA . GLU A 1 817 ? 32.631 23.426 -32.526 1.00 92.31 817 GLU A CA 1
ATOM 6581 C C . GLU A 1 817 ? 31.105 23.474 -32.661 1.00 92.31 817 GLU A C 1
ATOM 6583 O O . GLU A 1 817 ? 30.496 24.457 -32.237 1.00 92.31 817 GLU A O 1
ATOM 6588 N N . THR A 1 818 ? 30.477 22.427 -33.211 1.00 91.88 818 THR A N 1
ATOM 6589 C CA . THR A 1 818 ? 29.007 22.351 -33.303 1.00 91.88 818 THR A CA 1
ATOM 6590 C C . THR A 1 818 ? 28.323 22.168 -31.950 1.00 91.88 818 THR A C 1
ATOM 6592 O O . THR A 1 818 ? 27.150 22.511 -31.803 1.00 91.88 818 THR A O 1
ATOM 6595 N N . GLU A 1 819 ? 29.043 21.675 -30.942 1.00 90.44 819 GLU A N 1
ATOM 6596 C CA . GLU A 1 819 ? 28.544 21.543 -29.570 1.00 90.44 819 GLU A CA 1
ATOM 6597 C C . GLU A 1 819 ? 28.591 22.877 -28.801 1.00 90.44 819 GLU A C 1
ATOM 6599 O O . GLU A 1 819 ? 27.913 23.035 -27.787 1.00 90.44 819 GLU A O 1
ATOM 6604 N N . ASP A 1 820 ? 29.316 23.884 -29.301 1.00 90.50 820 ASP A N 1
ATOM 6605 C CA . ASP A 1 820 ? 29.269 25.246 -28.769 1.00 90.50 820 ASP A CA 1
ATOM 6606 C C . ASP A 1 820 ? 28.151 26.054 -29.451 1.00 90.50 820 ASP A C 1
ATOM 6608 O O . ASP A 1 820 ? 28.301 26.646 -30.527 1.00 90.50 820 ASP A O 1
ATOM 6612 N N . VAL A 1 821 ? 27.005 26.126 -28.771 1.00 85.69 821 VAL A N 1
ATOM 6613 C CA . VAL A 1 821 ? 25.818 26.868 -29.225 1.00 85.69 821 VAL A CA 1
ATOM 6614 C C . VAL A 1 821 ? 26.123 28.349 -29.499 1.00 85.69 821 VAL A C 1
ATOM 6616 O O . VAL A 1 821 ? 25.534 28.943 -30.407 1.00 85.69 821 VAL A O 1
ATOM 6619 N N . ALA A 1 822 ? 27.025 28.981 -28.740 1.00 85.50 822 ALA A N 1
ATOM 6620 C CA . ALA A 1 822 ? 27.375 30.386 -28.952 1.00 85.50 822 ALA A CA 1
ATOM 6621 C C . ALA A 1 822 ? 28.203 30.554 -30.234 1.00 85.50 822 ALA A C 1
ATOM 6623 O O . ALA A 1 822 ? 27.924 31.451 -31.040 1.00 85.50 822 ALA A O 1
ATOM 6624 N N . LYS A 1 823 ? 29.157 29.647 -30.461 1.00 85.44 823 LYS A N 1
ATOM 6625 C CA . LYS A 1 823 ? 29.972 29.610 -31.680 1.00 85.44 823 LYS A CA 1
ATOM 6626 C C . LYS A 1 823 ? 29.119 29.359 -32.922 1.00 85.44 823 LYS A C 1
ATOM 6628 O O . LYS A 1 823 ? 29.258 30.086 -33.907 1.00 85.44 823 LYS A O 1
ATOM 6633 N N . MET A 1 824 ? 28.172 28.423 -32.862 1.00 88.00 824 MET A N 1
ATOM 6634 C CA . MET A 1 824 ? 27.272 28.125 -33.985 1.00 88.00 824 MET A CA 1
ATOM 6635 C C . MET A 1 824 ? 26.316 29.275 -34.315 1.00 88.00 824 MET A C 1
ATOM 6637 O O . MET A 1 824 ? 26.077 29.568 -35.491 1.00 88.00 824 MET A O 1
ATOM 6641 N N . LYS A 1 825 ? 25.814 29.990 -33.302 1.00 82.00 825 LYS A N 1
ATOM 6642 C CA . LYS A 1 825 ? 25.005 31.202 -33.514 1.00 82.00 825 LYS A CA 1
ATOM 6643 C C . LYS A 1 825 ? 25.801 32.303 -34.215 1.00 82.00 825 LYS A C 1
ATOM 6645 O O . LYS A 1 825 ? 25.307 32.868 -35.189 1.00 82.00 825 LYS A O 1
ATOM 6650 N N . SER A 1 826 ? 27.037 32.555 -33.778 1.00 82.50 826 SER A N 1
ATOM 6651 C CA . SER A 1 826 ? 27.925 33.531 -34.425 1.00 82.50 826 SER A CA 1
ATOM 6652 C C . SER A 1 826 ? 28.279 33.125 -35.861 1.00 82.50 826 SER A C 1
ATOM 6654 O O . SER A 1 826 ? 28.222 33.951 -36.774 1.00 82.50 826 SER A O 1
ATOM 6656 N N . PHE A 1 827 ? 28.560 31.839 -36.097 1.00 81.62 827 PHE A N 1
ATOM 6657 C CA . PHE A 1 827 ? 28.812 31.320 -37.441 1.00 81.62 827 PHE A CA 1
ATOM 6658 C C . PHE A 1 827 ? 27.624 31.567 -38.377 1.00 81.62 827 PHE A C 1
ATOM 6660 O O . PHE A 1 827 ? 27.810 32.065 -39.486 1.00 81.62 827 PHE A O 1
ATOM 6667 N N . LYS A 1 828 ? 26.392 31.295 -37.927 1.00 77.12 828 LYS A N 1
ATOM 6668 C CA . LYS A 1 828 ? 25.179 31.528 -38.725 1.00 77.12 828 LYS A CA 1
ATOM 6669 C C . LYS A 1 828 ? 25.014 32.990 -39.143 1.00 77.12 828 LYS A C 1
ATOM 6671 O O . LYS A 1 828 ? 24.577 33.250 -40.264 1.00 77.12 828 LYS A O 1
ATOM 6676 N N . GLU A 1 829 ? 25.314 33.941 -38.262 1.00 76.88 829 GLU A N 1
ATOM 6677 C CA . GLU A 1 829 ? 25.214 35.373 -38.577 1.00 76.88 829 GLU A CA 1
ATOM 6678 C C . GLU A 1 829 ? 26.162 35.775 -39.712 1.00 76.88 829 GLU A C 1
ATOM 6680 O O . GLU A 1 829 ? 25.749 36.496 -40.622 1.00 76.88 829 GLU A O 1
ATOM 6685 N N . ASN A 1 830 ? 27.378 35.224 -39.720 1.00 70.19 830 ASN A N 1
ATOM 6686 C CA . ASN A 1 830 ? 28.351 35.428 -40.794 1.00 70.19 830 ASN A CA 1
ATOM 6687 C C . ASN A 1 830 ? 27.965 34.668 -42.079 1.00 70.19 830 ASN A C 1
ATOM 6689 O O . ASN A 1 830 ? 28.083 35.203 -43.179 1.00 70.19 830 ASN A O 1
ATOM 6693 N N . PHE A 1 831 ? 27.433 33.448 -41.954 1.00 69.88 831 PHE A N 1
ATOM 6694 C CA . PHE A 1 831 ? 27.066 32.577 -43.079 1.00 69.88 831 PHE A CA 1
ATOM 6695 C C . PHE A 1 831 ? 25.799 33.033 -43.833 1.00 69.88 831 PHE A C 1
ATOM 6697 O O . PHE A 1 831 ? 25.644 32.769 -45.028 1.00 69.88 831 PHE A O 1
ATOM 6704 N N . LYS A 1 832 ? 24.899 33.776 -43.169 1.00 61.28 832 LYS A N 1
ATOM 6705 C CA . LYS A 1 832 ? 23.726 34.418 -43.798 1.00 61.28 832 LYS A CA 1
ATOM 6706 C C . LYS A 1 832 ? 24.091 35.423 -44.895 1.00 61.28 832 LYS A C 1
ATOM 6708 O O . LYS A 1 832 ? 23.239 35.731 -45.723 1.00 61.28 832 LYS A O 1
ATOM 6713 N N . GLN A 1 833 ? 25.317 35.949 -44.904 1.00 55.34 833 GLN A N 1
ATOM 6714 C CA . GLN A 1 833 ? 25.766 36.883 -45.941 1.00 55.34 833 GLN A CA 1
ATOM 6715 C C . GLN A 1 833 ? 26.121 36.176 -47.263 1.00 55.34 833 GLN A C 1
ATOM 6717 O O . GLN A 1 833 ? 26.149 36.828 -48.304 1.00 55.34 833 GLN A O 1
ATOM 6722 N N . THR A 1 834 ? 26.341 34.856 -47.246 1.00 56.19 834 THR A N 1
ATOM 6723 C CA . THR A 1 834 ? 26.842 34.070 -48.390 1.00 56.19 834 THR A CA 1
ATOM 6724 C C . THR A 1 834 ? 25.832 33.075 -48.974 1.00 56.19 834 THR A C 1
ATOM 6726 O O . THR A 1 834 ? 25.975 32.706 -50.138 1.00 56.19 834 THR A O 1
ATOM 6729 N N . THR A 1 835 ? 24.795 32.644 -48.239 1.00 53.56 835 THR A N 1
ATOM 6730 C CA . THR A 1 835 ? 23.785 31.681 -48.744 1.00 53.56 835 THR A CA 1
ATOM 6731 C C . THR A 1 835 ? 22.352 31.988 -48.272 1.00 53.56 835 THR A C 1
ATOM 6733 O O . THR A 1 835 ? 22.136 32.516 -47.186 1.00 53.56 835 THR A O 1
ATOM 6736 N N . CYS A 1 836 ? 21.340 31.634 -49.080 1.00 52.25 836 CYS A N 1
ATOM 6737 C CA . CYS A 1 836 ? 19.909 31.882 -48.804 1.00 52.25 836 CYS A CA 1
ATOM 6738 C C . CYS A 1 836 ? 19.218 30.796 -47.938 1.00 52.25 836 CYS A C 1
ATOM 6740 O O . CYS A 1 836 ? 17.990 30.693 -47.953 1.00 52.25 836 CYS A O 1
ATOM 6742 N N . LEU A 1 837 ? 19.963 29.944 -47.221 1.00 55.97 837 LEU A N 1
ATOM 6743 C CA . LEU A 1 837 ? 19.383 28.819 -46.471 1.00 55.97 837 LEU A CA 1
ATOM 6744 C C . LEU A 1 837 ? 18.901 29.241 -45.060 1.00 55.97 837 LEU A C 1
ATOM 6746 O O . LEU A 1 837 ? 19.642 29.894 -44.327 1.00 55.97 837 LEU A O 1
ATOM 6750 N N . PRO A 1 838 ? 17.680 28.857 -44.628 1.00 64.94 838 PRO A N 1
ATOM 6751 C CA . PRO A 1 838 ? 17.085 29.338 -43.371 1.00 64.94 838 PRO A CA 1
ATOM 6752 C C . PRO A 1 838 ? 17.661 28.704 -42.084 1.00 64.94 838 PRO A C 1
ATOM 6754 O O . PRO A 1 838 ? 17.621 29.341 -41.023 1.00 64.94 838 PRO A O 1
ATOM 6757 N N . LYS A 1 839 ? 18.191 27.473 -42.157 1.00 79.06 839 LYS A N 1
ATOM 6758 C CA . LYS A 1 839 ? 18.817 26.729 -41.043 1.00 79.06 839 LYS A CA 1
ATOM 6759 C C . LYS A 1 839 ? 19.998 25.893 -41.545 1.00 79.06 839 LYS A C 1
ATOM 6761 O O . LYS A 1 839 ? 19.904 25.333 -42.638 1.00 79.06 839 LYS A O 1
ATOM 6766 N N . ILE A 1 840 ? 21.059 25.790 -40.743 1.00 87.69 840 ILE A N 1
ATOM 6767 C CA . ILE A 1 840 ? 22.289 25.040 -41.062 1.00 87.69 840 ILE A CA 1
ATOM 6768 C C . ILE A 1 840 ? 22.261 23.684 -40.349 1.00 87.69 840 ILE A C 1
ATOM 6770 O O . ILE A 1 840 ? 21.871 23.594 -39.182 1.00 87.69 840 ILE A O 1
ATOM 6774 N N . SER A 1 841 ? 22.653 22.628 -41.056 1.00 92.88 841 SER A N 1
ATOM 6775 C CA . SER A 1 841 ? 22.827 21.291 -40.490 1.00 92.88 841 SER A CA 1
ATOM 6776 C C . SER A 1 841 ? 24.260 21.009 -40.059 1.00 92.88 841 SER A C 1
ATOM 6778 O O . SER A 1 841 ? 25.202 21.592 -40.599 1.00 92.88 841 SER A O 1
ATOM 6780 N N . VAL A 1 842 ? 24.433 20.062 -39.133 1.00 94.50 842 VAL A N 1
ATOM 6781 C CA . VAL A 1 842 ? 25.765 19.589 -38.715 1.00 94.50 842 VAL A CA 1
ATOM 6782 C C . VAL A 1 842 ? 26.537 19.075 -39.933 1.00 94.50 842 VAL A C 1
ATOM 6784 O O . VAL A 1 842 ? 27.692 19.432 -40.136 1.00 94.50 842 VAL A O 1
ATOM 6787 N N . GLY A 1 843 ? 25.883 18.321 -40.820 1.00 94.12 843 GLY A N 1
ATOM 6788 C CA . GLY A 1 843 ? 26.498 17.813 -42.047 1.00 94.12 843 GLY A CA 1
ATOM 6789 C C . GLY A 1 843 ? 26.989 18.906 -43.004 1.00 94.12 843 GLY A C 1
ATOM 6790 O O . GLY A 1 843 ? 28.072 18.761 -43.568 1.00 94.12 843 GLY A O 1
ATOM 6791 N N . GLU A 1 844 ? 26.229 19.994 -43.180 1.00 91.75 844 GLU A N 1
ATOM 6792 C CA . GLU A 1 844 ? 26.648 21.155 -43.988 1.00 91.75 844 GLU A CA 1
ATOM 6793 C C . GLU A 1 844 ? 27.859 21.858 -43.368 1.00 91.75 844 GLU A C 1
ATOM 6795 O O . GLU A 1 844 ? 28.804 22.181 -44.087 1.00 91.75 844 GLU A O 1
ATOM 6800 N N . TYR A 1 845 ? 27.853 22.050 -42.045 1.00 92.31 845 TYR A N 1
ATOM 6801 C CA . TYR A 1 845 ? 28.956 22.681 -41.321 1.00 92.31 845 TYR A CA 1
ATOM 6802 C C . TYR A 1 845 ? 30.253 21.872 -41.432 1.00 92.31 845 TYR A C 1
ATOM 6804 O O . TYR A 1 845 ? 31.281 22.400 -41.857 1.00 92.31 845 TYR A O 1
ATOM 6812 N N . LEU A 1 846 ? 30.181 20.568 -41.140 1.00 94.81 846 LEU A N 1
ATOM 6813 C CA . LEU A 1 846 ? 31.319 19.655 -41.240 1.00 94.81 846 LEU A CA 1
ATOM 6814 C C . LEU A 1 846 ? 31.881 19.609 -42.665 1.00 94.81 846 LEU A C 1
ATOM 6816 O O . LEU A 1 846 ? 33.094 19.649 -42.846 1.00 94.81 846 LEU A O 1
ATOM 6820 N N . ASN A 1 847 ? 31.018 19.558 -43.686 1.00 93.62 847 ASN A N 1
ATOM 6821 C CA . ASN A 1 847 ? 31.461 19.563 -45.080 1.00 93.62 847 ASN A CA 1
ATOM 6822 C C . ASN A 1 847 ? 32.159 20.869 -45.465 1.00 93.62 847 ASN A C 1
ATOM 6824 O O . ASN A 1 847 ? 33.169 20.825 -46.161 1.00 93.62 847 ASN A O 1
ATOM 6828 N N . HIS A 1 848 ? 31.631 22.014 -45.031 1.00 90.31 848 HIS A N 1
ATOM 6829 C CA . HIS A 1 848 ? 32.246 23.309 -45.304 1.00 90.31 848 HIS A CA 1
ATOM 6830 C C . HIS A 1 848 ? 33.627 23.416 -44.644 1.00 90.31 848 HIS A C 1
ATOM 6832 O O . HIS A 1 848 ? 34.599 23.759 -45.312 1.00 90.31 848 HIS A O 1
ATOM 6838 N N . GLY A 1 849 ? 33.731 23.074 -43.355 1.00 91.75 849 GLY A N 1
ATOM 6839 C CA . GLY A 1 849 ? 35.007 23.083 -42.634 1.00 91.75 849 GLY A CA 1
ATOM 6840 C C . GLY A 1 849 ? 36.029 22.117 -43.235 1.00 91.75 849 GLY A C 1
ATOM 6841 O O . GLY A 1 849 ? 37.189 22.477 -43.434 1.00 91.75 849 GLY A O 1
ATOM 6842 N N . PHE A 1 850 ? 35.590 20.915 -43.615 1.00 95.38 850 PHE A N 1
ATOM 6843 C CA . PHE A 1 850 ? 36.460 19.937 -44.260 1.00 95.38 850 PHE A CA 1
ATOM 6844 C C . PHE A 1 850 ? 36.920 20.384 -45.648 1.00 95.38 850 PHE A C 1
ATOM 6846 O O . PHE A 1 850 ? 38.083 20.196 -45.987 1.00 95.38 850 PHE A O 1
ATOM 6853 N N . GLN A 1 851 ? 36.053 21.029 -46.434 1.00 92.69 851 GLN A N 1
ATOM 6854 C CA . GLN A 1 851 ? 36.432 21.596 -47.727 1.00 92.69 851 GLN A CA 1
ATOM 6855 C C . GLN A 1 851 ? 37.515 22.676 -47.572 1.00 92.69 851 GLN A C 1
ATOM 6857 O O . GLN A 1 851 ? 38.504 22.640 -48.301 1.00 92.69 851 GLN A O 1
ATOM 6862 N N . SER A 1 852 ? 37.392 23.568 -46.581 1.00 91.88 852 SER A N 1
ATOM 6863 C CA . SER A 1 852 ? 38.442 24.549 -46.263 1.00 91.88 852 SER A CA 1
ATOM 6864 C C . SER A 1 852 ? 39.759 23.887 -45.840 1.00 91.88 852 SER A C 1
ATOM 6866 O O . SER A 1 852 ? 40.836 24.361 -46.195 1.00 91.88 852 SER A O 1
ATOM 6868 N N . TYR A 1 853 ? 39.698 22.760 -45.128 1.00 94.12 853 TYR A N 1
ATOM 6869 C CA . TYR A 1 853 ? 40.885 21.962 -44.822 1.00 94.12 853 TYR A CA 1
ATOM 6870 C C . TYR A 1 853 ? 41.500 21.320 -46.083 1.00 94.12 853 TYR A C 1
ATOM 6872 O O . TYR A 1 853 ? 42.716 21.394 -46.265 1.00 94.12 853 TYR A O 1
ATOM 6880 N N . LEU A 1 854 ? 40.700 20.767 -47.002 1.00 91.75 854 LEU A N 1
ATOM 6881 C CA . LEU A 1 854 ? 41.208 20.219 -48.271 1.00 91.75 854 LEU A CA 1
ATOM 6882 C C . LEU A 1 854 ? 41.881 21.298 -49.135 1.00 91.75 854 LEU A C 1
ATOM 6884 O O . LEU A 1 854 ? 42.901 21.027 -49.763 1.00 91.75 854 LEU A O 1
ATOM 6888 N N . GLU A 1 855 ? 41.370 22.531 -49.118 1.00 91.12 855 GLU A N 1
ATOM 6889 C CA . GLU A 1 855 ? 41.989 23.692 -49.781 1.00 91.12 855 GLU A CA 1
ATOM 6890 C C . GLU A 1 855 ? 43.345 24.086 -49.173 1.00 91.12 855 GLU A C 1
ATOM 6892 O O . GLU A 1 855 ? 44.154 24.720 -49.845 1.00 91.12 855 GLU A O 1
ATOM 6897 N N . SER A 1 856 ? 43.635 23.685 -47.931 1.00 90.69 856 SER A N 1
ATOM 6898 C CA . SER A 1 856 ? 44.968 23.831 -47.329 1.00 90.69 856 SER A CA 1
ATOM 6899 C C . SER A 1 856 ? 45.935 22.697 -47.709 1.00 90.69 856 SER A C 1
ATOM 6901 O O . SER A 1 856 ? 47.146 22.846 -47.556 1.00 90.69 856 SER A O 1
ATOM 6903 N N . CYS A 1 857 ? 45.424 21.594 -48.270 1.00 89.81 857 CYS A N 1
ATOM 6904 C CA . CYS A 1 857 ? 46.170 20.379 -48.617 1.00 89.81 857 CYS A CA 1
ATOM 6905 C C . CYS A 1 857 ? 46.578 20.311 -50.105 1.00 89.81 857 CYS A C 1
ATOM 6907 O O . CYS A 1 857 ? 46.752 19.224 -50.649 1.00 89.81 857 CYS A O 1
ATOM 6909 N N . LEU A 1 858 ? 46.738 21.449 -50.794 1.00 82.00 858 LEU A N 1
ATOM 6910 C CA . LEU A 1 858 ? 46.997 21.504 -52.250 1.00 82.00 858 LEU A CA 1
ATOM 6911 C C . LEU A 1 858 ? 48.289 20.799 -52.705 1.00 82.00 858 LEU A C 1
ATOM 6913 O O . LEU A 1 858 ? 48.472 20.566 -53.897 1.00 82.00 858 LEU A O 1
ATOM 6917 N N . SER A 1 859 ? 49.203 20.498 -51.779 1.00 84.50 859 SER A N 1
ATOM 6918 C CA . SER A 1 859 ? 50.447 19.768 -52.044 1.00 84.50 859 SER A CA 1
ATOM 6919 C C . SER A 1 859 ? 50.306 18.242 -52.005 1.00 84.50 859 SER A C 1
ATOM 6921 O O . SER A 1 859 ? 51.261 17.545 -52.353 1.00 84.50 859 SER A O 1
ATOM 6923 N N . ASP A 1 860 ? 49.166 17.717 -51.553 1.00 88.75 860 ASP A N 1
ATOM 6924 C CA . ASP A 1 860 ? 48.948 16.277 -51.424 1.00 88.75 860 ASP A CA 1
ATOM 6925 C C . ASP A 1 860 ? 48.671 15.621 -52.782 1.00 88.75 860 ASP A C 1
ATOM 6927 O O . ASP A 1 860 ? 48.106 16.224 -53.691 1.00 88.75 860 ASP A O 1
ATOM 6931 N N . LYS A 1 861 ? 49.055 14.347 -52.921 1.00 88.75 861 LYS A N 1
ATOM 6932 C CA . LYS A 1 861 ? 48.719 13.541 -54.105 1.00 88.75 861 LYS A CA 1
ATOM 6933 C C . LYS A 1 861 ? 47.222 13.219 -54.129 1.00 88.75 861 LYS A C 1
ATOM 6935 O O . LYS A 1 861 ? 46.633 13.006 -53.070 1.00 88.75 861 LYS A O 1
ATOM 6940 N N . ASP A 1 862 ? 46.655 13.047 -55.323 1.00 85.44 862 ASP A N 1
ATOM 6941 C CA . ASP A 1 862 ? 45.235 12.702 -55.510 1.00 85.44 862 ASP A CA 1
ATOM 6942 C C . ASP A 1 862 ? 44.804 11.463 -54.702 1.00 85.44 862 ASP A C 1
ATOM 6944 O O . ASP A 1 862 ? 43.756 11.479 -54.063 1.00 85.44 862 ASP A O 1
ATOM 6948 N N . GLU A 1 863 ? 45.649 10.426 -54.635 1.00 84.12 863 GLU A N 1
ATOM 6949 C CA . GLU A 1 863 ? 45.402 9.210 -53.837 1.00 84.12 863 GLU A CA 1
ATOM 6950 C C . GLU A 1 863 ? 45.264 9.503 -52.330 1.00 84.12 863 GLU A C 1
ATOM 6952 O O . GLU A 1 863 ? 44.406 8.939 -51.647 1.00 84.12 863 GLU A O 1
ATOM 6957 N N . VAL A 1 864 ? 46.088 10.414 -51.798 1.00 87.88 864 VAL A N 1
ATOM 6958 C CA . VAL A 1 864 ? 46.034 10.830 -50.386 1.00 87.88 864 VAL A CA 1
ATOM 6959 C C . VAL A 1 864 ? 44.780 11.662 -50.142 1.00 87.88 864 VAL A C 1
ATOM 6961 O O . VAL A 1 864 ? 44.090 11.452 -49.147 1.00 87.88 864 VAL A O 1
ATOM 6964 N N . LEU A 1 865 ? 44.439 12.559 -51.070 1.00 88.31 865 LEU A N 1
ATOM 6965 C CA . LEU A 1 865 ? 43.235 13.382 -50.992 1.00 88.31 865 LEU A CA 1
ATOM 6966 C C . LEU A 1 865 ? 41.954 12.530 -51.032 1.00 88.31 865 LEU A C 1
ATOM 6968 O O . LEU A 1 865 ? 41.021 12.785 -50.267 1.00 88.31 865 LEU A O 1
ATOM 6972 N N . ALA A 1 866 ? 41.916 11.499 -51.880 1.00 86.69 866 ALA A N 1
ATOM 6973 C CA . ALA A 1 866 ? 40.833 10.517 -51.930 1.00 86.69 866 ALA A CA 1
ATOM 6974 C C . ALA A 1 866 ? 40.715 9.754 -50.601 1.00 86.69 866 ALA A C 1
ATOM 6976 O O . ALA A 1 866 ? 39.628 9.673 -50.025 1.00 86.69 866 ALA A O 1
ATOM 6977 N N . MET A 1 867 ? 41.838 9.293 -50.038 1.00 87.50 867 MET A N 1
ATOM 6978 C CA . MET A 1 867 ? 41.849 8.637 -48.727 1.00 87.50 867 MET A CA 1
ATOM 6979 C C . MET A 1 867 ? 41.373 9.569 -47.599 1.00 87.50 867 MET A C 1
ATOM 6981 O O . MET A 1 867 ? 40.575 9.145 -46.763 1.00 87.50 867 MET A O 1
ATOM 6985 N N . LYS A 1 868 ? 41.780 10.850 -47.593 1.00 91.62 868 LYS A N 1
ATOM 6986 C CA . LYS A 1 868 ? 41.287 11.861 -46.633 1.00 91.62 868 LYS A CA 1
ATOM 6987 C C . LYS A 1 868 ? 39.762 11.981 -46.687 1.00 91.62 868 LYS A C 1
ATOM 6989 O O . LYS A 1 868 ? 39.114 11.969 -45.640 1.00 91.62 868 LYS A O 1
ATOM 6994 N N . LYS A 1 869 ? 39.179 12.048 -47.890 1.00 90.56 869 LYS A N 1
ATOM 6995 C CA . LYS A 1 869 ? 37.717 12.098 -48.092 1.00 90.56 869 LYS A CA 1
ATOM 6996 C C . LYS A 1 869 ? 37.023 10.832 -47.584 1.00 90.56 869 LYS A C 1
ATOM 6998 O O . LYS A 1 869 ? 36.036 10.939 -46.856 1.00 90.56 869 LYS A O 1
ATOM 7003 N N . ASN A 1 870 ? 37.561 9.656 -47.906 1.00 88.06 870 ASN A N 1
ATOM 7004 C CA . ASN A 1 870 ? 36.991 8.372 -47.489 1.00 88.06 870 ASN A CA 1
ATOM 7005 C C . ASN A 1 870 ? 37.035 8.194 -45.956 1.00 88.06 870 ASN A C 1
ATOM 7007 O O . ASN A 1 870 ? 36.056 7.743 -45.358 1.00 88.06 870 ASN A O 1
ATOM 7011 N N . LEU A 1 871 ? 38.121 8.624 -45.299 1.00 89.94 871 LEU A N 1
ATOM 7012 C CA . LEU A 1 871 ? 38.236 8.642 -43.834 1.00 89.94 871 LEU A CA 1
ATOM 7013 C C . LEU A 1 871 ? 37.247 9.616 -43.183 1.00 89.94 871 LEU A C 1
ATOM 7015 O O . LEU A 1 871 ? 36.569 9.261 -42.220 1.00 89.94 871 LEU A O 1
ATOM 7019 N N . PHE A 1 872 ? 37.118 10.830 -43.722 1.00 92.06 872 PHE A N 1
ATOM 7020 C CA . PHE A 1 872 ? 36.163 11.808 -43.201 1.00 92.06 872 PHE A CA 1
ATOM 7021 C C . PHE A 1 872 ? 34.716 11.314 -43.337 1.00 92.06 872 PHE A C 1
ATOM 7023 O O . PHE A 1 872 ? 33.916 11.446 -42.409 1.00 92.06 872 PHE A O 1
ATOM 7030 N N . ARG A 1 873 ? 34.386 10.671 -44.466 1.00 88.69 873 ARG A N 1
ATOM 7031 C CA . ARG A 1 873 ? 33.099 9.994 -44.675 1.00 88.69 873 ARG A CA 1
ATOM 7032 C C . ARG A 1 873 ? 32.862 8.913 -43.619 1.00 88.69 873 ARG A C 1
ATOM 7034 O O . ARG A 1 873 ? 31.807 8.936 -42.994 1.00 88.69 873 ARG A O 1
ATOM 7041 N N . LEU A 1 874 ? 33.828 8.021 -43.376 1.00 87.69 874 LEU A N 1
ATOM 7042 C CA . LEU A 1 874 ? 33.734 6.993 -42.329 1.00 87.69 874 LEU A CA 1
ATOM 7043 C C . LEU A 1 874 ? 33.365 7.604 -40.966 1.00 87.69 874 LEU A C 1
ATOM 7045 O O . LEU A 1 874 ? 32.471 7.098 -40.287 1.00 87.69 874 LEU A O 1
ATOM 7049 N N . PHE A 1 875 ? 34.008 8.705 -40.570 1.00 90.38 875 PHE A N 1
ATOM 7050 C CA . PHE A 1 875 ? 33.704 9.378 -39.303 1.00 90.38 875 PHE A CA 1
ATOM 7051 C C . PHE A 1 875 ? 32.293 9.970 -39.260 1.00 90.38 875 PHE A C 1
ATOM 7053 O O . PHE A 1 875 ? 31.620 9.861 -38.235 1.00 90.38 875 PHE A O 1
ATOM 7060 N N . LYS A 1 876 ? 31.798 10.517 -40.377 1.00 90.44 876 LYS A N 1
ATOM 7061 C CA . LYS A 1 876 ? 30.410 10.989 -40.473 1.00 90.44 876 LYS A CA 1
ATOM 7062 C C . LYS A 1 876 ? 29.389 9.861 -40.310 1.00 90.44 876 LYS A C 1
ATOM 7064 O O . LYS A 1 876 ? 28.398 10.061 -39.610 1.00 90.44 876 LYS A O 1
ATOM 7069 N N . GLU A 1 877 ? 29.616 8.700 -40.928 1.00 88.06 877 GLU A N 1
ATOM 7070 C CA . GLU A 1 877 ? 28.712 7.544 -40.789 1.00 88.06 877 GLU A CA 1
ATOM 7071 C C . GLU A 1 877 ? 28.737 6.999 -39.345 1.00 88.06 877 GLU A C 1
ATOM 7073 O O . GLU A 1 877 ? 27.687 6.733 -38.758 1.00 88.06 877 GLU A O 1
ATOM 7078 N N . ARG A 1 878 ? 29.922 6.939 -38.708 1.00 87.69 878 ARG A N 1
ATOM 7079 C CA . ARG A 1 878 ? 30.052 6.603 -37.272 1.00 87.69 878 ARG A CA 1
ATOM 7080 C C . ARG A 1 878 ? 29.246 7.553 -36.384 1.00 87.69 878 ARG A C 1
ATOM 7082 O O . ARG A 1 878 ? 28.569 7.105 -35.460 1.00 87.69 878 ARG A O 1
ATOM 7089 N N . GLU A 1 879 ? 29.287 8.852 -36.668 1.00 90.56 879 GLU A N 1
ATOM 7090 C CA . GLU A 1 879 ? 28.572 9.848 -35.867 1.00 90.56 879 GLU A CA 1
ATOM 7091 C C . GLU A 1 879 ? 27.051 9.822 -36.092 1.00 90.56 879 GLU A C 1
ATOM 7093 O O . GLU A 1 879 ? 26.294 10.073 -35.154 1.00 90.56 879 GLU A O 1
ATOM 7098 N N . CYS A 1 880 ? 26.571 9.421 -37.277 1.00 91.50 880 CYS A N 1
ATOM 7099 C CA . CYS A 1 880 ? 25.136 9.197 -37.496 1.00 91.50 880 CYS A CA 1
ATOM 7100 C C . CYS A 1 880 ? 24.567 8.136 -36.542 1.00 91.50 880 CYS A C 1
ATOM 7102 O O . CYS A 1 880 ? 23.454 8.292 -36.038 1.00 91.50 880 CYS A O 1
ATOM 7104 N N . ILE A 1 881 ? 25.340 7.087 -36.246 1.00 88.44 881 ILE A N 1
ATOM 7105 C CA . ILE A 1 881 ? 24.956 6.030 -35.299 1.00 88.44 881 ILE A CA 1
ATOM 7106 C C . ILE A 1 881 ? 24.942 6.538 -33.858 1.00 88.44 881 ILE A C 1
ATOM 7108 O O . ILE A 1 881 ? 24.033 6.179 -33.112 1.00 88.44 881 ILE A O 1
ATOM 7112 N N . ASN A 1 882 ? 25.890 7.399 -33.478 1.00 86.62 882 ASN A N 1
ATOM 7113 C CA . ASN A 1 882 ? 25.911 8.011 -32.145 1.00 86.62 882 ASN A CA 1
ATOM 7114 C C . ASN A 1 882 ? 24.707 8.908 -31.895 1.00 86.62 882 ASN A C 1
ATOM 7116 O O . ASN A 1 882 ? 24.081 8.820 -30.843 1.00 86.62 882 ASN A O 1
ATOM 7120 N N . ILE A 1 883 ? 24.392 9.770 -32.862 1.00 90.31 883 ILE A N 1
ATOM 7121 C CA . ILE A 1 883 ? 23.254 10.690 -32.771 1.00 90.31 883 ILE A CA 1
ATOM 7122 C C . ILE A 1 883 ? 21.932 9.929 -32.953 1.00 90.31 883 ILE A C 1
ATOM 7124 O O . ILE A 1 883 ? 20.884 10.365 -32.476 1.00 90.31 883 ILE A O 1
ATOM 7128 N N . GLY A 1 884 ? 21.959 8.792 -33.649 1.00 90.88 884 GLY A N 1
ATOM 7129 C CA . GLY A 1 884 ? 20.763 8.039 -33.989 1.00 90.88 884 GLY A CA 1
ATOM 7130 C C . GLY A 1 884 ? 19.974 8.664 -35.139 1.00 90.88 884 GLY A C 1
ATOM 7131 O O . GLY A 1 884 ? 18.746 8.584 -35.153 1.00 90.88 884 GLY A O 1
ATOM 7132 N N . CYS A 1 885 ? 20.654 9.316 -36.086 1.00 93.12 885 CYS A N 1
ATOM 7133 C CA . CYS A 1 885 ? 20.039 9.975 -37.237 1.00 93.12 885 CYS A CA 1
ATOM 7134 C C . CYS A 1 885 ? 20.296 9.212 -38.545 1.00 93.12 885 CYS A C 1
ATOM 7136 O O . CYS A 1 885 ? 21.185 8.368 -38.653 1.00 93.12 885 CYS A O 1
ATOM 7138 N N . HIS A 1 886 ? 19.499 9.507 -39.575 1.00 90.94 886 HIS A N 1
ATOM 7139 C CA . HIS A 1 886 ? 19.730 8.931 -40.902 1.00 90.94 886 HIS A CA 1
ATOM 7140 C C . HIS A 1 886 ? 20.934 9.566 -41.603 1.00 90.94 886 HIS A C 1
ATOM 7142 O O . HIS A 1 886 ? 21.592 8.909 -42.401 1.00 90.94 886 HIS A O 1
ATOM 7148 N N . SER A 1 887 ? 21.187 10.843 -41.320 1.00 92.25 887 SER A N 1
ATOM 7149 C CA . SER A 1 887 ? 22.221 11.653 -41.946 1.00 92.25 887 SER A CA 1
ATOM 7150 C C . SER A 1 887 ? 22.515 12.880 -41.085 1.00 92.25 887 SER A C 1
ATOM 7152 O O . SER A 1 887 ? 21.591 13.509 -40.564 1.00 92.25 887 SER A O 1
ATOM 7154 N N . LEU A 1 888 ? 23.782 13.294 -40.997 1.00 93.62 888 LEU A N 1
ATOM 7155 C CA . LEU A 1 888 ? 24.163 14.544 -40.317 1.00 93.62 888 LEU A CA 1
ATOM 7156 C C . LEU A 1 888 ? 23.567 15.793 -40.986 1.00 93.62 888 LEU A C 1
ATOM 7158 O O . LEU A 1 888 ? 23.452 16.838 -40.348 1.00 93.62 888 LEU A O 1
ATOM 7162 N N . PHE A 1 889 ? 23.153 15.699 -42.254 1.00 93.25 889 PHE A N 1
ATOM 7163 C CA . PHE A 1 889 ? 22.448 16.778 -42.956 1.00 93.25 889 PHE A CA 1
ATOM 7164 C C . PHE A 1 889 ? 21.026 17.011 -42.431 1.00 93.25 889 PHE A C 1
ATOM 7166 O O . PHE A 1 889 ? 20.446 18.075 -42.649 1.00 93.25 889 PHE A O 1
ATOM 7173 N N . ASP A 1 890 ? 20.484 16.038 -41.700 1.00 93.94 890 ASP A N 1
ATOM 7174 C CA . ASP A 1 890 ? 19.182 16.142 -41.058 1.00 93.94 890 ASP A CA 1
ATOM 7175 C C . ASP A 1 890 ? 19.285 16.687 -39.630 1.00 93.94 890 ASP A C 1
ATOM 7177 O O . ASP A 1 890 ? 18.246 16.874 -39.012 1.00 93.94 890 ASP A O 1
ATOM 7181 N N . VAL A 1 891 ? 20.480 16.943 -39.084 1.00 95.12 891 VAL A N 1
ATOM 7182 C CA . VAL A 1 891 ? 20.689 17.361 -37.683 1.00 95.12 891 VAL A CA 1
ATOM 7183 C C . VAL A 1 891 ? 20.876 18.873 -37.604 1.00 95.12 891 VAL A C 1
ATOM 7185 O O . VAL A 1 891 ? 21.656 19.431 -38.368 1.00 95.12 891 VAL A O 1
ATOM 7188 N N . ASN A 1 892 ? 20.182 19.551 -36.691 1.00 93.88 892 ASN A N 1
ATOM 7189 C CA . ASN A 1 892 ? 20.302 21.003 -36.505 1.00 93.88 892 ASN A CA 1
ATOM 7190 C C . ASN A 1 892 ? 21.647 21.369 -35.860 1.00 93.88 892 ASN A C 1
ATOM 7192 O O . ASN A 1 892 ? 21.905 20.926 -34.748 1.00 93.88 892 ASN A O 1
ATOM 7196 N N . ALA A 1 893 ? 22.465 22.199 -36.520 1.00 92.50 893 ALA A N 1
ATOM 7197 C CA . ALA A 1 893 ? 23.756 22.642 -35.979 1.00 92.50 893 ALA A CA 1
ATOM 7198 C C . ALA A 1 893 ? 23.638 23.757 -34.927 1.00 92.50 893 ALA A C 1
ATOM 7200 O O . ALA A 1 893 ? 24.463 23.855 -34.032 1.00 92.50 893 ALA A O 1
ATOM 7201 N N . GLU A 1 894 ? 22.623 24.615 -35.020 1.00 89.44 894 GLU A N 1
ATOM 7202 C CA . GLU A 1 894 ? 22.518 25.846 -34.219 1.00 89.44 894 GLU A CA 1
ATOM 7203 C C . GLU A 1 894 ? 22.249 25.582 -32.738 1.00 89.44 894 GLU A C 1
ATOM 7205 O O . GLU A 1 894 ? 22.600 26.390 -31.881 1.00 89.44 894 GLU A O 1
ATOM 7210 N N . GLU A 1 895 ? 21.577 24.471 -32.457 1.00 91.06 895 GLU A N 1
ATOM 7211 C CA . GLU A 1 895 ? 21.143 24.053 -31.124 1.00 91.06 895 GLU A CA 1
ATOM 7212 C C . GLU A 1 895 ? 21.643 22.627 -30.805 1.00 91.06 895 GLU A C 1
ATOM 7214 O O . GLU A 1 895 ? 21.143 21.993 -29.880 1.00 91.06 895 GLU A O 1
ATOM 7219 N N . PHE A 1 896 ? 22.632 22.110 -31.554 1.00 91.56 896 PHE A N 1
ATOM 7220 C CA . PHE A 1 896 ? 23.191 20.763 -31.349 1.00 91.56 896 PHE A CA 1
ATOM 7221 C C . PHE A 1 896 ? 23.766 20.592 -29.934 1.00 91.56 896 PHE A C 1
ATOM 7223 O O . PHE A 1 896 ? 23.487 19.598 -29.265 1.00 91.56 896 PHE A O 1
ATOM 7230 N N . GLY A 1 897 ? 24.466 21.619 -29.443 1.00 89.38 897 GLY A N 1
ATOM 7231 C CA . GLY A 1 897 ? 25.039 21.684 -28.095 1.00 89.38 897 GLY A CA 1
ATOM 7232 C C . GLY A 1 897 ? 24.055 21.768 -26.923 1.00 89.38 897 GLY A C 1
ATOM 7233 O O . GLY A 1 897 ? 24.480 21.933 -25.787 1.00 89.38 897 GLY A O 1
ATOM 7234 N N . GLU A 1 898 ? 22.741 21.685 -27.154 1.00 91.00 898 GLU A N 1
ATOM 7235 C CA . GLU A 1 898 ? 21.748 21.572 -26.070 1.00 91.00 898 GLU A CA 1
ATOM 7236 C C . GLU A 1 898 ? 21.764 20.189 -25.391 1.00 91.00 898 GLU A C 1
ATOM 7238 O O . GLU A 1 898 ? 21.215 20.035 -24.295 1.00 91.00 898 GLU A O 1
ATOM 7243 N N . PHE A 1 899 ? 22.362 19.179 -26.035 1.00 91.81 899 PHE A N 1
ATOM 7244 C CA . PHE A 1 899 ? 22.540 17.846 -25.464 1.00 91.81 899 PHE A CA 1
ATOM 7245 C C . PHE A 1 899 ? 23.644 17.844 -24.399 1.00 91.81 899 PHE A C 1
ATOM 7247 O O . PHE A 1 899 ? 24.751 18.319 -24.640 1.00 91.81 899 PHE A O 1
ATOM 7254 N N . ASN A 1 900 ? 23.363 17.249 -23.240 1.00 91.56 900 ASN A N 1
ATOM 7255 C CA . ASN A 1 900 ? 24.302 17.160 -22.128 1.00 91.56 900 ASN A CA 1
ATOM 7256 C C . ASN A 1 900 ? 24.897 15.753 -22.011 1.00 91.56 900 ASN A C 1
ATOM 7258 O O . ASN A 1 900 ? 24.187 14.750 -22.075 1.00 91.56 900 ASN A O 1
ATOM 7262 N N . TYR A 1 901 ? 26.192 15.683 -21.712 1.00 87.44 901 TYR A N 1
ATOM 7263 C CA . TYR A 1 901 ? 26.894 14.431 -21.432 1.00 87.44 901 TYR A CA 1
ATOM 7264 C C . TYR A 1 901 ? 27.122 14.266 -19.925 1.00 87.44 901 TYR A C 1
ATOM 7266 O O . TYR A 1 901 ? 27.430 15.228 -19.219 1.00 87.44 901 TYR A O 1
ATOM 7274 N N . PHE A 1 902 ? 26.968 13.042 -19.421 1.00 89.12 902 PHE A N 1
ATOM 7275 C CA . PHE A 1 902 ? 27.390 12.693 -18.063 1.00 89.12 902 PHE A CA 1
ATOM 7276 C C . PHE A 1 902 ? 28.880 12.345 -18.052 1.00 89.12 902 PHE A C 1
ATOM 7278 O O . PHE A 1 902 ? 29.378 11.743 -18.995 1.00 89.12 902 PHE A O 1
ATOM 7285 N N . GLY A 1 903 ? 29.587 12.699 -16.976 1.00 81.94 903 GLY A N 1
ATOM 7286 C CA . GLY A 1 903 ? 31.007 12.368 -16.829 1.00 81.94 903 GLY A CA 1
ATOM 7287 C C . GLY A 1 903 ? 31.250 10.901 -16.452 1.00 81.94 903 GLY A C 1
ATOM 7288 O O . GLY A 1 903 ? 30.326 10.161 -16.107 1.00 81.94 903 GLY A O 1
ATOM 7289 N N . GLY A 1 904 ? 32.517 10.489 -16.433 1.00 80.94 904 GLY A N 1
ATOM 7290 C CA . GLY A 1 904 ? 32.928 9.127 -16.077 1.00 80.94 904 GLY A CA 1
ATOM 7291 C C . GLY A 1 904 ? 33.154 8.244 -17.302 1.00 80.94 904 GLY A C 1
ATOM 7292 O O . GLY A 1 904 ? 33.664 8.717 -18.307 1.00 80.94 904 GLY A O 1
ATOM 7293 N N . SER A 1 905 ? 32.823 6.955 -17.199 1.00 76.25 905 SER A N 1
ATOM 7294 C CA . SER A 1 905 ? 32.971 6.003 -18.310 1.00 76.25 905 SER A CA 1
ATOM 7295 C C . SER A 1 905 ? 31.788 6.103 -19.279 1.00 76.25 905 SER A C 1
ATOM 7297 O O . SER A 1 905 ? 30.638 5.940 -18.867 1.00 76.25 905 SER A O 1
ATOM 7299 N N . ASP A 1 906 ? 32.064 6.338 -20.564 1.00 69.12 906 ASP A N 1
ATOM 7300 C CA . ASP A 1 906 ? 31.048 6.549 -21.611 1.00 69.12 906 ASP A CA 1
ATOM 7301 C C . ASP A 1 906 ? 30.356 5.261 -22.085 1.00 69.12 906 ASP A C 1
ATOM 7303 O O . ASP A 1 906 ? 29.286 5.309 -22.699 1.00 69.12 906 ASP A O 1
ATOM 7307 N N . HIS A 1 907 ? 30.947 4.102 -21.785 1.00 75.81 907 HIS A N 1
ATOM 7308 C CA . HIS A 1 907 ? 30.516 2.798 -22.293 1.00 75.81 907 HIS A CA 1
ATOM 7309 C C . HIS A 1 907 ? 30.488 1.750 -21.177 1.00 75.81 907 HIS A C 1
ATOM 7311 O O . HIS A 1 907 ? 31.160 0.721 -21.246 1.00 75.81 907 HIS A O 1
ATOM 7317 N N . CYS A 1 908 ? 29.718 2.016 -20.119 1.00 79.88 908 CYS A N 1
ATOM 7318 C CA . CYS A 1 908 ? 29.582 1.084 -19.001 1.00 79.88 908 CYS A CA 1
ATOM 7319 C C . CYS A 1 908 ? 28.566 -0.031 -19.342 1.00 79.88 908 CYS A C 1
ATOM 7321 O O . CYS A 1 908 ? 27.381 0.266 -19.542 1.00 79.88 908 CYS A O 1
ATOM 7323 N N . PRO A 1 909 ? 28.995 -1.305 -19.436 1.00 78.06 909 PRO A N 1
ATOM 7324 C CA . PRO A 1 909 ? 28.107 -2.425 -19.726 1.00 78.06 909 PRO A CA 1
ATOM 7325 C C . PRO A 1 909 ? 27.340 -2.867 -18.475 1.00 78.06 909 PRO A C 1
ATOM 7327 O O . PRO A 1 909 ? 27.727 -2.571 -17.345 1.00 78.06 909 PRO A O 1
ATOM 7330 N N . ILE A 1 910 ? 26.270 -3.640 -18.671 1.00 82.00 910 ILE A N 1
ATOM 7331 C CA . ILE A 1 910 ? 25.518 -4.255 -17.572 1.00 82.00 910 ILE A CA 1
ATOM 7332 C C . ILE A 1 910 ? 25.756 -5.769 -17.588 1.00 82.00 910 ILE A C 1
ATOM 7334 O O . ILE A 1 910 ? 25.250 -6.455 -18.483 1.00 82.00 910 ILE A O 1
ATOM 7338 N N . PRO A 1 911 ? 26.500 -6.319 -16.606 1.00 76.88 911 PRO A N 1
ATOM 7339 C CA . PRO A 1 911 ? 26.692 -7.754 -16.476 1.00 76.88 911 PRO A CA 1
ATOM 7340 C C . PRO A 1 911 ? 25.357 -8.504 -16.486 1.00 76.88 911 PRO A C 1
ATOM 7342 O O . PRO A 1 911 ? 24.432 -8.206 -15.732 1.00 76.88 911 PRO A O 1
ATOM 7345 N N . GLY A 1 912 ? 25.244 -9.493 -17.371 1.00 78.50 912 GLY A N 1
ATOM 7346 C CA . GLY A 1 912 ? 24.036 -10.301 -17.483 1.00 78.50 912 GLY A CA 1
ATOM 7347 C C . GLY A 1 912 ? 22.876 -9.647 -18.241 1.00 78.50 912 GLY A C 1
ATOM 7348 O O . GLY A 1 912 ? 21.805 -10.259 -18.250 1.00 78.50 912 GLY A O 1
ATOM 7349 N N . GLY A 1 913 ? 23.065 -8.496 -18.889 1.00 86.44 913 GLY A N 1
ATOM 7350 C CA . GLY A 1 913 ? 22.103 -7.912 -19.826 1.00 86.44 913 GLY A CA 1
ATOM 7351 C C . GLY A 1 913 ? 21.462 -6.611 -19.349 1.00 86.44 913 GLY A C 1
ATOM 7352 O O . GLY A 1 913 ? 21.116 -6.459 -18.175 1.00 86.44 913 GLY A O 1
ATOM 7353 N N . TYR A 1 914 ? 21.255 -5.684 -20.280 1.00 87.25 914 TYR A N 1
ATOM 7354 C CA . TYR A 1 914 ? 20.663 -4.369 -20.038 1.00 87.25 914 TYR A CA 1
ATOM 7355 C C . TYR A 1 914 ? 19.186 -4.464 -19.615 1.00 87.25 914 TYR A C 1
ATOM 7357 O O . TYR A 1 914 ? 18.678 -3.634 -18.853 1.00 87.25 914 TYR A O 1
ATOM 7365 N N . ASP A 1 915 ? 18.495 -5.527 -20.038 1.00 87.38 915 ASP A N 1
ATOM 7366 C CA . ASP A 1 915 ? 17.114 -5.826 -19.656 1.00 87.38 915 ASP A CA 1
ATOM 7367 C C . ASP A 1 915 ? 16.925 -6.165 -18.162 1.00 87.38 915 ASP A C 1
ATOM 7369 O O . ASP A 1 915 ? 15.801 -6.112 -17.654 1.00 87.38 915 ASP A O 1
ATOM 7373 N N . ASN A 1 916 ? 18.002 -6.442 -17.418 1.00 88.38 916 ASN A N 1
ATOM 7374 C CA . ASN A 1 916 ? 17.932 -6.691 -15.979 1.00 88.38 916 ASN A CA 1
ATOM 7375 C C . ASN A 1 916 ? 17.450 -5.464 -15.196 1.00 88.38 916 ASN A C 1
ATOM 7377 O O . ASN A 1 916 ? 16.775 -5.630 -14.180 1.00 88.38 916 ASN A O 1
ATOM 7381 N N . ILE A 1 917 ? 17.707 -4.243 -15.688 1.00 89.50 917 ILE A N 1
ATOM 7382 C CA . ILE A 1 917 ? 17.126 -3.020 -15.110 1.00 89.50 917 ILE A CA 1
ATOM 7383 C C . ILE A 1 917 ? 15.596 -3.080 -15.177 1.00 89.50 917 ILE A C 1
ATOM 7385 O O . ILE A 1 917 ? 14.917 -2.773 -14.199 1.00 89.50 917 ILE A O 1
ATOM 7389 N N . LEU A 1 918 ? 15.043 -3.507 -16.316 1.00 90.06 918 LEU A N 1
ATOM 7390 C CA . LEU A 1 918 ? 13.595 -3.590 -16.523 1.00 90.06 918 LEU A CA 1
ATOM 7391 C C . LEU A 1 918 ? 12.972 -4.655 -15.625 1.00 90.06 918 LEU A C 1
ATOM 7393 O O . LEU A 1 918 ? 11.968 -4.386 -14.970 1.00 90.06 918 LEU A O 1
ATOM 7397 N N . LYS A 1 919 ? 13.595 -5.839 -15.556 1.00 86.25 919 LYS A N 1
ATOM 7398 C CA . LYS A 1 919 ? 13.165 -6.932 -14.669 1.00 86.25 919 LYS A CA 1
ATOM 7399 C C . LYS A 1 919 ? 13.142 -6.464 -13.220 1.00 86.25 919 LYS A C 1
ATOM 7401 O O . LYS A 1 919 ? 12.169 -6.689 -12.510 1.00 86.25 919 LYS A O 1
ATOM 7406 N N . ALA A 1 920 ? 14.181 -5.757 -12.789 1.00 85.44 920 ALA A N 1
ATOM 7407 C CA . ALA A 1 920 ? 14.260 -5.231 -11.439 1.00 85.44 920 ALA A CA 1
ATOM 7408 C C . ALA A 1 920 ? 13.205 -4.139 -11.170 1.00 85.44 920 ALA A C 1
ATOM 7410 O O . ALA A 1 920 ? 12.549 -4.197 -10.131 1.00 85.44 920 ALA A O 1
ATOM 7411 N N . LEU A 1 921 ? 12.949 -3.214 -12.106 1.00 88.38 921 LEU A N 1
ATOM 7412 C CA . LEU A 1 921 ? 11.849 -2.240 -11.997 1.00 88.38 921 LEU A CA 1
ATOM 7413 C C . LEU A 1 921 ? 10.474 -2.919 -11.919 1.00 88.38 921 LEU A C 1
ATOM 7415 O O . LEU A 1 921 ? 9.642 -2.522 -11.108 1.00 88.38 921 LEU A O 1
ATOM 7419 N N . GLN A 1 922 ? 10.250 -3.978 -12.698 1.00 86.88 922 GLN A N 1
ATOM 7420 C CA . GLN A 1 922 ? 9.004 -4.749 -12.690 1.00 86.88 922 GLN A CA 1
ATOM 7421 C C . GLN A 1 922 ? 8.735 -5.413 -11.330 1.00 86.88 922 GLN A C 1
ATOM 7423 O O . GLN A 1 922 ? 7.585 -5.517 -10.921 1.00 86.88 922 GLN A O 1
ATOM 7428 N N . THR A 1 923 ? 9.772 -5.814 -10.583 1.00 85.56 923 THR A N 1
ATOM 7429 C CA . THR A 1 923 ? 9.597 -6.387 -9.230 1.00 85.56 923 THR A CA 1
ATOM 7430 C C . THR A 1 923 ? 9.169 -5.375 -8.162 1.00 85.56 923 THR A C 1
ATOM 7432 O O . THR A 1 923 ? 8.856 -5.774 -7.038 1.00 85.56 923 THR A O 1
ATOM 7435 N N . GLN A 1 924 ? 9.163 -4.075 -8.476 1.00 85.75 924 GLN A N 1
ATOM 7436 C CA . GLN A 1 924 ? 8.841 -3.014 -7.517 1.00 85.75 924 GLN A CA 1
ATOM 7437 C C . GLN A 1 924 ? 7.337 -2.734 -7.385 1.00 85.75 924 GLN A C 1
ATOM 7439 O O . GLN A 1 924 ? 6.936 -2.029 -6.458 1.00 85.75 924 GLN A O 1
ATOM 7444 N N . PHE A 1 925 ? 6.509 -3.286 -8.272 1.00 88.69 925 PHE A N 1
ATOM 7445 C CA . PHE A 1 925 ? 5.053 -3.172 -8.232 1.00 88.69 925 PHE A CA 1
ATOM 7446 C C . PHE A 1 925 ? 4.384 -4.499 -8.619 1.00 88.69 925 PHE A C 1
ATOM 7448 O O . PHE A 1 925 ? 5.056 -5.443 -9.028 1.00 88.69 925 PHE A O 1
ATOM 7455 N N . ASP A 1 926 ? 3.072 -4.621 -8.399 1.00 86.19 926 ASP A N 1
ATOM 7456 C CA . ASP A 1 926 ? 2.360 -5.871 -8.695 1.00 86.19 926 ASP A CA 1
ATOM 7457 C C . ASP A 1 926 ? 2.331 -6.125 -10.211 1.00 86.19 926 ASP A C 1
ATOM 7459 O O . ASP A 1 926 ? 1.909 -5.266 -10.985 1.00 86.19 926 ASP A O 1
ATOM 7463 N N . ILE A 1 927 ? 2.746 -7.325 -10.625 1.00 83.38 927 ILE A N 1
ATOM 7464 C CA . ILE A 1 927 ? 2.735 -7.771 -12.021 1.00 83.38 927 ILE A CA 1
ATOM 7465 C C . ILE A 1 927 ? 1.339 -7.696 -12.642 1.00 83.38 927 ILE A C 1
ATOM 7467 O O . ILE A 1 927 ? 1.221 -7.417 -13.831 1.00 83.38 927 ILE A O 1
ATOM 7471 N N . ASN A 1 928 ? 0.287 -7.868 -11.835 1.00 88.06 928 ASN A N 1
ATOM 7472 C CA . ASN A 1 928 ? -1.101 -7.767 -12.288 1.00 88.06 928 ASN A CA 1
ATOM 7473 C C . ASN A 1 928 ? -1.493 -6.343 -12.707 1.00 88.06 928 ASN A C 1
ATOM 7475 O O . ASN A 1 928 ? -2.558 -6.158 -13.284 1.00 88.06 928 ASN A O 1
ATOM 7479 N N . CYS A 1 929 ? -0.654 -5.339 -12.427 1.00 91.31 929 CYS A N 1
ATOM 7480 C CA . CYS A 1 929 ? -0.857 -3.989 -12.940 1.00 91.31 929 CYS A CA 1
ATOM 7481 C C . CYS A 1 929 ? -0.505 -3.882 -14.430 1.00 91.31 929 CYS A C 1
ATOM 7483 O O . CYS A 1 929 ? -0.893 -2.896 -15.045 1.00 91.31 929 CYS A O 1
ATOM 7485 N N . ILE A 1 930 ? 0.250 -4.828 -15.007 1.00 95.50 930 ILE A N 1
ATOM 7486 C CA . ILE A 1 930 ? 0.672 -4.795 -16.415 1.00 95.50 930 ILE A CA 1
ATOM 7487 C C . ILE A 1 930 ? -0.235 -5.692 -17.258 1.00 95.50 930 ILE A C 1
ATOM 7489 O O . ILE A 1 930 ? -0.307 -6.901 -17.045 1.00 95.50 930 ILE A O 1
ATOM 7493 N N . HIS A 1 931 ? -0.862 -5.102 -18.269 1.00 95.69 931 HIS A N 1
ATOM 7494 C CA . HIS A 1 931 ? -1.696 -5.779 -19.250 1.00 95.69 931 HIS A CA 1
ATOM 7495 C C . HIS A 1 931 ? -0.937 -5.875 -20.577 1.00 95.69 931 HIS A C 1
ATOM 7497 O O . HIS A 1 931 ? -0.790 -4.886 -21.291 1.00 95.69 931 HIS A O 1
ATOM 7503 N N . PHE A 1 932 ? -0.430 -7.069 -20.889 1.00 95.56 932 PHE A N 1
ATOM 7504 C CA . PHE A 1 932 ? 0.263 -7.369 -22.149 1.00 95.56 932 PHE A CA 1
ATOM 7505 C C . PHE A 1 932 ? -0.718 -7.570 -23.304 1.00 95.56 932 PHE A C 1
ATOM 7507 O O . PHE A 1 932 ? -1.866 -7.950 -23.076 1.00 95.56 932 PHE A O 1
ATOM 7514 N N . ASN A 1 933 ? -0.261 -7.388 -24.544 1.00 94.88 933 ASN A N 1
ATOM 7515 C CA . ASN A 1 933 ? -1.082 -7.482 -25.759 1.00 94.88 933 ASN A CA 1
ATOM 7516 C C . ASN A 1 933 ? -2.271 -6.496 -25.796 1.00 94.88 933 ASN A C 1
ATOM 7518 O O . ASN A 1 933 ? -3.300 -6.778 -26.407 1.00 94.88 933 ASN A O 1
ATOM 7522 N N . HIS A 1 934 ? -2.135 -5.340 -25.140 1.00 95.88 934 HIS A N 1
ATOM 7523 C CA . HIS A 1 934 ? -3.135 -4.270 -25.088 1.00 95.88 934 HIS A CA 1
ATOM 7524 C C . HIS A 1 934 ? -2.656 -3.060 -25.892 1.00 95.88 934 HIS A C 1
ATOM 7526 O O . HIS A 1 934 ? -2.304 -2.014 -25.340 1.00 95.88 934 HIS A O 1
ATOM 7532 N N . ALA A 1 935 ? -2.613 -3.195 -27.220 1.00 95.19 935 ALA A N 1
ATOM 7533 C CA . ALA A 1 935 ? -2.192 -2.091 -28.076 1.00 95.19 935 ALA A CA 1
ATOM 7534 C C . ALA A 1 935 ? -3.269 -0.999 -28.087 1.00 95.19 935 ALA A C 1
ATOM 7536 O O . ALA A 1 935 ? -4.398 -1.232 -28.518 1.00 95.19 935 ALA A O 1
ATOM 7537 N N . VAL A 1 936 ? -2.924 0.192 -27.597 1.00 96.19 936 VAL A N 1
ATOM 7538 C CA . VAL A 1 936 ? -3.846 1.331 -27.538 1.00 96.19 936 VAL A CA 1
ATOM 7539 C C . VAL A 1 936 ? -4.089 1.882 -28.941 1.00 96.19 936 VAL A C 1
ATOM 7541 O O . VAL A 1 936 ? -3.149 2.253 -29.640 1.00 96.19 936 VAL A O 1
ATOM 7544 N N . MET A 1 937 ? -5.358 1.956 -29.333 1.00 94.31 937 MET A N 1
ATOM 7545 C CA . MET A 1 937 ? -5.808 2.529 -30.601 1.00 94.31 937 MET A CA 1
ATOM 7546 C C . MET A 1 937 ? -6.226 3.992 -30.467 1.00 94.31 937 MET A C 1
ATOM 7548 O O . MET A 1 937 ? -6.055 4.756 -31.412 1.00 94.31 937 MET A O 1
ATOM 7552 N N . GLN A 1 938 ? -6.792 4.377 -29.319 1.00 95.12 938 GLN A N 1
ATOM 7553 C CA . GLN A 1 938 ? -7.308 5.727 -29.106 1.00 95.12 938 GLN A CA 1
ATOM 7554 C C . GLN A 1 938 ? -7.291 6.118 -27.621 1.00 95.12 938 GLN A C 1
ATOM 7556 O O . GLN A 1 938 ? -7.615 5.310 -26.752 1.00 95.12 938 GLN A O 1
ATOM 7561 N N . VAL A 1 939 ? -6.940 7.370 -27.340 1.00 96.19 939 VAL A N 1
ATOM 7562 C CA . VAL A 1 939 ? -7.001 8.034 -26.035 1.00 96.19 939 VAL A CA 1
ATOM 7563 C C . VAL A 1 939 ? -8.007 9.175 -26.149 1.00 96.19 939 VAL A C 1
ATOM 7565 O O . VAL A 1 939 ? -7.730 10.196 -26.781 1.00 96.19 939 VAL A O 1
ATOM 7568 N N . ASP A 1 940 ? -9.184 8.985 -25.561 1.00 92.31 940 ASP A N 1
ATOM 7569 C CA . ASP A 1 940 ? -10.230 9.997 -25.465 1.00 92.31 940 ASP A CA 1
ATOM 7570 C C . ASP A 1 940 ? -10.055 10.824 -24.185 1.00 92.31 940 ASP A C 1
ATOM 7572 O O . ASP A 1 940 ? -10.106 10.282 -23.084 1.00 92.31 940 ASP A O 1
ATOM 7576 N N . TRP A 1 941 ? -9.825 12.123 -24.338 1.00 90.12 941 TRP A N 1
ATOM 7577 C CA . TRP A 1 941 ? -9.600 13.113 -23.286 1.00 90.12 941 TRP A CA 1
ATOM 7578 C C . TRP A 1 941 ? -10.504 14.350 -23.480 1.00 90.12 941 TRP A C 1
ATOM 7580 O O . TRP A 1 941 ? -10.107 15.486 -23.226 1.00 90.12 941 TRP A O 1
ATOM 7590 N N . THR A 1 942 ? -11.728 14.149 -23.985 1.00 80.44 942 THR A N 1
ATOM 7591 C CA . THR A 1 942 ? -12.704 15.223 -24.251 1.00 80.44 942 THR A CA 1
ATOM 7592 C C . THR A 1 942 ? -13.139 16.009 -23.001 1.00 80.44 942 THR A C 1
ATOM 7594 O O . THR A 1 942 ? -13.481 15.465 -21.954 1.00 80.44 942 THR A O 1
ATOM 7597 N N . THR A 1 943 ? -13.198 17.339 -23.130 1.00 59.19 943 THR A N 1
ATOM 7598 C CA . THR A 1 943 ? -13.566 18.307 -22.078 1.00 59.19 943 THR A CA 1
ATOM 7599 C C . THR A 1 943 ? -15.053 18.709 -22.113 1.00 59.19 943 THR A C 1
ATOM 7601 O O . THR A 1 943 ? -15.374 19.893 -22.121 1.00 59.19 943 THR A O 1
ATOM 7604 N N . ASN A 1 944 ? -16.005 17.768 -22.123 1.00 47.03 944 ASN A N 1
ATOM 7605 C CA . ASN A 1 944 ? -17.436 18.128 -22.057 1.00 47.03 944 ASN A CA 1
ATOM 7606 C C . ASN A 1 944 ? -17.934 18.266 -20.605 1.00 47.03 944 ASN A C 1
ATOM 7608 O O . ASN A 1 944 ? -18.380 17.305 -19.982 1.00 47.03 944 ASN A O 1
ATOM 7612 N N . HIS A 1 945 ? -17.907 19.497 -20.085 1.00 47.03 945 HIS A N 1
ATOM 7613 C CA . HIS A 1 945 ? -18.563 19.914 -18.837 1.00 47.03 945 HIS A CA 1
ATOM 7614 C C . HIS A 1 945 ? -19.882 20.677 -19.099 1.00 47.03 945 HIS A C 1
ATOM 7616 O O . HIS A 1 945 ? -20.089 21.745 -18.528 1.00 47.03 945 HIS A O 1
ATOM 7622 N N . GLU A 1 946 ? -20.785 20.159 -19.941 1.00 34.22 946 GLU A N 1
ATOM 7623 C CA . GLU A 1 946 ? -22.076 20.831 -20.221 1.00 34.22 946 GLU A CA 1
ATOM 7624 C C . GLU A 1 946 ? -23.348 20.055 -19.833 1.00 34.22 946 GLU A C 1
ATOM 7626 O O . GLU A 1 946 ? -24.447 20.538 -20.087 1.00 34.22 946 GLU A O 1
ATOM 7631 N N . GLU A 1 947 ? -23.260 18.942 -19.094 1.00 34.50 947 GLU A N 1
ATOM 7632 C CA . GLU A 1 947 ? -24.442 18.385 -18.411 1.00 34.50 947 GLU A CA 1
ATOM 7633 C C . GLU A 1 947 ? -24.288 18.389 -16.879 1.00 34.50 947 GLU A C 1
ATOM 7635 O O . GLU A 1 947 ? -23.524 17.598 -16.323 1.00 34.50 947 GLU A O 1
ATOM 7640 N N . PRO A 1 948 ? -25.044 19.233 -16.144 1.00 36.75 948 PRO A N 1
ATOM 7641 C CA . PRO A 1 948 ? -24.982 19.308 -14.680 1.00 36.75 948 PRO A CA 1
ATOM 7642 C C . PRO A 1 948 ? -25.561 18.086 -13.943 1.00 36.75 948 PRO A C 1
ATOM 7644 O O . PRO A 1 948 ? -25.684 18.129 -12.719 1.00 36.75 948 PRO A O 1
ATOM 7647 N N . SER A 1 949 ? -25.970 17.021 -14.644 1.00 37.88 949 SER A N 1
ATOM 7648 C CA . SER A 1 949 ? -26.808 15.960 -14.066 1.00 37.88 949 SER A CA 1
ATOM 7649 C C . SER A 1 949 ? -26.098 14.623 -13.800 1.00 37.88 949 SER A C 1
ATOM 7651 O O . SER A 1 949 ? -26.608 13.827 -13.011 1.00 37.88 949 SER A O 1
ATOM 7653 N N . GLN A 1 950 ? -24.885 14.395 -14.321 1.00 38.34 950 GLN A N 1
ATOM 7654 C CA . GLN A 1 950 ? -24.082 13.202 -14.014 1.00 38.34 950 GLN A CA 1
ATOM 7655 C C . GLN A 1 950 ? -22.604 13.564 -13.826 1.00 38.34 950 GLN A C 1
ATOM 7657 O O . GLN A 1 950 ? -21.906 13.940 -14.761 1.00 38.34 950 GLN A O 1
ATOM 7662 N N . LYS A 1 951 ? -22.102 13.435 -12.590 1.00 41.06 951 LYS A N 1
ATOM 7663 C CA . LYS A 1 951 ? -20.663 13.500 -12.292 1.00 41.06 951 LYS A CA 1
ATOM 7664 C C . LYS A 1 951 ? -19.963 12.342 -13.013 1.00 41.06 951 LYS A C 1
ATOM 7666 O O . LYS A 1 951 ? -19.968 11.222 -12.506 1.00 41.06 951 LYS A O 1
ATOM 7671 N N . CYS A 1 952 ? -19.394 12.592 -14.190 1.00 41.34 952 CYS A N 1
ATOM 7672 C CA . CYS A 1 952 ? -18.538 11.615 -14.855 1.00 41.34 952 CYS A CA 1
ATOM 7673 C C . CYS A 1 952 ? -17.280 11.417 -13.995 1.00 41.34 952 CYS A C 1
ATOM 7675 O O . CYS A 1 952 ? -16.582 12.379 -13.677 1.00 41.34 952 CYS A O 1
ATOM 7677 N N . HIS A 1 953 ? -17.060 10.187 -13.531 1.00 57.22 953 HIS A N 1
ATOM 7678 C CA . HIS A 1 953 ? -16.096 9.875 -12.475 1.00 57.22 953 HIS A CA 1
ATOM 7679 C C . HIS A 1 953 ? -14.668 9.587 -12.976 1.00 57.22 953 HIS A C 1
ATOM 7681 O O . HIS A 1 953 ? -13.814 9.407 -12.121 1.00 57.22 953 HIS A O 1
ATOM 7687 N N . ASN A 1 954 ? -14.404 9.559 -14.293 1.00 68.25 954 ASN A N 1
ATOM 7688 C CA . ASN A 1 954 ? -13.061 9.412 -14.876 1.00 68.25 954 ASN A CA 1
ATOM 7689 C C . ASN A 1 954 ? -12.984 10.210 -16.215 1.00 68.25 954 ASN A C 1
ATOM 7691 O O . ASN A 1 954 ? -13.700 9.854 -17.152 1.00 68.25 954 ASN A O 1
ATOM 7695 N N . PRO A 1 955 ? -12.190 11.295 -16.332 1.00 79.69 955 PRO A N 1
ATOM 7696 C CA . PRO A 1 955 ? -12.137 12.169 -17.517 1.00 79.69 955 PRO A CA 1
ATOM 7697 C C . PRO A 1 955 ? -11.428 11.605 -18.760 1.00 79.69 955 PRO A C 1
ATOM 7699 O O . PRO A 1 955 ? -11.504 12.242 -19.809 1.00 79.69 955 PRO A O 1
ATOM 7702 N N . VAL A 1 956 ? -10.718 10.474 -18.670 1.00 90.00 956 VAL A N 1
ATOM 7703 C CA . VAL A 1 956 ? -9.965 9.904 -19.800 1.00 90.00 956 VAL A CA 1
ATOM 7704 C C . VAL A 1 956 ? -10.390 8.462 -20.062 1.00 90.00 956 VAL A C 1
ATOM 7706 O O . VAL A 1 956 ? -10.523 7.662 -19.134 1.00 90.00 956 VAL A O 1
ATOM 7709 N N . LYS A 1 957 ? -10.567 8.100 -21.334 1.00 92.62 957 LYS A N 1
ATOM 7710 C CA . LYS A 1 957 ? -10.895 6.739 -21.772 1.00 92.62 957 LYS A CA 1
ATOM 7711 C C . LYS A 1 957 ? -9.883 6.247 -22.804 1.00 92.62 957 LYS A C 1
ATOM 7713 O O . LYS A 1 957 ? -9.668 6.879 -23.829 1.00 92.62 957 LYS A O 1
ATOM 7718 N N . VAL A 1 958 ? -9.278 5.093 -22.548 1.00 95.75 958 VAL A N 1
ATOM 7719 C CA . VAL A 1 958 ? -8.264 4.467 -23.406 1.00 95.75 958 VAL A CA 1
ATOM 7720 C C . VAL A 1 958 ? -8.861 3.226 -24.061 1.00 95.75 958 VAL A C 1
ATOM 7722 O O . VAL A 1 958 ? -9.349 2.345 -23.361 1.00 95.75 958 VAL A O 1
ATOM 7725 N N . LEU A 1 959 ? -8.841 3.153 -25.391 1.00 95.25 959 LEU A N 1
ATOM 7726 C CA . LEU A 1 959 ? -9.383 2.043 -26.182 1.00 95.25 959 LEU A CA 1
ATOM 7727 C C . LEU A 1 959 ? -8.251 1.191 -26.757 1.00 95.25 959 LEU A C 1
ATOM 7729 O O . LEU A 1 959 ? -7.332 1.724 -27.385 1.00 95.25 959 LEU A O 1
ATOM 7733 N N . CYS A 1 960 ? -8.339 -0.124 -26.580 1.00 95.06 960 CYS A N 1
ATOM 7734 C CA . CYS A 1 960 ? -7.356 -1.096 -27.052 1.00 95.06 960 CYS A CA 1
ATOM 7735 C C . CYS A 1 960 ? -7.849 -1.870 -28.287 1.00 95.06 960 CYS A C 1
ATOM 7737 O O . CYS A 1 960 ? -9.048 -2.001 -28.536 1.00 95.06 960 CYS A O 1
ATOM 7739 N N . ASN A 1 961 ? -6.911 -2.426 -29.055 1.00 92.62 961 ASN A N 1
ATOM 7740 C CA . ASN A 1 961 ? -7.177 -3.202 -30.272 1.00 92.62 961 ASN A CA 1
ATOM 7741 C C . ASN A 1 961 ? -7.945 -4.510 -30.049 1.00 92.62 961 ASN A C 1
ATOM 7743 O O . ASN A 1 961 ? -8.573 -5.020 -30.974 1.00 92.62 961 ASN A O 1
ATOM 7747 N N . ASN A 1 962 ? -7.912 -5.042 -28.832 1.00 89.50 962 ASN A N 1
ATOM 7748 C CA . ASN A 1 962 ? -8.662 -6.220 -28.412 1.00 89.50 962 ASN A CA 1
ATOM 7749 C C . ASN A 1 962 ? -10.139 -5.916 -28.079 1.00 89.50 962 ASN A C 1
ATOM 7751 O O . ASN A 1 962 ? -10.883 -6.830 -27.735 1.00 89.50 962 ASN A O 1
ATOM 7755 N N . GLY A 1 963 ? -10.572 -4.655 -28.188 1.00 87.88 963 GLY A N 1
ATOM 7756 C CA . GLY A 1 963 ? -11.929 -4.213 -27.866 1.00 87.88 963 GLY A CA 1
ATOM 7757 C C . GLY A 1 963 ? -12.139 -3.833 -26.397 1.00 87.88 963 GLY A C 1
ATOM 7758 O O . GLY A 1 963 ? -13.226 -3.370 -26.049 1.00 87.88 963 GLY A O 1
ATOM 7759 N N . GLU A 1 964 ? -11.127 -3.986 -25.539 1.00 92.56 964 GLU A N 1
ATOM 7760 C CA . GLU A 1 964 ? -11.188 -3.520 -24.154 1.00 92.56 964 GLU A CA 1
ATOM 7761 C C . GLU A 1 964 ? -11.020 -1.997 -24.065 1.00 92.56 964 GLU A C 1
ATOM 7763 O O . GLU A 1 964 ? -10.336 -1.367 -24.877 1.00 92.56 964 GLU A O 1
ATOM 7768 N N . ALA A 1 965 ? -11.652 -1.396 -23.055 1.00 91.31 965 ALA A N 1
ATOM 7769 C CA . ALA A 1 965 ? -11.543 0.028 -22.775 1.00 91.31 965 ALA A CA 1
ATOM 7770 C C . ALA A 1 965 ? -11.278 0.273 -21.287 1.00 91.31 965 ALA A C 1
ATOM 7772 O O . ALA A 1 965 ? -11.935 -0.309 -20.423 1.00 91.31 965 ALA A O 1
ATOM 7773 N N . PHE A 1 966 ? -10.347 1.180 -21.003 1.00 93.62 966 PHE A N 1
ATOM 7774 C CA . PHE A 1 966 ? -9.909 1.537 -19.659 1.00 93.62 966 PHE A CA 1
ATOM 7775 C C . PHE A 1 966 ? -10.285 2.983 -19.368 1.00 93.62 966 PHE A C 1
ATOM 7777 O O . PHE A 1 966 ? -9.900 3.894 -20.096 1.00 93.62 966 PHE A O 1
ATOM 7784 N N . GLU A 1 967 ? -11.029 3.200 -18.290 1.00 91.00 967 GLU A N 1
ATOM 7785 C CA . GLU A 1 967 ? -11.328 4.540 -17.790 1.00 91.00 967 GLU A CA 1
ATOM 7786 C C . GLU A 1 967 ? -10.311 4.946 -16.719 1.00 91.00 967 GLU A C 1
ATOM 7788 O O . GLU A 1 967 ? -10.035 4.178 -15.788 1.00 91.00 967 GLU A O 1
ATOM 7793 N N . ALA A 1 968 ? -9.778 6.158 -16.844 1.00 92.00 968 ALA A N 1
ATOM 7794 C CA . ALA A 1 968 ? -8.718 6.686 -16.001 1.00 92.00 968 ALA A CA 1
ATOM 7795 C C . ALA A 1 968 ? -8.956 8.156 -15.634 1.00 92.00 968 ALA A C 1
ATOM 7797 O O . ALA A 1 968 ? -9.568 8.923 -16.379 1.00 92.00 968 ALA A O 1
ATOM 7798 N N . ASP A 1 969 ? -8.427 8.544 -14.479 1.00 89.94 969 ASP A N 1
ATOM 7799 C CA . ASP A 1 969 ? -8.325 9.942 -14.074 1.00 89.94 969 ASP A CA 1
ATOM 7800 C C . ASP A 1 969 ? -7.170 10.637 -14.794 1.00 89.94 969 ASP A C 1
ATOM 7802 O O . ASP A 1 969 ? -7.274 11.800 -15.183 1.00 89.94 969 ASP A O 1
ATOM 7806 N N . HIS A 1 970 ? -6.086 9.891 -15.017 1.00 94.06 970 HIS A N 1
ATOM 7807 C CA . HIS A 1 970 ? -4.869 10.388 -15.640 1.00 94.06 970 HIS A CA 1
ATOM 7808 C C . HIS A 1 970 ? -4.237 9.329 -16.547 1.00 94.06 970 HIS A C 1
ATOM 7810 O O . HIS A 1 970 ? -4.267 8.133 -16.250 1.00 94.06 970 HIS A O 1
ATOM 7816 N N . VAL A 1 971 ? -3.598 9.773 -17.626 1.00 97.25 971 VAL A N 1
ATOM 7817 C CA . VAL A 1 971 ? -2.824 8.934 -18.542 1.00 97.25 971 VAL A CA 1
ATOM 7818 C C . VAL A 1 971 ? -1.392 9.445 -18.635 1.00 97.25 971 VAL A C 1
ATOM 7820 O O . VAL A 1 971 ? -1.169 10.637 -18.836 1.00 97.25 971 VAL A O 1
ATOM 7823 N N . ILE A 1 972 ? -0.414 8.544 -18.535 1.00 98.38 972 ILE A N 1
ATOM 7824 C CA . ILE A 1 972 ? 0.986 8.820 -18.882 1.00 98.38 972 ILE A CA 1
ATOM 7825 C C . ILE A 1 972 ? 1.319 8.037 -20.149 1.00 98.38 972 ILE A C 1
ATOM 7827 O O . ILE A 1 972 ? 1.361 6.809 -20.149 1.00 98.38 972 ILE A O 1
ATOM 7831 N N . LEU A 1 973 ? 1.563 8.749 -21.241 1.00 97.94 973 LEU A N 1
ATOM 7832 C CA . LEU A 1 973 ? 1.896 8.185 -22.537 1.00 97.94 973 LEU A CA 1
ATOM 7833 C C . LEU A 1 973 ? 3.415 8.064 -22.694 1.00 97.94 973 LEU A C 1
ATOM 7835 O O . LEU A 1 973 ? 4.124 9.066 -22.591 1.00 97.94 973 LEU A O 1
ATOM 7839 N N . THR A 1 974 ? 3.903 6.853 -22.984 1.00 97.75 974 THR A N 1
ATOM 7840 C CA . THR A 1 974 ? 5.346 6.566 -23.131 1.00 97.75 974 THR A CA 1
ATOM 7841 C C . THR A 1 974 ? 5.739 5.903 -24.452 1.00 97.75 974 THR A C 1
ATOM 7843 O O . THR A 1 974 ? 6.820 5.324 -24.580 1.00 97.75 974 THR A O 1
ATOM 7846 N N . VAL A 1 975 ? 4.860 5.992 -25.453 1.00 95.50 975 VAL A N 1
ATOM 7847 C CA . VAL A 1 975 ? 5.097 5.452 -26.800 1.00 95.50 975 VAL A CA 1
ATOM 7848 C C . VAL A 1 975 ? 6.247 6.184 -27.506 1.00 95.50 975 VAL A C 1
ATOM 7850 O O . VAL A 1 975 ? 6.560 7.334 -27.193 1.00 95.50 975 VAL A O 1
ATOM 7853 N N . SER A 1 976 ? 6.892 5.523 -28.471 1.00 96.06 976 SER A N 1
ATOM 7854 C CA . SER A 1 976 ? 8.001 6.128 -29.216 1.00 96.06 976 SER A CA 1
ATOM 7855 C C . SER A 1 976 ? 7.539 7.312 -30.075 1.00 96.06 976 SER A C 1
ATOM 7857 O O . SER A 1 976 ? 6.391 7.382 -30.522 1.00 96.06 976 SER A O 1
ATOM 7859 N N . LEU A 1 977 ? 8.467 8.224 -30.381 1.00 97.00 977 LEU A N 1
ATOM 7860 C CA . LEU A 1 977 ? 8.197 9.327 -31.304 1.00 97.00 977 LEU A CA 1
ATOM 7861 C C . LEU A 1 977 ? 7.800 8.822 -32.702 1.00 97.00 977 LEU A C 1
ATOM 7863 O O . LEU A 1 977 ? 6.944 9.433 -33.332 1.00 97.00 977 LEU A O 1
ATOM 7867 N N . GLY A 1 978 ? 8.356 7.697 -33.165 1.00 95.81 978 GLY A N 1
ATOM 7868 C CA . GLY A 1 978 ? 7.950 7.065 -34.424 1.00 95.81 978 GLY A CA 1
ATOM 7869 C C . GLY A 1 978 ? 6.470 6.678 -34.442 1.00 95.81 978 GLY A C 1
ATOM 7870 O O . GLY A 1 978 ? 5.759 7.013 -35.384 1.00 95.81 978 GLY A O 1
ATOM 7871 N N . VAL A 1 979 ? 5.966 6.065 -33.364 1.00 95.88 979 VAL A N 1
ATOM 7872 C CA . VAL A 1 979 ? 4.536 5.727 -33.243 1.00 95.88 979 VAL A CA 1
ATOM 7873 C C . VAL A 1 979 ? 3.667 6.985 -33.240 1.00 95.88 979 VAL A C 1
ATOM 7875 O O . VAL A 1 979 ? 2.611 6.990 -33.873 1.00 95.88 979 VAL A O 1
ATOM 7878 N N . LEU A 1 980 ? 4.110 8.061 -32.578 1.00 97.00 980 LEU A N 1
ATOM 7879 C CA . LEU A 1 980 ? 3.406 9.347 -32.599 1.00 97.00 980 LEU A CA 1
ATOM 7880 C C . LEU A 1 980 ? 3.397 9.980 -33.992 1.00 97.00 980 LEU A C 1
ATOM 7882 O O . LEU A 1 980 ? 2.361 10.482 -34.412 1.00 97.00 980 LEU A O 1
ATOM 7886 N N . LYS A 1 981 ? 4.511 9.952 -34.726 1.00 96.00 981 LYS A N 1
ATOM 7887 C CA . LYS A 1 981 ? 4.581 10.502 -36.088 1.00 96.00 981 LYS A CA 1
ATOM 7888 C C . LYS A 1 981 ? 3.575 9.842 -37.026 1.00 96.00 981 LYS A C 1
ATOM 7890 O O . LYS A 1 981 ? 2.917 10.553 -37.780 1.00 96.00 981 LYS A O 1
ATOM 7895 N N . GLU A 1 982 ? 3.435 8.522 -36.930 1.00 94.75 982 GLU A N 1
ATOM 7896 C CA . GLU A 1 982 ? 2.511 7.742 -37.759 1.00 94.75 982 GLU A CA 1
ATOM 7897 C C . GLU A 1 982 ? 1.047 7.876 -37.304 1.00 94.75 982 GLU A C 1
ATOM 7899 O O . GLU A 1 982 ? 0.148 7.956 -38.138 1.00 94.75 982 GLU A O 1
ATOM 7904 N N . ASN A 1 983 ? 0.783 7.924 -35.990 1.00 94.50 983 ASN A N 1
ATOM 7905 C CA . ASN A 1 983 ? -0.574 7.731 -35.455 1.00 94.50 983 ASN A CA 1
ATOM 7906 C C . ASN A 1 983 ? -1.151 8.918 -34.668 1.00 94.50 983 ASN A C 1
ATOM 7908 O O . ASN A 1 983 ? -2.300 8.844 -34.246 1.00 94.50 983 ASN A O 1
ATOM 7912 N N . ALA A 1 984 ? -0.433 10.024 -34.442 1.00 92.44 984 ALA A N 1
ATOM 7913 C CA . ALA A 1 984 ? -0.916 11.107 -33.566 1.00 92.44 984 ALA A CA 1
ATOM 7914 C C . ALA A 1 984 ? -2.248 11.742 -34.002 1.00 92.44 984 ALA A C 1
ATOM 7916 O O . ALA A 1 984 ? -2.953 12.299 -33.165 1.00 92.44 984 ALA A O 1
ATOM 7917 N N . LEU A 1 985 ? -2.602 11.665 -35.289 1.00 90.81 985 LEU A N 1
ATOM 7918 C CA . LEU A 1 985 ? -3.873 12.186 -35.798 1.00 90.81 985 LEU A CA 1
ATOM 7919 C C . LEU A 1 985 ? -5.073 11.299 -35.445 1.00 90.81 985 LEU A C 1
ATOM 7921 O O . LEU A 1 985 ? -6.179 11.814 -35.321 1.00 90.81 985 LEU A O 1
ATOM 7925 N N . SER A 1 986 ? -4.873 9.988 -35.288 1.00 91.81 986 SER A N 1
ATOM 7926 C CA . SER A 1 986 ? -5.936 9.028 -34.957 1.00 91.81 986 SER A CA 1
ATOM 7927 C C . SER A 1 986 ? -5.927 8.607 -33.485 1.00 91.81 986 SER A C 1
ATOM 7929 O O . SER A 1 986 ? -6.978 8.281 -32.934 1.00 91.81 986 SER A O 1
ATOM 7931 N N . LEU A 1 987 ? -4.754 8.636 -32.844 1.00 94.44 987 LEU A N 1
ATOM 7932 C CA . LEU A 1 987 ? -4.535 8.152 -31.482 1.00 94.44 987 LEU A CA 1
ATOM 7933 C C . LEU A 1 987 ? -5.220 9.007 -30.407 1.00 94.44 987 LEU A C 1
ATOM 7935 O O . LEU A 1 987 ? -5.436 8.508 -29.311 1.00 94.44 987 LEU A O 1
ATOM 7939 N N . PHE A 1 988 ? -5.569 10.266 -30.677 1.00 95.62 988 PHE A N 1
ATOM 7940 C CA . PHE A 1 988 ? -6.151 11.167 -29.678 1.00 95.62 988 PHE A CA 1
ATOM 7941 C C . PHE A 1 988 ? -7.519 11.686 -30.107 1.00 95.62 988 PHE A C 1
ATOM 7943 O O . PHE A 1 988 ? -7.706 12.098 -31.251 1.00 95.62 988 PHE A O 1
ATOM 7950 N N . ASN A 1 989 ? -8.455 11.716 -29.161 1.00 90.31 989 ASN A N 1
ATOM 7951 C CA . ASN A 1 989 ? -9.751 12.365 -29.304 1.00 90.31 989 ASN A CA 1
ATOM 7952 C C . ASN A 1 989 ? -9.996 13.286 -28.092 1.00 90.31 989 ASN A C 1
ATOM 7954 O O . ASN A 1 989 ? -10.092 12.775 -26.989 1.00 90.31 989 ASN A O 1
ATOM 7958 N N . PRO A 1 990 ? -10.083 14.616 -28.221 1.00 90.81 990 PRO A N 1
ATOM 7959 C CA . PRO A 1 990 ? -9.893 15.387 -29.440 1.00 90.81 990 PRO A CA 1
ATOM 7960 C C . PRO A 1 990 ? -8.439 15.302 -29.952 1.00 90.81 990 PRO A C 1
ATOM 7962 O O . PRO A 1 990 ? -7.544 14.864 -29.217 1.00 90.81 990 PRO A O 1
ATOM 7965 N N . PRO A 1 991 ? -8.181 15.723 -31.204 1.00 91.38 991 PRO A N 1
ATOM 7966 C CA . PRO A 1 991 ? -6.828 15.801 -31.745 1.00 91.38 991 PRO A CA 1
ATOM 7967 C C . PRO A 1 991 ? -5.896 16.652 -30.873 1.00 91.38 991 PRO A C 1
ATOM 7969 O O . PRO A 1 991 ? -6.326 17.600 -30.211 1.00 91.38 991 PRO A O 1
ATOM 7972 N N . LEU A 1 992 ? -4.600 16.332 -30.892 1.00 93.25 992 LEU A N 1
ATOM 7973 C CA . LEU A 1 992 ? -3.588 17.110 -30.175 1.00 93.25 992 LEU A CA 1
ATOM 7974 C C . LEU A 1 992 ? -3.520 18.566 -30.684 1.00 93.25 992 LEU A C 1
ATOM 7976 O O . LEU A 1 992 ? -3.759 18.805 -31.871 1.00 93.25 992 LEU A O 1
ATOM 7980 N N . PRO A 1 993 ? -3.109 19.531 -29.834 1.00 91.94 993 PRO A N 1
ATOM 7981 C CA . PRO A 1 993 ? -2.845 20.903 -30.264 1.00 91.94 993 PRO A CA 1
ATOM 7982 C C . PRO A 1 993 ? -1.867 20.978 -31.445 1.00 91.94 993 PRO A C 1
ATOM 7984 O O . PRO A 1 993 ? -0.935 20.172 -31.550 1.00 91.94 993 PRO A O 1
ATOM 7987 N N . VAL A 1 994 ? -2.056 21.973 -32.316 1.00 93.06 994 VAL A N 1
ATOM 7988 C CA . VAL A 1 994 ? -1.291 22.138 -33.567 1.00 93.06 994 VAL A CA 1
ATOM 7989 C C . VAL A 1 994 ? 0.205 22.278 -33.296 1.00 93.06 994 VAL A C 1
ATOM 7991 O O . VAL A 1 994 ? 1.023 21.739 -34.042 1.00 93.06 994 VAL A O 1
ATOM 7994 N N . GLU A 1 995 ? 0.576 22.945 -32.207 1.00 92.88 995 GLU A N 1
ATOM 7995 C CA . GLU A 1 995 ? 1.962 23.115 -31.775 1.00 92.88 995 GLU A CA 1
ATOM 7996 C C . GLU A 1 995 ? 2.597 21.760 -31.442 1.00 92.88 995 GLU A C 1
ATOM 7998 O O . GLU A 1 995 ? 3.721 21.480 -31.852 1.00 92.88 995 GLU A O 1
ATOM 8003 N N . LYS A 1 996 ? 1.843 20.875 -30.779 1.00 94.69 996 LYS A N 1
ATOM 8004 C CA . LYS A 1 996 ? 2.299 19.537 -30.382 1.00 94.69 996 LYS A CA 1
ATOM 8005 C C . LYS A 1 996 ? 2.413 18.603 -31.583 1.00 94.69 996 LYS A C 1
ATOM 8007 O O . LYS A 1 996 ? 3.388 17.865 -31.685 1.00 94.69 996 LYS A O 1
ATOM 8012 N N . ILE A 1 997 ? 1.463 18.673 -32.521 1.00 96.12 997 ILE A N 1
ATOM 8013 C CA . ILE A 1 997 ? 1.561 17.979 -33.816 1.00 96.12 997 ILE A CA 1
ATOM 8014 C C . ILE A 1 997 ? 2.784 18.475 -34.595 1.00 96.12 997 ILE A C 1
ATOM 8016 O O . ILE A 1 997 ? 3.547 17.661 -35.112 1.00 96.12 997 ILE A O 1
ATOM 8020 N N . SER A 1 998 ? 3.021 19.787 -34.625 1.00 96.25 998 SER A N 1
ATOM 8021 C CA . SER A 1 998 ? 4.192 20.373 -35.288 1.00 96.25 998 SER A CA 1
ATOM 8022 C C . SER A 1 998 ? 5.495 19.898 -34.645 1.00 96.25 998 SER A C 1
ATOM 8024 O O . SER A 1 998 ? 6.400 19.487 -35.363 1.00 96.25 998 SER A O 1
ATOM 8026 N N . ALA A 1 999 ? 5.574 19.850 -33.312 1.00 96.88 999 ALA A N 1
ATOM 8027 C CA . ALA A 1 999 ? 6.724 19.301 -32.596 1.00 96.88 999 ALA A CA 1
ATOM 8028 C C . ALA A 1 999 ? 6.957 17.816 -32.931 1.00 96.88 999 ALA A C 1
ATOM 8030 O O . ALA A 1 999 ? 8.079 17.428 -33.252 1.00 96.88 999 ALA A O 1
ATOM 8031 N N . ILE A 1 1000 ? 5.898 16.993 -32.945 1.00 97.56 1000 ILE A N 1
ATOM 8032 C CA . ILE A 1 1000 ? 5.975 15.576 -33.346 1.00 97.56 1000 ILE A CA 1
ATOM 8033 C C . ILE A 1 1000 ? 6.528 15.441 -34.768 1.00 97.56 1000 ILE A C 1
ATOM 8035 O O . ILE A 1 1000 ? 7.361 14.570 -35.015 1.00 97.56 1000 ILE A O 1
ATOM 8039 N N . GLN A 1 1001 ? 6.105 16.292 -35.706 1.00 96.56 1001 GLN A N 1
ATOM 8040 C CA . GLN A 1 1001 ? 6.579 16.247 -37.092 1.00 96.56 1001 GLN A CA 1
ATOM 8041 C C . GLN A 1 1001 ? 8.008 16.779 -37.247 1.00 96.56 1001 GLN A C 1
ATOM 8043 O O . GLN A 1 1001 ? 8.812 16.160 -37.944 1.00 96.56 1001 GLN A O 1
ATOM 8048 N N . ASN A 1 1002 ? 8.353 17.857 -36.545 1.00 95.81 1002 ASN A N 1
ATOM 8049 C CA . ASN A 1 1002 ? 9.663 18.491 -36.625 1.00 95.81 1002 ASN A CA 1
ATOM 8050 C C . ASN A 1 1002 ? 10.763 17.646 -35.981 1.00 95.81 1002 ASN A C 1
ATOM 8052 O O . ASN A 1 1002 ? 11.836 17.527 -36.564 1.00 95.81 1002 ASN A O 1
ATOM 8056 N N . LEU A 1 1003 ? 10.538 17.062 -34.799 1.00 97.31 1003 LEU A N 1
ATOM 8057 C CA . LEU A 1 1003 ? 11.559 16.268 -34.104 1.00 97.31 1003 LEU A CA 1
ATOM 8058 C C . LEU A 1 1003 ? 12.040 15.097 -34.970 1.00 97.31 1003 LEU A C 1
ATOM 8060 O O . LEU A 1 1003 ? 11.256 14.461 -35.674 1.00 97.31 1003 LEU A O 1
ATOM 8064 N N . GLY A 1 1004 ? 13.338 14.807 -34.939 1.00 95.69 1004 GLY A N 1
ATOM 8065 C CA . GLY A 1 1004 ? 13.935 13.731 -35.723 1.00 95.69 1004 GLY A CA 1
ATOM 8066 C C . GLY A 1 1004 ? 13.693 12.378 -35.069 1.00 95.69 1004 GLY A C 1
ATOM 8067 O O . GLY A 1 1004 ? 13.768 12.256 -33.848 1.00 95.69 1004 GLY A O 1
ATOM 8068 N N . PHE A 1 1005 ? 13.415 11.353 -35.873 1.00 95.50 1005 PHE A N 1
ATOM 8069 C CA . PHE A 1 1005 ? 13.381 9.970 -35.406 1.00 95.50 1005 PHE A CA 1
ATOM 8070 C C . PHE A 1 1005 ? 14.093 9.086 -36.425 1.00 95.50 1005 PHE A C 1
ATOM 8072 O O . PHE A 1 1005 ? 13.617 8.925 -37.549 1.00 95.50 1005 PHE A O 1
ATOM 8079 N N . GLY A 1 1006 ? 15.285 8.621 -36.062 1.00 93.44 1006 GLY A N 1
ATOM 8080 C CA . GLY A 1 1006 ? 16.135 7.817 -36.925 1.00 93.44 1006 GLY A CA 1
ATOM 8081 C C . GLY A 1 1006 ? 16.055 6.338 -36.590 1.00 93.44 1006 GLY A C 1
ATOM 8082 O O . GLY A 1 1006 ? 15.558 5.939 -35.531 1.00 93.44 1006 GLY A O 1
ATOM 8083 N N . CYS A 1 1007 ? 16.557 5.522 -37.512 1.00 92.56 1007 CYS A N 1
ATOM 8084 C CA . CYS A 1 1007 ? 16.783 4.109 -37.274 1.00 92.56 1007 CYS A CA 1
ATOM 8085 C C . CYS A 1 1007 ? 18.274 3.785 -37.313 1.00 92.56 1007 CYS A C 1
ATOM 8087 O O . CYS A 1 1007 ? 18.957 4.062 -38.295 1.00 92.56 1007 CYS A O 1
ATOM 8089 N N . VAL A 1 1008 ? 18.724 3.158 -36.237 1.00 91.25 1008 VAL A N 1
ATOM 8090 C CA . VAL A 1 1008 ? 20.010 2.512 -36.038 1.00 91.25 1008 VAL A CA 1
ATOM 8091 C C . VAL A 1 1008 ? 19.702 1.099 -35.566 1.00 91.25 1008 VAL A C 1
ATOM 8093 O O . VAL A 1 1008 ? 18.947 0.903 -34.609 1.00 91.25 1008 VAL A O 1
ATOM 8096 N N . GLY A 1 1009 ? 20.281 0.124 -36.246 1.00 91.75 1009 GLY A N 1
ATOM 8097 C CA . GLY A 1 1009 ? 20.109 -1.286 -35.951 1.00 91.75 1009 GLY A CA 1
ATOM 8098 C C . GLY A 1 1009 ? 21.431 -2.038 -35.976 1.00 91.75 1009 GLY A C 1
ATOM 8099 O O . GLY A 1 1009 ? 22.498 -1.468 -36.214 1.00 91.75 1009 GLY A O 1
ATOM 8100 N N . LYS A 1 1010 ? 21.349 -3.336 -35.690 1.00 92.75 1010 LYS A N 1
ATOM 8101 C CA . LYS A 1 1010 ? 22.487 -4.249 -35.629 1.00 92.75 1010 LYS A CA 1
ATOM 8102 C C . LYS A 1 1010 ? 22.192 -5.508 -36.426 1.00 92.75 1010 LYS A C 1
ATOM 8104 O O . LYS A 1 1010 ? 21.092 -6.057 -36.346 1.00 92.75 1010 LYS A O 1
ATOM 8109 N N . ILE A 1 1011 ? 23.205 -5.975 -37.138 1.00 94.25 1011 ILE A N 1
ATOM 8110 C CA . ILE A 1 1011 ? 23.309 -7.329 -37.666 1.00 94.25 1011 ILE A CA 1
ATOM 8111 C C . ILE A 1 1011 ? 24.234 -8.086 -36.714 1.00 94.25 1011 ILE A C 1
ATOM 8113 O O . ILE A 1 1011 ? 25.363 -7.664 -36.468 1.00 94.25 1011 ILE A O 1
ATOM 8117 N N . VAL A 1 1012 ? 23.742 -9.181 -36.153 1.00 93.88 1012 VAL A N 1
ATOM 8118 C CA . VAL A 1 1012 ? 24.442 -10.022 -35.184 1.00 93.88 1012 VAL A CA 1
ATOM 8119 C C . VAL A 1 1012 ? 24.860 -11.308 -35.877 1.00 93.88 1012 VAL A C 1
ATOM 8121 O O . VAL A 1 1012 ? 24.001 -12.043 -36.363 1.00 93.88 1012 VAL A O 1
ATOM 8124 N N . LEU A 1 1013 ? 26.164 -11.568 -35.925 1.00 93.25 1013 LEU A N 1
ATOM 8125 C CA . LEU A 1 1013 ? 26.768 -12.729 -36.575 1.00 93.25 1013 LEU A CA 1
ATOM 8126 C C . LEU A 1 1013 ? 27.428 -13.617 -35.517 1.00 93.25 1013 LEU A C 1
ATOM 8128 O O . LEU A 1 1013 ? 28.397 -13.201 -34.882 1.00 93.25 1013 LEU A O 1
ATOM 8132 N N . GLU A 1 1014 ? 26.918 -14.832 -35.329 1.00 93.12 1014 GLU A N 1
ATOM 8133 C CA . GLU A 1 1014 ? 27.493 -15.821 -34.413 1.00 93.12 1014 GLU A CA 1
ATOM 8134 C C . GLU A 1 1014 ? 28.341 -16.830 -35.185 1.00 93.12 1014 GLU A C 1
ATOM 8136 O O . GLU A 1 1014 ? 27.830 -17.573 -36.023 1.00 93.12 1014 GLU A O 1
ATOM 8141 N N . PHE A 1 1015 ? 29.631 -16.888 -34.877 1.00 91.75 1015 PHE A N 1
ATOM 8142 C CA . PHE A 1 1015 ? 30.570 -17.829 -35.479 1.00 91.75 1015 PHE A CA 1
ATOM 8143 C C . PHE A 1 1015 ? 30.794 -19.036 -34.569 1.00 91.75 1015 PHE A C 1
ATOM 8145 O O . PHE A 1 1015 ? 30.711 -18.925 -33.352 1.00 91.75 1015 PHE A O 1
ATOM 8152 N N . GLU A 1 1016 ? 31.160 -20.189 -35.125 1.00 91.31 1016 GLU A N 1
ATOM 8153 C CA . GLU A 1 1016 ? 31.542 -21.362 -34.319 1.00 91.31 1016 GLU A CA 1
ATOM 8154 C C . GLU A 1 1016 ? 32.752 -21.067 -33.415 1.00 91.31 1016 GLU A C 1
ATOM 8156 O O . GLU A 1 1016 ? 32.829 -21.527 -32.278 1.00 91.31 1016 GLU A O 1
ATOM 8161 N N . LYS A 1 1017 ? 33.692 -20.262 -33.915 1.00 88.75 1017 LYS A N 1
ATOM 8162 C CA . LYS A 1 1017 ? 34.861 -19.768 -33.182 1.00 88.75 1017 LYS A CA 1
ATOM 8163 C C . LYS A 1 1017 ? 35.279 -18.399 -33.724 1.00 88.75 1017 LYS A C 1
ATOM 8165 O O . LYS A 1 1017 ? 35.128 -18.175 -34.929 1.00 88.75 1017 LYS A O 1
ATOM 8170 N N . PRO A 1 1018 ? 35.823 -17.497 -32.890 1.00 87.75 1018 PRO A N 1
ATOM 8171 C CA . PRO A 1 1018 ? 36.332 -16.217 -33.369 1.00 87.75 1018 PRO A CA 1
ATOM 8172 C C . PRO A 1 1018 ? 37.526 -16.437 -34.313 1.00 87.75 1018 PRO A C 1
ATOM 8174 O O . PRO A 1 1018 ? 38.409 -17.251 -34.038 1.00 87.75 1018 PRO A O 1
ATOM 8177 N N . PHE A 1 1019 ? 37.551 -15.712 -35.437 1.00 86.19 1019 PHE A N 1
ATOM 8178 C CA . PHE A 1 1019 ? 38.729 -15.617 -36.321 1.00 86.19 1019 PHE A CA 1
ATOM 8179 C C . PHE A 1 1019 ? 39.593 -14.381 -36.019 1.00 86.19 1019 PHE A C 1
ATOM 8181 O O . PHE A 1 1019 ? 40.597 -14.139 -36.685 1.00 86.19 1019 PHE A O 1
ATOM 8188 N N . TRP A 1 1020 ? 39.183 -13.603 -35.021 1.00 82.44 1020 TRP A N 1
ATOM 8189 C CA . TRP A 1 1020 ? 39.836 -12.401 -34.527 1.00 82.44 1020 TRP A CA 1
ATOM 8190 C C . TRP A 1 1020 ? 40.414 -12.619 -33.119 1.00 82.44 1020 TRP A C 1
ATOM 8192 O O . TRP A 1 1020 ? 40.257 -13.694 -32.539 1.00 82.44 1020 TRP A O 1
ATOM 8202 N N . SER A 1 1021 ? 41.110 -11.613 -32.573 1.00 71.81 1021 SER A N 1
ATOM 8203 C CA . SER A 1 1021 ? 41.628 -11.659 -31.195 1.00 71.81 1021 SER A CA 1
ATOM 8204 C C . SER A 1 1021 ? 40.492 -11.872 -30.190 1.00 71.81 1021 SER A C 1
ATOM 8206 O O . SER A 1 1021 ? 39.442 -11.258 -30.316 1.00 71.81 1021 SER A O 1
ATOM 8208 N N . THR A 1 1022 ? 40.700 -12.700 -29.164 1.00 67.69 1022 THR A N 1
ATOM 8209 C CA . THR A 1 1022 ? 39.708 -12.903 -28.092 1.00 67.69 1022 THR A CA 1
ATOM 8210 C C . THR A 1 1022 ? 39.595 -11.710 -27.135 1.00 67.69 1022 THR A C 1
ATOM 8212 O O . THR A 1 1022 ? 38.741 -11.720 -26.252 1.00 67.69 1022 THR A O 1
ATOM 8215 N N . GLU A 1 1023 ? 40.452 -10.698 -27.280 1.00 68.19 1023 GLU A N 1
ATOM 8216 C CA . GLU A 1 1023 ? 40.298 -9.393 -26.628 1.00 68.19 1023 GLU A CA 1
ATOM 8217 C C . GLU A 1 1023 ? 39.312 -8.502 -27.412 1.00 68.19 1023 GLU A C 1
ATOM 8219 O O . GLU A 1 1023 ? 38.534 -8.988 -28.234 1.00 68.19 1023 GLU A O 1
ATOM 8224 N N . GLU A 1 1024 ? 39.286 -7.196 -27.149 1.00 66.12 1024 GLU A N 1
ATOM 8225 C CA . GLU A 1 1024 ? 38.477 -6.279 -27.950 1.00 66.12 1024 GLU A CA 1
ATOM 8226 C C . GLU A 1 1024 ? 38.961 -6.241 -29.404 1.00 66.12 1024 GLU A C 1
ATOM 8228 O O . GLU A 1 1024 ? 40.152 -6.109 -29.689 1.00 66.12 1024 GLU A O 1
ATOM 8233 N N . TYR A 1 1025 ? 38.012 -6.336 -30.334 1.00 70.50 1025 TYR A N 1
ATOM 8234 C CA . TYR A 1 1025 ? 38.298 -6.298 -31.759 1.00 70.50 1025 TYR A CA 1
ATOM 8235 C C . TYR A 1 1025 ? 37.216 -5.536 -32.522 1.00 70.50 1025 TYR A C 1
ATOM 8237 O O . TYR A 1 1025 ? 36.018 -5.814 -32.371 1.00 70.50 1025 TYR A O 1
ATOM 8245 N N . SER A 1 1026 ? 37.656 -4.595 -33.357 1.00 78.62 1026 SER A N 1
ATOM 8246 C CA . SER A 1 1026 ? 36.835 -3.816 -34.279 1.00 78.62 1026 SER A CA 1
ATOM 8247 C C . SER A 1 1026 ? 37.450 -3.833 -35.683 1.00 78.62 1026 SER A C 1
ATOM 8249 O O . SER A 1 1026 ? 38.667 -3.792 -35.859 1.00 78.62 1026 SER A O 1
ATOM 8251 N N . ILE A 1 1027 ? 36.594 -3.905 -36.697 1.00 81.44 1027 ILE A N 1
ATOM 8252 C CA . ILE A 1 1027 ? 36.935 -3.778 -38.114 1.00 81.44 1027 ILE A CA 1
ATOM 8253 C C . ILE A 1 1027 ? 36.191 -2.548 -38.620 1.00 81.44 1027 ILE A C 1
ATOM 8255 O O . ILE A 1 1027 ? 34.967 -2.507 -38.537 1.00 81.44 1027 ILE A O 1
ATOM 8259 N N . HIS A 1 1028 ? 36.900 -1.567 -39.170 1.00 82.06 1028 HIS A N 1
ATOM 8260 C CA . HIS A 1 1028 ? 36.284 -0.395 -39.798 1.00 82.06 1028 HIS A CA 1
ATOM 8261 C C . HIS A 1 1028 ? 36.359 -0.535 -41.318 1.00 82.06 1028 HIS A C 1
ATOM 8263 O O . HIS A 1 1028 ? 37.395 -0.919 -41.859 1.00 82.06 1028 HIS A O 1
ATOM 8269 N N . VAL A 1 1029 ? 35.261 -0.237 -42.006 1.00 80.69 1029 VAL A N 1
ATOM 8270 C CA . VAL A 1 1029 ? 35.136 -0.362 -43.459 1.00 80.69 1029 VAL A CA 1
ATOM 8271 C C . VAL A 1 1029 ? 35.300 1.010 -44.096 1.00 80.69 1029 VAL A C 1
ATOM 8273 O O . VAL A 1 1029 ? 34.505 1.917 -43.857 1.00 80.69 1029 VAL A O 1
ATOM 8276 N N . ILE A 1 1030 ? 36.323 1.158 -44.934 1.00 82.44 1030 ILE A N 1
ATOM 8277 C CA . ILE A 1 1030 ? 36.550 2.375 -45.714 1.00 82.44 1030 ILE A CA 1
ATOM 8278 C C . ILE A 1 1030 ? 36.048 2.120 -47.130 1.00 82.44 1030 ILE A C 1
ATOM 8280 O O . ILE A 1 1030 ? 36.570 1.265 -47.845 1.00 82.44 1030 ILE A O 1
ATOM 8284 N N . TRP A 1 1031 ? 35.011 2.855 -47.513 1.00 80.00 1031 TRP A N 1
ATOM 8285 C CA . TRP A 1 1031 ? 34.430 2.789 -48.847 1.00 80.00 1031 TRP A CA 1
ATOM 8286 C C . TRP A 1 1031 ? 35.085 3.825 -49.759 1.00 80.00 1031 TRP A C 1
ATOM 8288 O O . TRP A 1 1031 ? 35.223 4.978 -49.358 1.00 80.00 1031 TRP A O 1
ATOM 8298 N N . ASP A 1 1032 ? 35.450 3.416 -50.975 1.00 75.88 1032 ASP A N 1
ATOM 8299 C CA . ASP A 1 1032 ? 35.934 4.317 -52.020 1.00 75.88 1032 ASP A CA 1
ATOM 8300 C C . ASP A 1 1032 ? 34.759 4.844 -52.858 1.00 75.88 1032 ASP A C 1
ATOM 8302 O O . ASP A 1 1032 ? 33.980 4.062 -53.406 1.00 75.88 1032 ASP A O 1
ATOM 8306 N N . GLU A 1 1033 ? 34.598 6.167 -52.944 1.00 65.50 1033 GLU A N 1
ATOM 8307 C CA . GLU A 1 1033 ? 33.523 6.780 -53.732 1.00 65.50 1033 GLU A CA 1
ATOM 8308 C C . GLU A 1 1033 ? 33.654 6.511 -55.236 1.00 65.50 1033 GLU A C 1
ATOM 8310 O O . GLU A 1 1033 ? 32.634 6.392 -55.923 1.00 65.50 1033 GLU A O 1
ATOM 8315 N N . GLU A 1 1034 ? 34.873 6.386 -55.764 1.00 63.06 1034 GLU A N 1
ATOM 8316 C CA . GLU A 1 1034 ? 35.076 6.176 -57.201 1.00 63.06 1034 GLU A CA 1
ATOM 8317 C C . GLU A 1 1034 ? 34.669 4.764 -57.639 1.00 63.06 1034 GLU A C 1
ATOM 8319 O O . GLU A 1 1034 ? 34.062 4.617 -58.701 1.00 63.06 1034 GLU A O 1
ATOM 8324 N N . GLU A 1 1035 ? 34.887 3.742 -56.800 1.00 61.75 1035 GLU A N 1
ATOM 8325 C CA . GLU A 1 1035 ? 34.469 2.349 -57.052 1.00 61.75 1035 GLU A CA 1
ATOM 8326 C C . GLU A 1 1035 ? 32.946 2.195 -57.201 1.00 61.75 1035 GLU A C 1
ATOM 8328 O O . GLU A 1 1035 ? 32.467 1.284 -57.877 1.00 61.75 1035 GLU A O 1
ATOM 8333 N N . PHE A 1 1036 ? 32.171 3.081 -56.576 1.00 59.72 1036 PHE A N 1
ATOM 8334 C CA . PHE A 1 1036 ? 30.710 3.047 -56.613 1.00 59.72 1036 PHE A CA 1
ATOM 8335 C C . PHE A 1 1036 ? 30.093 3.986 -57.655 1.00 59.72 1036 PHE A C 1
ATOM 8337 O O . PHE A 1 1036 ? 28.965 3.743 -58.089 1.00 59.72 1036 PHE A O 1
ATOM 8344 N N . ASN A 1 1037 ? 30.799 5.058 -58.027 1.00 56.44 1037 ASN A N 1
ATOM 8345 C CA . ASN A 1 1037 ? 30.356 6.026 -59.033 1.00 56.44 1037 ASN A CA 1
ATOM 8346 C C . ASN A 1 1037 ? 30.779 5.619 -60.458 1.00 56.44 1037 ASN A C 1
ATOM 8348 O O . ASN A 1 1037 ? 30.064 5.912 -61.420 1.00 56.44 1037 ASN A O 1
ATOM 8352 N N . ASN A 1 1038 ? 31.891 4.892 -60.617 1.00 47.78 1038 ASN A N 1
ATOM 8353 C CA . ASN A 1 1038 ? 32.320 4.346 -61.902 1.00 47.78 1038 ASN A CA 1
ATOM 8354 C C . ASN A 1 1038 ? 31.576 3.040 -62.222 1.00 47.78 1038 ASN A C 1
ATOM 8356 O O . ASN A 1 1038 ? 32.078 1.956 -61.961 1.00 47.78 1038 ASN A O 1
ATOM 8360 N N . HIS A 1 1039 ? 30.374 3.153 -62.799 1.00 49.22 1039 HIS A N 1
ATOM 8361 C CA . HIS A 1 1039 ? 29.980 2.468 -64.044 1.00 49.22 1039 HIS A CA 1
ATOM 8362 C C . HIS A 1 1039 ? 28.498 2.702 -64.381 1.00 49.22 1039 HIS A C 1
ATOM 8364 O O . HIS A 1 1039 ? 27.608 1.918 -64.063 1.00 49.22 1039 HIS A O 1
ATOM 8370 N N . GLY A 1 1040 ? 28.268 3.743 -65.179 1.00 40.44 1040 GLY A N 1
ATOM 8371 C CA . GLY A 1 1040 ? 27.152 3.835 -66.109 1.00 40.44 1040 GLY A CA 1
ATOM 8372 C C . GLY A 1 1040 ? 27.630 4.558 -67.366 1.00 40.44 1040 GLY A C 1
ATOM 8373 O O . GLY A 1 1040 ? 27.731 5.775 -67.348 1.00 40.44 1040 GLY A O 1
ATOM 8374 N N . PHE A 1 1041 ? 27.893 3.792 -68.432 1.00 41.97 1041 PHE A N 1
ATOM 8375 C CA . PHE A 1 1041 ? 28.335 4.193 -69.782 1.00 41.97 1041 PHE A CA 1
ATOM 8376 C C . PHE A 1 1041 ? 29.842 4.379 -70.019 1.00 41.97 1041 PHE A C 1
ATOM 8378 O O . PHE A 1 1041 ? 30.346 5.490 -70.089 1.00 41.97 1041 PHE A O 1
ATOM 8385 N N . ASN A 1 1042 ? 30.521 3.274 -70.343 1.00 38.38 1042 ASN A N 1
ATOM 8386 C CA . ASN A 1 1042 ? 31.596 3.294 -71.337 1.00 38.38 1042 ASN A CA 1
ATOM 8387 C C . ASN A 1 1042 ? 31.262 2.278 -72.447 1.00 38.38 1042 ASN A C 1
ATOM 8389 O O . ASN A 1 1042 ? 31.109 1.089 -72.190 1.00 38.38 1042 ASN A O 1
ATOM 8393 N N . ASN A 1 1043 ? 31.109 2.773 -73.680 1.00 38.38 1043 ASN A N 1
ATOM 8394 C CA . ASN A 1 1043 ? 31.088 2.019 -74.945 1.00 38.38 1043 ASN A CA 1
ATOM 8395 C C . ASN A 1 1043 ? 30.114 0.831 -75.094 1.00 38.38 1043 ASN A C 1
ATOM 8397 O O . ASN A 1 1043 ? 30.492 -0.212 -75.619 1.00 38.38 1043 ASN A O 1
ATOM 8401 N N . GLY A 1 1044 ? 28.836 0.991 -74.732 1.00 42.38 1044 GLY A N 1
ATOM 8402 C CA . GLY A 1 1044 ? 27.745 0.172 -75.299 1.00 42.38 1044 GLY A CA 1
ATOM 8403 C C . GLY A 1 1044 ? 27.776 -1.343 -75.028 1.00 42.38 1044 GLY A C 1
ATOM 8404 O O . GLY A 1 1044 ? 26.942 -2.064 -75.572 1.00 42.38 1044 GLY A O 1
ATOM 8405 N N . GLN A 1 1045 ? 28.676 -1.838 -74.178 1.00 38.12 1045 GLN A N 1
ATOM 8406 C CA . GLN A 1 1045 ? 28.666 -3.206 -73.666 1.00 38.12 1045 GLN A CA 1
ATOM 8407 C C . GLN A 1 1045 ? 28.327 -3.171 -72.176 1.00 38.12 1045 GLN A C 1
ATOM 8409 O O . GLN A 1 1045 ? 29.069 -2.608 -71.377 1.00 38.12 1045 GLN A O 1
ATOM 8414 N N . LEU A 1 1046 ? 27.194 -3.778 -71.801 1.00 37.59 1046 LEU A N 1
ATOM 8415 C CA . LEU A 1 1046 ? 26.932 -4.126 -70.405 1.00 37.59 1046 LEU A CA 1
ATOM 8416 C C . LEU A 1 1046 ? 28.049 -5.069 -69.939 1.00 37.59 1046 LEU A C 1
ATOM 8418 O O . LEU A 1 1046 ? 28.146 -6.194 -70.438 1.00 37.59 1046 LEU A O 1
ATOM 8422 N N . SER A 1 1047 ? 28.874 -4.638 -68.986 1.00 40.88 1047 SER A N 1
ATOM 8423 C CA . SER A 1 1047 ? 29.718 -5.563 -68.237 1.00 40.88 1047 SER A CA 1
ATOM 8424 C C . SER A 1 1047 ? 28.804 -6.557 -67.507 1.00 40.88 1047 SER A C 1
ATOM 8426 O O . SER A 1 1047 ? 27.856 -6.183 -66.820 1.00 40.88 1047 SER A O 1
ATOM 8428 N N . LYS A 1 1048 ? 29.046 -7.855 -67.719 1.00 39.84 1048 LYS A N 1
ATOM 8429 C CA . LYS A 1 1048 ? 28.261 -8.973 -67.163 1.00 39.84 1048 LYS A CA 1
ATOM 8430 C C . LYS A 1 1048 ? 28.521 -9.241 -65.674 1.00 39.84 1048 LYS A C 1
ATOM 8432 O O . LYS A 1 1048 ? 27.995 -10.209 -65.140 1.00 39.84 1048 LYS A O 1
ATOM 8437 N N . GLU A 1 1049 ? 29.291 -8.397 -65.001 1.00 41.09 1049 GLU A N 1
ATOM 8438 C CA . GLU A 1 1049 ? 29.661 -8.569 -63.597 1.00 41.09 1049 GLU A CA 1
ATOM 8439 C C . GLU A 1 1049 ? 29.076 -7.414 -62.776 1.00 41.09 1049 GLU A C 1
ATOM 8441 O O . GLU A 1 1049 ? 29.753 -6.443 -62.454 1.00 41.09 1049 GLU A O 1
ATOM 8446 N N . ARG A 1 1050 ? 27.777 -7.495 -62.459 1.00 52.28 1050 ARG A N 1
ATOM 8447 C CA . ARG A 1 1050 ? 27.212 -6.716 -61.348 1.00 52.28 1050 ARG A CA 1
ATOM 8448 C C . ARG A 1 1050 ? 27.651 -7.402 -60.056 1.00 52.28 1050 ARG A C 1
ATOM 8450 O O . ARG A 1 1050 ? 27.256 -8.535 -59.802 1.00 52.28 1050 ARG A O 1
ATOM 8457 N N . GLY A 1 1051 ? 28.533 -6.762 -59.294 1.00 64.12 1051 GLY A N 1
ATOM 8458 C CA . GLY A 1 1051 ? 28.997 -7.282 -58.005 1.00 64.12 1051 GLY A CA 1
ATOM 8459 C C . GLY A 1 1051 ? 27.923 -7.174 -56.917 1.00 64.12 1051 GLY A C 1
ATOM 8460 O O . GLY A 1 1051 ? 27.077 -6.284 -56.965 1.00 64.12 1051 GLY A O 1
ATOM 8461 N N . ILE A 1 1052 ? 28.001 -8.038 -55.899 1.00 70.69 1052 ILE A N 1
ATOM 8462 C CA . ILE A 1 1052 ? 27.044 -8.138 -54.777 1.00 70.69 1052 ILE A CA 1
ATOM 8463 C C . ILE A 1 1052 ? 26.756 -6.794 -54.071 1.00 70.69 1052 ILE A C 1
ATOM 8465 O O . ILE A 1 1052 ? 25.649 -6.564 -53.604 1.00 70.69 1052 ILE A O 1
ATOM 8469 N N . PHE A 1 1053 ? 27.709 -5.857 -54.035 1.00 75.19 1053 PHE A N 1
ATOM 8470 C CA . PHE A 1 1053 ? 27.521 -4.544 -53.399 1.00 75.19 1053 PHE A CA 1
ATOM 8471 C C . PHE A 1 1053 ? 26.671 -3.557 -54.216 1.00 75.19 1053 PHE A C 1
ATOM 8473 O O . PHE A 1 1053 ? 26.148 -2.598 -53.653 1.00 75.19 1053 PHE A O 1
ATOM 8480 N N . HIS A 1 1054 ? 26.527 -3.762 -55.530 1.00 70.62 1054 HIS A N 1
ATOM 8481 C CA . HIS A 1 1054 ? 25.722 -2.889 -56.392 1.00 70.62 1054 HIS A CA 1
ATOM 8482 C C . HIS A 1 1054 ? 24.221 -3.123 -56.182 1.00 70.62 1054 HIS A C 1
ATOM 8484 O O . HIS A 1 1054 ? 23.435 -2.177 -56.148 1.00 70.62 1054 HIS A O 1
ATOM 8490 N N . ASP A 1 1055 ? 23.827 -4.382 -56.005 1.00 70.81 1055 ASP A N 1
ATOM 8491 C CA . ASP A 1 1055 ? 22.423 -4.758 -55.827 1.00 70.81 1055 ASP A CA 1
ATOM 8492 C C . ASP A 1 1055 ? 21.912 -4.445 -54.403 1.00 70.81 1055 ASP A C 1
ATOM 8494 O O . ASP A 1 1055 ? 20.704 -4.427 -54.156 1.00 70.81 1055 ASP A O 1
ATOM 8498 N N . HIS A 1 1056 ? 22.821 -4.078 -53.486 1.00 76.81 1056 HIS A N 1
ATOM 8499 C CA . HIS A 1 1056 ? 22.528 -3.723 -52.096 1.00 76.81 1056 HIS A CA 1
ATOM 8500 C C . HIS A 1 1056 ? 23.174 -2.386 -51.674 1.00 76.81 1056 HIS A C 1
ATOM 8502 O O . HIS A 1 1056 ? 24.170 -2.372 -50.949 1.00 76.81 1056 HIS A O 1
ATOM 8508 N N . PRO A 1 1057 ? 22.585 -1.231 -52.046 1.00 74.94 1057 PRO A N 1
ATOM 8509 C CA . PRO A 1 1057 ? 23.127 0.094 -51.713 1.00 74.94 1057 PRO A CA 1
ATOM 8510 C C . PRO A 1 1057 ? 23.282 0.360 -50.207 1.00 74.94 1057 PRO A C 1
ATOM 8512 O O . PRO A 1 1057 ? 24.133 1.155 -49.804 1.00 74.94 1057 PRO A O 1
ATOM 8515 N N . TRP A 1 1058 ? 22.489 -0.326 -49.376 1.00 83.38 1058 TRP A N 1
ATOM 8516 C CA . TRP A 1 1058 ? 22.500 -0.207 -47.915 1.00 83.38 1058 TRP A CA 1
ATOM 8517 C C . TRP A 1 1058 ? 23.827 -0.619 -47.273 1.00 83.38 1058 TRP A C 1
ATOM 8519 O O . TRP A 1 1058 ? 24.118 -0.207 -46.153 1.00 83.38 1058 TRP A O 1
ATOM 8529 N N . VAL A 1 1059 ? 24.664 -1.382 -47.983 1.00 82.06 1059 VAL A N 1
ATOM 8530 C CA . VAL A 1 1059 ? 25.998 -1.800 -47.527 1.00 82.06 1059 VAL A CA 1
ATOM 8531 C C . VAL A 1 1059 ? 26.864 -0.602 -47.114 1.00 82.06 1059 VAL A C 1
ATOM 8533 O O . VAL A 1 1059 ? 27.677 -0.709 -46.199 1.00 82.06 1059 VAL A O 1
ATOM 8536 N N . ARG A 1 1060 ? 26.633 0.572 -47.717 1.00 77.38 1060 ARG A N 1
ATOM 8537 C CA . ARG A 1 1060 ? 27.329 1.829 -47.393 1.00 77.38 1060 ARG A CA 1
ATOM 8538 C C . ARG A 1 1060 ? 27.044 2.357 -45.987 1.00 77.38 1060 ARG A C 1
ATOM 8540 O O . ARG A 1 1060 ? 27.841 3.137 -45.476 1.00 77.38 1060 ARG A O 1
ATOM 8547 N N . CYS A 1 1061 ? 25.926 1.953 -45.391 1.00 79.19 1061 CYS A N 1
ATOM 8548 C CA . CYS A 1 1061 ? 25.510 2.351 -44.048 1.00 79.19 1061 CYS A CA 1
ATOM 8549 C C . CYS A 1 1061 ? 26.138 1.468 -42.956 1.00 79.19 1061 CYS A C 1
ATOM 8551 O O . CYS A 1 1061 ? 25.962 1.746 -41.771 1.00 79.19 1061 CYS A O 1
ATOM 8553 N N . VAL A 1 1062 ? 26.857 0.403 -43.341 1.00 83.88 1062 VAL A N 1
ATOM 8554 C CA . VAL A 1 1062 ? 27.668 -0.413 -42.434 1.00 83.88 1062 VAL A CA 1
ATOM 8555 C C . VAL A 1 1062 ? 29.084 0.151 -42.415 1.00 83.88 1062 VAL A C 1
ATOM 8557 O O . VAL A 1 1062 ? 29.845 -0.001 -43.372 1.00 83.88 1062 VAL A O 1
ATOM 8560 N N . PHE A 1 1063 ? 29.441 0.815 -41.316 1.00 79.06 1063 PHE A N 1
ATOM 8561 C CA . PHE A 1 1063 ? 30.766 1.424 -41.156 1.00 79.06 1063 PHE A CA 1
ATOM 8562 C C . PHE A 1 1063 ? 31.816 0.441 -40.627 1.00 79.06 1063 PHE A C 1
ATOM 8564 O O . PHE A 1 1063 ? 33.010 0.726 -40.680 1.00 79.06 1063 PHE A O 1
ATOM 8571 N N . GLY A 1 1064 ? 31.389 -0.684 -40.052 1.00 85.00 1064 GLY A N 1
ATOM 8572 C CA . GLY A 1 1064 ? 32.288 -1.562 -39.324 1.00 85.00 1064 GLY A CA 1
ATOM 8573 C C . GLY A 1 1064 ? 31.606 -2.711 -38.601 1.00 85.00 1064 GLY A C 1
ATOM 8574 O O . GLY A 1 1064 ? 30.381 -2.776 -38.487 1.00 85.00 1064 GLY A O 1
ATOM 8575 N N . PHE A 1 1065 ? 32.448 -3.605 -38.097 1.00 88.00 1065 PHE A N 1
ATOM 8576 C CA . PHE A 1 1065 ? 32.095 -4.755 -37.286 1.00 88.00 1065 PHE A CA 1
ATOM 8577 C C . PHE A 1 1065 ? 32.798 -4.665 -35.936 1.00 88.00 1065 PHE A C 1
ATOM 8579 O O . PHE A 1 1065 ? 33.989 -4.373 -35.879 1.00 88.00 1065 PHE A O 1
ATOM 8586 N N . THR A 1 1066 ? 32.096 -4.944 -34.846 1.00 84.56 1066 THR A N 1
ATOM 8587 C CA . THR A 1 1066 ? 32.655 -4.881 -33.490 1.00 84.56 1066 THR A CA 1
ATOM 8588 C C . THR A 1 1066 ? 32.318 -6.139 -32.709 1.00 84.56 1066 THR A C 1
ATOM 8590 O O . THR A 1 1066 ? 31.223 -6.684 -32.843 1.00 84.56 1066 THR A O 1
ATOM 8593 N N . THR A 1 1067 ? 33.226 -6.589 -31.853 1.00 81.81 1067 THR A N 1
ATOM 8594 C CA . THR A 1 1067 ? 32.944 -7.698 -30.930 1.00 81.81 1067 THR A CA 1
ATOM 8595 C C . THR A 1 1067 ? 31.911 -7.274 -29.879 1.00 81.81 1067 THR A C 1
ATOM 8597 O O . THR A 1 1067 ? 31.918 -6.129 -29.431 1.00 81.81 1067 THR A O 1
ATOM 8600 N N . SER A 1 1068 ? 31.008 -8.180 -29.487 1.00 75.69 1068 SER A N 1
ATOM 8601 C CA . SER A 1 1068 ? 29.952 -7.873 -28.502 1.00 75.69 1068 SER A CA 1
ATOM 8602 C C . SER A 1 1068 ? 30.473 -7.725 -27.062 1.00 75.69 1068 SER A C 1
ATOM 8604 O O . SER A 1 1068 ? 30.088 -6.800 -26.350 1.00 75.69 1068 SER A O 1
ATOM 8606 N N . CYS A 1 1069 ? 31.375 -8.616 -26.648 1.00 76.00 1069 CYS A N 1
ATOM 8607 C CA . CYS A 1 1069 ? 32.157 -8.538 -25.416 1.00 76.00 1069 CYS A CA 1
ATOM 8608 C C . CYS A 1 1069 ? 33.458 -9.352 -25.565 1.00 76.00 1069 CYS A C 1
ATOM 8610 O O . CYS A 1 1069 ? 33.500 -10.275 -26.393 1.00 76.00 1069 CYS A O 1
ATOM 8612 N N . PRO A 1 1070 ? 34.505 -9.075 -24.764 1.00 75.69 1070 PRO A N 1
ATOM 8613 C CA . PRO A 1 1070 ? 35.740 -9.857 -24.790 1.00 75.69 1070 PRO A CA 1
ATOM 8614 C C . PRO A 1 1070 ? 35.459 -11.358 -24.627 1.00 75.69 1070 PRO A C 1
ATOM 8616 O O . PRO A 1 1070 ? 34.635 -11.758 -23.804 1.00 75.69 1070 PRO A O 1
ATOM 8619 N N . GLY A 1 1071 ? 36.115 -12.184 -25.440 1.00 77.25 1071 GLY A N 1
ATOM 8620 C CA . GLY A 1 1071 ? 35.945 -13.638 -25.467 1.00 77.25 1071 GLY A CA 1
ATOM 8621 C C . GLY A 1 1071 ? 34.706 -14.155 -26.210 1.00 77.25 1071 GLY A C 1
ATOM 8622 O O . GLY A 1 1071 ? 34.564 -15.370 -26.330 1.00 77.25 1071 GLY A O 1
ATOM 8623 N N . SER A 1 1072 ? 33.826 -13.286 -26.730 1.00 85.50 1072 SER A N 1
ATOM 8624 C CA . SER A 1 1072 ? 32.653 -13.730 -27.500 1.00 85.50 1072 SER A CA 1
ATOM 8625 C C . SER A 1 1072 ? 33.002 -14.160 -28.927 1.00 85.50 1072 SER A C 1
ATOM 8627 O O . SER A 1 1072 ? 33.868 -13.594 -29.591 1.00 85.50 1072 SER A O 1
ATOM 8629 N N . ASN A 1 1073 ? 32.251 -15.136 -29.430 1.00 89.81 1073 ASN A N 1
ATOM 8630 C CA . ASN A 1 1073 ? 32.234 -15.584 -30.823 1.00 89.81 1073 ASN A CA 1
ATOM 8631 C C . ASN A 1 1073 ? 31.233 -14.785 -31.688 1.00 89.81 1073 ASN A C 1
ATOM 8633 O O . ASN A 1 1073 ? 30.814 -15.254 -32.748 1.00 89.81 1073 ASN A O 1
ATOM 8637 N N . ILE A 1 1074 ? 30.828 -13.594 -31.227 1.00 90.12 1074 ILE A N 1
ATOM 8638 C CA . ILE A 1 1074 ? 29.779 -12.776 -31.841 1.00 90.12 1074 ILE A CA 1
ATOM 8639 C C . ILE A 1 1074 ? 30.351 -11.463 -32.364 1.00 90.12 1074 ILE A C 1
ATOM 8641 O O . ILE A 1 1074 ? 30.975 -10.698 -31.622 1.00 90.12 1074 ILE A O 1
ATOM 8645 N N . LEU A 1 1075 ? 30.045 -11.181 -33.630 1.00 89.19 1075 LEU A N 1
ATOM 8646 C CA . LEU A 1 1075 ? 30.417 -9.961 -34.328 1.00 89.19 1075 LEU A CA 1
ATOM 8647 C C . LEU A 1 1075 ? 29.163 -9.140 -34.674 1.00 89.19 1075 LEU A C 1
ATOM 8649 O O . LEU A 1 1075 ? 28.192 -9.665 -35.219 1.00 89.19 1075 LEU A O 1
ATOM 8653 N N . LEU A 1 1076 ? 29.180 -7.850 -34.344 1.00 90.38 1076 LEU A N 1
ATOM 8654 C CA . LEU A 1 1076 ? 28.069 -6.917 -34.529 1.00 90.38 1076 LEU A CA 1
ATOM 8655 C C . LEU A 1 1076 ? 28.392 -5.933 -35.649 1.00 90.38 1076 LEU A C 1
ATOM 8657 O O . LEU A 1 1076 ? 29.358 -5.184 -35.537 1.00 90.38 1076 LEU A O 1
ATOM 8661 N N . ALA A 1 1077 ? 27.567 -5.887 -36.691 1.00 91.25 1077 ALA A N 1
ATOM 8662 C CA . ALA A 1 1077 ? 27.613 -4.835 -37.700 1.00 91.25 1077 ALA A CA 1
ATOM 8663 C C . ALA A 1 1077 ? 26.505 -3.821 -37.416 1.00 91.25 1077 ALA A C 1
ATOM 8665 O O . ALA A 1 1077 ? 25.328 -4.182 -37.365 1.00 91.25 1077 ALA A O 1
ATOM 8666 N N . TRP A 1 1078 ? 26.864 -2.559 -37.224 1.00 88.81 1078 TRP A N 1
ATOM 8667 C CA . TRP A 1 1078 ? 25.880 -1.503 -37.008 1.00 88.81 1078 TRP A CA 1
ATOM 8668 C C . TRP A 1 1078 ? 25.482 -0.877 -38.339 1.00 88.81 1078 TRP A C 1
ATOM 8670 O O . TRP A 1 1078 ? 26.331 -0.658 -39.201 1.00 88.81 1078 TRP A O 1
ATOM 8680 N N . PHE A 1 1079 ? 24.200 -0.562 -38.483 1.00 90.50 1079 PHE A N 1
ATOM 8681 C CA . PHE A 1 1079 ? 23.674 0.164 -39.632 1.00 90.50 1079 PHE A CA 1
ATOM 8682 C C . PHE A 1 1079 ? 22.764 1.297 -39.174 1.00 90.50 1079 PHE A C 1
ATOM 8684 O O . PHE A 1 1079 ? 22.162 1.231 -38.103 1.00 90.50 1079 PHE A O 1
ATOM 8691 N N . HIS A 1 1080 ? 22.635 2.323 -40.003 1.00 90.81 1080 HIS A N 1
ATOM 8692 C CA . HIS A 1 1080 ? 21.693 3.421 -39.813 1.00 90.81 1080 HIS A CA 1
ATOM 8693 C C . HIS A 1 1080 ? 21.074 3.820 -41.155 1.00 90.81 1080 HIS A C 1
ATOM 8695 O O . HIS A 1 1080 ? 21.410 3.247 -42.188 1.00 90.81 1080 HIS A O 1
ATOM 8701 N N . GLY A 1 1081 ? 20.176 4.803 -41.156 1.00 86.38 1081 GLY A N 1
ATOM 8702 C CA . GLY A 1 1081 ? 19.657 5.367 -42.405 1.00 86.38 1081 GLY A CA 1
ATOM 8703 C C . GLY A 1 1081 ? 18.263 4.875 -42.787 1.00 86.38 1081 GLY A C 1
ATOM 8704 O O . GLY A 1 1081 ? 17.628 4.083 -42.087 1.00 86.38 1081 GLY A O 1
ATOM 8705 N N . LYS A 1 1082 ? 17.757 5.408 -43.901 1.00 83.75 1082 LYS A N 1
ATOM 8706 C CA . LYS A 1 1082 ? 16.418 5.081 -44.432 1.00 83.75 1082 LYS A CA 1
ATOM 8707 C C . LYS A 1 1082 ? 16.377 3.650 -44.974 1.00 83.75 1082 LYS A C 1
ATOM 8709 O O . LYS A 1 1082 ? 15.328 3.010 -45.017 1.00 83.75 1082 LYS A O 1
ATOM 8714 N N . GLU A 1 1083 ? 17.551 3.150 -45.321 1.00 85.75 1083 GLU A N 1
ATOM 8715 C CA . GLU A 1 1083 ? 17.876 1.817 -45.787 1.00 85.75 1083 GLU A CA 1
ATOM 8716 C C . GLU A 1 1083 ? 17.646 0.748 -44.707 1.00 85.75 1083 GLU A C 1
ATOM 8718 O O . GLU A 1 1083 ? 17.493 -0.424 -45.043 1.00 85.75 1083 GLU A O 1
ATOM 8723 N N . ALA A 1 1084 ? 17.520 1.128 -43.427 1.00 89.44 1084 ALA A N 1
ATOM 8724 C CA . ALA A 1 1084 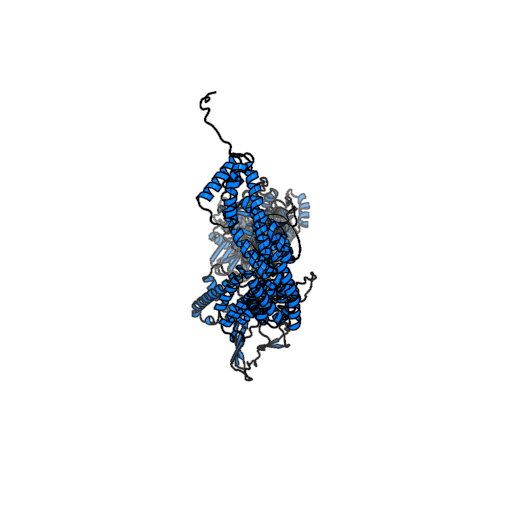? 17.224 0.209 -42.327 1.00 89.44 1084 ALA A CA 1
ATOM 8725 C C . ALA A 1 1084 ? 16.010 -0.696 -42.607 1.00 89.44 1084 ALA A C 1
ATOM 8727 O O . ALA A 1 1084 ? 16.070 -1.892 -42.349 1.00 89.44 1084 ALA A O 1
ATOM 8728 N N . ARG A 1 1085 ? 14.929 -0.173 -43.212 1.00 89.31 1085 ARG A N 1
ATOM 8729 C CA . ARG A 1 1085 ? 13.754 -0.994 -43.577 1.00 89.31 1085 ARG A CA 1
ATOM 8730 C C . ARG A 1 1085 ? 14.069 -2.043 -44.638 1.00 89.31 1085 ARG A C 1
ATOM 8732 O O . ARG A 1 1085 ? 13.511 -3.138 -44.592 1.00 89.31 1085 ARG A O 1
ATOM 8739 N N . GLN A 1 1086 ? 14.942 -1.707 -45.588 1.00 89.12 1086 GLN A N 1
ATOM 8740 C CA . GLN A 1 1086 ? 15.394 -2.647 -46.608 1.00 89.12 1086 GLN A CA 1
ATOM 8741 C C . GLN A 1 1086 ? 16.227 -3.756 -45.960 1.00 89.12 1086 GLN A C 1
ATOM 8743 O O . GLN A 1 1086 ? 15.963 -4.926 -46.220 1.00 89.12 1086 GLN A O 1
ATOM 8748 N N . ILE A 1 1087 ? 17.156 -3.402 -45.065 1.00 90.94 1087 ILE A N 1
ATOM 8749 C CA . ILE A 1 1087 ? 17.974 -4.365 -44.309 1.00 90.94 1087 ILE A CA 1
ATOM 8750 C C . ILE A 1 1087 ? 17.080 -5.299 -43.490 1.00 90.94 1087 ILE A C 1
ATOM 8752 O O . ILE A 1 1087 ? 17.176 -6.513 -43.620 1.00 90.94 1087 ILE A O 1
ATOM 8756 N N . GLU A 1 1088 ? 16.158 -4.744 -42.701 1.00 92.50 1088 GLU A N 1
ATOM 8757 C CA . GLU A 1 1088 ? 15.247 -5.507 -41.837 1.00 92.50 1088 GLU A CA 1
ATOM 8758 C C . GLU A 1 1088 ? 14.303 -6.447 -42.607 1.00 92.50 1088 GLU A C 1
ATOM 8760 O O . GLU A 1 1088 ? 13.838 -7.437 -42.042 1.00 92.50 1088 GLU A O 1
ATOM 8765 N N . SER A 1 1089 ? 14.033 -6.149 -43.884 1.00 89.81 1089 SER A N 1
ATOM 8766 C CA . SER A 1 1089 ? 13.200 -6.971 -44.776 1.00 89.81 1089 SER A CA 1
ATOM 8767 C C . SER A 1 1089 ? 14.006 -7.972 -45.616 1.00 89.81 1089 SER A C 1
ATOM 8769 O O . SER A 1 1089 ? 13.413 -8.800 -46.308 1.00 89.81 1089 SER A O 1
ATOM 8771 N N . THR A 1 1090 ? 15.340 -7.892 -45.594 1.00 90.81 1090 THR A N 1
ATOM 8772 C CA . THR A 1 1090 ? 16.228 -8.789 -46.348 1.00 90.81 1090 THR A CA 1
ATOM 8773 C C . THR A 1 1090 ? 16.388 -10.113 -45.596 1.00 90.81 1090 THR A C 1
ATOM 8775 O O . THR A 1 1090 ? 16.405 -10.150 -44.365 1.00 90.81 1090 THR A O 1
ATOM 8778 N N . SER A 1 1091 ? 16.494 -11.231 -46.321 1.00 92.44 1091 SER A N 1
ATOM 8779 C CA . SER A 1 1091 ? 16.631 -12.547 -45.687 1.00 92.44 1091 SER A CA 1
ATOM 8780 C C . SER A 1 1091 ? 17.962 -12.682 -44.936 1.00 92.44 1091 SER A C 1
ATOM 8782 O O . SER A 1 1091 ? 18.995 -12.176 -45.372 1.00 92.44 1091 SER A O 1
ATOM 8784 N N . THR A 1 1092 ? 17.976 -13.415 -43.819 1.00 92.19 1092 THR A N 1
ATOM 8785 C CA . THR A 1 1092 ? 19.201 -13.604 -43.019 1.00 92.19 1092 THR A CA 1
ATOM 8786 C C . THR A 1 1092 ? 20.316 -14.319 -43.789 1.00 92.19 1092 THR A C 1
ATOM 8788 O O . THR A 1 1092 ? 21.487 -14.050 -43.543 1.00 92.19 1092 THR A O 1
ATOM 8791 N N . GLN A 1 1093 ? 19.972 -15.185 -44.749 1.00 90.75 1093 GLN A N 1
ATOM 8792 C CA . GLN A 1 1093 ? 20.936 -15.864 -45.627 1.00 90.75 1093 GLN A CA 1
ATOM 8793 C C . GLN A 1 1093 ? 21.644 -14.885 -46.570 1.00 90.75 1093 GLN A C 1
ATOM 8795 O O . GLN A 1 1093 ? 22.860 -14.944 -46.729 1.00 90.75 1093 GLN A O 1
ATOM 8800 N N . GLU A 1 1094 ? 20.889 -13.970 -47.169 1.00 90.56 1094 GLU A N 1
ATOM 8801 C CA . GLU A 1 1094 ? 21.412 -12.937 -48.064 1.00 90.56 1094 GLU A CA 1
ATOM 8802 C C . GLU A 1 1094 ? 22.244 -11.907 -47.290 1.00 90.56 1094 GLU A C 1
ATOM 8804 O O . GLU A 1 1094 ? 23.354 -11.572 -47.696 1.00 90.56 1094 GLU A O 1
ATOM 8809 N N . ILE A 1 1095 ? 21.784 -11.502 -46.100 1.00 92.38 1095 ILE A N 1
ATOM 8810 C CA . ILE A 1 1095 ? 22.563 -10.650 -45.189 1.00 92.38 1095 ILE A CA 1
ATOM 8811 C C . ILE A 1 1095 ? 23.885 -11.319 -44.807 1.00 92.38 1095 ILE A C 1
ATOM 8813 O O . ILE A 1 1095 ? 24.922 -10.661 -44.835 1.00 92.38 1095 ILE A O 1
ATOM 8817 N N . ALA A 1 1096 ? 23.879 -12.621 -44.505 1.00 92.00 1096 ALA A N 1
ATOM 8818 C CA . ALA A 1 1096 ? 25.103 -13.363 -44.211 1.00 92.00 1096 ALA A CA 1
ATOM 8819 C C . ALA A 1 1096 ? 26.098 -13.298 -45.380 1.00 92.00 1096 ALA A C 1
ATOM 8821 O O . ALA A 1 1096 ? 27.272 -13.004 -45.167 1.00 92.00 1096 ALA A O 1
ATOM 8822 N N . GLN A 1 1097 ? 25.632 -13.531 -46.613 1.00 89.56 1097 GLN A N 1
ATOM 8823 C CA . GLN A 1 1097 ? 26.465 -13.474 -47.821 1.00 89.56 1097 GLN A CA 1
ATOM 8824 C C . GLN A 1 1097 ? 27.070 -12.085 -48.035 1.00 89.56 1097 GLN A C 1
ATOM 8826 O O . GLN A 1 1097 ? 28.263 -11.966 -48.317 1.00 89.56 1097 GLN A O 1
ATOM 8831 N N . ILE A 1 1098 ? 26.270 -11.035 -47.850 1.00 89.75 1098 ILE A N 1
ATOM 8832 C CA . ILE A 1 1098 ? 26.721 -9.648 -47.977 1.00 89.75 1098 ILE A CA 1
ATOM 8833 C C . ILE A 1 1098 ? 27.751 -9.321 -46.892 1.00 89.75 1098 ILE A C 1
ATOM 8835 O O . ILE A 1 1098 ? 28.824 -8.813 -47.206 1.00 89.75 1098 ILE A O 1
ATOM 8839 N N . CYS A 1 1099 ? 27.480 -9.657 -45.628 1.00 91.19 1099 CYS A N 1
ATOM 8840 C CA . CYS A 1 1099 ? 28.428 -9.451 -44.534 1.00 91.19 1099 CYS A CA 1
ATOM 8841 C C . CYS A 1 1099 ? 29.747 -10.196 -44.771 1.00 91.19 1099 CYS A C 1
ATOM 8843 O O . CYS A 1 1099 ? 30.808 -9.622 -44.536 1.00 91.19 1099 CYS A O 1
ATOM 8845 N N . PHE A 1 1100 ? 29.701 -11.430 -45.283 1.00 89.56 1100 PHE A N 1
ATOM 8846 C CA . PHE A 1 1100 ? 30.902 -12.170 -45.664 1.00 89.56 1100 PHE A CA 1
ATOM 8847 C C . PHE A 1 1100 ? 31.693 -11.476 -46.768 1.00 89.56 1100 PHE A C 1
ATOM 8849 O O . PHE A 1 1100 ? 32.908 -11.362 -46.640 1.00 89.56 1100 PHE A O 1
ATOM 8856 N N . ALA A 1 1101 ? 31.024 -10.957 -47.799 1.00 87.06 1101 ALA A N 1
ATOM 8857 C CA . ALA A 1 1101 ? 31.689 -10.206 -48.858 1.00 87.06 1101 ALA A CA 1
ATOM 8858 C C . ALA A 1 1101 ? 32.391 -8.947 -48.315 1.00 87.06 1101 ALA A C 1
ATOM 8860 O O . ALA A 1 1101 ? 33.509 -8.634 -48.728 1.00 87.06 1101 ALA A O 1
ATOM 8861 N N . ILE A 1 1102 ? 31.775 -8.238 -47.359 1.00 86.94 1102 ILE A N 1
ATOM 8862 C CA . ILE A 1 1102 ? 32.401 -7.078 -46.700 1.00 86.94 1102 ILE A CA 1
ATOM 8863 C C . ILE A 1 1102 ? 33.616 -7.521 -45.871 1.00 86.94 1102 ILE A C 1
ATOM 8865 O O . ILE A 1 1102 ? 34.687 -6.930 -45.989 1.00 86.94 1102 ILE A O 1
ATOM 8869 N N . LEU A 1 1103 ? 33.479 -8.580 -45.066 1.00 86.88 1103 LEU A N 1
ATOM 8870 C CA . LEU A 1 1103 ? 34.571 -9.105 -44.242 1.00 86.88 1103 LEU A CA 1
ATOM 8871 C C . LEU A 1 1103 ? 35.744 -9.605 -45.091 1.00 86.88 1103 LEU A C 1
ATOM 8873 O O . LEU A 1 1103 ? 36.892 -9.333 -44.744 1.00 86.88 1103 LEU A O 1
ATOM 8877 N N . GLU A 1 1104 ? 35.487 -10.287 -46.207 1.00 85.56 1104 GLU A N 1
ATOM 8878 C CA . GLU A 1 1104 ? 36.518 -10.715 -47.161 1.00 85.56 1104 GLU A CA 1
ATOM 8879 C C . GLU A 1 1104 ? 37.265 -9.505 -47.733 1.00 85.56 1104 GLU A C 1
ATOM 8881 O O . GLU A 1 1104 ? 38.497 -9.493 -47.723 1.00 85.56 1104 GLU A O 1
ATOM 8886 N N . LYS A 1 1105 ? 36.541 -8.446 -48.132 1.00 78.94 1105 LYS A N 1
ATOM 8887 C CA . LYS A 1 1105 ? 37.145 -7.196 -48.625 1.00 78.94 1105 LYS A CA 1
ATOM 8888 C C . LYS A 1 1105 ? 38.028 -6.525 -47.567 1.00 78.94 1105 LYS A C 1
ATOM 8890 O O . LYS A 1 1105 ? 39.116 -6.060 -47.893 1.00 78.94 1105 LYS A O 1
ATOM 8895 N N . CYS A 1 1106 ? 37.580 -6.468 -46.313 1.00 78.69 1106 CYS A N 1
ATOM 8896 C CA . CYS A 1 1106 ? 38.281 -5.739 -45.250 1.00 78.69 1106 CYS A CA 1
ATOM 8897 C C . CYS A 1 1106 ? 39.435 -6.513 -44.610 1.00 78.69 1106 CYS A C 1
ATOM 8899 O O . CYS A 1 1106 ? 40.385 -5.898 -44.139 1.00 78.69 1106 CYS A O 1
ATOM 8901 N N . THR A 1 1107 ? 39.350 -7.842 -44.550 1.00 77.75 1107 THR A N 1
ATOM 8902 C CA . THR A 1 1107 ? 40.347 -8.682 -43.859 1.00 77.75 1107 THR A CA 1
ATOM 8903 C C . THR A 1 1107 ? 41.278 -9.422 -44.815 1.00 77.75 1107 THR A C 1
ATOM 8905 O O . THR A 1 1107 ? 42.264 -10.007 -44.372 1.00 77.75 1107 THR A O 1
ATOM 8908 N N . SER A 1 1108 ? 40.965 -9.438 -46.118 1.00 74.75 1108 SER A N 1
ATOM 8909 C CA . SER A 1 1108 ? 41.626 -10.265 -47.139 1.00 74.75 1108 SER A CA 1
ATOM 8910 C C . SER A 1 1108 ? 41.602 -11.778 -46.843 1.00 74.75 1108 SER A C 1
ATOM 8912 O O . SER A 1 1108 ? 42.306 -12.558 -47.496 1.00 74.75 1108 SER A O 1
ATOM 8914 N N . LEU A 1 1109 ? 40.799 -12.224 -45.867 1.00 81.00 1109 LEU A N 1
ATOM 8915 C CA . LEU A 1 1109 ? 40.614 -13.633 -45.532 1.00 81.00 1109 LEU A CA 1
ATOM 8916 C C . LEU A 1 1109 ? 39.636 -14.274 -46.519 1.00 81.00 1109 LEU A C 1
ATOM 8918 O O . LEU A 1 1109 ? 38.488 -13.862 -46.626 1.00 81.00 1109 LEU A O 1
ATOM 8922 N N . LYS A 1 1110 ? 40.081 -15.337 -47.197 1.00 77.25 1110 LYS A N 1
ATOM 8923 C CA . LYS A 1 1110 ? 39.266 -16.082 -48.178 1.00 77.25 1110 LYS A CA 1
ATOM 8924 C C . LYS A 1 1110 ? 38.365 -17.159 -47.564 1.00 77.25 1110 LYS A C 1
ATOM 8926 O O . LYS A 1 1110 ? 37.606 -17.810 -48.272 1.00 77.25 1110 LYS A O 1
ATOM 8931 N N . SER A 1 1111 ? 38.511 -17.429 -46.268 1.00 82.88 1111 SER A N 1
ATOM 8932 C CA . SER A 1 1111 ? 37.753 -18.461 -45.560 1.00 82.88 1111 SER A CA 1
ATOM 8933 C C . SER A 1 1111 ? 37.532 -18.039 -44.117 1.00 82.88 1111 SER A C 1
ATOM 8935 O O . SER A 1 1111 ? 38.480 -17.670 -43.425 1.00 82.88 1111 SER A O 1
ATOM 8937 N N . PHE A 1 1112 ? 36.293 -18.178 -43.653 1.00 87.94 1112 PHE A N 1
ATOM 8938 C CA . PHE A 1 1112 ? 35.876 -17.879 -42.286 1.00 87.94 1112 PHE A CA 1
ATOM 8939 C C . PHE A 1 1112 ? 35.371 -19.152 -41.587 1.00 87.94 1112 PHE A C 1
ATOM 8941 O O . PHE A 1 1112 ? 34.972 -20.101 -42.268 1.00 87.94 1112 PHE A O 1
ATOM 8948 N N . PRO A 1 1113 ? 35.389 -19.212 -40.243 1.00 90.69 1113 PRO A N 1
ATOM 8949 C CA . PRO A 1 1113 ? 34.694 -20.252 -39.491 1.00 90.69 1113 PRO A CA 1
ATOM 8950 C C . PRO A 1 1113 ? 33.197 -20.315 -39.844 1.00 90.69 1113 PRO A C 1
ATOM 8952 O O . PRO A 1 1113 ? 32.632 -19.294 -40.248 1.00 90.69 1113 PRO A O 1
ATOM 8955 N N . PRO A 1 1114 ? 32.535 -21.475 -39.673 1.00 90.69 1114 PRO A N 1
ATOM 8956 C CA . PRO A 1 1114 ? 31.101 -21.600 -39.910 1.00 90.69 1114 PRO A CA 1
ATOM 8957 C C . PRO A 1 1114 ? 30.283 -20.584 -39.108 1.00 90.69 1114 PRO A C 1
ATOM 8959 O O . PRO A 1 1114 ? 30.556 -20.335 -37.932 1.00 90.69 1114 PRO A O 1
ATOM 8962 N N . LEU A 1 1115 ? 29.264 -20.022 -39.756 1.00 91.88 1115 LEU A N 1
ATOM 8963 C CA . LEU A 1 1115 ? 28.298 -19.124 -39.135 1.00 91.88 1115 LEU A CA 1
ATOM 8964 C C . LEU A 1 1115 ? 27.149 -19.955 -38.565 1.00 91.88 1115 LEU A C 1
ATOM 8966 O O . LEU A 1 1115 ? 26.477 -20.676 -39.303 1.00 91.88 1115 LEU A O 1
ATOM 8970 N N . LEU A 1 1116 ? 26.952 -19.873 -37.254 1.00 92.25 1116 LEU A N 1
ATOM 8971 C CA . LEU A 1 1116 ? 25.920 -20.609 -36.530 1.00 92.25 1116 LEU A CA 1
ATOM 8972 C C . LEU A 1 1116 ? 24.564 -19.916 -36.639 1.00 92.25 1116 LEU A C 1
ATOM 8974 O O . LEU A 1 1116 ? 23.545 -20.576 -36.846 1.00 92.25 1116 LEU A O 1
ATOM 8978 N N . SER A 1 1117 ? 24.540 -18.587 -36.516 1.00 91.50 1117 SER A N 1
ATOM 8979 C CA . SER A 1 1117 ? 23.300 -17.818 -36.589 1.00 91.50 1117 SER A CA 1
ATOM 8980 C C . SER A 1 1117 ? 23.516 -16.374 -37.047 1.00 91.50 1117 SER A C 1
ATOM 8982 O O . SER A 1 1117 ? 24.584 -15.787 -36.864 1.00 91.50 1117 SER A O 1
ATOM 8984 N N . VAL A 1 1118 ? 22.473 -15.811 -37.667 1.00 94.12 1118 VAL A N 1
ATOM 8985 C CA . VAL A 1 1118 ? 22.393 -14.400 -38.067 1.00 94.12 1118 VAL A CA 1
ATOM 8986 C C . VAL A 1 1118 ? 21.080 -13.830 -37.579 1.00 94.12 1118 VAL A C 1
ATOM 8988 O O . VAL A 1 1118 ? 20.020 -14.391 -37.864 1.00 94.12 1118 VAL A O 1
ATOM 8991 N N . GLN A 1 1119 ? 21.146 -12.709 -36.871 1.00 93.75 1119 GLN A N 1
ATOM 8992 C CA . GLN A 1 1119 ? 19.966 -11.978 -36.423 1.00 93.75 1119 GLN A CA 1
ATOM 8993 C C . GLN A 1 1119 ? 20.084 -10.499 -36.773 1.00 93.75 1119 GLN A C 1
ATOM 8995 O O . GLN A 1 1119 ? 21.179 -9.950 -36.848 1.00 93.75 1119 GLN A O 1
ATOM 9000 N N . VAL A 1 1120 ? 18.946 -9.851 -36.998 1.00 93.81 1120 VAL A N 1
ATOM 9001 C CA . VAL A 1 1120 ? 18.871 -8.435 -37.367 1.00 93.81 1120 VAL A CA 1
ATOM 9002 C C . VAL A 1 1120 ? 17.851 -7.770 -36.465 1.00 93.81 1120 VAL A C 1
ATOM 9004 O O . VAL A 1 1120 ? 16.754 -8.291 -36.266 1.00 93.81 1120 VAL A O 1
ATOM 9007 N N . THR A 1 1121 ? 18.202 -6.622 -35.900 1.00 94.06 1121 THR A N 1
ATOM 9008 C CA . THR A 1 1121 ? 17.267 -5.842 -35.085 1.00 94.06 1121 THR A CA 1
ATOM 9009 C C . THR A 1 1121 ? 16.184 -5.231 -35.968 1.00 94.06 1121 THR A C 1
ATOM 9011 O O . THR A 1 1121 ? 16.520 -4.600 -36.964 1.00 94.06 1121 THR A O 1
ATOM 9014 N N . GLN A 1 1122 ? 14.916 -5.355 -35.578 1.00 93.25 1122 GLN A N 1
ATOM 9015 C CA . GLN A 1 1122 ? 13.772 -4.863 -36.352 1.00 93.25 1122 GLN A CA 1
ATOM 9016 C C . GLN A 1 1122 ? 13.127 -3.654 -35.670 1.00 93.25 1122 GLN A C 1
ATOM 9018 O O . GLN A 1 1122 ? 12.084 -3.777 -35.031 1.00 93.25 1122 GLN A O 1
ATOM 9023 N N . TRP A 1 1123 ? 13.766 -2.485 -35.735 1.00 93.94 1123 TRP A N 1
ATOM 9024 C CA . TRP A 1 1123 ? 13.248 -1.278 -35.082 1.00 93.94 1123 TRP A CA 1
ATOM 9025 C C . TRP A 1 1123 ? 12.418 -0.412 -36.030 1.00 93.94 1123 TRP A C 1
ATOM 9027 O O . TRP A 1 1123 ? 11.422 0.166 -35.584 1.00 93.94 1123 TRP A O 1
ATOM 9037 N N . ALA A 1 1124 ? 12.778 -0.340 -37.317 1.00 92.19 1124 ALA A N 1
ATOM 9038 C CA . ALA A 1 1124 ? 12.079 0.471 -38.316 1.00 92.19 1124 ALA A CA 1
ATOM 9039 C C . ALA A 1 1124 ? 10.789 -0.170 -38.846 1.00 92.19 1124 ALA A C 1
ATOM 9041 O O . ALA A 1 1124 ? 9.841 0.551 -39.159 1.00 92.19 1124 ALA A O 1
ATOM 9042 N N . THR A 1 1125 ? 10.767 -1.495 -38.982 1.00 93.06 1125 THR A N 1
ATOM 9043 C CA . THR A 1 1125 ? 9.629 -2.290 -39.477 1.00 93.06 1125 THR A CA 1
ATOM 9044 C C . THR A 1 1125 ? 8.656 -2.686 -38.369 1.00 93.06 1125 THR A C 1
ATOM 9046 O O . THR A 1 1125 ? 7.503 -3.009 -38.655 1.00 93.06 1125 THR A O 1
ATOM 9049 N N . ASN A 1 1126 ? 9.078 -2.620 -37.101 1.00 93.06 1126 ASN A N 1
ATOM 9050 C CA . ASN A 1 1126 ? 8.215 -2.933 -35.969 1.00 93.06 1126 ASN A CA 1
ATOM 9051 C C . ASN A 1 1126 ? 7.167 -1.822 -35.748 1.00 93.06 1126 ASN A C 1
ATOM 9053 O O . ASN A 1 1126 ? 7.534 -0.673 -35.465 1.00 93.06 1126 ASN A O 1
ATOM 9057 N N . PRO A 1 1127 ? 5.860 -2.150 -35.808 1.00 92.19 1127 PRO A N 1
ATOM 9058 C CA . PRO A 1 1127 ? 4.789 -1.164 -35.702 1.00 92.19 1127 PRO A CA 1
ATOM 9059 C C . PRO A 1 1127 ? 4.699 -0.489 -34.328 1.00 92.19 1127 PRO A C 1
ATOM 9061 O O . PRO A 1 1127 ? 4.131 0.595 -34.229 1.00 92.19 1127 PRO A O 1
ATOM 9064 N N . LEU A 1 1128 ? 5.272 -1.098 -33.284 1.00 93.12 1128 LEU A N 1
ATOM 9065 C CA . LEU A 1 1128 ? 5.265 -0.591 -31.909 1.00 93.12 1128 LEU A CA 1
ATOM 9066 C C . LEU A 1 1128 ? 6.419 0.381 -31.618 1.00 93.12 1128 LEU A C 1
ATOM 9068 O O . LEU A 1 1128 ? 6.434 1.010 -30.559 1.00 93.12 1128 LEU A O 1
ATOM 9072 N N . THR A 1 1129 ? 7.396 0.505 -32.524 1.00 92.94 1129 THR A N 1
ATOM 9073 C CA . THR A 1 1129 ? 8.564 1.387 -32.347 1.00 92.94 1129 THR A CA 1
ATOM 9074 C C . THR A 1 1129 ? 8.772 2.356 -33.504 1.00 92.94 1129 THR A C 1
ATOM 9076 O O . THR A 1 1129 ? 9.039 3.526 -33.228 1.00 92.94 1129 THR A O 1
ATOM 9079 N N . GLN A 1 1130 ? 8.604 1.918 -34.760 1.00 93.88 1130 GLN A N 1
ATOM 9080 C CA . GLN A 1 1130 ? 8.703 2.745 -35.979 1.00 93.88 1130 GLN A CA 1
ATOM 9081 C C . GLN A 1 1130 ? 10.020 3.548 -36.085 1.00 93.88 1130 GLN A C 1
ATOM 9083 O O . GLN A 1 1130 ? 10.032 4.703 -36.506 1.00 93.88 1130 GLN A O 1
ATOM 9088 N N . GLY A 1 1131 ? 11.134 2.955 -35.653 1.00 93.62 1131 GLY A N 1
ATOM 9089 C CA . GLY A 1 1131 ? 12.463 3.567 -35.554 1.00 93.62 1131 GLY A CA 1
ATOM 9090 C C . GLY A 1 1131 ? 13.118 3.315 -34.192 1.00 93.62 1131 GLY A C 1
ATOM 9091 O O . GLY A 1 1131 ? 12.562 2.617 -33.337 1.00 93.62 1131 GLY A O 1
ATOM 9092 N N . SER A 1 1132 ? 14.315 3.867 -33.981 1.00 92.56 1132 SER A N 1
ATOM 9093 C CA . SER A 1 1132 ? 15.172 3.484 -32.854 1.00 92.56 1132 SER A CA 1
ATOM 9094 C C . SER A 1 1132 ? 15.640 4.627 -31.960 1.00 92.56 1132 SER A C 1
ATOM 9096 O O . SER A 1 1132 ? 15.793 4.347 -30.777 1.00 92.56 1132 SER A O 1
ATOM 9098 N N . TYR A 1 1133 ? 15.804 5.871 -32.432 1.00 93.56 1133 TYR A N 1
ATOM 9099 C CA . TYR A 1 1133 ? 16.310 6.987 -31.607 1.00 93.56 1133 TYR A CA 1
ATOM 9100 C C . TYR A 1 1133 ? 15.736 8.346 -32.029 1.00 93.56 1133 TYR A C 1
ATOM 9102 O O . TYR A 1 1133 ? 15.624 8.648 -33.217 1.00 93.56 1133 TYR A O 1
ATOM 9110 N N . SER A 1 1134 ? 15.375 9.186 -31.054 1.00 95.94 1134 SER A N 1
ATOM 9111 C CA . SER A 1 1134 ? 15.021 10.591 -31.302 1.00 95.94 1134 SER A CA 1
ATOM 9112 C C . SER A 1 1134 ? 16.253 11.488 -31.376 1.00 95.94 1134 SER A C 1
ATOM 9114 O O . SER A 1 1134 ? 17.133 11.355 -30.531 1.00 95.94 1134 SER A O 1
ATOM 9116 N N . PHE A 1 1135 ? 16.259 12.464 -32.283 1.00 96.06 1135 PHE A N 1
ATOM 9117 C CA . PHE A 1 1135 ? 17.334 13.452 -32.414 1.00 96.06 1135 PHE A CA 1
ATOM 9118 C C . PHE A 1 1135 ? 16.791 14.849 -32.750 1.00 96.06 1135 PHE A C 1
ATOM 9120 O O . PHE A 1 1135 ? 15.653 15.004 -33.210 1.00 96.06 1135 PHE A O 1
ATOM 9127 N N . LEU A 1 1136 ? 17.609 15.883 -32.545 1.00 95.81 1136 LEU A N 1
ATOM 9128 C CA . LEU A 1 1136 ? 17.265 17.254 -32.919 1.00 95.81 1136 LEU A CA 1
ATOM 9129 C C . LEU A 1 1136 ? 17.422 17.455 -34.436 1.00 95.81 1136 LEU A C 1
ATOM 9131 O O . LEU A 1 1136 ? 18.520 17.690 -34.944 1.00 95.81 1136 LEU A O 1
ATOM 9135 N N . SER A 1 1137 ? 16.313 17.357 -35.173 1.00 95.50 1137 SER A N 1
ATOM 9136 C CA . SER A 1 1137 ? 16.353 17.515 -36.628 1.00 95.50 1137 SER A CA 1
ATOM 9137 C C . SER A 1 1137 ? 16.584 18.968 -37.053 1.00 95.50 1137 SER A C 1
ATOM 9139 O O . SER A 1 1137 ? 16.236 19.900 -36.330 1.00 95.50 1137 SER A O 1
ATOM 9141 N N . LYS A 1 1138 ? 17.049 19.170 -38.289 1.00 92.62 1138 LYS A N 1
ATOM 9142 C CA . LYS A 1 1138 ? 17.194 20.466 -38.961 1.00 92.62 1138 LYS A CA 1
ATOM 9143 C C . LYS A 1 1138 ? 15.889 21.265 -38.943 1.00 92.62 1138 LYS A C 1
ATOM 9145 O O . LYS A 1 1138 ? 15.921 22.488 -38.841 1.00 92.62 1138 LYS A O 1
ATOM 9150 N N . ALA A 1 1139 ? 14.733 20.603 -39.020 1.00 91.19 1139 ALA A N 1
ATOM 9151 C CA . ALA A 1 1139 ? 13.434 21.268 -38.944 1.00 91.19 1139 ALA A CA 1
ATOM 9152 C C . ALA A 1 1139 ? 13.089 21.711 -37.512 1.00 91.19 1139 ALA A C 1
ATOM 9154 O O . ALA A 1 1139 ? 12.477 22.768 -37.338 1.00 91.19 1139 ALA A O 1
ATOM 9155 N N . ALA A 1 1140 ? 13.546 20.972 -36.502 1.00 93.56 1140 ALA A N 1
ATOM 9156 C CA . ALA A 1 1140 ? 13.223 21.196 -35.101 1.00 93.56 1140 ALA A CA 1
ATOM 9157 C C . ALA A 1 1140 ? 13.978 22.367 -34.453 1.00 93.56 1140 ALA A C 1
ATOM 9159 O O . ALA A 1 1140 ? 14.975 22.889 -34.970 1.00 93.56 1140 ALA A O 1
ATOM 9160 N N . ARG A 1 1141 ? 13.458 22.788 -33.304 1.00 92.00 1141 ARG A N 1
ATOM 9161 C CA . ARG A 1 1141 ? 14.130 23.579 -32.266 1.00 92.00 1141 ARG A CA 1
ATOM 9162 C C . ARG A 1 1141 ? 14.182 22.750 -30.987 1.00 92.00 1141 ARG A C 1
ATOM 9164 O O . ARG A 1 1141 ? 13.335 21.887 -30.777 1.00 92.00 1141 ARG A O 1
ATOM 9171 N N . ALA A 1 1142 ? 15.103 23.052 -30.084 1.00 91.06 1142 ALA A N 1
ATOM 9172 C CA . ALA A 1 1142 ? 15.211 22.352 -28.810 1.00 91.06 1142 ALA A CA 1
ATOM 9173 C C . ALA A 1 1142 ? 13.945 22.521 -27.939 1.00 91.06 1142 ALA A C 1
ATOM 9175 O O . ALA A 1 1142 ? 13.567 21.613 -27.206 1.00 91.06 1142 ALA A O 1
ATOM 9176 N N . SER A 1 1143 ? 13.207 23.625 -28.111 1.00 94.38 1143 SER A N 1
ATOM 9177 C CA . SER A 1 1143 ? 11.883 23.833 -27.495 1.00 94.38 1143 SER A CA 1
ATOM 9178 C C . SER A 1 1143 ? 10.774 22.897 -28.004 1.00 94.38 1143 SER A C 1
ATOM 9180 O O . SER A 1 1143 ? 9.753 22.761 -27.330 1.00 94.38 1143 SER A O 1
ATOM 9182 N N . ASP A 1 1144 ? 10.951 22.207 -29.139 1.00 96.50 1144 ASP A N 1
ATOM 9183 C CA . ASP A 1 1144 ? 9.978 21.208 -29.606 1.00 96.50 1144 ASP A CA 1
ATOM 9184 C C . ASP A 1 1144 ? 9.927 19.994 -28.656 1.00 96.50 1144 ASP A C 1
ATOM 9186 O O . ASP A 1 1144 ? 8.855 19.419 -28.454 1.00 96.50 1144 ASP A O 1
ATOM 9190 N N . PHE A 1 1145 ? 11.044 19.646 -27.998 1.00 97.31 1145 PHE A N 1
ATOM 9191 C CA . PHE A 1 1145 ? 11.064 18.632 -26.934 1.00 97.31 1145 PHE A CA 1
ATOM 9192 C C . PHE A 1 1145 ? 10.196 19.056 -25.741 1.00 97.31 1145 PHE A C 1
ATOM 9194 O O . PHE A 1 1145 ? 9.425 18.248 -25.218 1.00 97.31 1145 PHE A O 1
ATOM 9201 N N . ASP A 1 1146 ? 10.275 20.331 -25.347 1.00 95.56 1146 ASP A N 1
ATOM 9202 C CA . ASP A 1 1146 ? 9.485 20.907 -24.252 1.00 95.56 1146 ASP A CA 1
ATOM 9203 C C . ASP A 1 1146 ? 7.992 20.973 -24.622 1.00 95.56 1146 ASP A C 1
ATOM 9205 O O . ASP A 1 1146 ? 7.120 20.647 -23.811 1.00 95.56 1146 ASP A O 1
ATOM 9209 N N . CYS A 1 1147 ? 7.686 21.322 -25.876 1.00 95.75 1147 CYS A N 1
ATOM 9210 C CA . CYS A 1 1147 ? 6.326 21.311 -26.411 1.00 95.75 1147 CYS A CA 1
ATOM 9211 C C . CYS A 1 1147 ? 5.722 19.898 -26.373 1.00 95.75 1147 CYS A C 1
ATOM 9213 O O . CYS A 1 1147 ? 4.603 19.712 -25.886 1.00 95.75 1147 CYS A O 1
ATOM 9215 N N . LEU A 1 1148 ? 6.473 18.877 -26.799 1.00 96.44 1148 LEU A N 1
ATOM 9216 C CA . LEU A 1 1148 ? 6.028 17.486 -26.722 1.00 96.44 1148 LEU A CA 1
ATOM 9217 C C . LEU A 1 1148 ? 5.892 16.992 -25.269 1.00 96.44 1148 LEU A C 1
ATOM 9219 O O . LEU A 1 1148 ? 4.976 16.222 -24.979 1.00 96.44 1148 LEU A O 1
ATOM 9223 N N . ALA A 1 1149 ? 6.741 17.461 -24.354 1.00 95.88 1149 ALA A N 1
ATOM 9224 C CA . ALA A 1 1149 ? 6.690 17.145 -22.924 1.00 95.88 1149 ALA A CA 1
ATOM 9225 C C . ALA A 1 1149 ? 5.531 17.818 -22.162 1.00 95.88 1149 ALA A C 1
ATOM 9227 O O . ALA A 1 1149 ? 5.225 17.429 -21.028 1.00 95.88 1149 ALA A O 1
ATOM 9228 N N . SER A 1 1150 ? 4.908 18.846 -22.745 1.00 93.69 1150 SER A N 1
ATOM 9229 C CA . SER A 1 1150 ? 3.814 19.566 -22.095 1.00 93.69 1150 SER A CA 1
ATOM 9230 C C . SER A 1 1150 ? 2.586 18.658 -21.885 1.00 93.69 1150 SER A C 1
ATOM 9232 O O . SER A 1 1150 ? 2.237 17.874 -22.780 1.00 93.69 1150 SER A O 1
ATOM 9234 N N . PRO A 1 1151 ? 1.945 18.711 -20.701 1.00 93.62 1151 PRO A N 1
ATOM 9235 C CA . PRO A 1 1151 ? 0.767 17.906 -20.412 1.00 93.62 1151 PRO A CA 1
ATOM 9236 C C . PRO A 1 1151 ? -0.480 18.500 -21.080 1.00 93.62 1151 PRO A C 1
ATOM 9238 O O . PRO A 1 1151 ? -0.496 19.661 -21.496 1.00 93.62 1151 PRO A O 1
ATOM 9241 N N . LEU A 1 1152 ? -1.533 17.691 -21.159 1.00 89.94 1152 LEU A N 1
ATOM 9242 C CA . LEU A 1 1152 ? -2.850 18.073 -21.649 1.00 89.94 1152 LEU A CA 1
ATOM 9243 C C . LEU A 1 1152 ? -3.902 17.936 -20.541 1.00 89.94 1152 LEU A C 1
ATOM 9245 O O . LEU A 1 1152 ? -3.852 16.943 -19.809 1.00 89.94 1152 LEU A O 1
ATOM 9249 N N . PRO A 1 1153 ? -4.891 18.845 -20.477 1.00 87.44 1153 PRO A N 1
ATOM 9250 C CA . PRO A 1 1153 ? -4.939 20.133 -21.173 1.00 87.44 1153 PRO A CA 1
ATOM 9251 C C . PRO A 1 1153 ? -3.724 21.041 -20.883 1.00 87.44 1153 PRO A C 1
ATOM 9253 O O . PRO A 1 1153 ? -3.027 20.831 -19.889 1.00 87.44 1153 PRO A O 1
ATOM 9256 N N . PRO A 1 1154 ? -3.432 22.038 -21.746 1.00 78.81 1154 PRO A N 1
ATOM 9257 C CA . PRO A 1 1154 ? -2.305 22.947 -21.545 1.00 78.81 1154 PRO A CA 1
ATOM 9258 C C . PRO A 1 1154 ? -2.350 23.615 -20.167 1.00 78.81 1154 PRO A C 1
ATOM 9260 O O . PRO A 1 1154 ? -3.428 23.954 -19.686 1.00 78.81 1154 PRO A O 1
ATOM 9263 N N . LEU A 1 1155 ? -1.182 23.881 -19.572 1.00 69.62 1155 LEU A N 1
ATOM 9264 C CA . LEU A 1 1155 ? -1.033 24.433 -18.212 1.00 69.62 1155 LEU A CA 1
ATOM 9265 C C . LEU A 1 1155 ? -1.778 25.764 -17.967 1.00 69.62 1155 LEU A C 1
ATOM 9267 O O . LEU A 1 1155 ? -2.020 26.122 -16.819 1.00 69.62 1155 LEU A O 1
ATOM 9271 N N . SER A 1 1156 ? -2.159 26.492 -19.021 1.00 65.38 1156 SER A N 1
ATOM 9272 C CA . SER A 1 1156 ? -3.026 27.679 -18.949 1.00 65.38 1156 SER A CA 1
ATOM 9273 C C . SER A 1 1156 ? -4.475 27.363 -18.544 1.00 65.38 1156 SER A C 1
ATOM 9275 O O . SER A 1 1156 ? -5.209 28.255 -18.122 1.00 65.38 1156 SER A O 1
ATOM 9277 N N . SER A 1 1157 ? -4.887 26.100 -18.652 1.00 63.59 1157 SER A N 1
ATOM 9278 C CA . SER A 1 1157 ? -6.207 25.584 -18.289 1.00 63.59 1157 SER A CA 1
ATOM 9279 C C . SER A 1 1157 ? -6.194 25.161 -16.818 1.00 63.59 1157 SER A C 1
ATOM 9281 O O . SER A 1 1157 ? -6.037 23.989 -16.470 1.00 63.59 1157 SER A O 1
ATOM 9283 N N . VAL A 1 1158 ? -6.274 26.155 -15.938 1.00 61.59 1158 VAL A N 1
ATOM 9284 C CA . VAL A 1 1158 ? -6.139 25.981 -14.489 1.00 61.59 1158 VAL A CA 1
ATOM 9285 C C . VAL A 1 1158 ? -7.500 25.670 -13.854 1.00 61.59 1158 VAL A C 1
ATOM 9287 O O . VAL A 1 1158 ? -8.518 26.260 -14.218 1.00 61.59 1158 VAL A O 1
ATOM 9290 N N . ASN A 1 1159 ? -7.537 24.739 -12.899 1.00 60.59 1159 ASN A N 1
ATOM 9291 C CA . ASN A 1 1159 ? -8.753 24.416 -12.150 1.00 60.59 1159 ASN A CA 1
ATOM 9292 C C . ASN A 1 1159 ? -9.086 25.503 -11.094 1.00 60.59 1159 ASN A C 1
ATOM 9294 O O . ASN A 1 1159 ? -8.315 26.432 -10.853 1.00 60.59 1159 ASN A O 1
ATOM 9298 N N . LYS A 1 1160 ? -10.230 25.374 -10.401 1.00 53.00 1160 LYS A N 1
ATOM 9299 C CA . LYS A 1 1160 ? -10.669 26.324 -9.351 1.00 53.00 1160 LYS A CA 1
ATOM 9300 C C . LYS A 1 1160 ? -9.672 26.501 -8.187 1.00 53.00 1160 LYS A C 1
ATOM 9302 O O . LYS A 1 1160 ? -9.833 27.450 -7.426 1.00 53.00 1160 LYS A O 1
ATOM 9307 N N . SER A 1 1161 ? -8.683 25.614 -8.033 1.00 52.59 1161 SER A N 1
ATOM 9308 C CA . SER A 1 1161 ? -7.664 25.655 -6.975 1.00 52.59 1161 SER A CA 1
ATOM 9309 C C . SER A 1 1161 ? -6.311 26.218 -7.431 1.00 52.59 1161 SER A C 1
ATOM 9311 O O . SER A 1 1161 ? -5.367 26.209 -6.648 1.00 52.59 1161 SER A O 1
ATOM 9313 N N . GLY A 1 1162 ? -6.188 26.717 -8.667 1.00 55.78 1162 GLY A N 1
ATOM 9314 C CA . GLY A 1 1162 ? -4.934 27.303 -9.155 1.00 55.78 1162 GLY A CA 1
ATOM 9315 C C . GLY A 1 1162 ? -3.914 26.288 -9.694 1.00 55.78 1162 GLY A C 1
ATOM 9316 O O . GLY A 1 1162 ? -2.809 26.688 -10.051 1.00 55.78 1162 GLY A O 1
ATOM 9317 N N . LEU A 1 1163 ? -4.275 25.000 -9.798 1.00 54.16 1163 LEU A N 1
ATOM 9318 C CA . LEU A 1 1163 ? -3.412 23.927 -10.311 1.00 54.16 1163 LEU A CA 1
ATOM 9319 C C . LEU A 1 1163 ? -3.829 23.492 -11.736 1.00 54.16 1163 LEU A C 1
ATOM 9321 O O . LEU A 1 1163 ? -5.023 23.480 -12.054 1.00 54.16 1163 LEU A O 1
ATOM 9325 N N . PRO A 1 1164 ? -2.878 23.121 -12.614 1.00 60.62 1164 PRO A N 1
ATOM 9326 C CA . PRO A 1 1164 ? -3.175 22.711 -13.988 1.00 60.62 1164 PRO A CA 1
ATOM 9327 C C . PRO A 1 1164 ? -3.950 21.389 -14.025 1.00 60.62 1164 PRO A C 1
ATOM 9329 O O . PRO A 1 1164 ? -3.585 20.447 -13.331 1.00 60.62 1164 PRO A O 1
ATOM 9332 N N . ALA A 1 1165 ? -5.005 21.284 -14.838 1.00 75.19 1165 ALA A N 1
ATOM 9333 C CA . ALA A 1 1165 ? -5.725 20.020 -15.010 1.00 75.19 1165 ALA A CA 1
ATOM 9334 C C . ALA A 1 1165 ? -4.845 19.008 -15.767 1.00 75.19 1165 ALA A C 1
ATOM 9336 O O . ALA A 1 1165 ? -4.642 19.143 -16.967 1.00 75.19 1165 ALA A O 1
ATOM 9337 N N . LEU A 1 1166 ? -4.302 18.005 -15.074 1.00 88.19 1166 LEU A N 1
ATOM 9338 C CA . LEU A 1 1166 ? -3.492 16.960 -15.703 1.00 88.19 1166 LEU A CA 1
ATOM 9339 C C . LEU A 1 1166 ? -4.407 15.824 -16.166 1.00 88.19 1166 LEU A C 1
ATOM 9341 O O . LEU A 1 1166 ? -4.995 15.156 -15.330 1.00 88.19 1166 LEU A O 1
ATOM 9345 N N . GLN A 1 1167 ? -4.532 15.580 -17.468 1.00 91.12 1167 GLN A N 1
ATOM 9346 C CA . GLN A 1 1167 ? -5.262 14.426 -18.016 1.00 91.12 1167 GLN A CA 1
ATOM 9347 C C . GLN A 1 1167 ? -4.332 13.502 -18.796 1.00 91.12 1167 GLN A C 1
ATOM 9349 O O . GLN A 1 1167 ? -4.300 12.307 -18.523 1.00 91.12 1167 GLN A O 1
ATOM 9354 N N . VAL A 1 1168 ? -3.533 14.043 -19.720 1.00 95.00 1168 VAL A N 1
ATOM 9355 C CA . VAL A 1 1168 ? -2.573 13.268 -20.521 1.00 95.00 1168 VAL A CA 1
ATOM 9356 C C . VAL A 1 1168 ? -1.180 13.871 -20.385 1.00 95.00 1168 VAL A C 1
ATOM 9358 O O . VAL A 1 1168 ? -0.937 15.017 -20.750 1.00 95.00 1168 VAL A O 1
ATOM 9361 N N . MET A 1 1169 ? -0.246 13.088 -19.870 1.00 97.06 1169 MET A N 1
ATOM 9362 C CA . MET A 1 1169 ? 1.158 13.443 -19.678 1.00 97.06 1169 MET A CA 1
ATOM 9363 C C . MET A 1 1169 ? 2.034 12.634 -20.630 1.00 97.06 1169 MET A C 1
ATOM 9365 O O . MET A 1 1169 ? 1.671 11.527 -21.019 1.00 97.06 1169 MET A O 1
ATOM 9369 N N . PHE A 1 1170 ? 3.190 13.175 -21.012 1.00 97.94 1170 PHE A N 1
ATOM 9370 C CA . PHE A 1 1170 ? 4.063 12.579 -22.023 1.00 97.94 1170 PHE A CA 1
ATOM 9371 C C . PHE A 1 1170 ? 5.450 12.350 -21.430 1.00 97.94 1170 PHE A C 1
ATOM 9373 O O . PHE A 1 1170 ? 6.092 13.290 -20.961 1.00 97.94 1170 PHE A O 1
ATOM 9380 N N . ALA A 1 1171 ? 5.915 11.105 -21.472 1.00 98.25 1171 ALA A N 1
ATOM 9381 C CA . ALA A 1 1171 ? 7.248 10.713 -21.033 1.00 98.25 1171 ALA A CA 1
ATOM 9382 C C . ALA A 1 1171 ? 7.933 9.843 -22.094 1.00 98.25 1171 ALA A C 1
ATOM 9384 O O . ALA A 1 1171 ? 7.294 9.286 -22.979 1.00 98.25 1171 ALA A O 1
ATOM 9385 N N . GLY A 1 1172 ? 9.254 9.727 -22.014 1.00 97.00 1172 GLY A N 1
ATOM 9386 C CA . GLY A 1 1172 ? 10.089 9.085 -23.026 1.00 97.00 1172 GLY A CA 1
ATOM 9387 C C . GLY A 1 1172 ? 11.217 10.007 -23.479 1.00 97.00 1172 GLY A C 1
ATOM 9388 O O . GLY A 1 1172 ? 11.173 11.218 -23.261 1.00 97.00 1172 GLY A O 1
ATOM 9389 N N . GLU A 1 1173 ? 12.239 9.437 -24.117 1.00 95.31 1173 GLU A N 1
ATOM 9390 C CA . GLU A 1 1173 ? 13.453 10.169 -24.520 1.00 95.31 1173 GLU A CA 1
ATOM 9391 C C . GLU A 1 1173 ? 13.156 11.408 -25.383 1.00 95.31 1173 GLU A C 1
ATOM 9393 O O . GLU A 1 1173 ? 13.773 12.448 -25.197 1.00 95.31 1173 GLU A O 1
ATOM 9398 N N . ALA A 1 1174 ? 12.135 11.346 -26.244 1.00 96.56 1174 ALA A N 1
ATOM 9399 C CA . ALA A 1 1174 ? 11.724 12.448 -27.114 1.00 96.56 1174 ALA A CA 1
ATOM 9400 C C . ALA A 1 1174 ? 11.004 13.586 -26.367 1.00 96.56 1174 ALA A C 1
ATOM 9402 O O . ALA A 1 1174 ? 10.521 14.526 -26.985 1.00 96.56 1174 ALA A O 1
ATOM 9403 N N . THR A 1 1175 ? 10.904 13.503 -25.041 1.00 97.31 1175 THR A N 1
ATOM 9404 C CA . THR A 1 1175 ? 10.341 14.548 -24.175 1.00 97.31 1175 THR A CA 1
ATOM 9405 C C . THR A 1 1175 ? 11.407 15.160 -23.261 1.00 97.31 1175 THR A C 1
ATOM 9407 O O . THR A 1 1175 ? 11.071 15.845 -22.295 1.00 97.31 1175 THR A O 1
ATOM 9410 N N . ASN A 1 1176 ? 12.691 14.890 -23.526 1.00 96.62 1176 ASN A N 1
ATOM 9411 C CA . ASN A 1 1176 ? 13.821 15.432 -22.781 1.00 96.62 1176 ASN A CA 1
ATOM 9412 C C . ASN A 1 1176 ? 14.745 16.223 -23.713 1.00 96.62 1176 ASN A C 1
ATOM 9414 O O . ASN A 1 1176 ? 15.416 15.644 -24.560 1.00 96.62 1176 ASN A O 1
ATOM 9418 N N . ARG A 1 1177 ? 14.807 17.541 -23.524 1.00 95.00 1177 ARG A N 1
ATOM 9419 C CA . ARG A 1 1177 ? 15.624 18.447 -24.338 1.00 95.00 1177 ARG A CA 1
ATOM 9420 C C . ARG A 1 1177 ? 17.128 18.186 -24.250 1.00 95.00 1177 ARG A C 1
ATOM 9422 O O . ARG A 1 1177 ? 17.826 18.375 -25.236 1.00 95.00 1177 ARG A O 1
ATOM 9429 N N . HIS A 1 1178 ? 17.612 17.753 -23.088 1.00 95.12 1178 HIS A N 1
ATOM 9430 C CA . HIS A 1 1178 ? 19.047 17.630 -22.819 1.00 95.12 1178 HIS A CA 1
ATOM 9431 C C . HIS A 1 1178 ? 19.579 16.204 -22.965 1.00 95.12 1178 HIS A C 1
ATOM 9433 O O . HIS A 1 1178 ? 20.784 16.012 -23.049 1.00 95.12 1178 HIS A O 1
ATOM 9439 N N . TYR A 1 1179 ? 18.693 15.206 -22.988 1.00 94.69 1179 TYR A N 1
ATOM 9440 C CA . TYR A 1 1179 ? 19.056 13.787 -22.992 1.00 94.69 1179 TYR A CA 1
ATOM 9441 C C . TYR A 1 1179 ? 18.167 12.978 -23.951 1.00 94.69 1179 TYR A C 1
ATOM 9443 O O . TYR A 1 1179 ? 17.709 11.880 -23.628 1.00 94.69 1179 TYR A O 1
ATOM 9451 N N . TYR A 1 1180 ? 17.836 13.544 -25.111 1.00 94.31 1180 TYR A N 1
ATOM 9452 C CA . TYR A 1 1180 ? 17.049 12.853 -26.133 1.00 94.31 1180 TYR A CA 1
ATOM 9453 C C . TYR A 1 1180 ? 17.807 11.653 -26.715 1.00 94.31 1180 TYR A C 1
ATOM 9455 O O . TYR A 1 1180 ? 19.028 11.628 -26.736 1.00 94.31 1180 TYR A O 1
ATOM 9463 N N . GLY A 1 1181 ? 17.092 10.628 -27.185 1.00 92.94 1181 GLY A N 1
ATOM 9464 C CA . GLY A 1 1181 ? 17.729 9.428 -27.752 1.00 92.94 1181 GLY A CA 1
ATOM 9465 C C . GLY A 1 1181 ? 18.405 8.503 -26.726 1.00 92.94 1181 GLY A C 1
ATOM 9466 O O . GLY A 1 1181 ? 19.094 7.567 -27.125 1.00 92.94 1181 GLY A O 1
ATOM 9467 N N . THR A 1 1182 ? 18.240 8.736 -25.415 1.00 93.75 1182 THR A N 1
ATOM 9468 C CA . THR A 1 1182 ? 18.912 7.942 -24.375 1.00 93.75 1182 THR A CA 1
ATOM 9469 C C . THR A 1 1182 ? 17.958 7.283 -23.376 1.00 93.75 1182 THR A C 1
ATOM 9471 O O . THR A 1 1182 ? 16.858 7.757 -23.071 1.00 93.75 1182 THR A O 1
ATOM 9474 N N . VAL A 1 1183 ? 18.433 6.188 -22.771 1.00 94.00 1183 VAL A N 1
ATOM 9475 C CA . VAL A 1 1183 ? 17.725 5.461 -21.700 1.00 94.00 1183 VAL A CA 1
ATOM 9476 C C . VAL A 1 1183 ? 17.528 6.337 -20.461 1.00 94.00 1183 VAL A C 1
ATOM 9478 O O . VAL A 1 1183 ? 16.448 6.332 -19.870 1.00 94.00 1183 VAL A O 1
ATOM 9481 N N . HIS A 1 1184 ? 18.549 7.101 -20.062 1.00 94.38 1184 HIS A N 1
ATOM 9482 C CA . HIS A 1 1184 ? 18.459 7.966 -18.886 1.00 94.38 1184 HIS A CA 1
ATOM 9483 C C . HIS A 1 1184 ? 17.490 9.128 -19.120 1.00 94.38 1184 HIS A C 1
ATOM 9485 O O . HIS A 1 1184 ? 16.706 9.432 -18.224 1.00 94.38 1184 HIS A O 1
ATOM 9491 N N . GLY A 1 1185 ? 17.432 9.695 -20.329 1.00 95.44 1185 GLY A N 1
ATOM 9492 C CA . GLY A 1 1185 ? 16.420 10.688 -20.686 1.00 95.44 1185 GLY A CA 1
ATOM 9493 C C . GLY A 1 1185 ? 14.997 10.135 -20.585 1.00 95.44 1185 GLY A C 1
ATOM 9494 O O . GLY A 1 1185 ? 14.113 10.783 -20.018 1.00 95.44 1185 GLY A O 1
ATOM 9495 N N . ALA A 1 1186 ? 14.776 8.902 -21.050 1.00 96.62 1186 ALA A N 1
ATOM 9496 C CA . ALA A 1 1186 ? 13.495 8.210 -20.903 1.00 96.62 1186 ALA A CA 1
ATOM 9497 C C . ALA A 1 1186 ? 13.139 7.926 -19.429 1.00 96.62 1186 ALA A C 1
ATOM 9499 O O . ALA A 1 1186 ? 12.009 8.158 -19.007 1.00 96.62 1186 ALA A O 1
ATOM 9500 N N . HIS A 1 1187 ? 14.095 7.474 -18.618 1.00 96.12 1187 HIS A N 1
ATOM 9501 C CA . HIS A 1 1187 ? 13.884 7.235 -17.189 1.00 96.12 1187 HIS A CA 1
ATOM 9502 C C . HIS A 1 1187 ? 13.561 8.524 -16.419 1.00 96.12 1187 HIS A C 1
ATOM 9504 O O . HIS A 1 1187 ? 12.568 8.573 -15.694 1.00 96.12 1187 HIS A O 1
ATOM 9510 N N . MET A 1 1188 ? 14.338 9.591 -16.631 1.00 97.00 1188 MET A N 1
ATOM 9511 C CA . MET A 1 1188 ? 14.134 10.891 -15.981 1.00 97.00 1188 MET A CA 1
ATOM 9512 C C . MET A 1 1188 ? 12.760 11.484 -16.297 1.00 97.00 1188 MET A C 1
ATOM 9514 O O . MET A 1 1188 ? 12.111 12.036 -15.415 1.00 97.00 1188 MET A O 1
ATOM 9518 N N . THR A 1 1189 ? 12.289 11.351 -17.538 1.00 98.19 1189 THR A N 1
ATOM 9519 C CA . THR A 1 1189 ? 10.958 11.847 -17.929 1.00 98.19 1189 THR A CA 1
ATOM 9520 C C . THR A 1 1189 ? 9.827 11.009 -17.333 1.00 98.19 1189 THR A C 1
ATOM 9522 O O . THR A 1 1189 ? 8.793 11.565 -16.975 1.00 98.19 1189 THR A O 1
ATOM 9525 N N . GLY A 1 1190 ? 10.036 9.703 -17.134 1.00 97.81 1190 GLY A N 1
ATOM 9526 C CA . GLY A 1 1190 ? 9.120 8.856 -16.364 1.00 97.81 1190 GLY A CA 1
ATOM 9527 C C . GLY A 1 1190 ? 8.992 9.297 -14.901 1.00 97.81 1190 GLY A C 1
ATOM 9528 O O . GLY A 1 1190 ? 7.877 9.407 -14.392 1.00 97.81 1190 GLY A O 1
ATOM 9529 N N . ILE A 1 1191 ? 10.116 9.616 -14.240 1.00 97.19 1191 ILE A N 1
ATOM 9530 C CA . ILE A 1 1191 ? 10.107 10.206 -12.887 1.00 97.19 1191 ILE A CA 1
ATOM 9531 C C . ILE A 1 1191 ? 9.386 11.556 -12.900 1.00 97.19 1191 ILE A C 1
ATOM 9533 O O . ILE A 1 1191 ? 8.489 11.763 -12.087 1.00 97.19 1191 ILE A O 1
ATOM 9537 N N . ARG A 1 1192 ? 9.731 12.437 -13.850 1.00 97.25 1192 ARG A N 1
ATOM 9538 C CA . ARG A 1 1192 ? 9.164 13.787 -13.984 1.00 97.25 1192 ARG A CA 1
ATOM 9539 C C . ARG A 1 1192 ? 7.638 13.770 -14.022 1.00 97.25 1192 ARG A C 1
ATOM 9541 O O . ARG A 1 1192 ? 7.015 14.524 -13.284 1.00 97.25 1192 ARG A O 1
ATOM 9548 N N . GLU A 1 1193 ? 7.029 12.940 -14.872 1.00 97.44 1193 GLU A N 1
ATOM 9549 C CA . GLU A 1 1193 ? 5.562 12.903 -14.980 1.00 97.44 1193 GLU A CA 1
ATOM 9550 C C . GLU A 1 1193 ? 4.899 12.252 -13.760 1.00 97.44 1193 GLU A C 1
ATOM 9552 O O . GLU A 1 1193 ? 3.836 12.699 -13.335 1.00 97.44 1193 GLU A O 1
ATOM 9557 N N . ALA A 1 1194 ? 5.531 11.244 -13.149 1.00 96.94 1194 ALA A N 1
ATOM 9558 C CA . ALA A 1 1194 ? 5.029 10.662 -11.907 1.00 96.94 1194 ALA A CA 1
ATOM 9559 C C . ALA A 1 1194 ? 5.050 11.676 -10.751 1.00 96.94 1194 ALA A C 1
ATOM 9561 O O . ALA A 1 1194 ? 4.066 11.796 -10.026 1.00 96.94 1194 ALA A O 1
ATOM 9562 N N . GLU A 1 1195 ? 6.142 12.425 -10.585 1.00 95.75 1195 GLU A N 1
ATOM 9563 C CA . GLU A 1 1195 ? 6.269 13.450 -9.541 1.00 95.75 1195 GLU A CA 1
ATOM 9564 C C . GLU A 1 1195 ? 5.325 14.625 -9.787 1.00 95.75 1195 GLU A C 1
ATOM 9566 O O . GLU A 1 1195 ? 4.589 14.997 -8.877 1.00 95.75 1195 GLU A O 1
ATOM 9571 N N . ARG A 1 1196 ? 5.233 15.113 -11.031 1.00 93.31 1196 ARG A N 1
ATOM 9572 C CA . ARG A 1 1196 ? 4.258 16.139 -11.429 1.00 93.31 1196 ARG A CA 1
ATOM 9573 C C . ARG A 1 1196 ? 2.827 15.740 -11.058 1.00 93.31 1196 ARG A C 1
ATOM 9575 O O . ARG A 1 1196 ? 2.071 16.564 -10.545 1.00 93.31 1196 ARG A O 1
ATOM 9582 N N . LEU A 1 1197 ? 2.449 14.485 -11.310 1.00 93.19 1197 LEU A N 1
ATOM 9583 C CA . LEU A 1 1197 ? 1.119 13.991 -10.965 1.00 93.19 1197 LEU A CA 1
ATOM 9584 C C . LEU A 1 1197 ? 0.916 13.886 -9.448 1.00 93.19 1197 LEU A C 1
ATOM 9586 O O . LEU A 1 1197 ? -0.132 14.275 -8.942 1.00 93.19 1197 LEU A O 1
ATOM 9590 N N . LEU A 1 1198 ? 1.902 13.380 -8.708 1.00 91.62 1198 LEU A N 1
ATOM 9591 C CA . LEU A 1 1198 ? 1.809 13.269 -7.249 1.00 91.62 1198 LEU A CA 1
ATOM 9592 C C . LEU A 1 1198 ? 1.747 14.642 -6.567 1.00 91.62 1198 LEU A C 1
ATOM 9594 O O . LEU A 1 1198 ? 0.988 14.809 -5.618 1.00 91.62 1198 LEU A O 1
ATOM 9598 N N . GLU A 1 1199 ? 2.486 15.632 -7.065 1.00 89.25 1199 GLU A N 1
ATOM 9599 C CA . GLU A 1 1199 ? 2.398 17.022 -6.604 1.00 89.25 1199 GLU A CA 1
ATOM 9600 C C . GLU A 1 1199 ? 1.011 17.613 -6.872 1.00 89.25 1199 GLU A C 1
ATOM 9602 O O . GLU A 1 1199 ? 0.419 18.232 -5.986 1.00 89.25 1199 GLU A O 1
ATOM 9607 N N . TYR A 1 1200 ? 0.456 17.365 -8.063 1.00 85.69 1200 TYR A N 1
ATOM 9608 C CA . TYR A 1 1200 ? -0.906 17.773 -8.400 1.00 85.69 1200 TYR A CA 1
ATOM 9609 C C . TYR A 1 1200 ? -1.943 17.165 -7.449 1.00 85.69 1200 TYR A C 1
ATOM 9611 O O . TYR A 1 1200 ? -2.821 17.876 -6.964 1.00 85.69 1200 TYR A O 1
ATOM 9619 N N . LEU A 1 1201 ? -1.824 15.870 -7.148 1.00 82.94 1201 LEU A N 1
ATOM 9620 C CA . LEU A 1 1201 ? -2.735 15.162 -6.247 1.00 82.94 1201 LEU A CA 1
ATOM 9621 C C . LEU A 1 1201 ? -2.556 15.563 -4.777 1.00 82.94 1201 LEU A C 1
ATOM 9623 O O . LEU A 1 1201 ? -3.539 15.605 -4.045 1.00 82.94 1201 LEU A O 1
ATOM 9627 N N . GLY A 1 1202 ? -1.333 15.882 -4.346 1.00 69.50 1202 GLY A N 1
ATOM 9628 C CA . GLY A 1 1202 ? -1.045 16.364 -2.992 1.00 69.50 1202 GLY A CA 1
ATOM 9629 C C . GLY A 1 1202 ? -1.512 17.800 -2.732 1.00 69.50 1202 GLY A C 1
ATOM 9630 O O . GLY A 1 1202 ? -1.714 18.171 -1.578 1.00 69.50 1202 GLY A O 1
ATOM 9631 N N . GLY A 1 1203 ? -1.692 18.600 -3.788 1.00 49.94 1203 GLY A N 1
ATOM 9632 C CA . GLY A 1 1203 ? -2.233 19.960 -3.721 1.00 49.94 1203 GLY A CA 1
ATOM 9633 C C . GLY A 1 1203 ? -3.761 20.066 -3.848 1.00 49.94 1203 GLY A C 1
ATOM 9634 O O . GLY A 1 1203 ? -4.294 21.163 -3.667 1.00 49.94 1203 GLY A O 1
ATOM 9635 N N . GLN A 1 1204 ? -4.461 18.969 -4.169 1.00 43.84 1204 GLN A N 1
ATOM 9636 C CA . GLN A 1 1204 ? -5.929 18.892 -4.232 1.00 43.84 1204 GLN A CA 1
ATOM 9637 C C . GLN A 1 1204 ? -6.545 18.536 -2.887 1.00 43.84 1204 GLN A C 1
ATOM 9639 O O . GLN A 1 1204 ? -7.613 19.109 -2.563 1.00 43.84 1204 GLN A O 1
#

InterPro domains:
  IPR001373 Cullin, N-terminal [PF00888] (20-470)
  IPR002937 Amine oxidase [PF01593] (706-1198)
  IPR016158 Cullin homology domain [PS50069] (366-585)
  IPR016158 Cullin homology domain [SM00182] (398-547)
  IPR016159 Cullin repeat-like-containing domain superfamily [SSF74788] (16-342)
  IPR019559 Cullin, neddylation domain [PF10557] (629-683)
  IPR019559 Cullin, neddylation domain [SM00884] (616-685)
  IPR036188 FAD/NAD(P)-binding domain superfamily [G3DSA:3.50.50.60] (699-1196)
  IPR036188 FAD/NAD(P)-binding domain superfamily [SSF51905] (693-1203)
  IPR036317 Cullin homology domain superfamily [SSF75632] (363-593)
  IPR036388 Winged helix-like DNA-binding domain superfamily [G3DSA:1.10.10.10] (615-687)
  IPR036390 Winged helix DNA-binding domain superfamily [SSF46785] (629-690)
  IPR045093 Cullin [PTHR11932] (15-549)
  IPR059120 Cullin-like, alpha+beta domain [PF26557] (491-549)